Protein AF-0000000084816069 (afdb_homodimer)

pLDDT: mean 93.3, std 7.77, range [41.59, 98.88]

Foldseek 3Di:
DFDAFAEEEFALFLLSLLLLLLLLLLVGAYEYEAQAQDLDDPCFDPPNQKFKAFLLLLLLCLLQVNNVLFDPQVPAWQDQDQDDDDADALFDFLQHGFRSNLADCVVQLQADTGRRHHMDMDTRSSSSVSSVVSSVVSPYHYDYSWGWAAWDDDDQQWTWTATPVGDIHTYRAYEYPNAQVTNLCVRLPFDKDDDAFQWKKKWFAFDKPCCVVDDAGWDADLQWIWHHPPNRTIITIGRPRCVCVVVVPDDDLVVVLVSVCRHNVHNPMGTPTTDDMDMDTQTWIATPFQDDNRYGYFFSSGIDGDCRQNVRSNLRNVLSLQQNVLSSLQSVCLVPDPVSDTDCQSVRLSCQFSVVVSVLVSVSRVLSVQLRGSDPSNVVSVVVLNVQSPDSVSSNVVSCNSNVSQRFGCPDPDPPADSQARPFGHFFQFPVRDTDSNVLSSLFKEKEAAPPDVLQVVLCVVCVVFFRYDYDHTHGPCQSQWRIFIAHSSRGTHHTHGPVDDGDSVSVNVSCCSNTVSD/DFDAFAEEEFALFLLSLLLLLLLLLLVGAYEYEAQAQDLDDPCFDPPNQKFKAFLLLLLLCLLQVNNVLFDPQVPAWQDQDQDDDDADALFDFLQHGFRSNLADCVVQLQADGGRRHHMDMDTRSSSSVSSVVSSVVSPYHYDYSWGWAAWDDDDQQWTWTATPVGDIHTYRAYEYPNAQVTNLCVRLPFDKDFDAFQWKKKWFAFDKPCCVVDDAGWDADLQFIWHHPPNRTIITIGRPRCVCVVVVPDDDLVVVLVSVCRHNVHNPMGTPTTDDMDMDTQTWIATPFQDDNRYGYFFSSGIDGDCRQNVRSNLRNVLSLQQNVLSSLQSVCLVPDPVSHTDCQSVRLSCQFSVVVSVLVSVSRVLSVQCRGSDPSNVVSVVVLNVQSPDSVSSNVVSCSSNVSQRFGCPDPDPPADSQARPFGHFFQFPVRDTDSNVLSSLFKEKEAAPPDVLVVVLCVVCVVFFRYDYDHTHGPCPSQWRIFIAHSSRGTHHTHGPVDDGDSVSVNV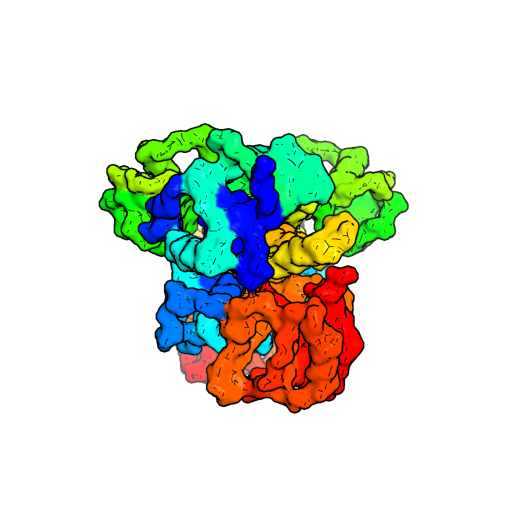SCCSNTVPD

Radius of gyration: 34.31 Å; Cα contacts (8 Å, |Δi|>4): 2208; chains: 2; bounding box: 62×100×76 Å

Structure (mmCIF, N/CA/C/O backbone):
data_AF-0000000084816069-model_v1
#
loop_
_entity.id
_entity.type
_entity.pdbx_description
1 polymer 'FAD binding domain-containing protein'
#
loop_
_atom_site.group_PDB
_atom_site.id
_atom_site.type_symbol
_atom_site.label_atom_id
_atom_site.label_alt_id
_atom_site.label_comp_id
_atom_site.label_asym_id
_atom_site.label_entity_id
_atom_site.label_seq_id
_atom_site.pdbx_PDB_ins_code
_atom_site.Cartn_x
_atom_site.Cartn_y
_atom_site.Cartn_z
_atom_site.occupancy
_atom_site.B_iso_or_equiv
_atom_site.auth_seq_id
_atom_site.auth_comp_id
_atom_site.auth_asym_id
_atom_site.auth_atom_id
_atom_site.pdbx_PDB_model_num
ATOM 1 N N . MET A 1 1 ? 22.094 -50.375 -23.969 1 41.84 1 MET A N 1
ATOM 2 C CA . MET A 1 1 ? 21.5 -49.125 -24.469 1 41.84 1 MET A CA 1
ATOM 3 C C . MET A 1 1 ? 20.641 -48.469 -23.391 1 41.84 1 MET A C 1
ATOM 5 O O . MET A 1 1 ? 19.797 -49.125 -22.781 1 41.84 1 MET A O 1
ATOM 9 N N . THR A 1 2 ? 21.141 -47.344 -22.828 1 63.44 2 THR A N 1
ATOM 10 C CA . THR A 1 2 ? 20.5 -46.781 -21.641 1 63.44 2 THR A CA 1
ATOM 11 C C . THR A 1 2 ? 19.031 -46.5 -21.922 1 63.44 2 THR A C 1
ATOM 13 O O . THR A 1 2 ? 18.672 -46.031 -23 1 63.44 2 THR A O 1
ATOM 16 N N . LYS A 1 3 ? 18.094 -47.156 -21.266 1 84.38 3 LYS A N 1
ATOM 17 C CA . LYS A 1 3 ? 16.641 -47 -21.375 1 84.38 3 LYS A CA 1
ATOM 18 C C . LYS A 1 3 ? 16.234 -45.562 -21.516 1 84.38 3 LYS A C 1
ATOM 20 O O . LYS A 1 3 ? 16.703 -44.688 -20.75 1 84.38 3 LYS A O 1
ATOM 25 N N . LEU A 1 4 ? 15.586 -45.312 -22.672 1 89.19 4 LEU A N 1
ATOM 26 C CA . LEU A 1 4 ? 15.094 -43.969 -22.922 1 89.19 4 LEU A CA 1
ATOM 27 C C . LEU A 1 4 ? 13.82 -43.688 -22.125 1 89.19 4 LEU A C 1
ATOM 29 O O . LEU A 1 4 ? 12.828 -44.406 -22.281 1 89.19 4 LEU A O 1
ATOM 33 N N . HIS A 1 5 ? 13.812 -42.781 -21.266 1 94.19 5 HIS A N 1
ATOM 34 C CA . HIS A 1 5 ? 12.633 -42.312 -20.531 1 94.19 5 HIS A CA 1
ATOM 35 C C . HIS A 1 5 ? 11.914 -41.219 -21.266 1 94.19 5 HIS A C 1
ATOM 37 O O . HIS A 1 5 ? 12.547 -40.406 -21.953 1 94.19 5 HIS A O 1
ATOM 43 N N . ASP A 1 6 ? 10.617 -41.219 -21.156 1 95.69 6 ASP A N 1
ATOM 44 C CA . ASP A 1 6 ? 9.883 -40.094 -21.75 1 95.69 6 ASP A CA 1
ATOM 45 C C . ASP A 1 6 ? 10.211 -38.781 -21.047 1 95.69 6 ASP A C 1
ATOM 47 O O . ASP A 1 6 ? 10.422 -37.75 -21.719 1 95.69 6 ASP A O 1
ATOM 51 N N . VAL A 1 7 ? 10.211 -38.875 -19.734 1 98.06 7 VAL A N 1
ATOM 52 C CA . VAL A 1 7 ? 10.484 -37.688 -18.938 1 98.06 7 VAL A CA 1
ATOM 53 C C . VAL A 1 7 ? 11.297 -38.062 -17.703 1 98.06 7 VAL A C 1
ATOM 55 O O . VAL A 1 7 ? 11 -39.062 -17.031 1 98.06 7 VAL A O 1
ATOM 58 N N . ILE A 1 8 ? 12.289 -37.281 -17.391 1 98.69 8 ILE A N 1
ATOM 59 C CA . ILE A 1 8 ? 12.969 -37.312 -16.094 1 98.69 8 ILE A CA 1
ATOM 60 C C . ILE A 1 8 ? 12.688 -36.031 -15.328 1 98.69 8 ILE A C 1
ATOM 62 O O . ILE A 1 8 ? 12.836 -34.938 -15.875 1 98.69 8 ILE A O 1
ATOM 66 N N . ILE A 1 9 ? 12.203 -36.156 -14.148 1 98.88 9 ILE A N 1
ATOM 67 C CA . ILE A 1 9 ? 11.977 -35.031 -13.242 1 98.88 9 ILE A CA 1
ATOM 68 C C . ILE A 1 9 ? 13.078 -35 -12.188 1 98.88 9 ILE A C 1
ATOM 70 O O . ILE A 1 9 ? 13.328 -35.969 -11.492 1 98.88 9 ILE A O 1
ATOM 74 N N . ALA A 1 10 ? 13.766 -33.875 -12.117 1 98.81 10 ALA A N 1
ATOM 75 C CA . ALA A 1 10 ? 14.766 -33.688 -11.07 1 98.81 10 ALA A CA 1
ATOM 76 C C . ALA A 1 10 ? 14.133 -33.094 -9.805 1 98.81 10 ALA A C 1
ATOM 78 O O . ALA A 1 10 ? 13.805 -31.922 -9.766 1 98.81 10 ALA A O 1
ATOM 79 N N . GLY A 1 11 ? 14.023 -33.906 -8.742 1 98.5 11 GLY A N 1
ATOM 80 C CA . GLY A 1 11 ? 13.453 -33.469 -7.484 1 98.5 11 GLY A CA 1
ATOM 81 C C . GLY A 1 11 ? 12.148 -34.156 -7.133 1 98.5 11 GLY A C 1
ATOM 82 O O . GLY A 1 11 ? 11.188 -34.094 -7.895 1 98.5 11 GLY A O 1
ATOM 83 N N . ALA A 1 12 ? 12.109 -34.75 -6.004 1 98.31 12 ALA A N 1
ATOM 84 C CA . ALA A 1 12 ? 10.906 -35.438 -5.52 1 98.31 12 ALA A CA 1
ATOM 85 C C . ALA A 1 12 ? 10.266 -34.688 -4.371 1 98.31 12 ALA A C 1
ATOM 87 O O . ALA A 1 12 ? 9.875 -35.25 -3.359 1 98.31 12 ALA A O 1
ATOM 88 N N . GLY A 1 13 ? 10.242 -33.344 -4.465 1 97.25 13 GLY A N 1
ATOM 89 C CA . GLY A 1 13 ? 9.406 -32.5 -3.611 1 97.25 13 GLY A CA 1
ATOM 90 C C . GLY A 1 13 ? 7.957 -32.469 -4.055 1 97.25 13 GLY A C 1
ATOM 91 O O . GLY A 1 13 ? 7.574 -33.156 -5.012 1 97.25 13 GLY A O 1
ATOM 92 N N . PRO A 1 14 ? 7.164 -31.641 -3.395 1 97.62 14 PRO A N 1
ATOM 93 C CA . PRO A 1 14 ? 5.734 -31.594 -3.715 1 97.62 14 PRO A CA 1
ATOM 94 C C . PRO A 1 14 ? 5.473 -31.297 -5.191 1 97.62 14 PRO A C 1
ATOM 96 O O . PRO A 1 14 ? 4.645 -31.969 -5.816 1 97.62 14 PRO A O 1
ATOM 99 N N . VAL A 1 15 ? 6.199 -30.391 -5.777 1 98.62 15 VAL A N 1
ATOM 100 C CA . VAL A 1 15 ? 5.992 -29.953 -7.156 1 98.62 15 VAL A CA 1
ATOM 101 C C . VAL A 1 15 ? 6.375 -31.078 -8.117 1 98.62 15 VAL A C 1
ATOM 103 O O . VAL A 1 15 ? 5.605 -31.438 -9.008 1 98.62 15 VAL A O 1
ATOM 106 N N . GLY A 1 16 ? 7.527 -31.672 -7.918 1 98.81 16 GLY A N 1
ATOM 107 C CA . GLY A 1 16 ? 7.965 -32.781 -8.766 1 98.81 16 GLY A CA 1
ATOM 108 C C . GLY A 1 16 ? 7.066 -34 -8.672 1 98.81 16 GLY A C 1
ATOM 109 O O . GLY A 1 16 ? 6.781 -34.625 -9.688 1 98.81 16 GLY A O 1
ATOM 110 N N . LEU A 1 17 ? 6.645 -34.281 -7.488 1 98.81 17 LEU A N 1
ATOM 111 C CA . LEU A 1 17 ? 5.793 -35.469 -7.289 1 98.81 17 LEU A CA 1
ATOM 112 C C . LEU A 1 17 ? 4.422 -35.25 -7.93 1 98.81 17 LEU A C 1
ATOM 114 O O . LEU A 1 17 ? 3.871 -36.188 -8.539 1 98.81 17 LEU A O 1
ATOM 118 N N . LEU A 1 18 ? 3.865 -34.031 -7.773 1 98.81 18 LEU A N 1
ATOM 119 C CA . LEU A 1 18 ? 2.592 -33.781 -8.438 1 98.81 18 LEU A CA 1
ATOM 120 C C . LEU A 1 18 ? 2.74 -33.875 -9.953 1 98.81 18 LEU A C 1
ATOM 122 O O . LEU A 1 18 ? 1.866 -34.406 -10.633 1 98.81 18 LEU A O 1
ATOM 126 N N . LEU A 1 19 ? 3.836 -33.344 -10.461 1 98.88 19 LEU A N 1
ATOM 127 C CA . LEU A 1 19 ? 4.09 -33.438 -11.898 1 98.88 19 LEU A CA 1
ATOM 128 C C . LEU A 1 19 ? 4.168 -34.906 -12.336 1 98.88 19 LEU A C 1
ATOM 130 O O . LEU A 1 19 ? 3.613 -35.281 -13.375 1 98.88 19 LEU A O 1
ATOM 134 N N . ALA A 1 20 ? 4.84 -35.719 -11.555 1 98.81 20 ALA A N 1
ATOM 135 C CA . ALA A 1 20 ? 4.93 -37.156 -11.836 1 98.81 20 ALA A CA 1
ATOM 136 C C . ALA A 1 20 ? 3.545 -37.781 -11.875 1 98.81 20 ALA A C 1
ATOM 138 O O . ALA A 1 20 ? 3.268 -38.625 -12.727 1 98.81 20 ALA A O 1
ATOM 139 N N . CYS A 1 21 ? 2.717 -37.406 -10.969 1 98.62 21 CYS A N 1
ATOM 140 C CA . CYS A 1 21 ? 1.354 -37.906 -10.93 1 98.62 21 CYS A CA 1
ATOM 141 C C . CYS A 1 21 ? 0.6 -37.562 -12.203 1 98.62 21 CYS A C 1
ATOM 143 O O . CYS A 1 21 ? -0.042 -38.406 -12.812 1 98.62 21 CYS A O 1
ATOM 145 N N . GLU A 1 22 ? 0.684 -36.281 -12.633 1 98 22 GLU A N 1
ATOM 146 C CA . GLU A 1 22 ? -0.035 -35.844 -13.82 1 98 22 GLU A CA 1
ATOM 147 C C . GLU A 1 22 ? 0.444 -36.562 -15.07 1 98 22 GLU A C 1
ATOM 149 O O . GLU A 1 22 ? -0.365 -36.969 -15.906 1 98 22 GLU A O 1
ATOM 154 N N . LEU A 1 23 ? 1.72 -36.719 -15.188 1 97.69 23 LEU A N 1
ATOM 155 C CA . LEU A 1 23 ? 2.293 -37.438 -16.328 1 97.69 23 LEU A CA 1
ATOM 156 C C . LEU A 1 23 ? 1.938 -38.906 -16.312 1 97.69 23 LEU A C 1
ATOM 158 O O . LEU A 1 23 ? 1.616 -39.5 -17.344 1 97.69 23 LEU A O 1
ATOM 162 N N . GLY A 1 24 ? 2.02 -39.438 -15.102 1 96.69 24 GLY A N 1
ATOM 163 C CA . GLY A 1 24 ? 1.635 -40.844 -14.953 1 96.69 24 GLY A CA 1
ATOM 164 C C . GLY A 1 24 ? 0.182 -41.094 -15.305 1 96.69 24 GLY A C 1
ATOM 165 O O . GLY A 1 24 ? -0.146 -42.125 -15.891 1 96.69 24 GLY A O 1
ATOM 166 N N . LEU A 1 25 ? -0.617 -40.219 -14.922 1 95.38 25 LEU A N 1
ATOM 167 C CA . LEU A 1 25 ? -2.041 -40.312 -15.219 1 95.38 25 LEU A CA 1
ATOM 168 C C . LEU A 1 25 ? -2.273 -40.406 -16.719 1 95.38 25 LEU A C 1
ATOM 170 O O . LEU A 1 25 ? -3.225 -41.062 -17.172 1 95.38 25 LEU A O 1
ATOM 174 N N . ALA A 1 26 ? -1.405 -39.812 -17.516 1 92.94 26 ALA A N 1
ATOM 175 C CA . ALA A 1 26 ? -1.51 -39.812 -18.969 1 92.94 26 ALA A CA 1
ATOM 176 C C . ALA A 1 26 ? -0.749 -41 -19.562 1 92.94 26 ALA A C 1
ATOM 178 O O . ALA A 1 26 ? -0.621 -41.125 -20.781 1 92.94 26 ALA A O 1
ATOM 179 N N . GLY A 1 27 ? -0.152 -41.844 -18.766 1 92.75 27 GLY A N 1
ATOM 180 C CA . GLY A 1 27 ? 0.522 -43.062 -19.219 1 92.75 27 GLY A CA 1
ATOM 181 C C . GLY A 1 27 ? 1.949 -42.812 -19.672 1 92.75 27 GLY A C 1
ATOM 182 O O . GLY A 1 27 ? 2.529 -43.594 -20.406 1 92.75 27 GLY A O 1
ATOM 183 N N . THR A 1 28 ? 2.477 -41.719 -19.281 1 94.94 28 THR A N 1
ATOM 184 C CA . THR A 1 28 ? 3.84 -41.375 -19.656 1 94.94 28 THR A CA 1
ATOM 185 C C . THR A 1 28 ? 4.852 -42.062 -18.766 1 94.94 28 THR A C 1
ATOM 187 O O . THR A 1 28 ? 4.645 -42.156 -17.547 1 94.94 28 THR A O 1
ATOM 190 N N . ALA A 1 29 ? 5.891 -42.531 -19.312 1 96.19 29 ALA A N 1
ATOM 191 C CA . ALA A 1 29 ? 6.965 -43.125 -18.531 1 96.19 29 ALA A CA 1
ATOM 192 C C . ALA A 1 29 ? 7.801 -42.062 -17.828 1 96.19 29 ALA A C 1
ATOM 194 O O . ALA A 1 29 ? 8.539 -41.344 -18.469 1 96.19 29 ALA A O 1
ATOM 195 N N . VAL A 1 30 ? 7.695 -42.094 -16.5 1 97.88 30 VAL A N 1
ATOM 196 C CA . VAL A 1 30 ? 8.305 -41.031 -15.727 1 97.88 30 VAL A CA 1
ATOM 197 C C . VAL A 1 30 ? 9.344 -41.594 -14.766 1 97.88 30 VAL A C 1
ATOM 199 O O . VAL A 1 30 ? 9.086 -42.594 -14.094 1 97.88 30 VAL A O 1
ATOM 202 N N . LEU A 1 31 ? 10.492 -41 -14.727 1 98.5 31 LEU A N 1
ATOM 203 C CA . LEU A 1 31 ? 11.516 -41.25 -13.719 1 98.5 31 LEU A CA 1
ATOM 204 C C . LEU A 1 31 ? 11.789 -39.969 -12.898 1 98.5 31 LEU A C 1
ATOM 206 O O . LEU A 1 31 ? 12.086 -38.938 -13.461 1 98.5 31 LEU A O 1
ATOM 210 N N . VAL A 1 32 ? 11.617 -40.094 -11.57 1 98.75 32 VAL A N 1
ATOM 211 C CA . VAL A 1 32 ? 11.938 -38.969 -10.672 1 98.75 32 VAL A CA 1
ATOM 212 C C . VAL A 1 32 ? 13.273 -39.25 -9.977 1 98.75 32 VAL A C 1
ATOM 214 O O . VAL A 1 32 ? 13.477 -40.312 -9.391 1 98.75 32 VAL A O 1
ATOM 217 N N . LEU A 1 33 ? 14.172 -38.312 -10.117 1 98.56 33 LEU A N 1
ATOM 218 C CA . LEU A 1 33 ? 15.461 -38.375 -9.445 1 98.56 33 LEU A CA 1
ATOM 219 C C . LEU A 1 33 ? 15.484 -37.5 -8.203 1 98.56 33 LEU A C 1
ATOM 221 O O . LEU A 1 33 ? 15.148 -36.312 -8.273 1 98.56 33 LEU A O 1
ATOM 225 N N . GLU A 1 34 ? 15.812 -38.062 -7.074 1 98.19 34 GLU A N 1
ATOM 226 C CA . GLU A 1 34 ? 15.852 -37.344 -5.809 1 98.19 34 GLU A CA 1
ATOM 227 C C . GLU A 1 34 ? 17.203 -37.5 -5.117 1 98.19 34 GLU A C 1
ATOM 229 O O . GLU A 1 34 ? 17.75 -38.625 -5.055 1 98.19 34 GLU A O 1
ATOM 234 N N . ARG A 1 35 ? 17.719 -36.406 -4.691 1 96.25 35 ARG A N 1
ATOM 235 C CA . ARG A 1 35 ? 19.047 -36.406 -4.078 1 96.25 35 ARG A CA 1
ATOM 236 C C . ARG A 1 35 ? 19.016 -37.062 -2.709 1 96.25 35 ARG A C 1
ATOM 238 O O . ARG A 1 35 ? 19.953 -37.781 -2.334 1 96.25 35 ARG A O 1
ATOM 245 N N . ASP A 1 36 ? 17.984 -36.844 -1.909 1 95.12 36 ASP A N 1
ATOM 246 C CA . ASP A 1 36 ? 17.891 -37.375 -0.554 1 95.12 36 ASP A CA 1
ATOM 247 C C . ASP A 1 36 ? 17.641 -38.875 -0.575 1 95.12 36 ASP A C 1
ATOM 249 O O . ASP A 1 36 ? 16.781 -39.344 -1.324 1 95.12 36 ASP A O 1
ATOM 253 N N . LYS A 1 37 ? 18.234 -39.625 0.251 1 94.31 37 LYS A N 1
ATOM 254 C CA . LYS A 1 37 ? 18.109 -41.062 0.303 1 94.31 37 LYS A CA 1
ATOM 255 C C . LYS A 1 37 ? 16.797 -41.5 0.955 1 94.31 37 LYS A C 1
ATOM 257 O O . LYS A 1 37 ? 16.234 -42.531 0.605 1 94.31 37 LYS A O 1
ATOM 262 N N . ILE A 1 38 ? 16.438 -40.562 1.927 1 92.56 38 ILE A N 1
ATOM 263 C CA . ILE A 1 38 ? 15.211 -40.875 2.645 1 92.56 38 ILE A CA 1
ATOM 264 C C . ILE A 1 38 ? 14.273 -39.656 2.584 1 92.56 38 ILE A C 1
ATOM 266 O O . ILE A 1 38 ? 14.734 -38.5 2.57 1 92.56 38 ILE A O 1
ATOM 270 N N . PRO A 1 39 ? 12.992 -39.906 2.604 1 88.88 39 PRO A N 1
ATOM 271 C CA . PRO A 1 39 ? 12.039 -38.812 2.469 1 88.88 39 PRO A CA 1
ATOM 272 C C . PRO A 1 39 ? 11.836 -38.031 3.773 1 88.88 39 PRO A C 1
ATOM 274 O O . PRO A 1 39 ? 11.445 -36.875 3.754 1 88.88 39 PRO A O 1
ATOM 277 N N . GLU A 1 40 ? 12.133 -38.625 4.902 1 89.56 40 GLU A N 1
ATOM 278 C CA . GLU A 1 40 ? 11.883 -38.031 6.207 1 89.56 40 GLU A CA 1
ATOM 279 C C . GLU A 1 40 ? 12.93 -36.969 6.531 1 89.56 40 GLU A C 1
ATOM 281 O O . GLU A 1 40 ? 14.109 -37.125 6.227 1 89.56 40 GLU A O 1
ATOM 286 N N . SER A 1 41 ? 12.445 -35.906 7.004 1 90.62 41 SER A N 1
ATOM 287 C CA . SER A 1 41 ? 13.281 -34.812 7.465 1 90.62 41 SER A CA 1
ATOM 288 C C . SER A 1 41 ? 12.586 -34 8.555 1 90.62 41 SER A C 1
ATOM 290 O O . SER A 1 41 ? 11.375 -33.781 8.484 1 90.62 41 SER A O 1
ATOM 292 N N . PRO A 1 42 ? 13.367 -33.594 9.578 1 87.75 42 PRO A N 1
ATOM 293 C CA . PRO A 1 42 ? 12.766 -32.719 10.594 1 87.75 42 PRO A CA 1
ATOM 294 C C . PRO A 1 42 ? 12.266 -31.391 10.023 1 87.75 42 PRO A C 1
ATOM 296 O O . PRO A 1 42 ? 11.414 -30.734 10.625 1 87.75 42 PRO A O 1
ATOM 299 N N . TRP A 1 43 ? 12.719 -31.016 8.875 1 87.88 43 TRP A N 1
ATOM 300 C CA . TRP A 1 43 ? 12.336 -29.75 8.242 1 87.88 43 TRP A CA 1
ATOM 301 C C . TRP A 1 43 ? 11 -29.891 7.531 1 87.88 43 TRP A C 1
ATOM 303 O O . TRP A 1 43 ? 10.422 -28.891 7.094 1 87.88 43 TRP A O 1
ATOM 313 N N . LYS A 1 44 ? 10.508 -31.094 7.496 1 91.62 44 LYS A N 1
ATOM 314 C CA . LYS A 1 44 ? 9.297 -31.328 6.715 1 91.62 44 LYS A CA 1
ATOM 315 C C . LYS A 1 44 ? 8.102 -31.594 7.621 1 91.62 44 LYS A C 1
ATOM 317 O O . LYS A 1 44 ? 6.957 -31.609 7.156 1 91.62 44 LYS A O 1
ATOM 322 N N . THR A 1 45 ? 8.422 -31.75 8.867 1 88.25 45 THR A N 1
ATOM 323 C CA . THR A 1 45 ? 7.375 -32.031 9.844 1 88.25 45 THR A CA 1
ATOM 324 C C . THR A 1 45 ? 7.117 -30.781 10.703 1 88.25 45 THR A C 1
ATOM 326 O O . THR A 1 45 ? 7.867 -29.812 10.641 1 88.25 45 THR A O 1
ATOM 329 N N . THR A 1 46 ? 6.086 -30.812 11.43 1 82.44 46 THR A N 1
ATOM 330 C CA . THR A 1 46 ? 5.809 -29.719 12.352 1 82.44 46 THR A CA 1
ATOM 331 C C . THR A 1 46 ? 6.953 -29.547 13.344 1 82.44 46 THR A C 1
ATOM 333 O O . THR A 1 46 ? 7.516 -30.531 13.836 1 82.44 46 THR A O 1
ATOM 336 N N . PRO A 1 47 ? 7.344 -28.359 13.594 1 81.69 47 PRO A N 1
ATOM 337 C CA . PRO A 1 47 ? 6.68 -27.109 13.234 1 81.69 47 PRO A CA 1
ATOM 338 C C . PRO A 1 47 ? 7.285 -26.453 11.992 1 81.69 47 PRO A C 1
ATOM 340 O O . PRO A 1 47 ? 6.633 -25.625 11.352 1 81.69 47 PRO A O 1
ATOM 343 N N . LEU A 1 48 ? 8.445 -26.875 11.625 1 80.75 48 LEU A N 1
ATOM 344 C CA . LEU A 1 48 ? 9.156 -26.141 10.586 1 80.75 48 LEU A CA 1
ATOM 345 C C . LEU A 1 48 ? 8.672 -26.562 9.203 1 80.75 48 LEU A C 1
ATOM 347 O O . LEU A 1 48 ? 8.883 -25.844 8.219 1 80.75 48 LEU A O 1
ATOM 351 N N . GLY A 1 49 ? 7.992 -27.703 9.141 1 84.25 49 GLY A N 1
ATOM 352 C CA . GLY A 1 49 ? 7.465 -28.203 7.879 1 84.25 49 GLY A CA 1
ATOM 353 C C . GLY A 1 49 ? 6.047 -27.734 7.605 1 84.25 49 GLY A C 1
ATOM 354 O O . GLY A 1 49 ? 5.445 -28.125 6.602 1 84.25 49 GLY A O 1
ATOM 355 N N . PHE A 1 50 ? 5.512 -26.906 8.438 1 84.81 50 PHE A N 1
ATOM 356 C CA . PHE A 1 50 ? 4.156 -26.406 8.297 1 84.81 50 PHE A CA 1
ATOM 357 C C . PHE A 1 50 ? 4.008 -25.609 7.004 1 84.81 50 PHE A C 1
ATOM 359 O O . PHE A 1 50 ? 4.887 -24.828 6.648 1 84.81 50 PHE A O 1
ATOM 366 N N . ARG A 1 51 ? 2.914 -25.891 6.309 1 88.38 51 ARG A N 1
ATOM 367 C CA . ARG A 1 51 ? 2.561 -25.172 5.09 1 88.38 51 ARG A CA 1
ATOM 368 C C . ARG A 1 51 ? 1.061 -24.891 5.031 1 88.38 51 ARG A C 1
ATOM 370 O O . ARG A 1 51 ? 0.267 -25.625 5.629 1 88.38 51 ARG A O 1
ATOM 377 N N . GLY A 1 52 ? 0.765 -23.781 4.371 1 91.56 52 GLY A N 1
ATOM 378 C CA . GLY A 1 52 ? -0.626 -23.5 4.055 1 91.56 52 GLY A CA 1
ATOM 379 C C . GLY A 1 52 ? -0.979 -23.797 2.609 1 91.56 52 GLY A C 1
ATOM 380 O O . GLY A 1 52 ? -0.289 -23.344 1.692 1 91.56 52 GLY A O 1
ATOM 381 N N . LEU A 1 53 ? -2.021 -24.594 2.436 1 95.62 53 LEU A N 1
ATOM 382 C CA . LEU A 1 53 ? -2.568 -24.812 1.099 1 95.62 53 LEU A CA 1
ATOM 383 C C . LEU A 1 53 ? -3.65 -23.781 0.781 1 95.62 53 LEU A C 1
ATOM 385 O O . LEU A 1 53 ? -4.574 -23.594 1.572 1 95.62 53 LEU A O 1
ATOM 389 N N . GLN A 1 54 ? -3.473 -23.203 -0.313 1 96.06 54 GLN A N 1
ATOM 390 C CA . GLN A 1 54 ? -4.461 -22.219 -0.755 1 96.06 54 GLN A CA 1
ATOM 391 C C . GLN A 1 54 ? -5.504 -22.859 -1.663 1 96.06 54 GLN A C 1
ATOM 393 O O . GLN A 1 54 ? -5.375 -24.031 -2.041 1 96.06 54 GLN A O 1
ATOM 398 N N . THR A 1 55 ? -6.477 -22.109 -2.059 1 96.12 55 THR A N 1
ATOM 399 C CA . THR A 1 55 ? -7.652 -22.609 -2.766 1 96.12 55 THR A CA 1
ATOM 400 C C . THR A 1 55 ? -7.246 -23.297 -4.062 1 96.12 55 THR A C 1
ATOM 402 O O . THR A 1 55 ? -7.723 -24.406 -4.355 1 96.12 55 THR A O 1
ATOM 405 N N . SER A 1 56 ? -6.355 -22.766 -4.773 1 93.5 56 SER A N 1
ATOM 406 C CA . SER A 1 56 ? -5.969 -23.328 -6.066 1 93.5 56 SER A CA 1
ATOM 407 C C . SER A 1 56 ? -5.34 -24.703 -5.902 1 93.5 56 SER A C 1
ATOM 409 O O . SER A 1 56 ? -5.598 -25.609 -6.699 1 93.5 56 SER A O 1
ATOM 411 N N . ALA A 1 57 ? -4.504 -24.828 -4.902 1 95.75 57 ALA A N 1
ATOM 412 C CA . ALA A 1 57 ? -3.891 -26.125 -4.641 1 95.75 57 ALA A CA 1
ATOM 413 C C . ALA A 1 57 ? -4.926 -27.141 -4.148 1 95.75 57 ALA A C 1
ATOM 415 O O . ALA A 1 57 ? -4.906 -28.297 -4.555 1 95.75 57 ALA A O 1
ATOM 416 N N . ILE A 1 58 ? -5.816 -26.703 -3.326 1 97.19 58 ILE A N 1
ATOM 417 C CA . ILE A 1 58 ? -6.848 -27.578 -2.791 1 97.19 58 ILE A CA 1
ATOM 418 C C . ILE A 1 58 ? -7.75 -28.062 -3.924 1 97.19 58 ILE A C 1
ATOM 420 O O . ILE A 1 58 ? -8.109 -29.25 -3.982 1 97.19 58 ILE A O 1
ATOM 424 N N . GLU A 1 59 ? -8.055 -27.203 -4.801 1 97.25 59 GLU A N 1
ATOM 425 C CA . GLU A 1 59 ? -8.844 -27.578 -5.969 1 97.25 59 GLU A CA 1
ATOM 426 C C . GLU A 1 59 ? -8.141 -28.641 -6.797 1 97.25 59 GLU A C 1
ATOM 428 O O . GLU A 1 59 ? -8.781 -29.578 -7.285 1 97.25 59 GLU A O 1
ATOM 433 N N . THR A 1 60 ? -6.867 -28.453 -6.934 1 97.06 60 THR A N 1
ATOM 434 C CA . THR A 1 60 ? -6.066 -29.422 -7.676 1 97.06 60 THR A CA 1
ATOM 435 C C . THR A 1 60 ? -6.195 -30.812 -7.059 1 97.06 60 THR A C 1
ATOM 437 O O . THR A 1 60 ? -6.457 -31.797 -7.762 1 97.06 60 THR A O 1
ATOM 440 N N . PHE A 1 61 ? -6.105 -30.891 -5.785 1 98 61 PHE A N 1
ATOM 441 C CA . PHE A 1 61 ? -6.191 -32.188 -5.098 1 98 61 PHE A CA 1
ATOM 442 C C . PHE A 1 61 ? -7.613 -32.719 -5.152 1 98 61 PHE A C 1
ATOM 444 O O . PHE A 1 61 ? -7.812 -33.938 -5.23 1 98 61 PHE A O 1
ATOM 451 N N . HIS A 1 62 ? -8.547 -31.828 -5.125 1 97.88 62 HIS A N 1
ATOM 452 C CA . HIS A 1 62 ? -9.938 -32.25 -5.242 1 97.88 62 HIS A CA 1
ATOM 453 C C . HIS A 1 62 ? -10.227 -32.844 -6.621 1 97.88 62 HIS A C 1
ATOM 455 O O . HIS A 1 62 ? -10.891 -33.875 -6.738 1 97.88 62 HIS A O 1
ATOM 461 N N . ARG A 1 63 ? -9.688 -32.25 -7.59 1 97.81 63 ARG A N 1
ATOM 462 C CA . ARG A 1 63 ? -9.891 -32.688 -8.977 1 97.81 63 ARG A CA 1
ATOM 463 C C . ARG A 1 63 ? -9.273 -34.031 -9.227 1 97.81 63 ARG A C 1
ATOM 465 O O . ARG A 1 63 ? -9.727 -34.781 -10.109 1 97.81 63 ARG A O 1
ATOM 472 N N . ARG A 1 64 ? -8.305 -34.406 -8.445 1 97.88 64 ARG A N 1
ATOM 473 C CA . ARG A 1 64 ? -7.605 -35.688 -8.664 1 97.88 64 ARG A CA 1
ATOM 474 C C . ARG A 1 64 ? -7.996 -36.719 -7.602 1 97.88 64 ARG A C 1
ATOM 476 O O . ARG A 1 64 ? -7.297 -37.719 -7.41 1 97.88 64 ARG A O 1
ATOM 483 N N . ALA A 1 65 ? -9.031 -36.406 -6.855 1 95.19 65 ALA A N 1
ATOM 484 C CA . ALA A 1 65 ? -9.594 -37.281 -5.844 1 95.19 65 ALA A CA 1
ATOM 485 C C . ALA A 1 65 ? -8.57 -37.594 -4.754 1 95.19 65 ALA A C 1
ATOM 487 O O . ALA A 1 65 ? -8.469 -38.75 -4.293 1 95.19 65 ALA A O 1
ATOM 488 N N . LEU A 1 66 ? -7.832 -36.625 -4.406 1 97.06 66 LEU A N 1
ATOM 489 C CA . LEU A 1 66 ? -6.812 -36.812 -3.377 1 97.06 66 LEU A CA 1
ATOM 490 C C . LEU A 1 66 ? -7.168 -36 -2.121 1 97.06 66 LEU A C 1
ATOM 492 O O . LEU A 1 66 ? -6.512 -36.156 -1.086 1 97.06 66 LEU A O 1
ATOM 496 N N . LEU A 1 67 ? -8.188 -35.219 -2.156 1 97.25 67 LEU A N 1
ATOM 497 C CA . LEU A 1 67 ? -8.477 -34.281 -1.072 1 97.25 67 LEU A CA 1
ATOM 498 C C . LEU A 1 67 ? -8.797 -35.031 0.217 1 97.25 67 LEU A C 1
ATOM 500 O O . LEU A 1 67 ? -8.438 -34.562 1.308 1 97.25 67 LEU A O 1
ATOM 504 N N . ASP A 1 68 ? -9.43 -36.156 0.106 1 95.88 68 ASP A N 1
ATOM 505 C CA . ASP A 1 68 ? -9.836 -36.938 1.273 1 95.88 68 ASP A CA 1
ATOM 506 C C . ASP A 1 68 ? -8.617 -37.531 1.975 1 95.88 68 ASP A C 1
ATOM 508 O O . ASP A 1 68 ? -8.711 -37.969 3.129 1 95.88 68 ASP A O 1
ATOM 512 N N . LYS A 1 69 ? -7.512 -37.656 1.288 1 96.25 69 LYS A N 1
ATOM 513 C CA . LYS A 1 69 ? -6.273 -38.125 1.906 1 96.25 69 LYS A CA 1
ATOM 514 C C . LYS A 1 69 ? -5.641 -37.031 2.766 1 96.25 69 LYS A C 1
ATOM 516 O O . LYS A 1 69 ? -4.875 -37.312 3.686 1 96.25 69 LYS A O 1
ATOM 521 N N . PHE A 1 70 ? -5.984 -35.781 2.461 1 95.5 70 PHE A N 1
ATOM 522 C CA . PHE A 1 70 ? -5.426 -34.656 3.195 1 95.5 70 PHE A CA 1
ATOM 523 C C . PHE A 1 70 ? -6.301 -34.281 4.387 1 95.5 70 PHE A C 1
ATOM 525 O O . PHE A 1 70 ? -5.793 -33.969 5.461 1 95.5 70 PHE A O 1
ATOM 532 N N . PHE A 1 71 ? -7.594 -34.344 4.125 1 95.56 71 PHE A N 1
ATOM 533 C CA . PHE A 1 71 ? -8.516 -33.781 5.102 1 95.56 71 PHE A CA 1
ATOM 534 C C . PHE A 1 71 ? -9.719 -34.688 5.297 1 95.56 71 PHE A C 1
ATOM 536 O O . PHE A 1 71 ? -10.078 -35.469 4.406 1 95.56 71 PHE A O 1
ATOM 543 N N . ASP A 1 72 ? -10.336 -34.531 6.48 1 95.19 72 ASP A N 1
ATOM 544 C CA . ASP A 1 72 ? -11.648 -35.125 6.711 1 95.19 72 ASP A CA 1
ATOM 545 C C . ASP A 1 72 ? -12.75 -34.312 6.016 1 95.19 72 ASP A C 1
ATOM 547 O O . ASP A 1 72 ? -13.148 -33.25 6.496 1 95.19 72 ASP A O 1
ATOM 551 N N . LEU A 1 73 ? -13.258 -34.844 4.941 1 92.56 73 LEU A N 1
ATOM 552 C CA . LEU A 1 73 ? -14.203 -34.094 4.102 1 92.56 73 LEU A CA 1
ATOM 553 C C . LEU A 1 73 ? -15.547 -33.969 4.801 1 92.56 73 LEU A C 1
ATOM 555 O O . LEU A 1 73 ? -16.328 -33.062 4.461 1 92.56 73 LEU A O 1
ATOM 559 N N . SER A 1 74 ? -15.844 -34.812 5.691 1 91.19 74 SER A N 1
ATOM 560 C CA . SER A 1 74 ? -17.109 -34.75 6.406 1 91.19 74 SER A CA 1
ATOM 561 C C . SER A 1 74 ? -17.188 -33.531 7.312 1 91.19 74 SER A C 1
ATOM 563 O O . SER A 1 74 ? -18.266 -33 7.578 1 91.19 74 SER A O 1
ATOM 565 N N . ASN A 1 75 ? -16.078 -33.062 7.707 1 91.69 75 ASN A N 1
ATOM 566 C CA . ASN A 1 75 ? -16.047 -31.938 8.648 1 91.69 75 ASN A CA 1
ATOM 567 C C . ASN A 1 75 ? -15.367 -30.719 8.039 1 91.69 75 ASN A C 1
ATOM 569 O O . ASN A 1 75 ? -15.141 -29.719 8.727 1 91.69 75 ASN A O 1
ATOM 573 N N . ARG A 1 76 ? -15.125 -30.797 6.871 1 93.38 76 ARG A N 1
ATOM 574 C CA . ARG A 1 76 ? -14.414 -29.688 6.227 1 93.38 76 ARG A CA 1
ATOM 575 C C . ARG A 1 76 ? -15.367 -28.547 5.91 1 93.38 76 ARG A C 1
ATOM 577 O O . ARG A 1 76 ? -16.453 -28.766 5.371 1 93.38 76 ARG A O 1
ATOM 584 N N . PRO A 1 77 ? -14.945 -27.297 6.266 1 91 77 PRO A N 1
ATOM 585 C CA . PRO A 1 77 ? -15.812 -26.156 5.957 1 91 77 PRO A CA 1
ATOM 586 C C . PRO A 1 77 ? -15.938 -25.906 4.457 1 91 77 PRO A C 1
ATOM 588 O O . PRO A 1 77 ? -14.938 -25.969 3.732 1 91 77 PRO A O 1
ATOM 591 N N . HIS A 1 78 ? -17.156 -25.547 4.012 1 92.69 78 HIS A N 1
ATOM 592 C CA . HIS A 1 78 ? -17.422 -25.328 2.596 1 92.69 78 HIS A CA 1
ATOM 593 C C . HIS A 1 78 ? -17.453 -23.844 2.266 1 92.69 78 HIS A C 1
ATOM 595 O O . HIS A 1 78 ? -17.406 -23.453 1.093 1 92.69 78 HIS A O 1
ATOM 601 N N . SER A 1 79 ? -17.609 -23.062 3.309 1 91.12 79 SER A N 1
ATOM 602 C CA . SER A 1 79 ? -17.688 -21.609 3.129 1 91.12 79 SER A CA 1
ATOM 603 C C . SER A 1 79 ? -17.047 -20.875 4.305 1 91.12 79 SER A C 1
ATOM 605 O O . SER A 1 79 ? -16.906 -21.438 5.391 1 91.12 79 SER A O 1
ATOM 607 N N . PRO A 1 80 ? -16.625 -19.656 3.975 1 88.38 80 PRO A N 1
ATOM 608 C CA . PRO A 1 80 ? -16.156 -18.875 5.113 1 88.38 80 PRO A CA 1
ATOM 609 C C . PRO A 1 80 ? -17.234 -18.672 6.176 1 88.38 80 PRO A C 1
ATOM 611 O O . PRO A 1 80 ? -18.438 -18.703 5.859 1 88.38 80 PRO A O 1
ATOM 614 N N . PRO A 1 81 ? -16.766 -18.5 7.363 1 83.75 81 PRO A N 1
ATOM 615 C CA . PRO A 1 81 ? -17.75 -18.297 8.422 1 83.75 81 PRO A CA 1
ATOM 616 C C . PRO A 1 81 ? -18.578 -17.031 8.227 1 83.75 81 PRO A C 1
ATOM 618 O O . PRO A 1 81 ? -18.047 -16.016 7.734 1 83.75 81 PRO A O 1
ATOM 621 N N . LYS A 1 82 ? -19.906 -17.125 8.492 1 72.62 82 LYS A N 1
ATOM 622 C CA . LYS A 1 82 ? -20.844 -16.016 8.312 1 72.62 82 LYS A CA 1
ATOM 623 C C . LYS A 1 82 ? -20.844 -15.102 9.539 1 72.62 82 LYS A C 1
ATOM 625 O O . LYS A 1 82 ? -21.203 -13.922 9.438 1 72.62 82 LYS A O 1
ATOM 630 N N . GLU A 1 83 ? -20.562 -15.711 10.586 1 68.25 83 GLU A N 1
ATOM 631 C CA . GLU A 1 83 ? -20.703 -14.898 11.797 1 68.25 83 GLU A CA 1
ATOM 632 C C . GLU A 1 83 ? -19.75 -13.703 11.773 1 68.25 83 GLU A C 1
ATOM 634 O O . GLU A 1 83 ? -18.562 -13.852 11.484 1 68.25 83 GLU A O 1
ATOM 639 N N . LYS A 1 84 ? -20.688 -12.656 11.805 1 66.31 84 LYS A N 1
ATOM 640 C CA . LYS A 1 84 ? -19.984 -11.375 11.883 1 66.31 84 LYS A CA 1
ATOM 641 C C . LYS A 1 84 ? -19.453 -11.133 13.297 1 66.31 84 LYS A C 1
ATOM 643 O O . LYS A 1 84 ? -20.078 -11.555 14.281 1 66.31 84 LYS A O 1
ATOM 648 N N . GLY A 1 85 ? -18.203 -11.18 13.461 1 67.56 85 GLY A N 1
ATOM 649 C CA . GLY A 1 85 ? -17.562 -10.914 14.742 1 67.56 85 GLY A CA 1
ATOM 650 C C . GLY A 1 85 ? -16.375 -11.805 15.016 1 67.56 85 GLY A C 1
ATOM 651 O O . GLY A 1 85 ? -16.219 -12.859 14.391 1 67.56 85 GLY A O 1
ATOM 652 N N . GLY A 1 86 ? -15.469 -11.352 15.641 1 72.06 86 GLY A N 1
ATOM 653 C CA . GLY A 1 86 ? -14.227 -12 16.016 1 72.06 86 GLY A CA 1
ATOM 654 C C . GLY A 1 86 ? -13.148 -11.883 14.969 1 72.06 86 GLY A C 1
ATOM 655 O O . GLY A 1 86 ? -13.367 -11.289 13.906 1 72.06 86 GLY A O 1
ATOM 656 N N . ASN A 1 87 ? -11.992 -12.164 15.258 1 75.62 87 ASN A N 1
ATOM 657 C CA . ASN A 1 87 ? -10.836 -12.156 14.375 1 75.62 87 ASN A CA 1
ATOM 658 C C . ASN A 1 87 ? -10.328 -13.562 14.102 1 75.62 87 ASN A C 1
ATOM 660 O O . ASN A 1 87 ? -9.859 -14.25 15.008 1 75.62 87 ASN A O 1
ATOM 664 N N . ARG A 1 88 ? -10.82 -14.07 12.938 1 85.06 88 ARG A N 1
ATOM 665 C CA . ARG A 1 88 ? -10.289 -15.352 12.492 1 85.06 88 ARG A CA 1
ATOM 666 C C . ARG A 1 88 ? -9.281 -15.156 11.367 1 85.06 88 ARG A C 1
ATOM 668 O O . ARG A 1 88 ? -9.492 -14.336 10.469 1 85.06 88 ARG A O 1
ATOM 675 N N . PHE A 1 89 ? -8.344 -15.945 11.422 1 88.56 89 PHE A N 1
ATOM 676 C CA . PHE A 1 89 ? -7.184 -15.781 10.555 1 88.56 89 PHE A CA 1
ATOM 677 C C . PHE A 1 89 ? -7.496 -16.25 9.133 1 88.56 89 PHE A C 1
ATOM 679 O O . PHE A 1 89 ? -7.828 -17.422 8.922 1 88.56 89 PHE A O 1
ATOM 686 N N . GLY A 1 90 ? -7.441 -15.406 8.188 1 89.38 90 GLY A N 1
ATOM 687 C CA . GLY A 1 90 ? -7.668 -15.711 6.785 1 89.38 90 GLY A CA 1
ATOM 688 C C . GLY A 1 90 ? -6.43 -15.531 5.926 1 89.38 90 GLY A C 1
ATOM 689 O O . GLY A 1 90 ? -6.496 -15.641 4.699 1 89.38 90 GLY A O 1
ATOM 690 N N . GLY A 1 91 ? -5.359 -15.273 6.578 1 93.06 91 GLY A N 1
ATOM 691 C CA . GLY A 1 91 ? -4.102 -14.93 5.93 1 93.06 91 GLY A CA 1
ATOM 692 C C . GLY A 1 91 ? -3.467 -13.664 6.484 1 93.06 91 GLY A C 1
ATOM 693 O O . GLY A 1 91 ? -3.859 -13.188 7.551 1 93.06 91 GLY A O 1
ATOM 694 N N . HIS A 1 92 ? -2.42 -13.242 5.898 1 95.56 92 HIS A N 1
ATOM 695 C CA . HIS A 1 92 ? -1.788 -12 6.328 1 95.56 92 HIS A CA 1
ATOM 696 C C . HIS A 1 92 ? -1.068 -11.32 5.168 1 95.56 92 HIS A C 1
ATOM 698 O O . HIS A 1 92 ? -0.805 -11.945 4.141 1 95.56 92 HIS A O 1
ATOM 704 N N . PHE A 1 93 ? -0.829 -10.133 5.234 1 97.56 93 PHE A N 1
ATOM 705 C CA . PHE A 1 93 ? 0.071 -9.32 4.422 1 97.56 93 PHE A CA 1
ATOM 706 C C . PHE A 1 93 ? 1.114 -8.633 5.289 1 97.56 93 PHE A C 1
ATOM 708 O O . PHE A 1 93 ? 0.781 -7.758 6.09 1 97.56 93 PHE A O 1
ATOM 715 N N . ALA A 1 94 ? 2.387 -9.016 5.137 1 97.44 94 ALA A N 1
ATOM 716 C CA . ALA A 1 94 ? 3.484 -8.422 5.895 1 97.44 94 ALA A CA 1
ATOM 717 C C . ALA A 1 94 ? 3.24 -8.539 7.395 1 97.44 94 ALA A C 1
ATOM 719 O O . ALA A 1 94 ? 3.543 -7.613 8.156 1 97.44 94 ALA A O 1
ATOM 720 N N . GLY A 1 95 ? 2.604 -9.633 7.793 1 95.94 95 GLY A N 1
ATOM 721 C CA . GLY A 1 95 ? 2.32 -9.867 9.203 1 95.94 95 GLY A CA 1
ATOM 722 C C . GLY A 1 95 ? 1.029 -9.219 9.664 1 95.94 95 GLY A C 1
ATOM 723 O O . GLY A 1 95 ? 0.615 -9.398 10.812 1 95.94 95 GLY A O 1
ATOM 724 N N . ILE A 1 96 ? 0.342 -8.438 8.867 1 97.25 96 ILE A N 1
ATOM 725 C CA . ILE A 1 96 ? -0.957 -7.863 9.195 1 97.25 96 ILE A CA 1
ATOM 726 C C . ILE A 1 96 ? -2.055 -8.898 8.953 1 97.25 96 ILE A C 1
ATOM 728 O O . ILE A 1 96 ? -2.297 -9.297 7.812 1 97.25 96 ILE A O 1
ATOM 732 N N . PRO A 1 97 ? -2.721 -9.297 9.992 1 95.5 97 PRO A N 1
ATOM 733 C CA . PRO A 1 97 ? -3.711 -10.359 9.828 1 95.5 97 PRO A CA 1
ATOM 734 C C . PRO A 1 97 ? -4.918 -9.922 9 1 95.5 97 PRO A C 1
ATOM 736 O O . PRO A 1 97 ? -5.352 -8.773 9.102 1 95.5 97 PRO A O 1
ATOM 739 N N . LEU A 1 98 ? -5.441 -10.789 8.211 1 96.44 98 LEU A N 1
ATOM 740 C CA . LEU A 1 98 ? -6.664 -10.609 7.438 1 96.44 98 LEU A CA 1
ATOM 741 C C . LEU A 1 98 ? -7.824 -11.375 8.07 1 96.44 98 LEU A C 1
ATOM 743 O O . LEU A 1 98 ? -7.75 -12.594 8.258 1 96.44 98 LEU A O 1
ATOM 747 N N . ASN A 1 99 ? -8.867 -10.703 8.391 1 95.12 99 ASN A N 1
ATOM 748 C CA . ASN A 1 99 ? -10.023 -11.305 9.055 1 95.12 99 ASN A CA 1
ATOM 749 C C . ASN A 1 99 ? -10.938 -12.016 8.062 1 95.12 99 ASN A C 1
ATOM 751 O O . ASN A 1 99 ? -11.617 -11.367 7.27 1 95.12 99 ASN A O 1
ATOM 755 N N . ILE A 1 100 ? -11.047 -13.297 8.172 1 94.25 100 ILE A N 1
ATOM 756 C CA . ILE A 1 100 ? -11.781 -14.117 7.215 1 94.25 100 ILE A CA 1
ATOM 757 C C . ILE A 1 100 ? -13.266 -13.789 7.285 1 94.25 100 ILE A C 1
ATOM 759 O O . ILE A 1 100 ? -14 -13.984 6.312 1 94.25 100 ILE A O 1
ATOM 763 N N . HIS A 1 101 ? -13.734 -13.281 8.438 1 93.38 101 HIS A N 1
ATOM 764 C CA . HIS A 1 101 ? -15.141 -12.938 8.594 1 93.38 101 HIS A CA 1
ATOM 765 C C . HIS A 1 101 ? -15.547 -11.797 7.668 1 93.38 101 HIS A C 1
ATOM 767 O O . HIS A 1 101 ? -16.734 -11.578 7.43 1 93.38 101 HIS A O 1
ATOM 773 N N . LYS A 1 102 ? -14.539 -11.203 7.145 1 93.69 102 LYS A N 1
ATOM 774 C CA . LYS A 1 102 ? -14.805 -10.047 6.289 1 93.69 102 LYS A CA 1
ATOM 775 C C . LYS A 1 102 ? -14.805 -10.445 4.812 1 93.69 102 LYS A C 1
ATOM 777 O O . LYS A 1 102 ? -15.078 -9.617 3.943 1 93.69 102 LYS A O 1
ATOM 782 N N . LEU A 1 103 ? -14.516 -11.672 4.555 1 94.94 103 LEU A N 1
ATOM 783 C CA . LEU A 1 103 ? -14.539 -12.133 3.17 1 94.94 103 LEU A CA 1
ATOM 784 C C . LEU A 1 103 ? -15.969 -12.164 2.633 1 94.94 103 LEU A C 1
ATOM 786 O O . LEU A 1 103 ? -16.859 -12.758 3.25 1 94.94 103 LEU A O 1
ATOM 790 N N . ASP A 1 104 ? -16.234 -11.492 1.562 1 94.62 104 ASP A N 1
ATOM 791 C CA . ASP A 1 104 ? -17.5 -11.508 0.843 1 94.62 104 ASP A CA 1
ATOM 792 C C . ASP A 1 104 ? -17.391 -12.312 -0.449 1 94.62 104 ASP A C 1
ATOM 794 O O . ASP A 1 104 ? -17 -11.781 -1.489 1 94.62 104 ASP A O 1
ATOM 798 N N . LEU A 1 105 ? -17.797 -13.5 -0.41 1 94.31 105 LEU A N 1
ATOM 799 C CA . LEU A 1 105 ? -17.672 -14.414 -1.539 1 94.31 105 LEU A CA 1
ATOM 800 C C . LEU A 1 105 ? -18.5 -13.938 -2.723 1 94.31 105 LEU A C 1
ATOM 802 O O . LEU A 1 105 ? -18.266 -14.344 -3.863 1 94.31 105 LEU A O 1
ATOM 806 N N . ALA A 1 106 ? -19.5 -13.109 -2.443 1 94.12 106 ALA A N 1
ATOM 807 C CA . ALA A 1 106 ? -20.344 -12.594 -3.51 1 94.12 106 ALA A CA 1
ATOM 808 C C . ALA A 1 106 ? -19.547 -11.75 -4.496 1 94.12 106 ALA A C 1
ATOM 810 O O . ALA A 1 106 ? -19.969 -11.539 -5.637 1 94.12 106 ALA A O 1
ATOM 811 N N . ARG A 1 107 ? -18.391 -11.328 -4.035 1 95.12 107 ARG A N 1
ATOM 812 C CA . ARG A 1 107 ? -17.516 -10.539 -4.895 1 95.12 107 ARG A CA 1
ATOM 813 C C . ARG A 1 107 ? -16.891 -11.406 -5.984 1 95.12 107 ARG A C 1
ATOM 815 O O . ARG A 1 107 ? -16.344 -10.883 -6.961 1 95.12 107 ARG A O 1
ATOM 822 N N . HIS A 1 108 ? -16.938 -12.695 -5.828 1 95.56 108 HIS A N 1
ATOM 823 C CA . HIS A 1 108 ? -16.406 -13.664 -6.785 1 95.56 108 HIS A CA 1
ATOM 824 C C . HIS A 1 108 ? -17.531 -14.484 -7.418 1 95.56 108 HIS A C 1
ATOM 826 O O . HIS A 1 108 ? -17.828 -15.594 -6.961 1 95.56 108 HIS A O 1
ATOM 832 N N . ARG A 1 109 ? -18 -14.039 -8.531 1 93.5 109 ARG A N 1
ATOM 833 C CA . ARG A 1 109 ? -19.188 -14.57 -9.172 1 93.5 109 ARG A CA 1
ATOM 834 C C . ARG A 1 109 ? -19.047 -16.062 -9.461 1 93.5 109 ARG A C 1
ATOM 836 O O . ARG A 1 109 ? -20.016 -16.812 -9.383 1 93.5 109 ARG A O 1
ATOM 843 N N . TYR A 1 110 ? -17.828 -16.5 -9.727 1 95.25 110 TYR A N 1
ATOM 844 C CA . TYR A 1 110 ? -17.672 -17.844 -10.242 1 95.25 110 TYR A CA 1
ATOM 845 C C . TYR A 1 110 ? -16.984 -18.75 -9.219 1 95.25 110 TYR A C 1
ATOM 847 O O . TYR A 1 110 ? -16.328 -19.719 -9.578 1 95.25 110 TYR A O 1
ATOM 855 N N . ARG A 1 111 ? -17 -18.328 -7.977 1 96 111 ARG A N 1
ATOM 856 C CA . ARG A 1 111 ? -16.562 -19.188 -6.871 1 96 111 ARG A CA 1
ATOM 857 C C . ARG A 1 111 ? -17.766 -19.719 -6.094 1 96 111 ARG A C 1
ATOM 859 O O . ARG A 1 111 ? -18.594 -18.953 -5.602 1 96 111 ARG A O 1
ATOM 866 N N . LEU A 1 112 ? -17.859 -21.031 -6.031 1 96.44 112 LEU A N 1
ATOM 867 C CA . LEU A 1 112 ? -18.953 -21.672 -5.324 1 96.44 112 LEU A CA 1
ATOM 868 C C . LEU A 1 112 ? -18.469 -22.328 -4.035 1 96.44 112 LEU A C 1
ATOM 870 O O . LEU A 1 112 ? -17.344 -22.844 -3.984 1 96.44 112 LEU A O 1
ATOM 874 N N . PRO A 1 113 ? -19.328 -22.297 -2.996 1 94.88 113 PRO A N 1
ATOM 875 C CA . PRO A 1 113 ? -18.969 -23.047 -1.789 1 94.88 113 PRO A CA 1
ATOM 876 C C . PRO A 1 113 ? -18.734 -24.531 -2.061 1 94.88 113 PRO A C 1
ATOM 878 O O . PRO A 1 113 ? -19.375 -25.109 -2.947 1 94.88 113 PRO A O 1
ATOM 881 N N . GLY A 1 114 ? -17.875 -25.125 -1.287 1 95.19 114 GLY A N 1
ATOM 882 C CA . GLY A 1 114 ? -17.562 -26.547 -1.418 1 95.19 114 GLY A CA 1
ATOM 883 C C . GLY A 1 114 ? -16.281 -26.938 -0.696 1 95.19 114 GLY A C 1
ATOM 884 O O . GLY A 1 114 ? -15.625 -26.094 -0.088 1 95.19 114 GLY A O 1
ATOM 885 N N . PRO A 1 115 ? -15.945 -28.141 -0.733 1 95.25 115 PRO A N 1
ATOM 886 C CA . PRO A 1 115 ? -14.828 -28.656 0.055 1 95.25 115 PRO A CA 1
ATOM 887 C C . PRO A 1 115 ? -13.484 -28.094 -0.386 1 95.25 115 PRO A C 1
ATOM 889 O O . PRO A 1 115 ? -12.508 -28.156 0.365 1 95.25 115 PRO A O 1
ATOM 892 N N . SER A 1 116 ? -13.422 -27.594 -1.521 1 95.12 116 SER A N 1
ATOM 893 C CA . SER A 1 116 ? -12.117 -27.156 -2.025 1 95.12 116 SER A CA 1
ATOM 894 C C . SER A 1 116 ? -11.953 -25.641 -1.923 1 95.12 116 SER A C 1
ATOM 896 O O . SER A 1 116 ? -10.93 -25.094 -2.326 1 95.12 116 SER A O 1
ATOM 898 N N . LEU A 1 117 ? -12.922 -24.953 -1.399 1 95.88 117 LEU A N 1
ATOM 899 C CA . LEU A 1 117 ? -12.891 -23.484 -1.394 1 95.88 117 LEU A CA 1
ATOM 900 C C . LEU A 1 117 ? -11.922 -22.969 -0.334 1 95.88 117 LEU A C 1
ATOM 902 O O . LEU A 1 117 ? -11.078 -22.125 -0.622 1 95.88 117 LEU A O 1
ATOM 906 N N . MET A 1 118 ? -11.945 -23.562 0.855 1 94.94 118 MET A N 1
ATOM 907 C CA . MET A 1 118 ? -11.258 -23 2.016 1 94.94 118 MET A CA 1
ATOM 908 C C . MET A 1 118 ? -9.812 -23.469 2.064 1 94.94 118 MET A C 1
ATOM 910 O O . MET A 1 118 ? -9.531 -24.656 1.914 1 94.94 118 MET A O 1
ATOM 914 N N . PRO A 1 119 ? -8.875 -22.516 2.287 1 94.75 119 PRO A N 1
ATOM 915 C CA . PRO A 1 119 ? -7.496 -22.922 2.576 1 94.75 119 PRO A CA 1
ATOM 916 C C . PRO A 1 119 ? -7.395 -23.812 3.818 1 94.75 119 PRO A C 1
ATOM 918 O O . PRO A 1 119 ? -8.336 -23.875 4.609 1 94.75 119 PRO A O 1
ATOM 921 N N . ALA A 1 120 ? -6.234 -24.5 3.912 1 93.94 120 ALA A N 1
ATOM 922 C CA . ALA A 1 120 ? -6.043 -25.406 5.051 1 93.94 120 ALA A CA 1
ATOM 923 C C . ALA A 1 120 ? -4.559 -25.656 5.301 1 93.94 120 ALA A C 1
ATOM 925 O O . ALA A 1 120 ? -3.744 -25.578 4.379 1 93.94 120 ALA A O 1
ATOM 926 N N . PRO A 1 121 ? -4.227 -25.922 6.543 1 92.44 121 PRO A N 1
ATOM 927 C CA . PRO A 1 121 ? -2.838 -26.234 6.887 1 92.44 121 PRO A CA 1
ATOM 928 C C . PRO A 1 121 ? -2.443 -27.656 6.5 1 92.44 121 PRO A C 1
ATOM 930 O O . PRO A 1 121 ? -3.305 -28.531 6.406 1 92.44 121 PRO A O 1
ATOM 933 N N . THR A 1 122 ? -1.238 -27.859 6.203 1 94.19 122 THR A N 1
ATOM 934 C CA . THR A 1 122 ? -0.625 -29.156 5.988 1 94.19 122 THR A CA 1
ATOM 935 C C . THR A 1 122 ? 0.867 -29.125 6.309 1 94.19 122 THR A C 1
ATOM 937 O O . THR A 1 122 ? 1.338 -28.203 6.973 1 94.19 122 THR A O 1
ATOM 940 N N . THR A 1 123 ? 1.576 -30.203 6.066 1 94.75 123 THR A N 1
ATOM 941 C CA . THR A 1 123 ? 3.027 -30.281 6.199 1 94.75 123 THR A CA 1
ATOM 942 C C . THR A 1 123 ? 3.66 -30.844 4.938 1 94.75 123 THR A C 1
ATOM 944 O O . THR A 1 123 ? 2.996 -31.547 4.164 1 94.75 123 THR A O 1
ATOM 947 N N . ILE A 1 124 ? 4.875 -30.578 4.762 1 94.81 124 ILE A N 1
ATOM 948 C CA . ILE A 1 124 ? 5.574 -31.031 3.566 1 94.81 124 ILE A CA 1
ATOM 949 C C . ILE A 1 124 ? 5.617 -32.562 3.543 1 94.81 124 ILE A C 1
ATOM 951 O O . ILE A 1 124 ? 5.387 -33.188 2.502 1 94.81 124 ILE A O 1
ATOM 955 N N . ASP A 1 125 ? 5.867 -33.125 4.652 1 96.06 125 ASP A N 1
ATOM 956 C CA . ASP A 1 125 ? 5.973 -34.594 4.711 1 96.06 125 ASP A CA 1
ATOM 957 C C . ASP A 1 125 ? 4.645 -35.25 4.352 1 96.06 125 ASP A C 1
ATOM 959 O O . ASP A 1 125 ? 4.617 -36.25 3.615 1 96.06 125 ASP A O 1
ATOM 963 N N . LYS A 1 126 ? 3.564 -34.656 4.793 1 96.69 126 LYS A N 1
ATOM 964 C CA . LYS A 1 126 ? 2.252 -35.219 4.469 1 96.69 126 LYS A CA 1
ATOM 965 C C . LYS A 1 126 ? 1.977 -35.156 2.969 1 96.69 126 LYS A C 1
ATOM 967 O O . LYS A 1 126 ? 1.548 -36.125 2.355 1 96.69 126 LYS A O 1
ATOM 972 N N . ILE A 1 127 ? 2.242 -34.062 2.379 1 97.38 127 ILE A N 1
ATOM 973 C CA . ILE A 1 127 ? 2.006 -33.875 0.953 1 97.38 127 ILE A CA 1
ATOM 974 C C . ILE A 1 127 ? 2.877 -34.812 0.147 1 97.38 127 ILE A C 1
ATOM 976 O O . ILE A 1 127 ? 2.4 -35.469 -0.792 1 97.38 127 ILE A O 1
ATOM 980 N N . GLU A 1 128 ? 4.109 -34.938 0.542 1 97.69 128 GLU A N 1
ATOM 981 C CA . GLU A 1 128 ? 5.035 -35.781 -0.182 1 97.69 128 GLU A CA 1
ATOM 982 C C . GLU A 1 128 ? 4.637 -37.25 -0.053 1 97.69 128 GLU A C 1
ATOM 984 O O . GLU A 1 128 ? 4.738 -38.031 -1.016 1 97.69 128 GLU A O 1
ATOM 989 N N . ALA A 1 129 ? 4.195 -37.594 1.117 1 97.81 129 ALA A N 1
ATOM 990 C CA . ALA A 1 129 ? 3.775 -38.969 1.325 1 97.81 129 ALA A CA 1
ATOM 991 C C . ALA A 1 129 ? 2.596 -39.344 0.425 1 97.81 129 ALA A C 1
ATOM 993 O O . ALA A 1 129 ? 2.609 -40.375 -0.25 1 97.81 129 ALA A O 1
ATOM 994 N N . ILE A 1 130 ? 1.641 -38.5 0.371 1 98.19 130 ILE A N 1
ATOM 995 C CA . ILE A 1 130 ? 0.427 -38.719 -0.406 1 98.19 130 ILE A CA 1
ATOM 996 C C . ILE A 1 130 ? 0.767 -38.75 -1.894 1 98.19 130 ILE A C 1
ATOM 998 O O . ILE A 1 130 ? 0.339 -39.656 -2.611 1 98.19 130 ILE A O 1
ATOM 1002 N N . LEU A 1 131 ? 1.586 -37.844 -2.316 1 98.56 131 LEU A N 1
ATOM 1003 C CA . LEU A 1 131 ? 1.893 -37.75 -3.738 1 98.56 131 LEU A CA 1
ATOM 1004 C C . LEU A 1 131 ? 2.846 -38.844 -4.176 1 98.56 131 LEU A C 1
ATOM 1006 O O . LEU A 1 131 ? 2.783 -39.312 -5.316 1 98.56 131 LEU A O 1
ATOM 1010 N N . THR A 1 132 ? 3.73 -39.25 -3.279 1 98.38 132 THR A N 1
ATOM 1011 C CA . THR A 1 132 ? 4.613 -40.375 -3.586 1 98.38 132 THR A CA 1
ATOM 1012 C C . THR A 1 132 ? 3.809 -41.625 -3.848 1 98.38 132 THR A C 1
ATOM 1014 O O . THR A 1 132 ? 4.02 -42.312 -4.855 1 98.38 132 THR A O 1
ATOM 1017 N N . GLU A 1 133 ? 2.936 -41.906 -2.951 1 98.31 133 GLU A N 1
ATOM 1018 C CA . GLU A 1 133 ? 2.084 -43.062 -3.102 1 98.31 133 GLU A CA 1
ATOM 1019 C C . GLU A 1 133 ? 1.306 -43.031 -4.414 1 98.31 133 GLU A C 1
ATOM 1021 O O . GLU A 1 133 ? 1.242 -44.031 -5.141 1 98.31 133 GLU A O 1
ATOM 1026 N N . ARG A 1 134 ? 0.761 -41.938 -4.719 1 98.19 134 ARG A N 1
ATOM 1027 C CA . ARG A 1 134 ? -0.019 -41.781 -5.941 1 98.19 134 ARG A CA 1
ATOM 1028 C C . ARG A 1 134 ? 0.861 -41.938 -7.176 1 98.19 134 ARG A C 1
ATOM 1030 O O . ARG A 1 134 ? 0.49 -42.625 -8.125 1 98.19 134 ARG A O 1
ATOM 1037 N N . ALA A 1 135 ? 1.994 -41.281 -7.203 1 98.38 135 ALA A N 1
ATOM 1038 C CA . ALA A 1 135 ? 2.906 -41.344 -8.344 1 98.38 135 ALA A CA 1
ATOM 1039 C C . ALA A 1 135 ? 3.332 -42.781 -8.633 1 98.38 135 ALA A C 1
ATOM 1041 O O . ALA A 1 135 ? 3.311 -43.219 -9.781 1 98.38 135 ALA A O 1
ATOM 1042 N N . GLU A 1 136 ? 3.646 -43.469 -7.59 1 98.19 136 GLU A N 1
ATOM 1043 C CA . GLU A 1 136 ? 4.066 -44.875 -7.742 1 98.19 136 GLU A CA 1
ATOM 1044 C C . GLU A 1 136 ? 2.92 -45.719 -8.25 1 98.19 136 GLU A C 1
ATOM 1046 O O . GLU A 1 136 ? 3.127 -46.594 -9.094 1 98.19 136 GLU A O 1
ATOM 1051 N N . SER A 1 137 ? 1.752 -45.438 -7.746 1 97.81 137 SER A N 1
ATOM 1052 C CA . SER A 1 137 ? 0.586 -46.219 -8.188 1 97.81 137 SER A CA 1
ATOM 1053 C C . SER A 1 137 ? 0.299 -45.969 -9.664 1 97.81 137 SER A C 1
ATOM 1055 O O . SER A 1 137 ? -0.322 -46.812 -10.328 1 97.81 137 SER A O 1
ATOM 1057 N N . LEU A 1 138 ? 0.805 -44.875 -10.227 1 97.5 138 LEU A N 1
ATOM 1058 C CA . LEU A 1 138 ? 0.564 -44.531 -11.617 1 97.5 138 LEU A CA 1
ATOM 1059 C C . LEU A 1 138 ? 1.743 -44.906 -12.492 1 97.5 138 LEU A C 1
ATOM 1061 O O . LEU A 1 138 ? 1.786 -44.594 -13.68 1 97.5 138 LEU A O 1
ATOM 1065 N N . GLY A 1 139 ? 2.732 -45.562 -11.859 1 97.12 139 GLY A N 1
ATOM 1066 C CA . GLY A 1 139 ? 3.795 -46.188 -12.641 1 97.12 139 GLY A CA 1
ATOM 1067 C C . GLY A 1 139 ? 5.074 -45.375 -12.648 1 97.12 139 GLY A C 1
ATOM 1068 O O . GLY A 1 139 ? 6.059 -45.781 -13.281 1 97.12 139 GLY A O 1
ATOM 1069 N N . ALA A 1 140 ? 5.082 -44.281 -11.961 1 97.69 140 ALA A N 1
ATOM 1070 C CA . ALA A 1 140 ? 6.305 -43.5 -11.898 1 97.69 140 ALA A CA 1
ATOM 1071 C C . ALA A 1 140 ? 7.371 -44.188 -11.062 1 97.69 140 ALA A C 1
ATOM 1073 O O . ALA A 1 140 ? 7.066 -44.812 -10.047 1 97.69 140 ALA A O 1
ATOM 1074 N N . GLU A 1 141 ? 8.562 -44.094 -11.539 1 97.81 141 GLU A N 1
ATOM 1075 C CA . GLU A 1 141 ? 9.703 -44.562 -10.781 1 97.81 141 GLU A CA 1
ATOM 1076 C C . GLU A 1 141 ? 10.406 -43.438 -10.039 1 97.81 141 GLU A C 1
ATOM 1078 O O . GLU A 1 141 ? 10.703 -42.406 -10.625 1 97.81 141 GLU A O 1
ATOM 1083 N N . ILE A 1 142 ? 10.609 -43.656 -8.75 1 98.12 142 ILE A N 1
ATOM 1084 C CA . ILE A 1 142 ? 11.305 -42.656 -7.938 1 98.12 142 ILE A CA 1
ATOM 1085 C C . ILE A 1 142 ? 12.625 -43.25 -7.43 1 98.12 142 ILE A C 1
ATOM 1087 O O . ILE A 1 142 ? 12.633 -44.219 -6.668 1 98.12 142 ILE A O 1
ATOM 1091 N N . LEU A 1 143 ? 13.727 -42.688 -7.91 1 97.75 143 LEU A N 1
ATOM 1092 C CA . LEU A 1 143 ? 15.055 -43.125 -7.484 1 97.75 143 LEU A CA 1
ATOM 1093 C C . LEU A 1 143 ? 15.648 -42.125 -6.484 1 97.75 143 LEU A C 1
ATOM 1095 O O . LEU A 1 143 ? 16.078 -41.031 -6.863 1 97.75 143 LEU A O 1
ATOM 1099 N N . ARG A 1 144 ? 15.75 -42.531 -5.289 1 97 144 ARG A N 1
ATOM 1100 C CA . ARG A 1 144 ? 16.312 -41.688 -4.234 1 97 144 ARG A CA 1
ATOM 1101 C C . ARG A 1 144 ? 17.812 -41.875 -4.117 1 97 144 ARG A C 1
ATOM 1103 O O . ARG A 1 144 ? 18.344 -42.906 -4.543 1 97 144 ARG A O 1
ATOM 1110 N N . GLY A 1 145 ? 18.453 -40.906 -3.568 1 96.31 145 GLY A N 1
ATOM 1111 C CA . GLY A 1 145 ? 19.906 -40.938 -3.486 1 96.31 145 GLY A CA 1
ATOM 1112 C C . GLY A 1 145 ? 20.578 -40.719 -4.824 1 96.31 145 GLY A C 1
ATOM 1113 O O . GLY A 1 145 ? 21.781 -40.969 -4.969 1 96.31 145 GLY A O 1
ATOM 1114 N N . GLN A 1 146 ? 19.812 -40.344 -5.812 1 95.31 146 GLN A N 1
ATOM 1115 C CA . GLN A 1 146 ? 20.297 -40.125 -7.172 1 95.31 146 GLN A CA 1
ATOM 1116 C C . GLN A 1 146 ? 19.906 -38.75 -7.672 1 95.31 146 GLN A C 1
ATOM 1118 O O . GLN A 1 146 ? 19.172 -38.625 -8.664 1 95.31 146 GLN A O 1
ATOM 1123 N N . GLY A 1 147 ? 20.547 -37.75 -7.113 1 96.88 147 GLY A N 1
ATOM 1124 C CA . GLY A 1 147 ? 20.234 -36.406 -7.531 1 96.88 147 GLY A CA 1
ATOM 1125 C C . GLY A 1 147 ? 20.828 -36.031 -8.883 1 96.88 147 GLY A C 1
ATOM 1126 O O . GLY A 1 147 ? 21.891 -36.531 -9.242 1 96.88 147 GLY A O 1
ATOM 1127 N N . PHE A 1 148 ? 20.172 -35.156 -9.602 1 98.19 148 PHE A N 1
ATOM 1128 C CA . PHE A 1 148 ? 20.672 -34.656 -10.875 1 98.19 148 PHE A CA 1
ATOM 1129 C C . PHE A 1 148 ? 21.984 -33.906 -10.695 1 98.19 148 PHE A C 1
ATOM 1131 O O . PHE A 1 148 ? 22.172 -33.188 -9.703 1 98.19 148 PHE A O 1
ATOM 1138 N N . ASP A 1 149 ? 22.875 -34.031 -11.664 1 97.62 149 ASP A N 1
ATOM 1139 C CA . ASP A 1 149 ? 24.141 -33.281 -11.602 1 97.62 149 ASP A CA 1
ATOM 1140 C C . ASP A 1 149 ? 24.297 -32.375 -12.812 1 97.62 149 ASP A C 1
ATOM 1142 O O . ASP A 1 149 ? 24.281 -31.141 -12.68 1 97.62 149 ASP A O 1
ATOM 1146 N N . HIS A 1 150 ? 24.359 -32.938 -13.992 1 97.69 150 HIS A N 1
ATOM 1147 C CA . HIS A 1 150 ? 24.516 -32.094 -15.18 1 97.69 150 HIS A CA 1
ATOM 1148 C C . HIS A 1 150 ? 24.016 -32.844 -16.422 1 97.69 150 HIS A C 1
ATOM 1150 O O . HIS A 1 150 ? 23.641 -34 -16.359 1 97.69 150 HIS A O 1
ATOM 1156 N N . ILE A 1 151 ? 23.953 -32.125 -17.5 1 97.62 151 ILE A N 1
ATOM 1157 C CA . ILE A 1 151 ? 23.578 -32.656 -18.812 1 97.62 151 ILE A CA 1
ATOM 1158 C C . ILE A 1 151 ? 24.828 -33.062 -19.578 1 97.62 151 ILE A C 1
ATOM 1160 O O . ILE A 1 151 ? 25.734 -32.25 -19.781 1 97.62 151 ILE A O 1
ATOM 1164 N N . VAL A 1 152 ? 24.859 -34.281 -19.984 1 96.75 152 VAL A N 1
ATOM 1165 C CA . VAL A 1 152 ? 26.016 -34.812 -20.688 1 96.75 152 VAL A CA 1
ATOM 1166 C C . VAL A 1 152 ? 25.938 -34.5 -22.172 1 96.75 152 VAL A C 1
ATOM 1168 O O . VAL A 1 152 ? 26.938 -34.125 -22.781 1 96.75 152 VAL A O 1
ATOM 1171 N N . GLN A 1 153 ? 24.797 -34.719 -22.719 1 93.38 153 GLN A N 1
ATOM 1172 C CA . GLN A 1 153 ? 24.594 -34.531 -24.141 1 93.38 153 GLN A CA 1
ATOM 1173 C C . GLN A 1 153 ? 23.156 -34.094 -24.438 1 93.38 153 GLN A C 1
ATOM 1175 O O . GLN A 1 153 ? 22.234 -34.5 -23.719 1 93.38 153 GLN A O 1
ATOM 1180 N N . LYS A 1 154 ? 23.016 -33.219 -25.484 1 89.06 154 LYS A N 1
ATOM 1181 C CA . LYS A 1 154 ? 21.719 -32.812 -26.016 1 89.06 154 LYS A CA 1
ATOM 1182 C C . LYS A 1 154 ? 21.609 -33.094 -27.516 1 89.06 154 LYS A C 1
ATOM 1184 O O . LYS A 1 154 ? 22.562 -32.844 -28.266 1 89.06 154 LYS A O 1
ATOM 1189 N N . ASP A 1 155 ? 20.641 -33.812 -27.875 1 85.56 155 ASP A N 1
ATOM 1190 C CA . ASP A 1 155 ? 20.375 -33.969 -29.297 1 85.56 155 ASP A CA 1
ATOM 1191 C C . ASP A 1 155 ? 18.891 -33.75 -29.609 1 85.56 155 ASP A C 1
ATOM 1193 O O . ASP A 1 155 ? 18.125 -33.375 -28.719 1 85.56 155 ASP A O 1
ATOM 1197 N N . ASP A 1 156 ? 18.453 -33.938 -30.859 1 81 156 ASP A N 1
ATOM 1198 C CA . ASP A 1 156 ? 17.094 -33.625 -31.281 1 81 156 ASP A CA 1
ATOM 1199 C C . ASP A 1 156 ? 16.094 -34.625 -30.672 1 81 156 ASP A C 1
ATOM 1201 O O . ASP A 1 156 ? 14.906 -34.312 -30.562 1 81 156 ASP A O 1
ATOM 1205 N N . SER A 1 157 ? 16.672 -35.719 -30.266 1 82.62 157 SER A N 1
ATOM 1206 C CA . SER A 1 157 ? 15.758 -36.781 -29.812 1 82.62 157 SER A CA 1
ATOM 1207 C C . SER A 1 157 ? 15.695 -36.844 -28.297 1 82.62 157 SER A C 1
ATOM 1209 O O . SER A 1 157 ? 14.852 -37.531 -27.734 1 82.62 157 SER A O 1
ATOM 1211 N N . GLY A 1 158 ? 16.656 -36.156 -27.719 1 91.12 158 GLY A N 1
ATOM 1212 C CA . GLY A 1 158 ? 16.625 -36.188 -26.266 1 91.12 158 GLY A CA 1
ATOM 1213 C C . GLY A 1 158 ? 17.938 -35.75 -25.625 1 91.12 158 GLY A C 1
ATOM 1214 O O . GLY A 1 158 ? 18.688 -35 -26.219 1 91.12 158 GLY A O 1
ATOM 1215 N N . LEU A 1 159 ? 18.016 -36.062 -24.266 1 95.88 159 LEU A N 1
ATOM 1216 C CA . LEU A 1 159 ? 19.156 -35.656 -23.438 1 95.88 159 LEU A CA 1
ATOM 1217 C C . LEU A 1 159 ? 19.703 -36.844 -22.656 1 95.88 159 LEU A C 1
ATOM 1219 O O . LEU A 1 159 ? 18.953 -37.781 -22.312 1 95.88 159 LEU A O 1
ATOM 1223 N N . THR A 1 160 ? 20.953 -36.844 -22.578 1 97.31 160 THR A N 1
ATOM 1224 C CA . THR A 1 160 ? 21.594 -37.719 -21.609 1 97.31 160 THR A CA 1
ATOM 1225 C C . THR A 1 160 ? 22.047 -36.938 -20.375 1 97.31 160 THR A C 1
ATOM 1227 O O . THR A 1 160 ? 22.734 -35.938 -20.5 1 97.31 160 THR A O 1
ATOM 1230 N N . ILE A 1 161 ? 21.594 -37.375 -19.203 1 97.69 161 ILE A N 1
ATOM 1231 C CA . ILE A 1 161 ? 21.938 -36.688 -17.969 1 97.69 161 ILE A CA 1
ATOM 1232 C C . ILE A 1 161 ? 22.75 -37.625 -17.078 1 97.69 161 ILE A C 1
ATOM 1234 O O . ILE A 1 161 ? 22.719 -38.844 -17.234 1 97.69 161 ILE A O 1
ATOM 1238 N N . GLU A 1 162 ? 23.453 -37.031 -16.172 1 97.75 162 GLU A N 1
ATOM 1239 C CA . GLU A 1 162 ? 24.219 -37.75 -15.18 1 97.75 162 GLU A CA 1
ATOM 1240 C C . GLU A 1 162 ? 23.828 -37.344 -13.766 1 97.75 162 GLU A C 1
ATOM 1242 O O . GLU A 1 162 ? 23.594 -36.156 -13.5 1 97.75 162 GLU A O 1
ATOM 1247 N N . THR A 1 163 ? 23.734 -38.312 -12.898 1 97.56 163 THR A N 1
ATOM 1248 C CA . THR A 1 163 ? 23.406 -38.062 -11.5 1 97.56 163 THR A CA 1
ATOM 1249 C C . THR A 1 163 ? 24.672 -37.75 -10.711 1 97.56 163 THR A C 1
ATOM 1251 O O . THR A 1 163 ? 25.797 -37.875 -11.219 1 97.56 163 THR A O 1
ATOM 1254 N N . GLU A 1 164 ? 24.422 -37.281 -9.516 1 95.75 164 GLU A N 1
ATOM 1255 C CA . GLU A 1 164 ? 25.531 -36.938 -8.625 1 95.75 164 GLU A CA 1
ATOM 1256 C C . GLU A 1 164 ? 26.406 -38.156 -8.352 1 95.75 164 GLU A C 1
ATOM 1258 O O . GLU A 1 164 ? 27.594 -38 -8.062 1 95.75 164 GLU A O 1
ATOM 1263 N N . CYS A 1 165 ? 25.891 -39.375 -8.5 1 94.62 165 CYS A N 1
ATOM 1264 C CA . CYS A 1 165 ? 26.641 -40.594 -8.234 1 94.62 165 CYS A CA 1
ATOM 1265 C C . CYS A 1 165 ? 27.266 -41.125 -9.508 1 94.62 165 CYS A C 1
ATOM 1267 O O . CYS A 1 165 ? 27.844 -42.219 -9.508 1 94.62 165 CYS A O 1
ATOM 1269 N N . GLY A 1 166 ? 27.031 -40.594 -10.609 1 94.75 166 GLY A N 1
ATOM 1270 C CA . GLY A 1 166 ? 27.719 -40.938 -11.836 1 94.75 166 GLY A CA 1
ATOM 1271 C C . GLY A 1 166 ? 26.891 -41.812 -12.758 1 94.75 166 GLY A C 1
ATOM 1272 O O . GLY A 1 166 ? 27.359 -42.25 -13.812 1 94.75 166 GLY A O 1
ATOM 1273 N N . LYS A 1 167 ? 25.703 -42.031 -12.438 1 96.19 167 LYS A N 1
ATOM 1274 C CA . LYS A 1 167 ? 24.828 -42.812 -13.297 1 96.19 167 LYS A CA 1
ATOM 1275 C C . LYS A 1 167 ? 24.234 -41.969 -14.414 1 96.19 167 LYS A C 1
ATOM 1277 O O . LYS A 1 167 ? 23.859 -40.812 -14.188 1 96.19 167 LYS A O 1
ATOM 1282 N N . GLN A 1 168 ? 24.125 -42.562 -15.539 1 96.81 168 GLN A N 1
ATOM 1283 C CA . GLN A 1 168 ? 23.609 -41.812 -16.688 1 96.81 168 GLN A CA 1
ATOM 1284 C C . GLN A 1 168 ? 22.219 -42.344 -17.078 1 96.81 168 GLN A C 1
ATOM 1286 O O . GLN A 1 168 ? 21.938 -43.531 -16.969 1 96.81 168 GLN A O 1
ATOM 1291 N N . PHE A 1 169 ? 21.438 -41.438 -17.484 1 96.81 169 PHE A N 1
ATOM 1292 C CA . PHE A 1 169 ? 20.094 -41.719 -17.969 1 96.81 169 PHE A CA 1
ATOM 1293 C C . PHE A 1 169 ? 19.797 -40.969 -19.25 1 96.81 169 PHE A C 1
ATOM 1295 O O . PHE A 1 169 ? 20.281 -39.844 -19.453 1 96.81 169 PHE A O 1
ATOM 1302 N N . ARG A 1 170 ? 19.078 -41.531 -20.141 1 96.38 170 ARG A N 1
ATOM 1303 C CA . ARG A 1 170 ? 18.594 -40.875 -21.344 1 96.38 170 ARG A CA 1
ATOM 1304 C C . ARG A 1 170 ? 17.109 -40.562 -21.25 1 96.38 170 ARG A C 1
ATOM 1306 O O . ARG A 1 170 ? 16.328 -41.375 -20.734 1 96.38 170 ARG A O 1
ATOM 1313 N N . THR A 1 171 ? 16.75 -39.375 -21.688 1 96.81 171 THR A N 1
ATOM 1314 C CA . THR A 1 171 ? 15.359 -38.969 -21.594 1 96.81 171 THR A CA 1
ATOM 1315 C C . THR A 1 171 ? 14.992 -38.062 -22.781 1 96.81 171 THR A C 1
ATOM 1317 O O . THR A 1 171 ? 15.852 -37.438 -23.375 1 96.81 171 THR A O 1
ATOM 1320 N N . ARG A 1 172 ? 13.719 -38.062 -23.156 1 94.44 172 ARG A N 1
ATOM 1321 C CA . ARG A 1 172 ? 13.227 -37.125 -24.156 1 94.44 172 ARG A CA 1
ATOM 1322 C C . ARG A 1 172 ? 13.133 -35.719 -23.578 1 94.44 172 ARG A C 1
ATOM 1324 O O . ARG A 1 172 ? 13.492 -34.75 -24.234 1 94.44 172 ARG A O 1
ATOM 1331 N N . TRP A 1 173 ? 12.602 -35.625 -22.391 1 96.44 173 TRP A N 1
ATOM 1332 C CA . TRP A 1 173 ? 12.391 -34.344 -21.719 1 96.44 173 TRP A CA 1
ATOM 1333 C C . TRP A 1 173 ? 12.953 -34.375 -20.297 1 96.44 173 TRP A C 1
ATOM 1335 O O . TRP A 1 173 ? 12.859 -35.406 -19.609 1 96.44 173 TRP A O 1
ATOM 1345 N N . LEU A 1 174 ? 13.516 -33.25 -19.875 1 98.44 174 LEU A N 1
ATOM 1346 C CA . LEU A 1 174 ? 13.992 -33.031 -18.516 1 98.44 174 LEU A CA 1
ATOM 1347 C C . LEU A 1 174 ? 13.242 -31.875 -17.844 1 98.44 174 LEU A C 1
ATOM 1349 O O . LEU A 1 174 ? 13.102 -30.797 -18.438 1 98.44 174 LEU A O 1
ATOM 1353 N N . VAL A 1 175 ? 12.68 -32.125 -16.703 1 98.81 175 VAL A N 1
ATOM 1354 C CA . VAL A 1 175 ? 12.008 -31.047 -15.969 1 98.81 175 VAL A CA 1
ATOM 1355 C C . VAL A 1 175 ? 12.719 -30.812 -14.641 1 98.81 175 VAL A C 1
ATOM 1357 O O . VAL A 1 175 ? 12.859 -31.734 -13.828 1 98.81 175 VAL A O 1
ATOM 1360 N N . GLY A 1 176 ? 13.172 -29.578 -14.469 1 98.81 176 GLY A N 1
ATOM 1361 C CA . GLY A 1 176 ? 13.766 -29.188 -13.203 1 98.81 176 GLY A CA 1
ATOM 1362 C C . GLY A 1 176 ? 12.742 -28.828 -12.141 1 98.81 176 GLY A C 1
ATOM 1363 O O . GLY A 1 176 ? 12.023 -27.828 -12.289 1 98.81 176 GLY A O 1
ATOM 1364 N N . CYS A 1 177 ? 12.625 -29.594 -11.109 1 98.75 177 CYS A N 1
ATOM 1365 C CA . CYS A 1 177 ? 11.883 -29.359 -9.875 1 98.75 177 CYS A CA 1
ATOM 1366 C C . CYS A 1 177 ? 12.781 -29.516 -8.656 1 98.75 177 CYS A C 1
ATOM 1368 O O . CYS A 1 177 ? 12.359 -30.031 -7.629 1 98.75 177 CYS A O 1
ATOM 1370 N N . ASP A 1 178 ? 14.008 -29.078 -8.805 1 98.19 178 ASP A N 1
ATOM 1371 C CA . ASP A 1 178 ? 15.039 -29.391 -7.824 1 98.19 178 ASP A CA 1
ATOM 1372 C C . ASP A 1 178 ? 15.312 -28.203 -6.906 1 98.19 178 ASP A C 1
ATOM 1374 O O . ASP A 1 178 ? 16.438 -28.047 -6.414 1 98.19 178 ASP A O 1
ATOM 1378 N N . GLY A 1 179 ? 14.406 -27.328 -6.758 1 96.12 179 GLY A N 1
ATOM 1379 C CA . GLY A 1 179 ? 14.438 -26.328 -5.699 1 96.12 179 GLY A CA 1
ATOM 1380 C C . GLY A 1 179 ? 15.117 -25.047 -6.125 1 96.12 179 GLY A C 1
ATOM 1381 O O . GLY A 1 179 ? 15.391 -24.844 -7.309 1 96.12 179 GLY A O 1
ATOM 1382 N N . GLY A 1 180 ? 15.273 -24.188 -5.164 1 95.25 180 GLY A N 1
ATOM 1383 C CA . GLY A 1 180 ? 15.758 -22.844 -5.398 1 95.25 180 GLY A CA 1
ATOM 1384 C C . GLY A 1 180 ? 17.188 -22.797 -5.93 1 95.25 180 GLY A C 1
ATOM 1385 O O . GLY A 1 180 ? 17.547 -21.875 -6.645 1 95.25 180 GLY A O 1
ATOM 1386 N N . ARG A 1 181 ? 18.031 -23.812 -5.613 1 93.25 181 ARG A N 1
ATOM 1387 C CA . ARG A 1 181 ? 19.391 -23.906 -6.109 1 93.25 181 ARG A CA 1
ATOM 1388 C C . ARG A 1 181 ? 19.484 -24.891 -7.273 1 93.25 181 ARG A C 1
ATOM 1390 O O . ARG A 1 181 ? 20.453 -25.641 -7.387 1 93.25 181 ARG A O 1
ATOM 1397 N N . SER A 1 182 ? 18.562 -24.812 -8.008 1 98 182 SER A N 1
ATOM 1398 C CA . SER A 1 182 ? 18.344 -25.781 -9.078 1 98 182 SER A CA 1
ATOM 1399 C C . SER A 1 182 ? 19.594 -25.969 -9.922 1 98 182 SER A C 1
ATOM 1401 O O . SER A 1 182 ? 20.062 -25.016 -10.555 1 98 182 SER A O 1
ATOM 1403 N N . ARG A 1 183 ? 20.109 -27.156 -9.984 1 98.06 183 ARG A N 1
ATOM 1404 C CA . ARG A 1 183 ? 21.203 -27.531 -10.867 1 98.06 183 ARG A CA 1
ATOM 1405 C C . ARG A 1 183 ? 20.734 -27.625 -12.312 1 98.06 183 ARG A C 1
ATOM 1407 O O . ARG A 1 183 ? 21.469 -27.328 -13.242 1 98.06 183 ARG A O 1
ATOM 1414 N N . VAL A 1 184 ? 19.5 -28.062 -12.445 1 98.62 184 VAL A N 1
ATOM 1415 C CA . VAL A 1 184 ? 18.938 -28.172 -13.789 1 98.62 184 VAL A CA 1
ATOM 1416 C C . VAL A 1 184 ? 18.891 -26.797 -14.438 1 98.62 184 VAL A C 1
ATOM 1418 O O . VAL A 1 184 ? 19.297 -26.625 -15.594 1 98.62 184 VAL A O 1
ATOM 1421 N N . ARG A 1 185 ? 18.375 -25.781 -13.711 1 98.5 185 ARG A N 1
ATOM 1422 C CA . ARG A 1 185 ? 18.297 -24.422 -14.227 1 98.5 185 ARG A CA 1
ATOM 1423 C C . ARG A 1 185 ? 19.672 -23.953 -14.703 1 98.5 185 ARG A C 1
ATOM 1425 O O . ARG A 1 185 ? 19.797 -23.406 -15.805 1 98.5 185 ARG A O 1
ATOM 1432 N N . LYS A 1 186 ? 20.688 -24.172 -13.875 1 97.62 186 LYS A N 1
ATOM 1433 C CA . LYS A 1 186 ? 22.047 -23.734 -14.188 1 97.62 186 LYS A CA 1
ATOM 1434 C C . LYS A 1 186 ? 22.609 -24.5 -15.375 1 97.62 186 LYS A C 1
ATOM 1436 O O . LYS A 1 186 ? 23.188 -23.906 -16.297 1 97.62 186 LYS A O 1
ATOM 1441 N N . ALA A 1 187 ? 22.406 -25.828 -15.352 1 97.62 187 ALA A N 1
ATOM 1442 C CA . ALA A 1 187 ? 22.969 -26.703 -16.391 1 97.62 187 ALA A CA 1
ATOM 1443 C C . ALA A 1 187 ? 22.375 -26.375 -17.75 1 97.62 187 ALA A C 1
ATOM 1445 O O . ALA A 1 187 ? 23.047 -26.5 -18.781 1 97.62 187 ALA A O 1
ATOM 1446 N N . ALA A 1 188 ? 21.156 -25.984 -17.75 1 97.19 188 ALA A N 1
ATOM 1447 C CA . ALA A 1 188 ? 20.469 -25.734 -19.016 1 97.19 188 ALA A CA 1
ATOM 1448 C C . ALA A 1 188 ? 20.656 -24.281 -19.453 1 97.19 188 ALA A C 1
ATOM 1450 O O . ALA A 1 188 ? 20.25 -23.906 -20.562 1 97.19 188 ALA A O 1
ATOM 1451 N N . GLY A 1 189 ? 21.156 -23.438 -18.625 1 97 189 GLY A N 1
ATOM 1452 C CA . GLY A 1 189 ? 21.516 -22.078 -19.016 1 97 189 GLY A CA 1
ATOM 1453 C C . GLY A 1 189 ? 20.359 -21.109 -18.938 1 97 189 GLY A C 1
ATOM 1454 O O . GLY A 1 189 ? 20.281 -20.172 -19.734 1 97 189 GLY A O 1
ATOM 1455 N N . PHE A 1 190 ? 19.391 -21.328 -18.062 1 97.88 190 PHE A N 1
ATOM 1456 C CA . PHE A 1 190 ? 18.281 -20.391 -17.875 1 97.88 190 PHE A CA 1
ATOM 1457 C C . PHE A 1 190 ? 18.766 -19.109 -17.219 1 97.88 190 PHE A C 1
ATOM 1459 O O . PHE A 1 190 ? 19.594 -19.141 -16.312 1 97.88 190 PHE A O 1
ATOM 1466 N N . ASP A 1 191 ? 18.234 -17.969 -17.672 1 97.44 191 ASP A N 1
ATOM 1467 C CA . ASP A 1 191 ? 18.438 -16.703 -16.969 1 97.44 191 ASP A CA 1
ATOM 1468 C C . ASP A 1 191 ? 17.562 -16.625 -15.719 1 97.44 191 ASP A C 1
ATOM 1470 O O . ASP A 1 191 ? 16.391 -17.047 -15.75 1 97.44 191 ASP A O 1
ATOM 1474 N N . PHE A 1 192 ? 18.109 -16.156 -14.688 1 97.56 192 PHE A N 1
ATOM 1475 C CA . PHE A 1 192 ? 17.422 -16.031 -13.406 1 97.56 192 PHE A CA 1
ATOM 1476 C C . PHE A 1 192 ? 17.547 -14.617 -12.859 1 97.56 192 PHE A C 1
ATOM 1478 O O . PHE A 1 192 ? 18.531 -14.273 -12.219 1 97.56 192 PHE A O 1
ATOM 1485 N N . VAL A 1 193 ? 16.469 -13.82 -13.008 1 97.38 193 VAL A N 1
ATOM 1486 C CA . VAL A 1 193 ? 16.547 -12.383 -12.766 1 97.38 193 VAL A CA 1
ATOM 1487 C C . VAL A 1 193 ? 15.562 -11.977 -11.672 1 97.38 193 VAL A C 1
ATOM 1489 O O . VAL A 1 193 ? 14.586 -12.68 -11.422 1 97.38 193 VAL A O 1
ATOM 1492 N N . GLY A 1 194 ? 15.867 -10.891 -10.977 1 96.62 194 GLY A N 1
ATOM 1493 C CA . GLY A 1 194 ? 14.984 -10.383 -9.938 1 96.62 194 GLY A CA 1
ATOM 1494 C C . GLY A 1 194 ? 15.688 -9.492 -8.93 1 96.62 194 GLY A C 1
ATOM 1495 O O . GLY A 1 194 ? 16.641 -8.781 -9.281 1 96.62 194 GLY A O 1
ATOM 1496 N N . SER A 1 195 ? 15.211 -9.461 -7.715 1 96.62 195 SER A N 1
ATOM 1497 C CA . SER A 1 195 ? 15.727 -8.555 -6.691 1 96.62 195 SER A CA 1
ATOM 1498 C C . SER A 1 195 ? 16.688 -9.266 -5.75 1 96.62 195 SER A C 1
ATOM 1500 O O . SER A 1 195 ? 16.516 -10.445 -5.449 1 96.62 195 SER A O 1
ATOM 1502 N N . GLU A 1 196 ? 17.641 -8.531 -5.273 1 96.19 196 GLU A N 1
ATOM 1503 C CA . GLU A 1 196 ? 18.609 -9.031 -4.305 1 96.19 196 GLU A CA 1
ATOM 1504 C C . GLU A 1 196 ? 18.062 -8.969 -2.885 1 96.19 196 GLU A C 1
ATOM 1506 O O . GLU A 1 196 ? 17.062 -8.289 -2.629 1 96.19 196 GLU A O 1
ATOM 1511 N N . PRO A 1 197 ? 18.672 -9.672 -1.979 1 96.75 197 PRO A N 1
ATOM 1512 C CA . PRO A 1 197 ? 18.125 -9.734 -0.618 1 96.75 197 PRO A CA 1
ATOM 1513 C C . PRO A 1 197 ? 18.234 -8.406 0.121 1 96.75 197 PRO A C 1
ATOM 1515 O O . PRO A 1 197 ? 19.203 -7.66 -0.076 1 96.75 197 PRO A O 1
ATOM 1518 N N . THR A 1 198 ? 17.25 -8.156 0.945 1 96.5 198 THR A N 1
ATOM 1519 C CA . THR A 1 198 ? 17.297 -7.004 1.845 1 96.5 198 THR A CA 1
ATOM 1520 C C . THR A 1 198 ? 17.391 -7.461 3.299 1 96.5 198 THR A C 1
ATOM 1522 O O . THR A 1 198 ? 17.625 -6.645 4.195 1 96.5 198 THR A O 1
ATOM 1525 N N . LEU A 1 199 ? 17.266 -8.75 3.51 1 97.69 199 LEU A N 1
ATOM 1526 C CA . LEU A 1 199 ? 17.281 -9.281 4.871 1 97.69 199 LEU A CA 1
ATOM 1527 C C . LEU A 1 199 ? 17.766 -10.727 4.883 1 97.69 199 LEU A C 1
ATOM 1529 O O . LEU A 1 199 ? 17.828 -11.375 3.836 1 97.69 199 LEU A O 1
ATOM 1533 N N . THR A 1 200 ? 18.172 -11.195 6.035 1 97.88 200 THR A N 1
ATOM 1534 C CA . THR A 1 200 ? 18.359 -12.609 6.324 1 97.88 200 THR A CA 1
ATOM 1535 C C . THR A 1 200 ? 17.297 -13.109 7.293 1 97.88 200 THR A C 1
ATOM 1537 O O . THR A 1 200 ? 17.125 -12.547 8.375 1 97.88 200 THR A O 1
ATOM 1540 N N . GLY A 1 201 ? 16.531 -14.086 6.832 1 96.88 201 GLY A N 1
ATOM 1541 C CA . GLY A 1 201 ? 15.57 -14.758 7.688 1 96.88 201 GLY A CA 1
ATOM 1542 C C . GLY A 1 201 ? 16.125 -16.016 8.344 1 96.88 201 GLY A C 1
ATOM 1543 O O . GLY A 1 201 ? 16.969 -16.703 7.766 1 96.88 201 GLY A O 1
ATOM 1544 N N . TYR A 1 202 ? 15.664 -16.266 9.578 1 96.12 202 TYR A N 1
ATOM 1545 C CA . TYR A 1 202 ? 16.062 -17.453 10.336 1 96.12 202 TYR A CA 1
ATOM 1546 C C . TYR A 1 202 ? 14.836 -18.25 10.773 1 96.12 202 TYR A C 1
ATOM 1548 O O . TYR A 1 202 ? 13.93 -17.719 11.414 1 96.12 202 TYR A O 1
ATOM 1556 N N . SER A 1 203 ? 14.773 -19.484 10.367 1 93.81 203 SER A N 1
ATOM 1557 C CA . SER A 1 203 ? 13.844 -20.453 10.945 1 93.81 203 SER A CA 1
ATOM 1558 C C . SER A 1 203 ? 14.508 -21.266 12.055 1 93.81 203 SER A C 1
ATOM 1560 O O . SER A 1 203 ? 15.477 -21.984 11.812 1 93.81 203 SER A O 1
ATOM 1562 N N . LEU A 1 204 ? 13.93 -21.078 13.211 1 93.06 204 LEU A N 1
ATOM 1563 C CA . LEU A 1 204 ? 14.648 -21.594 14.375 1 93.06 204 LEU A CA 1
ATOM 1564 C C . LEU A 1 204 ? 13.703 -22.297 15.336 1 93.06 204 LEU A C 1
ATOM 1566 O O . LEU A 1 204 ? 12.609 -21.797 15.617 1 93.06 204 LEU A O 1
ATOM 1570 N N . ARG A 1 205 ? 14.055 -23.5 15.703 1 93.81 205 ARG A N 1
ATOM 1571 C CA . ARG A 1 205 ? 13.477 -24.172 16.859 1 93.81 205 ARG A CA 1
ATOM 1572 C C . ARG A 1 205 ? 14.469 -24.219 18.016 1 93.81 205 ARG A C 1
ATOM 1574 O O . ARG A 1 205 ? 15.562 -24.781 17.891 1 93.81 205 ARG A O 1
ATOM 1581 N N . CYS A 1 206 ? 14.047 -23.594 19.094 1 94.62 206 CYS A N 1
ATOM 1582 C CA . CYS A 1 206 ? 14.984 -23.5 20.203 1 94.62 206 CYS A CA 1
ATOM 1583 C C . CYS A 1 206 ? 14.234 -23.438 21.531 1 94.62 206 CYS A C 1
ATOM 1585 O O . CYS A 1 206 ? 13.008 -23.344 21.562 1 94.62 206 CYS A O 1
ATOM 1587 N N . ASP A 1 207 ? 14.969 -23.609 22.562 1 95.31 207 ASP A N 1
ATOM 1588 C CA . ASP A 1 207 ? 14.484 -23.375 23.922 1 95.31 207 ASP A CA 1
ATOM 1589 C C . ASP A 1 207 ? 14.891 -21.984 24.406 1 95.31 207 ASP A C 1
ATOM 1591 O O . ASP A 1 207 ? 15.992 -21.516 24.125 1 95.31 207 ASP A O 1
ATOM 1595 N N . LEU A 1 208 ? 13.922 -21.328 25.109 1 94.81 208 LEU A N 1
ATOM 1596 C CA . LEU A 1 208 ? 14.172 -20 25.672 1 94.81 208 LEU A CA 1
ATOM 1597 C C . LEU A 1 208 ? 14.031 -20.016 27.188 1 94.81 208 LEU A C 1
ATOM 1599 O O . LEU A 1 208 ? 13.234 -20.781 27.734 1 94.81 208 LEU A O 1
ATOM 1603 N N . ASP A 1 209 ? 14.75 -19.188 27.828 1 95.19 209 ASP A N 1
ATOM 1604 C CA . ASP A 1 209 ? 14.648 -19.094 29.281 1 95.19 209 ASP A CA 1
ATOM 1605 C C . ASP A 1 209 ? 13.367 -18.375 29.703 1 95.19 209 ASP A C 1
ATOM 1607 O O . ASP A 1 209 ? 12.781 -18.688 30.734 1 95.19 209 ASP A O 1
ATOM 1611 N N . HIS A 1 210 ? 12.891 -17.359 28.875 1 93.38 210 HIS A N 1
ATOM 1612 C CA . HIS A 1 210 ? 11.711 -16.578 29.219 1 93.38 210 HIS A CA 1
ATOM 1613 C C . HIS A 1 210 ? 10.805 -16.375 28.016 1 93.38 210 HIS A C 1
ATOM 1615 O O . HIS A 1 210 ? 10.586 -15.25 27.562 1 93.38 210 HIS A O 1
ATOM 1621 N N . PRO A 1 211 ? 10.234 -17.438 27.547 1 92.69 211 PRO A N 1
ATOM 1622 C CA . PRO A 1 211 ? 9.359 -17.328 26.375 1 92.69 211 PRO A CA 1
ATOM 1623 C C . PRO A 1 211 ? 8.117 -16.484 26.641 1 92.69 211 PRO A C 1
ATOM 1625 O O . PRO A 1 211 ? 7.523 -15.93 25.719 1 92.69 211 PRO A O 1
ATOM 1628 N N . GLU A 1 212 ? 7.738 -16.281 27.906 1 91.62 212 GLU A N 1
ATOM 1629 C CA . GLU A 1 212 ? 6.531 -15.555 28.281 1 91.62 212 GLU A CA 1
ATOM 1630 C C . GLU A 1 212 ? 6.68 -14.062 27.984 1 91.62 212 GLU A C 1
ATOM 1632 O O . GLU A 1 212 ? 5.688 -13.336 27.953 1 91.62 212 GLU A O 1
ATOM 1637 N N . LYS A 1 213 ? 7.898 -13.656 27.828 1 93.56 213 LYS A N 1
ATOM 1638 C CA . LYS A 1 213 ? 8.141 -12.242 27.562 1 93.56 213 LYS A CA 1
ATOM 1639 C C . LYS A 1 213 ? 7.867 -11.898 26.109 1 93.56 213 LYS A C 1
ATOM 1641 O O . LYS A 1 213 ? 7.84 -10.719 25.734 1 93.56 213 LYS A O 1
ATOM 1646 N N . LEU A 1 214 ? 7.695 -12.914 25.312 1 94.19 214 LEU A N 1
ATOM 1647 C CA . LEU A 1 214 ? 7.512 -12.695 23.875 1 94.19 214 LEU A CA 1
ATOM 1648 C C . LEU A 1 214 ? 6.039 -12.773 23.5 1 94.19 214 LEU A C 1
ATOM 1650 O O . LEU A 1 214 ? 5.285 -13.562 24.078 1 94.19 214 LEU A O 1
ATOM 1654 N N . LYS A 1 215 ? 5.66 -11.867 22.578 1 94 215 LYS A N 1
ATOM 1655 C CA . LYS A 1 215 ? 4.305 -11.906 22.031 1 94 215 LYS A CA 1
ATOM 1656 C C . LYS A 1 215 ? 4.184 -12.93 20.906 1 94 215 LYS A C 1
ATOM 1658 O O . LYS A 1 215 ? 5.02 -12.961 20 1 94 215 LYS A O 1
ATOM 1663 N N . MET A 1 216 ? 3.17 -13.805 20.969 1 93.25 216 MET A N 1
ATOM 1664 C CA . MET A 1 216 ? 2.93 -14.789 19.906 1 93.25 216 MET A CA 1
ATOM 1665 C C . MET A 1 216 ? 2.449 -14.109 18.641 1 93.25 216 MET A C 1
ATOM 1667 O O . MET A 1 216 ? 1.829 -13.047 18.688 1 93.25 216 MET A O 1
ATOM 1671 N N . GLY A 1 217 ? 2.754 -14.781 17.469 1 93.19 217 GLY A N 1
ATOM 1672 C CA . GLY A 1 217 ? 2.285 -14.266 16.188 1 93.19 217 GLY A CA 1
ATOM 1673 C C . GLY A 1 217 ? 3.291 -13.359 15.5 1 93.19 217 GLY A C 1
ATOM 1674 O O . GLY A 1 217 ? 4.5 -13.57 15.617 1 93.19 217 GLY A O 1
ATOM 1675 N N . PHE A 1 218 ? 2.816 -12.492 14.695 1 94.62 218 PHE A N 1
ATOM 1676 C CA . PHE A 1 218 ? 3.637 -11.586 13.906 1 94.62 218 PHE A CA 1
ATOM 1677 C C . PHE A 1 218 ? 3.934 -10.312 14.68 1 94.62 218 PHE A C 1
ATOM 1679 O O . PHE A 1 218 ? 3.014 -9.633 15.148 1 94.62 218 PHE A O 1
ATOM 1686 N N . ASN A 1 219 ? 5.223 -9.977 14.844 1 96 219 ASN A N 1
ATOM 1687 C CA . ASN A 1 219 ? 5.598 -8.828 15.656 1 96 219 ASN A CA 1
ATOM 1688 C C . ASN A 1 219 ? 6.637 -7.957 14.953 1 96 219 ASN A C 1
ATOM 1690 O O . ASN A 1 219 ? 7.648 -8.461 14.461 1 96 219 ASN A O 1
ATOM 1694 N N . THR A 1 220 ? 6.32 -6.688 14.914 1 96.06 220 THR A N 1
ATOM 1695 C CA . THR A 1 220 ? 7.324 -5.719 14.492 1 96.06 220 THR A CA 1
ATOM 1696 C C . THR A 1 220 ? 8.086 -5.176 15.695 1 96.06 220 THR A C 1
ATOM 1698 O O . THR A 1 220 ? 7.527 -5.043 16.781 1 96.06 220 THR A O 1
ATOM 1701 N N . THR A 1 221 ? 9.359 -4.969 15.555 1 96.62 221 THR A N 1
ATOM 1702 C CA . THR A 1 221 ? 10.164 -4.289 16.562 1 96.62 221 THR A CA 1
ATOM 1703 C C . THR A 1 221 ? 10.852 -3.061 15.961 1 96.62 221 THR A C 1
ATOM 1705 O O . THR A 1 221 ? 10.656 -2.742 14.789 1 96.62 221 THR A O 1
ATOM 1708 N N . GLU A 1 222 ? 11.594 -2.33 16.734 1 95.19 222 GLU A N 1
ATOM 1709 C CA . GLU A 1 222 ? 12.312 -1.147 16.266 1 95.19 222 GLU A CA 1
ATOM 1710 C C . GLU A 1 222 ? 13.391 -1.518 15.25 1 95.19 222 GLU A C 1
ATOM 1712 O O . GLU A 1 222 ? 13.734 -0.71 14.383 1 95.19 222 GLU A O 1
ATOM 1717 N N . THR A 1 223 ? 13.836 -2.799 15.359 1 96.44 223 THR A N 1
ATOM 1718 C CA . THR A 1 223 ? 15.016 -3.117 14.562 1 96.44 223 THR A CA 1
ATOM 1719 C C . THR A 1 223 ? 14.766 -4.352 13.703 1 96.44 223 THR A C 1
ATOM 1721 O O . THR A 1 223 ? 15.609 -4.727 12.891 1 96.44 223 THR A O 1
ATOM 1724 N N . GLY A 1 224 ? 13.633 -4.93 13.914 1 97.06 224 GLY A N 1
ATOM 1725 C CA . GLY A 1 224 ? 13.422 -6.141 13.141 1 97.06 224 GLY A CA 1
ATOM 1726 C C . GLY A 1 224 ? 11.977 -6.602 13.141 1 97.06 224 GLY A C 1
ATOM 1727 O O . GLY A 1 224 ? 11.055 -5.789 13.289 1 97.06 224 GLY A O 1
ATOM 1728 N N . PHE A 1 225 ? 11.797 -7.875 12.742 1 97.31 225 PHE A N 1
ATOM 1729 C CA . PHE A 1 225 ? 10.5 -8.547 12.664 1 97.31 225 PHE A CA 1
ATOM 1730 C C . PHE A 1 225 ? 10.625 -10.008 13.094 1 97.31 225 PHE A C 1
ATOM 1732 O O . PHE A 1 225 ? 11.617 -10.664 12.789 1 97.31 225 PHE A O 1
ATOM 1739 N N . TYR A 1 226 ? 9.641 -10.484 13.875 1 96.5 226 TYR A N 1
ATOM 1740 C CA . TYR A 1 226 ? 9.727 -11.898 14.234 1 96.5 226 TYR A CA 1
ATOM 1741 C C . TYR A 1 226 ? 8.336 -12.523 14.312 1 96.5 226 TYR A C 1
ATOM 1743 O O . TYR A 1 226 ? 7.344 -11.82 14.531 1 96.5 226 TYR A O 1
ATOM 1751 N N . ILE A 1 227 ? 8.266 -13.75 14.008 1 94.44 227 ILE A N 1
ATOM 1752 C CA . ILE A 1 227 ? 7.105 -14.602 14.211 1 94.44 227 ILE A CA 1
ATOM 1753 C C . ILE A 1 227 ? 7.414 -15.633 15.297 1 94.44 227 ILE A C 1
ATOM 1755 O O . ILE A 1 227 ? 8.406 -16.359 15.203 1 94.44 227 ILE A O 1
ATOM 1759 N N . PHE A 1 228 ? 6.578 -15.609 16.297 1 93.56 228 PHE A N 1
ATOM 1760 C CA . PHE A 1 228 ? 6.77 -16.547 17.391 1 93.56 228 PHE A CA 1
ATOM 1761 C C . PHE A 1 228 ? 5.531 -17.422 17.578 1 93.56 228 PHE A C 1
ATOM 1763 O O . PHE A 1 228 ? 4.434 -16.906 17.797 1 93.56 228 PHE A O 1
ATOM 1770 N N . THR A 1 229 ? 5.492 -18.688 17.219 1 83.94 229 THR A N 1
ATOM 1771 C CA . THR A 1 229 ? 4.34 -19.578 17.281 1 83.94 229 THR A CA 1
ATOM 1772 C C . THR A 1 229 ? 4.301 -20.312 18.625 1 83.94 229 THR A C 1
ATOM 1774 O O . THR A 1 229 ? 3.484 -21.219 18.812 1 83.94 229 THR A O 1
ATOM 1777 N N . GLY A 1 230 ? 5.027 -19.953 19.469 1 74.81 230 GLY A N 1
ATOM 1778 C CA . GLY A 1 230 ? 5.059 -20.703 20.719 1 74.81 230 GLY A CA 1
ATOM 1779 C C . GLY A 1 230 ? 5.906 -21.953 20.656 1 74.81 230 GLY A C 1
ATOM 1780 O O . GLY A 1 230 ? 6.484 -22.266 19.609 1 74.81 230 GLY A O 1
ATOM 1781 N N . PHE A 1 231 ? 6.219 -22.641 21.562 1 71.94 231 PHE A N 1
ATOM 1782 C CA . PHE A 1 231 ? 6.957 -23.875 21.703 1 71.94 231 PHE A CA 1
ATOM 1783 C C . PHE A 1 231 ? 8.383 -23.734 21.172 1 71.94 231 PHE A C 1
ATOM 1785 O O . PHE A 1 231 ? 8.945 -24.672 20.609 1 71.94 231 PHE A O 1
ATOM 1792 N N . GLY A 1 232 ? 8.75 -22.562 21 1 75.25 232 GLY A N 1
ATOM 1793 C CA . GLY A 1 232 ? 10.141 -22.297 20.672 1 75.25 232 GLY A CA 1
ATOM 1794 C C . GLY A 1 232 ? 10.383 -22.156 19.172 1 75.25 232 GLY A C 1
ATOM 1795 O O . GLY A 1 232 ? 11.516 -22.281 18.719 1 75.25 232 GLY A O 1
ATOM 1796 N N . MET A 1 233 ? 9.383 -21.984 18.438 1 85.81 233 MET A N 1
ATOM 1797 C CA . MET A 1 233 ? 9.57 -21.812 17 1 85.81 233 MET A CA 1
ATOM 1798 C C . MET A 1 233 ? 9.523 -20.328 16.625 1 85.81 233 MET A C 1
ATOM 1800 O O . MET A 1 233 ? 8.578 -19.625 16.984 1 85.81 233 MET A O 1
ATOM 1804 N N . PHE A 1 234 ? 10.664 -19.984 15.898 1 88.38 234 PHE A N 1
ATOM 1805 C CA . PHE A 1 234 ? 10.812 -18.594 15.492 1 88.38 234 PHE A CA 1
ATOM 1806 C C . PHE A 1 234 ? 11.047 -18.484 13.992 1 88.38 234 PHE A C 1
ATOM 1808 O O . PHE A 1 234 ? 11.742 -19.312 13.406 1 88.38 234 PHE A O 1
ATOM 1815 N N . ALA A 1 235 ? 10.461 -17.516 13.453 1 93.25 235 ALA A N 1
ATOM 1816 C CA . ALA A 1 235 ? 11.055 -16.859 12.289 1 93.25 235 ALA A CA 1
ATOM 1817 C C . ALA A 1 235 ? 11.586 -15.477 12.641 1 93.25 235 ALA A C 1
ATOM 1819 O O . ALA A 1 235 ? 10.836 -14.625 13.148 1 93.25 235 ALA A O 1
ATOM 1820 N N . LEU A 1 236 ? 12.906 -15.289 12.578 1 96.69 236 LEU A N 1
ATOM 1821 C CA . LEU A 1 236 ? 13.539 -14.008 12.828 1 96.69 236 LEU A CA 1
ATOM 1822 C C . LEU A 1 236 ? 13.961 -13.336 11.523 1 96.69 236 LEU A C 1
ATOM 1824 O O . LEU A 1 236 ? 14.578 -13.977 10.664 1 96.69 236 LEU A O 1
ATOM 1828 N N . LEU A 1 237 ? 13.586 -12.156 11.328 1 97.94 237 LEU A N 1
ATOM 1829 C CA . LEU A 1 237 ? 14.016 -11.391 10.164 1 97.94 237 LEU A CA 1
ATOM 1830 C C . LEU A 1 237 ? 15 -10.297 10.555 1 97.94 237 LEU A C 1
ATOM 1832 O O . LEU A 1 237 ? 14.633 -9.344 11.25 1 97.94 237 LEU A O 1
ATOM 1836 N N . ASP A 1 238 ? 16.234 -10.484 10.203 1 97.38 238 ASP A N 1
ATOM 1837 C CA . ASP A 1 238 ? 17.312 -9.516 10.406 1 97.38 238 ASP A CA 1
ATOM 1838 C C . ASP A 1 238 ? 17.578 -8.727 9.125 1 97.38 238 ASP A C 1
ATOM 1840 O O . ASP A 1 238 ? 18.016 -9.289 8.125 1 97.38 238 ASP A O 1
ATOM 1844 N N . PHE A 1 239 ? 17.328 -7.434 9.125 1 97.06 239 PHE A N 1
ATOM 1845 C CA . PHE A 1 239 ? 17.406 -6.609 7.922 1 97.06 239 PHE A CA 1
ATOM 1846 C C . PHE A 1 239 ? 18.828 -6.137 7.676 1 97.06 239 PHE A C 1
ATOM 1848 O O . PHE A 1 239 ? 19.109 -4.938 7.707 1 97.06 239 PHE A O 1
ATOM 1855 N N . ASP A 1 240 ? 19.672 -7.121 7.32 1 95.44 240 ASP A N 1
ATOM 1856 C CA . ASP A 1 240 ? 21.109 -6.887 7.148 1 95.44 240 ASP A CA 1
ATOM 1857 C C . ASP A 1 240 ? 21.5 -6.891 5.672 1 95.44 240 ASP A C 1
ATOM 1859 O O . ASP A 1 240 ? 22.656 -7.09 5.328 1 95.44 240 ASP A O 1
ATOM 1863 N N . GLY A 1 241 ? 20.5 -6.812 4.773 1 94.19 241 GLY A N 1
ATOM 1864 C CA . GLY A 1 241 ? 20.75 -6.824 3.342 1 94.19 241 GLY A CA 1
ATOM 1865 C C . GLY A 1 241 ? 21.172 -8.188 2.82 1 94.19 241 GLY A C 1
ATOM 1866 O O . GLY A 1 241 ? 21.781 -8.289 1.749 1 94.19 241 GLY A O 1
ATOM 1867 N N . GLY A 1 242 ? 20.953 -9.219 3.594 1 94.94 242 GLY A N 1
ATOM 1868 C CA . GLY A 1 242 ? 21.344 -10.562 3.201 1 94.94 242 GLY A CA 1
ATOM 1869 C C . GLY A 1 242 ? 22.781 -10.883 3.516 1 94.94 242 GLY A C 1
ATOM 1870 O O . GLY A 1 242 ? 23.297 -11.914 3.082 1 94.94 242 GLY A O 1
ATOM 1871 N N . ALA A 1 243 ? 23.453 -10.086 4.309 1 92.19 243 ALA A N 1
ATOM 1872 C CA . ALA A 1 243 ? 24.891 -10.172 4.539 1 92.19 243 ALA A CA 1
ATOM 1873 C C . ALA A 1 243 ? 25.25 -11.477 5.238 1 92.19 243 ALA A C 1
ATOM 1875 O O . ALA A 1 243 ? 26.234 -12.133 4.887 1 92.19 243 ALA A O 1
ATOM 1876 N N . SER A 1 244 ? 24.484 -11.898 6.219 1 89.56 244 SER A N 1
ATOM 1877 C CA . SER A 1 244 ? 24.797 -13.109 6.98 1 89.56 244 SER A CA 1
ATOM 1878 C C . SER A 1 244 ? 24.766 -14.344 6.094 1 89.56 244 SER A C 1
ATOM 1880 O O . SER A 1 244 ? 25.609 -15.234 6.227 1 89.56 244 SER A O 1
ATOM 1882 N N . GLN A 1 245 ? 23.812 -14.367 5.27 1 87.25 245 GLN A N 1
ATOM 1883 C CA . GLN A 1 245 ? 23.719 -15.508 4.363 1 87.25 245 GLN A CA 1
ATOM 1884 C C . GLN A 1 245 ? 24.844 -15.484 3.332 1 87.25 245 GLN A C 1
ATOM 1886 O O . GLN A 1 245 ? 25.438 -16.516 3.029 1 87.25 245 GLN A O 1
ATOM 1891 N N . ALA A 1 246 ? 25.125 -14.383 2.891 1 85.5 246 ALA A N 1
ATOM 1892 C CA . ALA A 1 246 ? 26.172 -14.234 1.896 1 85.5 246 ALA A CA 1
ATOM 1893 C C . ALA A 1 246 ? 27.531 -14.68 2.461 1 85.5 246 ALA A C 1
ATOM 1895 O O . ALA A 1 246 ? 28.328 -15.273 1.749 1 85.5 246 ALA A O 1
ATOM 1896 N N . ARG A 1 247 ? 27.719 -14.5 3.723 1 86.75 247 ARG A N 1
ATOM 1897 C CA . ARG A 1 247 ? 28.984 -14.828 4.379 1 86.75 247 ARG A CA 1
ATOM 1898 C C . ARG A 1 247 ? 28.984 -16.281 4.867 1 86.75 247 ARG A C 1
ATOM 1900 O O . ARG A 1 247 ? 29.984 -16.75 5.41 1 86.75 247 ARG A O 1
ATOM 1907 N N . LYS A 1 248 ? 27.969 -16.953 4.699 1 88.5 248 LYS A N 1
ATOM 1908 C CA . LYS A 1 248 ? 27.812 -18.312 5.203 1 88.5 248 LYS A CA 1
ATOM 1909 C C . LYS A 1 248 ? 28.156 -18.391 6.688 1 88.5 248 LYS A C 1
ATOM 1911 O O . LYS A 1 248 ? 28.953 -19.234 7.105 1 88.5 248 LYS A O 1
ATOM 1916 N N . GLN A 1 249 ? 27.594 -17.516 7.352 1 88.62 249 GLN A N 1
ATOM 1917 C CA . GLN A 1 249 ? 27.828 -17.406 8.789 1 88.62 249 GLN A CA 1
ATOM 1918 C C . GLN A 1 249 ? 27.438 -18.703 9.508 1 88.62 249 GLN A C 1
ATOM 1920 O O . GLN A 1 249 ? 26.391 -19.281 9.227 1 88.62 249 GLN A O 1
ATOM 1925 N N . GLU A 1 250 ? 28.328 -19.172 10.383 1 93.06 250 GLU A N 1
ATOM 1926 C CA . GLU A 1 250 ? 27.984 -20.312 11.227 1 93.06 250 GLU A CA 1
ATOM 1927 C C . GLU A 1 250 ? 26.922 -19.953 12.25 1 93.06 250 GLU A C 1
ATOM 1929 O O . GLU A 1 250 ? 27.016 -18.922 12.914 1 93.06 250 GLU A O 1
ATOM 1934 N N . LEU A 1 251 ? 25.953 -20.766 12.398 1 95.81 251 LEU A N 1
ATOM 1935 C CA . LEU A 1 251 ? 24.797 -20.453 13.25 1 95.81 251 LEU A CA 1
ATOM 1936 C C . LEU A 1 251 ? 24.984 -21.062 14.641 1 95.81 251 LEU A C 1
ATOM 1938 O O . LEU A 1 251 ? 24.203 -21.906 15.055 1 95.81 251 LEU A O 1
ATOM 1942 N N . THR A 1 252 ? 25.922 -20.531 15.32 1 95.69 252 THR A N 1
ATOM 1943 C CA . THR A 1 252 ? 26.156 -20.953 16.703 1 95.69 252 THR A CA 1
ATOM 1944 C C . THR A 1 252 ? 25.109 -20.375 17.625 1 95.69 252 THR A C 1
ATOM 1946 O O . THR A 1 252 ? 24.359 -19.469 17.25 1 95.69 252 THR A O 1
ATOM 1949 N N . GLN A 1 253 ? 25.062 -21.031 18.766 1 96.44 253 GLN A N 1
ATOM 1950 C CA . GLN A 1 253 ? 24.125 -20.5 19.766 1 96.44 253 GLN A CA 1
ATOM 1951 C C . GLN A 1 253 ? 24.438 -19.047 20.094 1 96.44 253 GLN A C 1
ATOM 1953 O O . GLN A 1 253 ? 23.531 -18.234 20.25 1 96.44 253 GLN A O 1
ATOM 1958 N N . GLU A 1 254 ? 25.703 -18.719 20.234 1 96.69 254 GLU A N 1
ATOM 1959 C CA . GLU A 1 254 ? 26.125 -17.344 20.516 1 96.69 254 GLU A CA 1
ATOM 1960 C C . GLU A 1 254 ? 25.703 -16.391 19.406 1 96.69 254 GLU A C 1
ATOM 1962 O O . GLU A 1 254 ? 25.203 -15.297 19.672 1 96.69 254 GLU A O 1
ATOM 1967 N N . TYR A 1 255 ? 25.984 -16.828 18.203 1 96.88 255 TYR A N 1
ATOM 1968 C CA . TYR A 1 255 ? 25.609 -15.992 17.062 1 96.88 255 TYR A CA 1
ATOM 1969 C C . TYR A 1 255 ? 24.109 -15.758 17.031 1 96.88 255 TYR A C 1
ATOM 1971 O O . TYR A 1 255 ? 23.656 -14.625 16.844 1 96.88 255 TYR A O 1
ATOM 1979 N N . MET A 1 256 ? 23.391 -16.844 17.234 1 97.12 256 MET A N 1
ATOM 1980 C CA . MET A 1 256 ? 21.938 -16.75 17.172 1 97.12 256 MET A CA 1
ATOM 1981 C C . MET A 1 256 ? 21.406 -15.883 18.312 1 97.12 256 MET A C 1
ATOM 1983 O O . MET A 1 256 ? 20.406 -15.188 18.156 1 97.12 256 MET A O 1
ATOM 1987 N N . GLN A 1 257 ? 22.047 -15.945 19.469 1 97.69 257 GLN A N 1
ATOM 1988 C CA . GLN A 1 257 ? 21.688 -15.047 20.547 1 97.69 257 GLN A CA 1
ATOM 1989 C C . GLN A 1 257 ? 21.812 -13.586 20.141 1 97.69 257 GLN A C 1
ATOM 1991 O O . GLN A 1 257 ? 20.953 -12.766 20.453 1 97.69 257 GLN A O 1
ATOM 1996 N N . GLY A 1 258 ? 22.906 -13.297 19.484 1 97.56 258 GLY A N 1
ATOM 1997 C CA . GLY A 1 258 ? 23.094 -11.961 18.969 1 97.56 258 GLY A CA 1
ATOM 1998 C C . GLY A 1 258 ? 22.016 -11.539 17.984 1 97.56 258 GLY A C 1
ATOM 1999 O O . GLY A 1 258 ? 21.516 -10.406 18.047 1 97.56 258 GLY A O 1
ATOM 2000 N N . VAL A 1 259 ? 21.656 -12.406 17.047 1 97.69 259 VAL A N 1
ATOM 2001 C CA . VAL A 1 259 ? 20.578 -12.141 16.094 1 97.69 259 VAL A CA 1
ATOM 2002 C C . VAL A 1 259 ? 19.281 -11.883 16.844 1 97.69 259 VAL A C 1
ATOM 2004 O O . VAL A 1 259 ? 18.562 -10.922 16.531 1 97.69 259 VAL A O 1
ATOM 2007 N N . LEU A 1 260 ? 19 -12.773 17.797 1 97.25 260 LEU A N 1
ATOM 2008 C CA . LEU A 1 260 ? 17.781 -12.641 18.594 1 97.25 260 LEU A CA 1
ATOM 2009 C C . LEU A 1 260 ? 17.719 -11.273 19.266 1 97.25 260 LEU A C 1
ATOM 2011 O O . LEU A 1 260 ? 16.688 -10.602 19.219 1 97.25 260 LEU A O 1
ATOM 2015 N N . GLU A 1 261 ? 18.766 -10.836 19.859 1 97.69 261 GLU A N 1
ATOM 2016 C CA . GLU A 1 261 ? 18.828 -9.562 20.578 1 97.69 261 GLU A CA 1
ATOM 2017 C C . GLU A 1 261 ? 18.641 -8.383 19.625 1 97.69 261 GLU A C 1
ATOM 2019 O O . GLU A 1 261 ? 17.938 -7.426 19.953 1 97.69 261 GLU A O 1
ATOM 2024 N N . ARG A 1 262 ? 19.234 -8.492 18.484 1 97.19 262 ARG A N 1
ATOM 2025 C CA . ARG A 1 262 ? 19.109 -7.426 17.5 1 97.19 262 ARG A CA 1
ATOM 2026 C C . ARG A 1 262 ? 17.672 -7.328 16.969 1 97.19 262 ARG A C 1
ATOM 2028 O O . ARG A 1 262 ? 17.109 -6.234 16.875 1 97.19 262 ARG A O 1
ATOM 2035 N N . VAL A 1 263 ? 17.109 -8.461 16.641 1 97.44 263 VAL A N 1
ATOM 2036 C CA . VAL A 1 263 ? 15.789 -8.492 16.031 1 97.44 263 VAL A CA 1
ATOM 2037 C C . VAL A 1 263 ? 14.742 -8.078 17.062 1 97.44 263 VAL A C 1
ATOM 2039 O O . VAL A 1 263 ? 13.828 -7.309 16.734 1 97.44 263 VAL A O 1
ATOM 2042 N N . LEU A 1 264 ? 14.867 -8.562 18.25 1 96.38 264 LEU A N 1
ATOM 2043 C CA . LEU A 1 264 ? 13.898 -8.25 19.297 1 96.38 264 LEU A CA 1
ATOM 2044 C C . LEU A 1 264 ? 14.141 -6.852 19.859 1 96.38 264 LEU A C 1
ATOM 2046 O O . LEU A 1 264 ? 13.258 -6.281 20.516 1 96.38 264 LEU A O 1
ATOM 2050 N N . ASN A 1 265 ? 15.336 -6.348 19.656 1 96.25 265 ASN A N 1
ATOM 2051 C CA . ASN A 1 265 ? 15.781 -5.102 20.281 1 96.25 265 ASN A CA 1
ATOM 2052 C C . ASN A 1 265 ? 15.688 -5.156 21.797 1 96.25 265 ASN A C 1
ATOM 2054 O O . ASN A 1 265 ? 15.148 -4.246 22.422 1 96.25 265 ASN A O 1
ATOM 2058 N N . ARG A 1 266 ? 16.062 -6.262 22.359 1 95.5 266 ARG A N 1
ATOM 2059 C CA . ARG A 1 266 ? 16.109 -6.48 23.797 1 95.5 266 ARG A CA 1
ATOM 2060 C C . ARG A 1 266 ? 17.156 -7.52 24.172 1 95.5 266 ARG A C 1
ATOM 2062 O O . ARG A 1 266 ? 17.578 -8.312 23.328 1 95.5 266 ARG A O 1
ATOM 2069 N N . THR A 1 267 ? 17.547 -7.613 25.516 1 96.5 267 THR A N 1
ATOM 2070 C CA . THR A 1 267 ? 18.641 -8.492 25.938 1 96.5 267 THR A CA 1
ATOM 2071 C C . THR A 1 267 ? 18.188 -9.383 27.094 1 96.5 267 THR A C 1
ATOM 2073 O O . THR A 1 267 ? 19 -10.109 27.672 1 96.5 267 THR A O 1
ATOM 2076 N N . ASP A 1 268 ? 16.922 -9.406 27.391 1 96.69 268 ASP A N 1
ATOM 2077 C CA . ASP A 1 268 ? 16.453 -10.109 28.594 1 96.69 268 ASP A CA 1
ATOM 2078 C C . ASP A 1 268 ? 15.836 -11.453 28.234 1 96.69 268 ASP A C 1
ATOM 2080 O O . ASP A 1 268 ? 15.125 -12.055 29.047 1 96.69 268 ASP A O 1
ATOM 2084 N N . VAL A 1 269 ? 15.898 -11.961 27.062 1 95.62 269 VAL A N 1
ATOM 2085 C CA . VAL A 1 269 ? 15.461 -13.273 26.609 1 95.62 269 VAL A CA 1
ATOM 2086 C C . VAL A 1 269 ? 16.656 -14.039 26.031 1 95.62 269 VAL A C 1
ATOM 2088 O O . VAL A 1 269 ? 17.344 -13.547 25.125 1 95.62 269 VAL A O 1
ATOM 2091 N N . HIS A 1 270 ? 16.875 -15.258 26.469 1 96.62 270 HIS A N 1
ATOM 2092 C CA . HIS A 1 270 ? 18.062 -15.992 26.078 1 96.62 270 HIS A CA 1
ATOM 2093 C C . HIS A 1 270 ? 17.719 -17.359 25.516 1 96.62 270 HIS A C 1
ATOM 2095 O O . HIS A 1 270 ? 16.812 -18.031 26.016 1 96.62 270 HIS A O 1
ATOM 2101 N N . ILE A 1 271 ? 18.453 -17.734 24.5 1 96.44 271 ILE A N 1
ATOM 2102 C CA . ILE A 1 271 ? 18.375 -19.078 23.938 1 96.44 271 ILE A CA 1
ATOM 2103 C C . ILE A 1 271 ? 19.156 -20.047 24.812 1 96.44 271 ILE A C 1
ATOM 2105 O O . ILE A 1 271 ? 20.359 -19.875 25.016 1 96.44 271 ILE A O 1
ATOM 2109 N N . THR A 1 272 ? 18.5 -21.125 25.219 1 96.75 272 THR A N 1
ATOM 2110 C CA . THR A 1 272 ? 19.188 -22.078 26.078 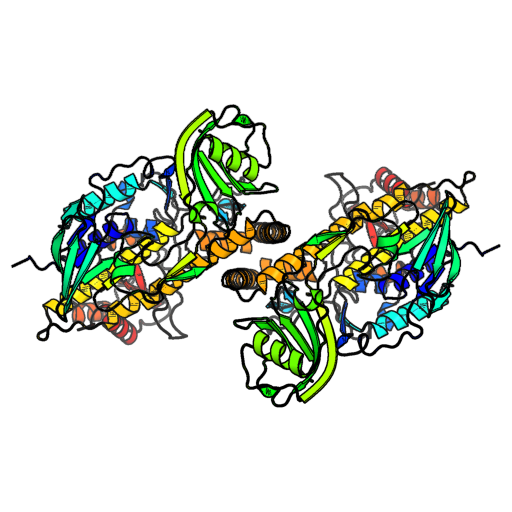1 96.75 272 THR A CA 1
ATOM 2111 C C . THR A 1 272 ? 19.641 -23.297 25.266 1 96.75 272 THR A C 1
ATOM 2113 O O . THR A 1 272 ? 20.594 -23.984 25.656 1 96.75 272 THR A O 1
ATOM 2116 N N . LYS A 1 273 ? 18.938 -23.578 24.188 1 95.94 273 LYS A N 1
ATOM 2117 C CA . LYS A 1 273 ? 19.281 -24.703 23.312 1 95.94 273 LYS A CA 1
ATOM 2118 C C . LYS A 1 273 ? 18.703 -24.5 21.906 1 95.94 273 LYS A C 1
ATOM 2120 O O . LYS A 1 273 ? 17.547 -24.094 21.766 1 95.94 273 LYS A O 1
ATOM 2125 N N . ILE A 1 274 ? 19.5 -24.766 20.922 1 95.31 274 ILE A N 1
ATOM 2126 C CA . ILE A 1 274 ? 19.016 -24.75 19.547 1 95.31 274 ILE A CA 1
ATOM 2127 C C . ILE A 1 274 ? 18.797 -26.172 19.062 1 95.31 274 ILE A C 1
ATOM 2129 O O . ILE A 1 274 ? 19.688 -27.016 19.156 1 95.31 274 ILE A O 1
ATOM 2133 N N . HIS A 1 275 ? 17.625 -26.438 18.578 1 93.94 275 HIS A N 1
ATOM 2134 C CA . HIS A 1 275 ? 17.312 -27.75 18.016 1 93.94 275 HIS A CA 1
ATOM 2135 C C . HIS A 1 275 ? 17.516 -27.766 16.516 1 93.94 275 HIS A C 1
ATOM 2137 O O . HIS A 1 275 ? 18.094 -28.719 15.969 1 93.94 275 HIS A O 1
ATOM 2143 N N . LEU A 1 276 ? 17.031 -26.828 15.844 1 93.31 276 LEU A N 1
ATOM 2144 C CA . LEU A 1 276 ? 17.141 -26.656 14.398 1 93.31 276 LEU A CA 1
ATOM 2145 C C . LEU A 1 276 ? 17.234 -25.188 14.023 1 93.31 276 LEU A C 1
ATOM 2147 O O . LEU A 1 276 ? 16.562 -24.344 14.625 1 93.31 276 LEU A O 1
ATOM 2151 N N . VAL A 1 277 ? 18.109 -24.906 13.062 1 94.12 277 VAL A N 1
ATOM 2152 C CA . VAL A 1 277 ? 18.203 -23.531 12.578 1 94.12 277 VAL A CA 1
ATOM 2153 C C . VAL A 1 277 ? 18.609 -23.516 11.109 1 94.12 277 VAL A C 1
ATOM 2155 O O . VAL A 1 277 ? 19.438 -24.344 10.68 1 94.12 277 VAL A O 1
ATOM 2158 N N . SER A 1 278 ? 17.922 -22.75 10.32 1 92.81 278 SER A N 1
ATOM 2159 C CA . SER A 1 278 ? 18.281 -22.531 8.93 1 92.81 278 SER A CA 1
ATOM 2160 C C . SER A 1 278 ? 18.109 -21.062 8.547 1 92.81 278 SER A C 1
ATOM 2162 O O . SER A 1 278 ? 17.453 -20.297 9.266 1 92.81 278 SER A O 1
ATOM 2164 N N . THR A 1 279 ? 18.766 -20.625 7.516 1 94.88 279 THR A N 1
ATOM 2165 C CA . THR A 1 279 ? 18.672 -19.25 7.051 1 94.88 279 THR A CA 1
ATOM 2166 C C . THR A 1 279 ? 18.062 -19.203 5.652 1 94.88 279 THR A C 1
ATOM 2168 O O . THR A 1 279 ? 18.094 -20.188 4.918 1 94.88 279 THR A O 1
ATOM 2171 N N . TRP A 1 280 ? 17.484 -18.156 5.391 1 94 280 TRP A N 1
ATOM 2172 C CA . TRP A 1 280 ? 16.969 -17.812 4.07 1 94 280 TRP A CA 1
ATOM 2173 C C . TRP A 1 280 ? 17 -16.312 3.846 1 94 280 TRP A C 1
ATOM 2175 O O . TRP A 1 280 ? 17.375 -15.547 4.746 1 94 280 TRP A O 1
ATOM 2185 N N . THR A 1 281 ? 16.766 -15.828 2.619 1 96.62 281 THR A N 1
ATOM 2186 C CA . THR A 1 281 ? 16.672 -14.406 2.32 1 96.62 281 THR A CA 1
ATOM 2187 C C . THR A 1 281 ? 15.367 -14.086 1.601 1 96.62 281 THR A C 1
ATOM 2189 O O . THR A 1 281 ? 14.562 -14.984 1.342 1 96.62 281 THR A O 1
ATOM 2192 N N . ASP A 1 282 ? 15.203 -12.82 1.347 1 96.19 282 ASP A N 1
ATOM 2193 C CA . ASP A 1 282 ? 14.016 -12.406 0.595 1 96.19 282 ASP A CA 1
ATOM 2194 C C . ASP A 1 282 ? 14.344 -12.219 -0.884 1 96.19 282 ASP A C 1
ATOM 2196 O O . ASP A 1 282 ? 13.633 -11.508 -1.598 1 96.19 282 ASP A O 1
ATOM 2200 N N . ARG A 1 283 ? 15.445 -12.797 -1.288 1 96.44 283 ARG A N 1
ATOM 2201 C CA . ARG A 1 283 ? 15.734 -12.797 -2.719 1 96.44 283 ARG A CA 1
ATOM 2202 C C . ARG A 1 283 ? 14.531 -13.289 -3.52 1 96.44 283 ARG A C 1
ATOM 2204 O O . ARG A 1 283 ? 13.93 -14.312 -3.184 1 96.44 283 ARG A O 1
ATOM 2211 N N . SER A 1 284 ? 14.094 -12.516 -4.508 1 97.44 284 SER A N 1
ATOM 2212 C CA . SER A 1 284 ? 12.953 -12.859 -5.359 1 97.44 284 SER A CA 1
ATOM 2213 C C . SER A 1 284 ? 13.344 -12.836 -6.836 1 97.44 284 SER A C 1
ATOM 2215 O O . SER A 1 284 ? 13.492 -11.766 -7.426 1 97.44 284 SER A O 1
ATOM 2217 N N . LYS A 1 285 ? 13.461 -14.039 -7.383 1 98.06 285 LYS A N 1
ATOM 2218 C CA . LYS A 1 285 ? 13.938 -14.18 -8.758 1 98.06 285 LYS A CA 1
ATOM 2219 C C . LYS A 1 285 ? 13.086 -15.18 -9.539 1 98.06 285 LYS A C 1
ATOM 2221 O O . LYS A 1 285 ? 12.43 -16.047 -8.945 1 98.06 285 LYS A O 1
ATOM 2226 N N . GLN A 1 286 ? 13.062 -15.07 -10.805 1 98.44 286 GLN A N 1
ATOM 2227 C CA . GLN A 1 286 ? 12.344 -15.953 -11.727 1 98.44 286 GLN A CA 1
ATOM 2228 C C . GLN A 1 286 ? 13.086 -16.094 -13.047 1 98.44 286 GLN A C 1
ATOM 2230 O O . GLN A 1 286 ? 13.742 -15.148 -13.5 1 98.44 286 GLN A O 1
ATOM 2235 N N . THR A 1 287 ? 13.062 -17.266 -13.586 1 98.44 287 THR A N 1
ATOM 2236 C CA . THR A 1 287 ? 13.648 -17.453 -14.906 1 98.44 287 THR A CA 1
ATOM 2237 C C . THR A 1 287 ? 12.891 -16.641 -15.953 1 98.44 287 THR A C 1
ATOM 2239 O O . THR A 1 287 ? 11.672 -16.469 -15.852 1 98.44 287 THR A O 1
ATOM 2242 N N . THR A 1 288 ? 13.57 -16.172 -16.969 1 97.19 288 THR A N 1
ATOM 2243 C CA . THR A 1 288 ? 12.945 -15.367 -18.016 1 97.19 288 THR A CA 1
ATOM 2244 C C . THR A 1 288 ? 12.094 -16.234 -18.938 1 97.19 288 THR A C 1
ATOM 2246 O O . THR A 1 288 ? 11.109 -15.773 -19.5 1 97.19 288 THR A O 1
ATOM 2249 N N . ASN A 1 289 ? 12.5 -17.516 -19 1 96.62 289 ASN A N 1
ATOM 2250 C CA . ASN A 1 289 ? 11.758 -18.531 -19.75 1 96.62 289 ASN A CA 1
ATOM 2251 C C . ASN A 1 289 ? 11.609 -19.812 -18.922 1 96.62 289 ASN A C 1
ATOM 2253 O O . ASN A 1 289 ? 12.492 -20.172 -18.141 1 96.62 289 ASN A O 1
ATOM 2257 N N . PHE A 1 290 ? 10.477 -20.469 -19.219 1 97.5 290 PHE A N 1
ATOM 2258 C CA . PHE A 1 290 ? 10.25 -21.688 -18.453 1 97.5 290 PHE A CA 1
ATOM 2259 C C . PHE A 1 290 ? 10.703 -22.922 -19.234 1 97.5 290 PHE A C 1
ATOM 2261 O O . PHE A 1 290 ? 10.68 -24.031 -18.719 1 97.5 290 PHE A O 1
ATOM 2268 N N . ARG A 1 291 ? 11.172 -22.688 -20.469 1 96.5 291 ARG A N 1
ATOM 2269 C CA . ARG A 1 291 ? 11.617 -23.766 -21.328 1 96.5 291 ARG A CA 1
ATOM 2270 C C . ARG A 1 291 ? 12.867 -23.375 -22.109 1 96.5 291 ARG A C 1
ATOM 2272 O O . ARG A 1 291 ? 12.961 -22.25 -22.609 1 96.5 291 ARG A O 1
ATOM 2279 N N . GLU A 1 292 ? 13.82 -24.234 -22.125 1 95 292 GLU A N 1
ATOM 2280 C CA . GLU A 1 292 ? 14.984 -24.172 -23 1 95 292 GLU A CA 1
ATOM 2281 C C . GLU A 1 292 ? 15.188 -25.5 -23.734 1 95 292 GLU A C 1
ATOM 2283 O O . GLU A 1 292 ? 15.812 -26.422 -23.203 1 95 292 GLU A O 1
ATOM 2288 N N . GLY A 1 293 ? 14.719 -25.5 -25.047 1 92.25 293 GLY A N 1
ATOM 2289 C CA . GLY A 1 293 ? 14.75 -26.75 -25.766 1 92.25 293 GLY A CA 1
ATOM 2290 C C . GLY A 1 293 ? 13.859 -27.812 -25.141 1 92.25 293 GLY A C 1
ATOM 2291 O O . GLY A 1 293 ? 12.656 -27.609 -24.969 1 92.25 293 GLY A O 1
ATOM 2292 N N . ARG A 1 294 ? 14.516 -28.953 -24.703 1 95.12 294 ARG A N 1
ATOM 2293 C CA . ARG A 1 294 ? 13.781 -30.062 -24.125 1 95.12 294 ARG A CA 1
ATOM 2294 C C . ARG A 1 294 ? 13.867 -30.047 -22.594 1 95.12 294 ARG A C 1
ATOM 2296 O O . ARG A 1 294 ? 13.562 -31.047 -21.953 1 95.12 294 ARG A O 1
ATOM 2303 N N . VAL A 1 295 ? 14.234 -28.875 -22.031 1 97.19 295 VAL A N 1
ATOM 2304 C CA . VAL A 1 295 ? 14.336 -28.719 -20.594 1 97.19 295 VAL A CA 1
ATOM 2305 C C . VAL A 1 295 ? 13.289 -27.719 -20.109 1 97.19 295 VAL A C 1
ATOM 2307 O O . VAL A 1 295 ? 13.156 -26.625 -20.672 1 97.19 295 VAL A O 1
ATOM 2310 N N . LEU A 1 296 ? 12.508 -28.109 -19.141 1 98.31 296 LEU A N 1
ATOM 2311 C CA . LEU A 1 296 ? 11.492 -27.266 -18.531 1 98.31 296 LEU A CA 1
ATOM 2312 C C . LEU A 1 296 ? 11.766 -27.094 -17.031 1 98.31 296 LEU A C 1
ATOM 2314 O O . LEU A 1 296 ? 12.5 -27.875 -16.438 1 98.31 296 LEU A O 1
ATOM 2318 N N . LEU A 1 297 ? 11.242 -26 -16.453 1 98.81 297 LEU A N 1
ATOM 2319 C CA . LEU A 1 297 ? 11.359 -25.766 -15.016 1 98.81 297 LEU A CA 1
ATOM 2320 C C . LEU A 1 297 ? 9.984 -25.578 -14.391 1 98.81 297 LEU A C 1
ATOM 2322 O O . LEU A 1 297 ? 9.055 -25.078 -15.039 1 98.81 297 LEU A O 1
ATOM 2326 N N . ALA A 1 298 ? 9.828 -25.953 -13.117 1 98.69 298 ALA A N 1
ATOM 2327 C CA . ALA A 1 298 ? 8.617 -25.734 -12.328 1 98.69 298 ALA A CA 1
ATOM 2328 C C . ALA A 1 298 ? 8.953 -25.516 -10.852 1 98.69 298 ALA A C 1
ATOM 2330 O O . ALA A 1 298 ? 9.93 -26.078 -10.344 1 98.69 298 ALA A O 1
ATOM 2331 N N . GLY A 1 299 ? 8.172 -24.703 -10.156 1 98.12 299 GLY A N 1
ATOM 2332 C CA . GLY A 1 299 ? 8.359 -24.438 -8.734 1 98.12 299 GLY A CA 1
ATOM 2333 C C . GLY A 1 299 ? 9.555 -23.547 -8.445 1 98.12 299 GLY A C 1
ATOM 2334 O O . GLY A 1 299 ? 9.844 -22.625 -9.203 1 98.12 299 GLY A O 1
ATOM 2335 N N . ASP A 1 300 ? 10.227 -23.844 -7.312 1 97.38 300 ASP A N 1
ATOM 2336 C CA . ASP A 1 300 ? 11.328 -23.016 -6.852 1 97.38 300 ASP A CA 1
ATOM 2337 C C . ASP A 1 300 ? 12.492 -23.031 -7.844 1 97.38 300 ASP A C 1
ATOM 2339 O O . ASP A 1 300 ? 13.344 -22.141 -7.84 1 97.38 300 ASP A O 1
ATOM 2343 N N . ALA A 1 301 ? 12.523 -24.062 -8.688 1 98.5 301 ALA A N 1
ATOM 2344 C CA . ALA A 1 301 ? 13.539 -24.094 -9.742 1 98.5 301 ALA A CA 1
ATOM 2345 C C . ALA A 1 301 ? 13.328 -22.969 -10.742 1 98.5 301 ALA A C 1
ATOM 2347 O O . ALA A 1 301 ? 14.281 -22.469 -11.352 1 98.5 301 ALA A O 1
ATOM 2348 N N . ALA A 1 302 ? 12.07 -22.531 -10.875 1 98.44 302 ALA A N 1
ATOM 2349 C CA . ALA A 1 302 ? 11.727 -21.5 -11.859 1 98.44 302 ALA A CA 1
ATOM 2350 C C . ALA A 1 302 ? 11.594 -20.141 -11.188 1 98.44 302 ALA A C 1
ATOM 2352 O O . ALA A 1 302 ? 11.773 -19.109 -11.836 1 98.44 302 ALA A O 1
ATOM 2353 N N . HIS A 1 303 ? 11.211 -20.094 -9.992 1 98.19 303 HIS A N 1
ATOM 2354 C CA . HIS A 1 303 ? 10.992 -18.844 -9.273 1 98.19 303 HIS A CA 1
ATOM 2355 C C . HIS A 1 303 ? 11.203 -19.016 -7.777 1 98.19 303 HIS A C 1
ATOM 2357 O O . HIS A 1 303 ? 10.758 -20.016 -7.199 1 98.19 303 HIS A O 1
ATOM 2363 N N . ILE A 1 304 ? 11.906 -18.094 -7.133 1 96.81 304 ILE A N 1
ATOM 2364 C CA . ILE A 1 304 ? 12.164 -18.141 -5.695 1 96.81 304 ILE A CA 1
ATOM 2365 C C . ILE A 1 304 ? 11.703 -16.844 -5.043 1 96.81 304 ILE A C 1
ATOM 2367 O O . ILE A 1 304 ? 11.773 -15.773 -5.652 1 96.81 304 ILE A O 1
ATOM 2371 N N . HIS A 1 305 ? 11.234 -16.906 -3.912 1 93.69 305 HIS A N 1
ATOM 2372 C CA . HIS A 1 305 ? 10.812 -15.805 -3.051 1 93.69 305 HIS A CA 1
ATOM 2373 C C . HIS A 1 305 ? 10.766 -16.234 -1.589 1 93.69 305 HIS A C 1
ATOM 2375 O O . HIS A 1 305 ? 10.844 -17.422 -1.287 1 93.69 305 HIS A O 1
ATOM 2381 N N . PRO A 1 306 ? 10.719 -15.312 -0.687 1 92.25 306 PRO A N 1
ATOM 2382 C CA . PRO A 1 306 ? 10.68 -15.695 0.727 1 92.25 306 PRO A CA 1
ATOM 2383 C C . PRO A 1 306 ? 9.359 -16.359 1.122 1 92.25 306 PRO A C 1
ATOM 2385 O O . PRO A 1 306 ? 8.375 -16.266 0.386 1 92.25 306 PRO A O 1
ATOM 2388 N N . PRO A 1 307 ? 9.398 -17.031 2.141 1 87.75 307 PRO A N 1
ATOM 2389 C CA . PRO A 1 307 ? 8.188 -17.734 2.572 1 87.75 307 PRO A CA 1
ATOM 2390 C C . PRO A 1 307 ? 7.203 -16.828 3.295 1 87.75 307 PRO A C 1
ATOM 2392 O O . PRO A 1 307 ? 6.746 -17.141 4.395 1 87.75 307 PRO A O 1
ATOM 2395 N N . PHE A 1 308 ? 6.883 -15.703 2.58 1 87.56 308 PHE A N 1
ATOM 2396 C CA . PHE A 1 308 ? 5.902 -14.781 3.15 1 87.56 308 PHE A CA 1
ATOM 2397 C C . PHE A 1 308 ? 4.492 -15.156 2.709 1 87.56 308 PHE A C 1
ATOM 2399 O O . PHE A 1 308 ? 4.105 -14.906 1.566 1 87.56 308 PHE A O 1
ATOM 2406 N N . GLY A 1 309 ? 3.682 -15.969 3.389 1 77.94 309 GLY A N 1
ATOM 2407 C CA . GLY A 1 309 ? 2.268 -16.141 3.104 1 77.94 309 GLY A CA 1
ATOM 2408 C C . GLY A 1 309 ? 1.958 -17.422 2.367 1 77.94 309 GLY A C 1
ATOM 2409 O O . GLY A 1 309 ? 0.977 -17.5 1.626 1 77.94 309 GLY A O 1
ATOM 2410 N N . ALA A 1 310 ? 2.83 -18.359 2.381 1 78.38 310 ALA A N 1
ATOM 2411 C CA . ALA A 1 310 ? 2.582 -19.703 1.863 1 78.38 310 ALA A CA 1
ATOM 2412 C C . ALA A 1 310 ? 2.307 -19.656 0.362 1 78.38 310 ALA A C 1
ATOM 2414 O O . ALA A 1 310 ? 1.373 -20.312 -0.118 1 78.38 310 ALA A O 1
ATOM 2415 N N . GLN A 1 311 ? 3.137 -19 -0.411 1 85.19 311 GLN A N 1
ATOM 2416 C CA . GLN A 1 311 ? 2.852 -18.828 -1.832 1 85.19 311 GLN A CA 1
ATOM 2417 C C . GLN A 1 311 ? 3.695 -19.781 -2.68 1 85.19 311 GLN A C 1
ATOM 2419 O O . GLN A 1 311 ? 3.26 -20.219 -3.744 1 85.19 311 GLN A O 1
ATOM 2424 N N . GLY A 1 312 ? 4.836 -20.141 -2.229 1 89.88 312 GLY A N 1
ATOM 2425 C CA . GLY A 1 312 ? 5.789 -20.859 -3.057 1 89.88 312 GLY A CA 1
ATOM 2426 C C . GLY A 1 312 ? 5.305 -22.234 -3.473 1 89.88 312 GLY A C 1
ATOM 2427 O O . GLY A 1 312 ? 5.199 -22.531 -4.664 1 89.88 312 GLY A O 1
ATOM 2428 N N . MET A 1 313 ? 4.957 -23 -2.477 1 93.81 313 MET A N 1
ATOM 2429 C CA . MET A 1 313 ? 4.48 -24.344 -2.783 1 93.81 313 MET A CA 1
ATOM 2430 C C . MET A 1 313 ? 3.197 -24.297 -3.605 1 93.81 313 MET A C 1
ATOM 2432 O O . MET A 1 313 ? 3.043 -25.047 -4.57 1 93.81 313 MET A O 1
ATOM 2436 N N . ASN A 1 314 ? 2.34 -23.359 -3.273 1 96.62 314 ASN A N 1
ATOM 2437 C CA . ASN A 1 314 ? 1.075 -23.234 -3.99 1 96.62 314 ASN A CA 1
ATOM 2438 C C . ASN A 1 314 ? 1.296 -22.844 -5.449 1 96.62 314 ASN A C 1
ATOM 2440 O O . ASN A 1 314 ? 0.684 -23.422 -6.348 1 96.62 314 ASN A O 1
ATOM 2444 N N . ALA A 1 315 ? 2.18 -21.922 -5.652 1 96.62 315 ALA A N 1
ATOM 2445 C CA . ALA A 1 315 ? 2.508 -21.531 -7.023 1 96.62 315 ALA A CA 1
ATOM 2446 C C . ALA A 1 315 ? 3.129 -22.688 -7.793 1 96.62 315 ALA A C 1
ATOM 2448 O O . ALA A 1 315 ? 2.801 -22.922 -8.961 1 96.62 315 ALA A O 1
ATOM 2449 N N . GLY A 1 316 ? 4 -23.406 -7.176 1 97.94 316 GLY A N 1
ATOM 2450 C CA . GLY A 1 316 ? 4.648 -24.547 -7.805 1 97.94 316 GLY A CA 1
ATOM 2451 C C . GLY A 1 316 ? 3.688 -25.656 -8.164 1 97.94 316 GLY A C 1
ATOM 2452 O O . GLY A 1 316 ? 3.812 -26.281 -9.227 1 97.94 316 GLY A O 1
ATOM 2453 N N . LEU A 1 317 ? 2.775 -25.938 -7.254 1 98.19 317 LEU A N 1
ATOM 2454 C CA . LEU A 1 317 ? 1.77 -26.953 -7.551 1 98.19 317 LEU A CA 1
ATOM 2455 C C . LEU A 1 317 ? 0.949 -26.562 -8.773 1 98.19 317 LEU A C 1
ATOM 2457 O O . LEU A 1 317 ? 0.589 -27.422 -9.586 1 98.19 317 LEU A O 1
ATOM 2461 N N . GLY A 1 318 ? 0.698 -25.281 -8.867 1 98.12 318 GLY A N 1
ATOM 2462 C CA . GLY A 1 318 ? 0.038 -24.797 -10.07 1 98.12 318 GLY A CA 1
ATOM 2463 C C . GLY A 1 318 ? 0.852 -25.016 -11.336 1 98.12 318 GLY A C 1
ATOM 2464 O O . GLY A 1 318 ? 0.301 -25.359 -12.383 1 98.12 318 GLY A O 1
ATOM 2465 N N . ASP A 1 319 ? 2.17 -24.844 -11.219 1 98.62 319 ASP A N 1
ATOM 2466 C CA . ASP A 1 319 ? 3.051 -25.109 -12.352 1 98.62 319 ASP A CA 1
ATOM 2467 C C . ASP A 1 319 ? 2.947 -26.578 -12.789 1 98.62 319 ASP A C 1
ATOM 2469 O O . ASP A 1 319 ? 2.807 -26.859 -13.977 1 98.62 319 ASP A O 1
ATOM 2473 N N . ALA A 1 320 ? 2.992 -27.438 -11.82 1 98.62 320 ALA A N 1
ATOM 2474 C CA . ALA A 1 320 ? 2.973 -28.859 -12.109 1 98.62 320 ALA A CA 1
ATOM 2475 C C . ALA A 1 320 ? 1.667 -29.266 -12.789 1 98.62 320 ALA A C 1
ATOM 2477 O O . ALA A 1 320 ? 1.677 -30.031 -13.758 1 98.62 320 ALA A O 1
ATOM 2478 N N . MET A 1 321 ? 0.579 -28.766 -12.281 1 98.19 321 MET A N 1
ATOM 2479 C CA . MET A 1 321 ? -0.735 -29.094 -12.82 1 98.19 321 MET A CA 1
ATOM 2480 C C . MET A 1 321 ? -0.873 -28.594 -14.25 1 98.19 321 MET A C 1
ATOM 2482 O O . MET A 1 321 ? -1.417 -29.281 -15.117 1 98.19 321 MET A O 1
ATOM 2486 N N . ASN A 1 322 ? -0.405 -27.391 -14.484 1 98.06 322 ASN A N 1
ATOM 2487 C CA . ASN A 1 322 ? -0.492 -26.781 -15.805 1 98.06 322 ASN A CA 1
ATOM 2488 C C . ASN A 1 322 ? 0.429 -27.469 -16.812 1 98.06 322 ASN A C 1
ATOM 2490 O O . ASN A 1 322 ? 0.023 -27.75 -17.938 1 98.06 322 ASN A O 1
ATOM 2494 N N . LEU A 1 323 ? 1.61 -27.812 -16.406 1 98.12 323 LEU A N 1
ATOM 2495 C CA . LEU A 1 323 ? 2.629 -28.391 -17.266 1 98.12 323 LEU A CA 1
ATOM 2496 C C . LEU A 1 323 ? 2.316 -29.859 -17.562 1 98.12 323 LEU A C 1
ATOM 2498 O O . LEU A 1 323 ? 2.545 -30.344 -18.672 1 98.12 323 LEU A O 1
ATOM 2502 N N . GLY A 1 324 ? 1.784 -30.578 -16.594 1 97.25 324 GLY A N 1
ATOM 2503 C CA . GLY A 1 324 ? 1.642 -32.031 -16.656 1 97.25 324 GLY A CA 1
ATOM 2504 C C . GLY A 1 324 ? 0.902 -32.5 -17.891 1 97.25 324 GLY A C 1
ATOM 2505 O O . GLY A 1 324 ? 1.444 -33.281 -18.688 1 97.25 324 GLY A O 1
ATOM 2506 N N . TRP A 1 325 ? -0.281 -32.062 -18.109 1 94.75 325 TRP A N 1
ATOM 2507 C CA . TRP A 1 325 ? -1.092 -32.531 -19.219 1 94.75 325 TRP A CA 1
ATOM 2508 C C . TRP A 1 325 ? -0.558 -32.031 -20.547 1 94.75 325 TRP A C 1
ATOM 2510 O O . TRP A 1 325 ? -0.674 -32.719 -21.578 1 94.75 325 TRP A O 1
ATOM 2520 N N . LYS A 1 326 ? 0.068 -30.906 -20.531 1 95 326 LYS A N 1
ATOM 2521 C CA . LYS A 1 326 ? 0.631 -30.344 -21.766 1 95 326 LYS A CA 1
ATOM 2522 C C . LYS A 1 326 ? 1.849 -31.141 -22.219 1 95 326 LYS A C 1
ATOM 2524 O O . LYS A 1 326 ? 1.989 -31.453 -23.406 1 95 326 LYS A O 1
ATOM 2529 N N . LEU A 1 327 ? 2.691 -31.391 -21.281 1 95.69 327 LEU A N 1
ATOM 2530 C CA . LEU A 1 327 ? 3.891 -32.156 -21.594 1 95.69 327 LEU A CA 1
ATOM 2531 C C . LEU A 1 327 ? 3.529 -33.594 -22 1 95.69 327 LEU A C 1
ATOM 2533 O O . LEU A 1 327 ? 4.109 -34.125 -22.953 1 95.69 327 LEU A O 1
ATOM 2537 N N . ALA A 1 328 ? 2.584 -34.188 -21.328 1 93.88 328 ALA A N 1
ATOM 2538 C CA . ALA A 1 328 ? 2.127 -35.531 -21.688 1 93.88 328 ALA A CA 1
ATOM 2539 C C . ALA A 1 328 ? 1.594 -35.562 -23.109 1 93.88 328 ALA A C 1
ATOM 2541 O O . ALA A 1 328 ? 1.925 -36.469 -23.891 1 93.88 328 ALA A O 1
ATOM 2542 N N . ALA A 1 329 ? 0.752 -34.594 -23.406 1 91.06 329 ALA A N 1
ATOM 2543 C CA . ALA A 1 329 ? 0.199 -34.531 -24.766 1 91.06 329 ALA A CA 1
ATOM 2544 C C . ALA A 1 329 ? 1.306 -34.344 -25.797 1 91.06 329 ALA A C 1
ATOM 2546 O O . ALA A 1 329 ? 1.243 -34.938 -26.875 1 91.06 329 ALA A O 1
ATOM 2547 N N . THR A 1 330 ? 2.264 -33.562 -25.484 1 91.25 330 THR A N 1
ATOM 2548 C CA . THR A 1 330 ? 3.393 -33.312 -26.375 1 91.25 330 THR A CA 1
ATOM 2549 C C . THR A 1 330 ? 4.172 -34.594 -26.609 1 91.25 330 THR A C 1
ATOM 2551 O O . THR A 1 330 ? 4.52 -34.906 -27.75 1 91.25 330 THR A O 1
ATOM 2554 N N . ILE A 1 331 ? 4.449 -35.344 -25.594 1 91.31 331 ILE A N 1
ATOM 2555 C CA . ILE A 1 331 ? 5.195 -36.594 -25.656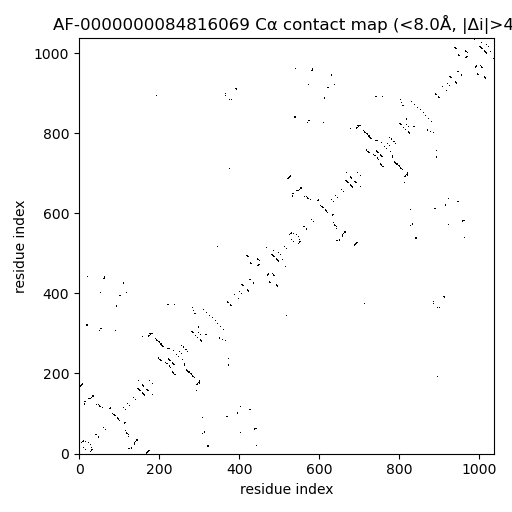 1 91.31 331 ILE A CA 1
ATOM 2556 C C . ILE A 1 331 ? 4.418 -37.594 -26.5 1 91.31 331 ILE A C 1
ATOM 2558 O O . ILE A 1 331 ? 4.992 -38.281 -27.344 1 91.31 331 ILE A O 1
ATOM 2562 N N . GLN A 1 332 ? 3.131 -37.688 -26.25 1 87.44 332 GLN A N 1
ATOM 2563 C CA . GLN A 1 332 ? 2.295 -38.594 -27.031 1 87.44 332 GLN A CA 1
ATOM 2564 C C . GLN A 1 332 ? 2.309 -38.219 -28.516 1 87.44 332 GLN A C 1
ATOM 2566 O O . GLN A 1 332 ? 2.359 -39.094 -29.375 1 87.44 332 GLN A O 1
ATOM 2571 N N . GLY A 1 333 ? 2.223 -36.938 -28.719 1 84.62 333 GLY A N 1
ATOM 2572 C CA . GLY A 1 333 ? 2.311 -36.5 -30.094 1 84.62 333 GLY A CA 1
ATOM 2573 C C . GLY A 1 333 ? 3.627 -36.844 -30.75 1 84.62 333 GLY A C 1
ATOM 2574 O O . GLY A 1 333 ? 3.658 -37.188 -31.938 1 84.62 333 GLY A O 1
ATOM 2575 N N . GLU A 1 334 ? 4.668 -36.75 -30.047 1 85.25 334 GLU A N 1
ATOM 2576 C CA . GLU A 1 334 ? 5.988 -37.094 -30.562 1 85.25 334 GLU A CA 1
ATOM 2577 C C . GLU A 1 334 ? 6.078 -38.594 -30.906 1 85.25 334 GLU A C 1
ATOM 2579 O O . GLU A 1 334 ? 6.695 -38.969 -31.906 1 85.25 334 GLU A O 1
ATOM 2584 N N . LYS A 1 335 ? 5.445 -39.312 -30.141 1 84.06 335 LYS A N 1
ATOM 2585 C CA . LYS A 1 335 ? 5.496 -40.75 -30.328 1 84.06 335 LYS A CA 1
ATOM 2586 C C . LYS A 1 335 ? 4.691 -41.156 -31.562 1 84.06 335 LYS A C 1
ATOM 2588 O O . LYS A 1 335 ? 5.031 -42.156 -32.219 1 84.06 335 LYS A O 1
ATOM 2593 N N . CYS A 1 336 ? 3.705 -40.406 -31.812 1 80.31 336 CYS A N 1
ATOM 2594 C CA . CYS A 1 336 ? 2.805 -40.781 -32.906 1 80.31 336 CYS A CA 1
ATOM 2595 C C . CYS A 1 336 ? 3.254 -40.125 -34.219 1 80.31 336 CYS A C 1
ATOM 2597 O O . CYS A 1 336 ? 2.795 -40.531 -35.281 1 80.31 336 CYS A O 1
ATOM 2599 N N . SER A 1 337 ? 4.027 -39.156 -34.094 1 77.44 337 SER A N 1
ATOM 2600 C CA . SER A 1 337 ? 4.445 -38.438 -35.312 1 77.44 337 SER A CA 1
ATOM 2601 C C . SER A 1 337 ? 5.484 -39.281 -36.062 1 77.44 337 SER A C 1
ATOM 2603 O O . SER A 1 337 ? 6.348 -39.906 -35.469 1 77.44 337 SER A O 1
ATOM 2605 N N . GLU A 1 338 ? 5.285 -39.281 -37.375 1 67.12 338 GLU A N 1
ATOM 2606 C CA . GLU A 1 338 ? 6.188 -40.031 -38.25 1 67.12 338 GLU A CA 1
ATOM 2607 C C . GLU A 1 338 ? 7.605 -39.469 -38.219 1 67.12 338 GLU A C 1
ATOM 2609 O O . GLU A 1 338 ? 8.578 -40.219 -38.188 1 67.12 338 GLU A O 1
ATOM 2614 N N . ASP A 1 339 ? 7.594 -38.062 -38.188 1 63.69 339 ASP A N 1
ATOM 2615 C CA . ASP A 1 339 ? 8.914 -37.438 -38.219 1 63.69 339 ASP A CA 1
ATOM 2616 C C . ASP A 1 339 ? 9.438 -37.219 -36.812 1 63.69 339 ASP A C 1
ATOM 2618 O O . ASP A 1 339 ? 10.578 -36.812 -36.594 1 63.69 339 ASP A O 1
ATOM 2622 N N . GLY A 1 340 ? 8.688 -37.594 -35.938 1 60.38 340 GLY A N 1
ATOM 2623 C CA . GLY A 1 340 ? 9.086 -37.5 -34.531 1 60.38 340 GLY A CA 1
ATOM 2624 C C . GLY A 1 340 ? 9.227 -36.062 -34.062 1 60.38 340 GLY A C 1
ATOM 2625 O O . GLY A 1 340 ? 9.82 -35.812 -33.031 1 60.38 340 GLY A O 1
ATOM 2626 N N . LEU A 1 341 ? 8.688 -35.188 -35.031 1 59.72 341 LEU A N 1
ATOM 2627 C CA . LEU A 1 341 ? 8.93 -33.781 -34.719 1 59.72 341 LEU A CA 1
ATOM 2628 C C . LEU A 1 341 ? 7.914 -33.25 -33.719 1 59.72 341 LEU A C 1
ATOM 2630 O O . LEU A 1 341 ? 6.742 -33.656 -33.75 1 59.72 341 LEU A O 1
ATOM 2634 N N . PHE A 1 342 ? 8.469 -32.656 -32.719 1 61.12 342 PHE A N 1
ATOM 2635 C CA . PHE A 1 342 ? 7.707 -32.094 -31.609 1 61.12 342 PHE A CA 1
ATOM 2636 C C . PHE A 1 342 ? 7.016 -30.812 -32 1 61.12 342 PHE A C 1
ATOM 2638 O O . PHE A 1 342 ? 7.594 -29.984 -32.719 1 61.12 342 PHE A O 1
ATOM 2645 N N . HIS A 1 343 ? 5.594 -30.797 -31.875 1 64.75 343 HIS A N 1
ATOM 2646 C CA . HIS A 1 343 ? 4.848 -29.547 -31.969 1 64.75 343 HIS A CA 1
ATOM 2647 C C . HIS A 1 343 ? 4.832 -28.812 -30.641 1 64.75 343 HIS A C 1
ATOM 2649 O O . HIS A 1 343 ? 4.355 -29.344 -29.641 1 64.75 343 HIS A O 1
ATOM 2655 N N . SER A 1 344 ? 5.469 -27.656 -30.609 1 78.62 344 SER A N 1
ATOM 2656 C CA . SER A 1 344 ? 5.789 -26.906 -29.391 1 78.62 344 SER A CA 1
ATOM 2657 C C . SER A 1 344 ? 4.66 -25.953 -29.016 1 78.62 344 SER A C 1
ATOM 2659 O O . SER A 1 344 ? 4.656 -25.391 -27.922 1 78.62 344 SER A O 1
ATOM 2661 N N . LYS A 1 345 ? 3.592 -25.969 -29.734 1 84.56 345 LYS A N 1
ATOM 2662 C CA . LYS A 1 345 ? 2.615 -24.891 -29.547 1 84.56 345 LYS A CA 1
ATOM 2663 C C . LYS A 1 345 ? 1.91 -25.031 -28.188 1 84.56 345 LYS A C 1
ATOM 2665 O O . LYS A 1 345 ? 1.781 -24.047 -27.453 1 84.56 345 LYS A O 1
ATOM 2670 N N . LEU A 1 346 ? 1.49 -26.25 -27.859 1 89.75 346 LEU A N 1
ATOM 2671 C CA . LEU A 1 346 ? 0.799 -26.453 -26.594 1 89.75 346 LEU A CA 1
ATOM 2672 C C . LEU A 1 346 ? 1.728 -26.188 -25.422 1 89.75 346 LEU A C 1
ATOM 2674 O O . LEU A 1 346 ? 1.334 -25.516 -24.453 1 89.75 346 LEU A O 1
ATOM 2678 N N . LEU A 1 347 ? 2.928 -26.625 -25.578 1 92.06 347 LEU A N 1
ATOM 2679 C CA . LEU A 1 347 ? 3.895 -26.484 -24.484 1 92.06 347 LEU A CA 1
ATOM 2680 C C . LEU A 1 347 ? 4.281 -25.016 -24.297 1 92.06 347 LEU A C 1
ATOM 2682 O O . LEU A 1 347 ? 4.617 -24.609 -23.188 1 92.06 347 LEU A O 1
ATOM 2686 N N . ASP A 1 348 ? 4.172 -24.156 -25.344 1 92.5 348 ASP A N 1
ATOM 2687 C CA . ASP A 1 348 ? 4.465 -22.719 -25.266 1 92.5 348 ASP A CA 1
ATOM 2688 C C . ASP A 1 348 ? 3.453 -22 -24.391 1 92.5 348 ASP A C 1
ATOM 2690 O O . ASP A 1 348 ? 3.758 -20.953 -23.828 1 92.5 348 ASP A O 1
ATOM 2694 N N . THR A 1 349 ? 2.299 -22.547 -24.25 1 94.56 349 THR A N 1
ATOM 2695 C CA . THR A 1 349 ? 1.28 -21.891 -23.438 1 94.56 349 THR A CA 1
ATOM 2696 C C . THR A 1 349 ? 1.621 -22.016 -21.953 1 94.56 349 THR A C 1
ATOM 2698 O O . THR A 1 349 ? 1.082 -21.281 -21.125 1 94.56 349 THR A O 1
ATOM 2701 N N . TYR A 1 350 ? 2.52 -23 -21.672 1 96.75 350 TYR A N 1
ATOM 2702 C CA . TYR A 1 350 ? 2.939 -23.141 -20.281 1 96.75 350 TYR A CA 1
ATOM 2703 C C . TYR A 1 350 ? 3.572 -21.859 -19.766 1 96.75 350 TYR A C 1
ATOM 2705 O O . TYR A 1 350 ? 3.135 -21.312 -18.75 1 96.75 350 TYR A O 1
ATOM 2713 N N . GLU A 1 351 ? 4.539 -21.375 -20.438 1 96.62 351 GLU A N 1
ATOM 2714 C CA . GLU A 1 351 ? 5.207 -20.141 -20.062 1 96.62 351 GLU A CA 1
ATOM 2715 C C . GLU A 1 351 ? 4.238 -18.969 -20.078 1 96.62 351 GLU A C 1
ATOM 2717 O O . GLU A 1 351 ? 4.199 -18.172 -19.141 1 96.62 351 GLU A O 1
ATOM 2722 N N . LYS A 1 352 ? 3.459 -18.875 -21.078 1 95.62 352 LYS A N 1
ATOM 2723 C CA . LYS A 1 352 ? 2.525 -17.766 -21.234 1 95.62 352 LYS A CA 1
ATOM 2724 C C . LYS A 1 352 ? 1.557 -17.688 -20.062 1 95.62 352 LYS A C 1
ATOM 2726 O O . LYS A 1 352 ? 1.159 -16.594 -19.656 1 95.62 352 LYS A O 1
ATOM 2731 N N . GLU A 1 353 ? 1.22 -18.828 -19.547 1 97.44 353 GLU A N 1
ATOM 2732 C CA . GLU A 1 353 ? 0.2 -18.891 -18.516 1 97.44 353 GLU A CA 1
ATOM 2733 C C . GLU A 1 353 ? 0.824 -18.781 -17.125 1 97.44 353 GLU A C 1
ATOM 2735 O O . GLU A 1 353 ? 0.301 -18.094 -16.25 1 97.44 353 GLU A O 1
ATOM 2740 N N . ARG A 1 354 ? 1.952 -19.391 -16.938 1 98.12 354 ARG A N 1
ATOM 2741 C CA . ARG A 1 354 ? 2.432 -19.562 -15.57 1 98.12 354 ARG A CA 1
ATOM 2742 C C . ARG A 1 354 ? 3.482 -18.516 -15.219 1 98.12 354 ARG A C 1
ATOM 2744 O O . ARG A 1 354 ? 3.652 -18.172 -14.047 1 98.12 354 ARG A O 1
ATOM 2751 N N . HIS A 1 355 ? 4.227 -17.984 -16.203 1 97.75 355 HIS A N 1
ATOM 2752 C CA . HIS A 1 355 ? 5.238 -16.969 -15.93 1 97.75 355 HIS A CA 1
ATOM 2753 C C . HIS A 1 355 ? 4.625 -15.75 -15.25 1 97.75 355 HIS A C 1
ATOM 2755 O O . HIS A 1 355 ? 5.129 -15.289 -14.227 1 97.75 355 HIS A O 1
ATOM 2761 N N . PRO A 1 356 ? 3.445 -15.242 -15.742 1 96.94 356 PRO A N 1
ATOM 2762 C CA . PRO A 1 356 ? 2.84 -14.094 -15.07 1 96.94 356 PRO A CA 1
ATOM 2763 C C . PRO A 1 356 ? 2.398 -14.406 -13.641 1 96.94 356 PRO A C 1
ATOM 2765 O O . PRO A 1 356 ? 2.432 -13.523 -12.773 1 96.94 356 PRO A O 1
ATOM 2768 N N . VAL A 1 357 ? 1.966 -15.578 -13.359 1 96.75 357 VAL A N 1
ATOM 2769 C CA . VAL A 1 357 ? 1.563 -15.969 -12.008 1 96.75 357 VAL A CA 1
ATOM 2770 C C . VAL A 1 357 ? 2.764 -15.891 -11.07 1 96.75 357 VAL A C 1
ATOM 2772 O O . VAL A 1 357 ? 2.668 -15.328 -9.977 1 96.75 357 VAL A O 1
ATOM 2775 N N . GLY A 1 358 ? 3.918 -16.484 -11.531 1 96.88 358 GLY A N 1
ATOM 2776 C CA . GLY A 1 358 ? 5.137 -16.375 -10.75 1 96.88 358 GLY A CA 1
ATOM 2777 C C . GLY A 1 358 ? 5.559 -14.938 -10.492 1 96.88 358 GLY A C 1
ATOM 2778 O O . GLY A 1 358 ? 5.914 -14.578 -9.367 1 96.88 358 GLY A O 1
ATOM 2779 N N . ALA A 1 359 ? 5.488 -14.117 -11.523 1 97.06 359 ALA A N 1
ATOM 2780 C CA . ALA A 1 359 ? 5.859 -12.711 -11.414 1 97.06 359 ALA A CA 1
ATOM 2781 C C . ALA A 1 359 ? 4.984 -11.992 -10.391 1 97.06 359 ALA A C 1
ATOM 2783 O O . ALA A 1 359 ? 5.477 -11.164 -9.617 1 97.06 359 ALA A O 1
ATOM 2784 N N . SER A 1 360 ? 3.746 -12.312 -10.414 1 96 360 SER A N 1
ATOM 2785 C CA . SER A 1 360 ? 2.807 -11.703 -9.484 1 96 360 SER A CA 1
ATOM 2786 C C . SER A 1 360 ? 3.137 -12.078 -8.039 1 96 360 SER A C 1
ATOM 2788 O O . SER A 1 360 ? 3.025 -11.25 -7.137 1 96 360 SER A O 1
ATOM 2790 N N . VAL A 1 361 ? 3.467 -13.289 -7.805 1 96.5 361 VAL A N 1
ATOM 2791 C CA . VAL A 1 361 ? 3.84 -13.758 -6.477 1 96.5 361 VAL A CA 1
ATOM 2792 C C . VAL A 1 361 ? 5.098 -13.031 -6.004 1 96.5 361 VAL A C 1
ATOM 2794 O O . VAL A 1 361 ? 5.195 -12.633 -4.844 1 96.5 361 VAL A O 1
ATOM 2797 N N . LEU A 1 362 ? 6.062 -12.891 -6.906 1 97.62 362 LEU A N 1
ATOM 2798 C CA . LEU A 1 362 ? 7.281 -12.172 -6.555 1 97.62 362 LEU A CA 1
ATOM 2799 C C . LEU A 1 362 ? 6.965 -10.734 -6.156 1 97.62 362 LEU A C 1
ATOM 2801 O O . LEU A 1 362 ? 7.48 -10.234 -5.148 1 97.62 362 LEU A O 1
ATOM 2805 N N . ASP A 1 363 ? 6.121 -10.086 -6.914 1 97.19 363 ASP A N 1
ATOM 2806 C CA . ASP A 1 363 ? 5.75 -8.711 -6.617 1 97.19 363 ASP A CA 1
ATOM 2807 C C . ASP A 1 363 ? 5.055 -8.609 -5.262 1 97.19 363 ASP A C 1
ATOM 2809 O O . ASP A 1 363 ? 5.309 -7.68 -4.496 1 97.19 363 ASP A O 1
ATOM 2813 N N . TRP A 1 364 ? 4.18 -9.555 -5.035 1 96.81 364 TRP A N 1
ATOM 2814 C CA . TRP A 1 364 ? 3.467 -9.609 -3.762 1 96.81 364 TRP A CA 1
ATOM 2815 C C . TRP A 1 364 ? 4.445 -9.711 -2.594 1 96.81 364 TRP A C 1
ATOM 2817 O O . TRP A 1 364 ? 4.285 -9.023 -1.584 1 96.81 364 TRP A O 1
ATOM 2827 N N . ASN A 1 365 ? 5.457 -10.484 -2.746 1 96.81 365 ASN A N 1
ATOM 2828 C CA . ASN A 1 365 ? 6.453 -10.695 -1.699 1 96.81 365 ASN A CA 1
ATOM 2829 C C . ASN A 1 365 ? 7.363 -9.477 -1.542 1 96.81 365 ASN A C 1
ATOM 2831 O O . ASN A 1 365 ? 7.781 -9.148 -0.43 1 96.81 365 ASN A O 1
ATOM 2835 N N . ARG A 1 366 ? 7.727 -8.859 -2.674 1 97.81 366 ARG A N 1
ATOM 2836 C CA . ARG A 1 366 ? 8.516 -7.637 -2.609 1 97.81 366 ARG A CA 1
ATOM 2837 C C . ARG A 1 366 ? 7.797 -6.559 -1.808 1 97.81 366 ARG A C 1
ATOM 2839 O O . ARG A 1 366 ? 8.406 -5.871 -0.989 1 97.81 366 ARG A O 1
ATOM 2846 N N . ALA A 1 367 ? 6.5 -6.41 -2.041 1 98.12 367 ALA A N 1
ATOM 2847 C CA . ALA A 1 367 ? 5.699 -5.434 -1.307 1 98.12 367 ALA A CA 1
ATOM 2848 C C . ALA A 1 367 ? 5.66 -5.766 0.182 1 98.12 367 ALA A C 1
ATOM 2850 O O . ALA A 1 367 ? 5.738 -4.871 1.027 1 98.12 367 ALA A O 1
ATOM 2851 N N . GLN A 1 368 ? 5.543 -7.012 0.522 1 97.81 368 GLN A N 1
ATOM 2852 C CA . GLN A 1 368 ? 5.539 -7.426 1.922 1 97.81 368 GLN A CA 1
ATOM 2853 C C . GLN A 1 368 ? 6.879 -7.125 2.586 1 97.81 368 GLN A C 1
ATOM 2855 O O . GLN A 1 368 ? 6.922 -6.598 3.701 1 97.81 368 GLN A O 1
ATOM 2860 N N . ALA A 1 369 ? 7.969 -7.469 1.899 1 97.56 369 ALA A N 1
ATOM 2861 C CA . ALA A 1 369 ? 9.297 -7.227 2.451 1 97.56 369 ALA A CA 1
ATOM 2862 C C . ALA A 1 369 ? 9.508 -5.742 2.746 1 97.56 369 ALA A C 1
ATOM 2864 O O . ALA A 1 369 ? 10.023 -5.383 3.809 1 97.56 369 ALA A O 1
ATOM 2865 N N . ALA A 1 370 ? 9.055 -4.93 1.83 1 97.81 370 ALA A N 1
ATOM 2866 C CA . ALA A 1 370 ? 9.172 -3.486 2.016 1 97.81 370 ALA A CA 1
ATOM 2867 C C . ALA A 1 370 ? 8.359 -3.023 3.221 1 97.81 370 ALA A C 1
ATOM 2869 O O . ALA A 1 370 ? 8.812 -2.166 3.986 1 97.81 370 ALA A O 1
ATOM 2870 N N . THR A 1 371 ? 7.211 -3.568 3.404 1 98.12 371 THR A N 1
ATOM 2871 C CA . THR A 1 371 ? 6.27 -3.18 4.449 1 98.12 371 THR A CA 1
ATOM 2872 C C . THR A 1 371 ? 6.754 -3.66 5.816 1 98.12 371 THR A C 1
ATOM 2874 O O . THR A 1 371 ? 6.406 -3.074 6.844 1 98.12 371 THR A O 1
ATOM 2877 N N . MET A 1 372 ? 7.621 -4.664 5.855 1 97.88 372 MET A N 1
ATOM 2878 C CA . MET A 1 372 ? 8.086 -5.25 7.109 1 97.88 372 MET A CA 1
ATOM 2879 C C . MET A 1 372 ? 9.359 -4.57 7.586 1 97.88 372 MET A C 1
ATOM 2881 O O . MET A 1 372 ? 9.828 -4.824 8.703 1 97.88 372 MET A O 1
ATOM 2885 N N . GLN A 1 373 ? 10.008 -3.738 6.758 1 97.31 373 GLN A N 1
ATOM 2886 C CA . GLN A 1 373 ? 11.242 -3.068 7.145 1 97.31 373 GLN A CA 1
ATOM 2887 C C . GLN A 1 373 ? 11.055 -2.26 8.422 1 97.31 373 GLN A C 1
ATOM 2889 O O . GLN A 1 373 ? 10.078 -1.524 8.562 1 97.31 373 GLN A O 1
ATOM 2894 N N . PRO A 1 374 ? 11.984 -2.402 9.383 1 96.88 374 PRO A N 1
ATOM 2895 C CA . PRO A 1 374 ? 11.906 -1.604 10.609 1 96.88 374 PRO A CA 1
ATOM 2896 C C . PRO A 1 374 ? 12.461 -0.193 10.43 1 96.88 374 PRO A C 1
ATOM 2898 O O . PRO A 1 374 ? 13.328 0.236 11.195 1 96.88 374 PRO A O 1
ATOM 2901 N N . THR A 1 375 ? 12.117 0.514 9.398 1 96.31 375 THR A N 1
ATOM 2902 C CA . THR A 1 375 ? 12.492 1.882 9.055 1 96.31 375 THR A CA 1
ATOM 2903 C C . THR A 1 375 ? 11.266 2.789 9.047 1 96.31 375 THR A C 1
ATOM 2905 O O . THR A 1 375 ? 10.125 2.309 9.031 1 96.31 375 THR A O 1
ATOM 2908 N N . PRO A 1 376 ? 11.453 4.121 9.094 1 96.56 376 PRO A N 1
ATOM 2909 C CA . PRO A 1 376 ? 10.305 5.02 8.977 1 96.56 376 PRO A CA 1
ATOM 2910 C C . PRO A 1 376 ? 9.461 4.746 7.73 1 96.56 376 PRO A C 1
ATOM 2912 O O . PRO A 1 376 ? 8.234 4.781 7.793 1 96.56 376 PRO A O 1
ATOM 2915 N N . THR A 1 377 ? 10.133 4.402 6.645 1 97.12 377 THR A N 1
ATOM 2916 C CA . THR A 1 377 ? 9.406 4.094 5.414 1 97.12 377 THR A CA 1
ATOM 2917 C C . THR A 1 377 ? 8.602 2.807 5.57 1 97.12 377 THR A C 1
ATOM 2919 O O . THR A 1 377 ? 7.438 2.746 5.176 1 97.12 377 THR A O 1
ATOM 2922 N N . GLY A 1 378 ? 9.242 1.771 6.098 1 97.56 378 GLY A N 1
ATOM 2923 C CA . GLY A 1 378 ? 8.508 0.54 6.352 1 97.56 378 GLY A CA 1
ATOM 2924 C C . GLY A 1 378 ? 7.297 0.739 7.238 1 97.56 378 GLY A C 1
ATOM 2925 O O . GLY A 1 378 ? 6.227 0.189 6.969 1 97.56 378 GLY A O 1
ATOM 2926 N N . ARG A 1 379 ? 7.453 1.531 8.266 1 97.44 379 ARG A N 1
ATOM 2927 C CA . ARG A 1 379 ? 6.352 1.811 9.18 1 97.44 379 ARG A CA 1
ATOM 2928 C C . ARG A 1 379 ? 5.238 2.58 8.477 1 97.44 379 ARG A C 1
ATOM 2930 O O . ARG A 1 379 ? 4.059 2.357 8.75 1 97.44 379 ARG A O 1
ATOM 2937 N N . ALA A 1 380 ? 5.605 3.48 7.609 1 97.88 380 ALA A N 1
ATOM 2938 C CA . ALA A 1 380 ? 4.629 4.23 6.824 1 97.88 380 ALA A CA 1
ATOM 2939 C C . ALA A 1 380 ? 3.826 3.307 5.914 1 97.88 380 ALA A C 1
ATOM 2941 O O . ALA A 1 380 ? 2.6 3.412 5.84 1 97.88 380 ALA A O 1
ATOM 2942 N N . LEU A 1 381 ? 4.496 2.428 5.23 1 98.44 381 LEU A N 1
ATOM 2943 C CA . LEU A 1 381 ? 3.836 1.464 4.355 1 98.44 381 LEU A CA 1
ATOM 2944 C C . LEU A 1 381 ? 2.908 0.553 5.152 1 98.44 381 LEU A C 1
ATOM 2946 O O . LEU A 1 381 ? 1.801 0.245 4.707 1 98.44 381 LEU A O 1
ATOM 2950 N N . ARG A 1 382 ? 3.383 0.152 6.289 1 98.25 382 ARG A N 1
ATOM 2951 C CA . ARG A 1 382 ? 2.578 -0.718 7.141 1 98.25 382 ARG A CA 1
ATOM 2952 C C . ARG A 1 382 ? 1.303 -0.016 7.59 1 98.25 382 ARG A C 1
ATOM 2954 O O . ARG A 1 382 ? 0.227 -0.619 7.602 1 98.25 382 ARG A O 1
ATOM 2961 N N . ALA A 1 383 ? 1.445 1.2 7.984 1 97.62 383 ALA A N 1
ATOM 2962 C CA . ALA A 1 383 ? 0.275 1.97 8.398 1 97.62 383 ALA A CA 1
ATOM 2963 C C . ALA A 1 383 ? -0.728 2.102 7.254 1 97.62 383 ALA A C 1
ATOM 2965 O O . ALA A 1 383 ? -1.932 1.922 7.453 1 97.62 383 ALA A O 1
ATOM 2966 N N . LEU A 1 384 ? -0.246 2.4 6.109 1 97.5 384 LEU A N 1
ATOM 2967 C CA . LEU A 1 384 ? -1.107 2.531 4.941 1 97.5 384 LEU A CA 1
ATOM 2968 C C . LEU A 1 384 ? -1.807 1.213 4.629 1 97.5 384 LEU A C 1
ATOM 2970 O O . LEU A 1 384 ? -3.021 1.184 4.414 1 97.5 384 LEU A O 1
ATOM 2974 N N . ALA A 1 385 ? -1.047 0.169 4.586 1 98.19 385 ALA A N 1
ATOM 2975 C CA . ALA A 1 385 ? -1.614 -1.15 4.32 1 98.19 385 ALA A CA 1
ATOM 2976 C C . ALA A 1 385 ? -2.672 -1.513 5.359 1 98.19 385 ALA A C 1
ATOM 2978 O O . ALA A 1 385 ? -3.738 -2.027 5.016 1 98.19 385 ALA A O 1
ATOM 2979 N N . SER A 1 386 ? -2.352 -1.244 6.609 1 98.06 386 SER A N 1
ATOM 2980 C CA . SER A 1 386 ? -3.285 -1.542 7.688 1 98.06 386 SER A CA 1
ATOM 2981 C C . SER A 1 386 ? -4.598 -0.785 7.508 1 98.06 386 SER A C 1
ATOM 2983 O O . SER A 1 386 ? -5.676 -1.356 7.672 1 98.06 386 SER A O 1
ATOM 2985 N N . ASP A 1 387 ? -4.5 0.459 7.152 1 97.25 387 ASP A N 1
ATOM 2986 C CA . ASP A 1 387 ? -5.691 1.271 6.918 1 97.25 387 ASP A CA 1
ATOM 2987 C C . ASP A 1 387 ? -6.555 0.674 5.812 1 97.25 387 ASP A C 1
ATOM 2989 O O . ASP A 1 387 ? -7.777 0.605 5.941 1 97.25 387 ASP A O 1
ATOM 2993 N N . LEU A 1 388 ? -5.93 0.275 4.781 1 97.94 388 LEU A N 1
ATOM 2994 C CA . LEU A 1 388 ? -6.664 -0.24 3.629 1 97.94 388 LEU A CA 1
ATOM 2995 C C . LEU A 1 388 ? -7.262 -1.608 3.934 1 97.94 388 LEU A C 1
ATOM 2997 O O . LEU A 1 388 ? -8.391 -1.9 3.531 1 97.94 388 LEU A O 1
ATOM 3001 N N . ILE A 1 389 ? -6.52 -2.434 4.652 1 97.81 389 ILE A N 1
ATOM 3002 C CA . ILE A 1 389 ? -7.008 -3.756 5.031 1 97.81 389 ILE A CA 1
ATOM 3003 C C . ILE A 1 389 ? -8.227 -3.615 5.941 1 97.81 389 ILE A C 1
ATOM 3005 O O . ILE A 1 389 ? -9.109 -4.473 5.941 1 97.81 389 ILE A O 1
ATOM 3009 N N . ASP A 1 390 ? -8.297 -2.525 6.609 1 96.31 390 ASP A N 1
ATOM 3010 C CA . ASP A 1 390 ? -9.414 -2.289 7.523 1 96.31 390 ASP A CA 1
ATOM 3011 C C . ASP A 1 390 ? -10.68 -1.921 6.758 1 96.31 390 ASP A C 1
ATOM 3013 O O . ASP A 1 390 ? -11.766 -1.849 7.34 1 96.31 390 ASP A O 1
ATOM 3017 N N . THR A 1 391 ? -10.609 -1.717 5.48 1 97.25 391 THR A N 1
ATOM 3018 C CA . THR A 1 391 ? -11.789 -1.457 4.656 1 97.25 391 THR A CA 1
ATOM 3019 C C . THR A 1 391 ? -12.328 -2.754 4.059 1 97.25 391 THR A C 1
ATOM 3021 O O . THR A 1 391 ? -11.609 -3.752 3.977 1 97.25 391 THR A O 1
ATOM 3024 N N . ASP A 1 392 ? -13.578 -2.686 3.582 1 96.81 392 ASP A N 1
ATOM 3025 C CA . ASP A 1 392 ? -14.18 -3.873 2.982 1 96.81 392 ASP A CA 1
ATOM 3026 C C . ASP A 1 392 ? -13.484 -4.242 1.676 1 96.81 392 ASP A C 1
ATOM 3028 O O . ASP A 1 392 ? -13.141 -5.406 1.456 1 96.81 392 ASP A O 1
ATOM 3032 N N . ASP A 1 393 ? -13.234 -3.293 0.828 1 98.06 393 ASP A N 1
ATOM 3033 C CA . ASP A 1 393 ? -12.57 -3.576 -0.442 1 98.06 393 ASP A CA 1
ATOM 3034 C C . ASP A 1 393 ? -11.141 -4.062 -0.219 1 98.06 393 ASP A C 1
ATOM 3036 O O . ASP A 1 393 ? -10.688 -4.996 -0.884 1 98.06 393 ASP A O 1
ATOM 3040 N N . GLY A 1 394 ? -10.484 -3.383 0.72 1 97.94 394 GLY A N 1
ATOM 3041 C CA . GLY A 1 394 ? -9.094 -3.723 0.97 1 97.94 394 GLY A CA 1
ATOM 3042 C C . GLY A 1 394 ? -8.906 -5.145 1.467 1 97.94 394 GLY A C 1
ATOM 3043 O O . GLY A 1 394 ? -8.125 -5.91 0.895 1 97.94 394 GLY A O 1
ATOM 3044 N N . VAL A 1 395 ? -9.617 -5.516 2.494 1 97.38 395 VAL A N 1
ATOM 3045 C CA . VAL A 1 395 ? -9.438 -6.836 3.084 1 97.38 395 VAL A CA 1
ATOM 3046 C C . VAL A 1 395 ? -9.797 -7.914 2.064 1 97.38 395 VAL A C 1
ATOM 3048 O O . VAL A 1 395 ? -9.133 -8.945 1.979 1 97.38 395 VAL A O 1
ATOM 3051 N N . ASN A 1 396 ? -10.828 -7.684 1.269 1 97.75 396 ASN A N 1
ATOM 3052 C CA . ASN A 1 396 ? -11.219 -8.664 0.257 1 97.75 396 ASN A CA 1
ATOM 3053 C C . ASN A 1 396 ? -10.18 -8.758 -0.858 1 97.75 396 ASN A C 1
ATOM 3055 O O . ASN A 1 396 ? -9.914 -9.844 -1.379 1 97.75 396 ASN A O 1
ATOM 3059 N N . HIS A 1 397 ? -9.586 -7.641 -1.216 1 97.69 397 HIS A N 1
ATOM 3060 C CA . HIS A 1 397 ? -8.508 -7.66 -2.199 1 97.69 397 HIS A CA 1
ATOM 3061 C C . HIS A 1 397 ? -7.328 -8.5 -1.712 1 97.69 397 HIS A C 1
ATOM 3063 O O . HIS A 1 397 ? -6.793 -9.32 -2.461 1 97.69 397 HIS A O 1
ATOM 3069 N N . PHE A 1 398 ? -6.953 -8.312 -0.477 1 97.81 398 PHE A N 1
ATOM 3070 C CA . PHE A 1 398 ? -5.797 -9.008 0.076 1 97.81 398 PHE A CA 1
ATOM 3071 C C . PHE A 1 398 ? -6.086 -10.492 0.239 1 97.81 398 PHE A C 1
ATOM 3073 O O . PHE A 1 398 ? -5.238 -11.336 -0.064 1 97.81 398 PHE A O 1
ATOM 3080 N N . ILE A 1 399 ? -7.27 -10.828 0.706 1 96.75 399 ILE A N 1
ATOM 3081 C CA . ILE A 1 399 ? -7.625 -12.242 0.835 1 96.75 399 ILE A CA 1
ATOM 3082 C C . ILE A 1 399 ? -7.641 -12.898 -0.543 1 96.75 399 ILE A C 1
ATOM 3084 O O . ILE A 1 399 ? -7.125 -14.008 -0.716 1 96.75 399 ILE A O 1
ATOM 3088 N N . ASP A 1 400 ? -8.195 -12.188 -1.513 1 96.56 400 ASP A N 1
ATOM 3089 C CA . ASP A 1 400 ? -8.211 -12.695 -2.883 1 96.56 400 ASP A CA 1
ATOM 3090 C C . ASP A 1 400 ? -6.797 -13.023 -3.365 1 96.56 400 ASP A C 1
ATOM 3092 O O . ASP A 1 400 ? -6.57 -14.078 -3.963 1 96.56 400 ASP A O 1
ATOM 3096 N N . ARG A 1 401 ? -5.895 -12.156 -3.078 1 95.25 401 ARG A N 1
ATOM 3097 C CA . ARG A 1 401 ? -4.516 -12.336 -3.521 1 95.25 401 ARG A CA 1
ATOM 3098 C C . ARG A 1 401 ? -3.865 -13.523 -2.824 1 95.25 401 ARG A C 1
ATOM 3100 O O . ARG A 1 401 ? -3.082 -14.258 -3.434 1 95.25 401 ARG A O 1
ATOM 3107 N N . VAL A 1 402 ? -4.164 -13.695 -1.576 1 94.88 402 VAL A N 1
ATOM 3108 C CA . VAL A 1 402 ? -3.547 -14.758 -0.79 1 94.88 402 VAL A CA 1
ATOM 3109 C C . VAL A 1 402 ? -4.137 -16.109 -1.191 1 94.88 402 VAL A C 1
ATOM 3111 O O . VAL A 1 402 ? -3.406 -17.078 -1.382 1 94.88 402 VAL A O 1
ATOM 3114 N N . TRP A 1 403 ? -5.449 -16.125 -1.37 1 95.06 403 TRP A N 1
ATOM 3115 C CA . TRP A 1 403 ? -6.148 -17.375 -1.665 1 95.06 403 TRP A CA 1
ATOM 3116 C C . TRP A 1 403 ? -6.039 -17.719 -3.146 1 95.06 403 TRP A C 1
ATOM 3118 O O . TRP A 1 403 ? -6.211 -18.875 -3.531 1 95.06 403 TRP A O 1
ATOM 3128 N N . GLY A 1 404 ? -5.805 -16.734 -3.967 1 94.44 404 GLY A N 1
ATOM 3129 C CA . GLY A 1 404 ? -5.801 -16.938 -5.406 1 94.44 404 GLY A CA 1
ATOM 3130 C C . GLY A 1 404 ? -7.195 -17.094 -5.992 1 94.44 404 GLY A C 1
ATOM 3131 O O . GLY A 1 404 ? -7.414 -17.906 -6.887 1 94.44 404 GLY A O 1
ATOM 3132 N N . LEU A 1 405 ? -8.141 -16.266 -5.504 1 95.88 405 LEU A N 1
ATOM 3133 C CA . LEU A 1 405 ? -9.539 -16.438 -5.891 1 95.88 405 LEU A CA 1
ATOM 3134 C C . LEU A 1 405 ? -9.781 -15.898 -7.297 1 95.88 405 LEU A C 1
ATOM 3136 O O . LEU A 1 405 ? -10.695 -16.359 -7.992 1 95.88 405 LEU A O 1
ATOM 3140 N N . SER A 1 406 ? -8.938 -14.945 -7.73 1 94.25 406 SER A N 1
ATOM 3141 C CA . SER A 1 406 ? -9.172 -14.297 -9.016 1 94.25 406 SER A CA 1
ATOM 3142 C C . SER A 1 406 ? -8.133 -14.719 -10.047 1 94.25 406 SER A C 1
ATOM 3144 O O . SER A 1 406 ? -7.988 -14.086 -11.094 1 94.25 406 SER A O 1
ATOM 3146 N N . GLN A 1 407 ? -7.309 -15.68 -9.719 1 94.5 407 GLN A N 1
ATOM 3147 C CA . GLN A 1 407 ? -6.309 -16.125 -10.68 1 94.5 407 GLN A CA 1
ATOM 3148 C C . GLN A 1 407 ? -6.945 -16.453 -12.023 1 94.5 407 GLN A C 1
ATOM 3150 O O . GLN A 1 407 ? -7.969 -17.125 -12.086 1 94.5 407 GLN A O 1
ATOM 3155 N N . ARG A 1 408 ? -6.359 -15.977 -13.125 1 95.81 408 ARG A N 1
ATOM 3156 C CA . ARG A 1 408 ? -6.887 -16.141 -14.477 1 95.81 408 ARG A CA 1
ATOM 3157 C C . ARG A 1 408 ? -5.754 -16.281 -15.492 1 95.81 408 ARG A C 1
ATOM 3159 O O . ARG A 1 408 ? -4.781 -15.523 -15.445 1 95.81 408 ARG A O 1
ATOM 3166 N N . TYR A 1 409 ? -5.805 -17.25 -16.312 1 96.81 409 TYR A N 1
ATOM 3167 C CA . TYR A 1 409 ? -4.902 -17.344 -17.453 1 96.81 409 TYR A CA 1
ATOM 3168 C C . TYR A 1 409 ? -5.438 -16.562 -18.641 1 96.81 409 TYR A C 1
ATOM 3170 O O . TYR A 1 409 ? -6.641 -16.562 -18.906 1 96.81 409 TYR A O 1
ATOM 3178 N N . SER A 1 410 ? -4.586 -15.922 -19.312 1 92.81 410 SER A N 1
ATOM 3179 C CA . SER A 1 410 ? -4.961 -15.297 -20.578 1 92.81 410 SER A CA 1
ATOM 3180 C C . SER A 1 410 ? -4.926 -16.312 -21.719 1 92.81 410 SER A C 1
ATOM 3182 O O . SER A 1 410 ? -3.879 -16.531 -22.328 1 92.81 410 SER A O 1
ATOM 3184 N N . LEU A 1 411 ? -6.078 -16.844 -22.031 1 92.62 411 LEU A N 1
ATOM 3185 C CA . LEU A 1 411 ? -6.121 -17.922 -23.016 1 92.62 411 LEU A CA 1
ATOM 3186 C C . LEU A 1 411 ? -6.375 -17.359 -24.406 1 92.62 411 LEU A C 1
ATOM 3188 O O . LEU A 1 411 ? -6.098 -18.031 -25.406 1 92.62 411 LEU A O 1
ATOM 3192 N N . SER A 1 412 ? -7.031 -16.203 -24.422 1 81.5 412 SER A N 1
ATOM 3193 C CA . SER A 1 412 ? -7.355 -15.578 -25.703 1 81.5 412 SER A CA 1
ATOM 3194 C C . SER A 1 412 ? -7.203 -14.062 -25.625 1 81.5 412 SER A C 1
ATOM 3196 O O . SER A 1 412 ? -7.289 -13.484 -24.531 1 81.5 412 SER A O 1
ATOM 3198 N N . ASP A 1 413 ? -6.871 -13.523 -26.719 1 77.75 413 ASP A N 1
ATOM 3199 C CA . ASP A 1 413 ? -6.773 -12.07 -26.797 1 77.75 413 ASP A CA 1
ATOM 3200 C C . ASP A 1 413 ? -8.102 -11.453 -27.219 1 77.75 413 ASP A C 1
ATOM 3202 O O . ASP A 1 413 ? -8.188 -10.242 -27.469 1 77.75 413 ASP A O 1
ATOM 3206 N N . ASP A 1 414 ? -9.062 -12.281 -27.234 1 81.25 414 ASP A N 1
ATOM 3207 C CA . ASP A 1 414 ? -10.375 -11.789 -27.641 1 81.25 414 ASP A CA 1
ATOM 3208 C C . ASP A 1 414 ? -11.016 -10.945 -26.547 1 81.25 414 ASP A C 1
ATOM 3210 O O . ASP A 1 414 ? -11.242 -11.43 -25.422 1 81.25 414 ASP A O 1
ATOM 3214 N N . ALA A 1 415 ? -11.391 -9.711 -26.875 1 78.5 415 ALA A N 1
ATOM 3215 C CA . ALA A 1 415 ? -11.977 -8.766 -25.922 1 78.5 415 ALA A CA 1
ATOM 3216 C C . ALA A 1 415 ? -13.375 -9.203 -25.484 1 78.5 415 ALA A C 1
ATOM 3218 O O . ALA A 1 415 ? -13.852 -8.82 -24.422 1 78.5 415 ALA A O 1
ATOM 3219 N N . ASP A 1 416 ? -13.961 -10.062 -26.344 1 82.44 416 ASP A N 1
ATOM 3220 C CA . ASP A 1 416 ? -15.344 -10.461 -26.078 1 82.44 416 ASP A CA 1
ATOM 3221 C C . ASP A 1 416 ? -15.391 -11.828 -25.391 1 82.44 416 ASP A C 1
ATOM 3223 O O . ASP A 1 416 ? -16.453 -12.453 -25.312 1 82.44 416 ASP A O 1
ATOM 3227 N N . GLU A 1 417 ? -14.305 -12.227 -24.984 1 90.25 417 GLU A N 1
ATOM 3228 C CA . GLU A 1 417 ? -14.25 -13.516 -24.297 1 90.25 417 GLU A CA 1
ATOM 3229 C C . GLU A 1 417 ? -15.047 -13.477 -23 1 90.25 417 GLU A C 1
ATOM 3231 O O . GLU A 1 417 ? -15.062 -12.461 -22.297 1 90.25 417 GLU A O 1
ATOM 3236 N N . HIS A 1 418 ? -15.828 -14.57 -22.828 1 94 418 HIS A N 1
ATOM 3237 C CA . HIS A 1 418 ? -16.594 -14.664 -21.578 1 94 418 HIS A CA 1
ATOM 3238 C C . HIS A 1 418 ? -15.68 -14.508 -20.375 1 94 418 HIS A C 1
ATOM 3240 O O . HIS A 1 418 ? -14.562 -15.031 -20.359 1 94 418 HIS A O 1
ATOM 3246 N N . PRO A 1 419 ? -16.047 -13.852 -19.297 1 94.12 419 PRO A N 1
ATOM 3247 C CA . PRO A 1 419 ? -15.195 -13.555 -18.141 1 94.12 419 PRO A CA 1
ATOM 3248 C C . PRO A 1 419 ? -14.719 -14.812 -17.406 1 94.12 419 PRO A C 1
ATOM 3250 O O . PRO A 1 419 ? -13.695 -14.781 -16.734 1 94.12 419 PRO A O 1
ATOM 3253 N N . LEU A 1 420 ? -15.43 -15.867 -17.594 1 96.69 420 LEU A N 1
ATOM 3254 C CA . LEU A 1 420 ? -15.086 -17.094 -16.875 1 96.69 420 LEU A CA 1
ATOM 3255 C C . LEU A 1 420 ? -13.938 -17.828 -17.578 1 96.69 420 LEU A C 1
ATOM 3257 O O . LEU A 1 420 ? -13.289 -18.688 -16.969 1 96.69 420 LEU A O 1
ATOM 3261 N N . VAL A 1 421 ? -13.727 -17.547 -18.844 1 97.12 421 VAL A N 1
ATOM 3262 C CA . VAL A 1 421 ? -12.656 -18.203 -19.594 1 97.12 421 VAL A CA 1
ATOM 3263 C C . VAL A 1 421 ? -11.305 -17.844 -18.984 1 97.12 421 VAL A C 1
ATOM 3265 O O . VAL A 1 421 ? -11.023 -16.656 -18.75 1 97.12 421 VAL A O 1
ATOM 3268 N N . GLY A 1 422 ? -10.523 -18.844 -18.672 1 97.06 422 GLY A N 1
ATOM 3269 C CA . GLY A 1 422 ? -9.211 -18.641 -18.062 1 97.06 422 GLY A CA 1
ATOM 3270 C C . GLY A 1 422 ? -9.219 -18.797 -16.562 1 97.06 422 GLY A C 1
ATOM 3271 O O . GLY A 1 422 ? -8.164 -18.875 -15.93 1 97.06 422 GLY A O 1
ATOM 3272 N N . HIS A 1 423 ? -10.422 -18.891 -15.977 1 97.31 423 HIS A N 1
ATOM 3273 C CA . HIS A 1 423 ? -10.555 -19.094 -14.531 1 97.31 423 HIS A CA 1
ATOM 3274 C C . HIS A 1 423 ? -10.742 -20.562 -14.195 1 97.31 423 HIS A C 1
ATOM 3276 O O . HIS A 1 423 ? -11.055 -21.375 -15.078 1 97.31 423 HIS A O 1
ATOM 3282 N N . SER A 1 424 ? -10.484 -20.828 -12.914 1 97.62 424 SER A N 1
ATOM 3283 C CA . SER A 1 424 ? -10.82 -22.141 -12.391 1 97.62 424 SER A CA 1
ATOM 3284 C C . SER A 1 424 ? -12.312 -22.422 -12.5 1 97.62 424 SER A C 1
ATOM 3286 O O . SER A 1 424 ? -13.133 -21.547 -12.234 1 97.62 424 SER A O 1
ATOM 3288 N N . ALA A 1 425 ? -12.656 -23.594 -12.984 1 98 425 ALA A N 1
ATOM 3289 C CA . ALA A 1 425 ? -14.062 -23.953 -13.133 1 98 425 ALA A CA 1
ATOM 3290 C C . ALA A 1 425 ? -14.773 -23.969 -11.789 1 98 425 ALA A C 1
ATOM 3292 O O . ALA A 1 425 ? -14.25 -24.516 -10.805 1 98 425 ALA A O 1
ATOM 3293 N N . PRO A 1 426 ? -15.93 -23.359 -11.711 1 97.69 426 PRO A N 1
ATOM 3294 C CA . PRO A 1 426 ? -16.688 -23.5 -10.469 1 97.69 426 PRO A CA 1
ATOM 3295 C C . PRO A 1 426 ? -17.016 -24.953 -10.117 1 97.69 426 PRO A C 1
ATOM 3297 O O . PRO A 1 426 ? -17.344 -25.734 -11 1 97.69 426 PRO A O 1
ATOM 3300 N N . ASP A 1 427 ? -16.891 -25.266 -8.898 1 97.38 427 ASP A N 1
ATOM 3301 C CA . ASP A 1 427 ? -17.188 -26.641 -8.469 1 97.38 427 ASP A CA 1
ATOM 3302 C C . ASP A 1 427 ? -18.688 -26.844 -8.297 1 97.38 427 ASP A C 1
ATOM 3304 O O . ASP A 1 427 ? -19.188 -26.938 -7.168 1 97.38 427 ASP A O 1
ATOM 3308 N N . PHE A 1 428 ? -19.406 -27.062 -9.383 1 97.69 428 PHE A N 1
ATOM 3309 C CA . PHE A 1 428 ? -20.844 -27.203 -9.391 1 97.69 428 PHE A CA 1
ATOM 3310 C C . PHE A 1 428 ? -21.281 -28.453 -8.625 1 97.69 428 PHE A C 1
ATOM 3312 O O . PHE A 1 428 ? -20.594 -29.469 -8.672 1 97.69 428 PHE A O 1
ATOM 3319 N N . THR A 1 429 ? -22.344 -28.25 -7.918 1 96.94 429 THR A N 1
ATOM 3320 C CA . THR A 1 429 ? -23.062 -29.391 -7.379 1 96.94 429 THR A CA 1
ATOM 3321 C C . THR A 1 429 ? -24.203 -29.797 -8.312 1 96.94 429 THR A C 1
ATOM 3323 O O . THR A 1 429 ? -25.141 -29.016 -8.539 1 96.94 429 THR A O 1
ATOM 3326 N N . PHE A 1 430 ? -24.156 -31.016 -8.797 1 97.25 430 PHE A N 1
ATOM 3327 C CA . PHE A 1 430 ? -25.156 -31.469 -9.758 1 97.25 430 PHE A CA 1
ATOM 3328 C C . PHE A 1 430 ? -26.406 -31.953 -9.031 1 97.25 430 PHE A C 1
ATOM 3330 O O . PHE A 1 430 ? -26.406 -32.094 -7.812 1 97.25 430 PHE A O 1
ATOM 3337 N N . THR A 1 431 ? -27.438 -32.219 -9.773 1 96.19 431 THR A N 1
ATOM 3338 C CA . THR A 1 431 ? -28.734 -32.562 -9.211 1 96.19 431 THR A CA 1
ATOM 3339 C C . THR A 1 431 ? -28.641 -33.906 -8.469 1 96.19 431 THR A C 1
ATOM 3341 O O . THR A 1 431 ? -29.391 -34.156 -7.527 1 96.19 431 THR A O 1
ATOM 3344 N N . ASP A 1 432 ? -27.688 -34.719 -8.844 1 95.38 432 ASP A N 1
ATOM 3345 C CA . ASP A 1 432 ? -27.547 -36.031 -8.18 1 95.38 432 ASP A CA 1
ATOM 3346 C C . ASP A 1 432 ? -26.656 -35.906 -6.941 1 95.38 432 ASP A C 1
ATOM 3348 O O . ASP A 1 432 ? -26.359 -36.906 -6.297 1 95.38 432 ASP A O 1
ATOM 3352 N N . GLY A 1 433 ? -26.203 -34.719 -6.672 1 94.62 433 GLY A N 1
ATOM 3353 C CA . GLY A 1 433 ? -25.422 -34.469 -5.469 1 94.62 433 GLY A CA 1
ATOM 3354 C C . GLY A 1 433 ? -23.922 -34.531 -5.707 1 94.62 433 GLY A C 1
ATOM 3355 O O . GLY A 1 433 ? -23.141 -34.062 -4.879 1 94.62 433 GLY A O 1
ATOM 3356 N N . SER A 1 434 ? -23.531 -35.094 -6.797 1 95.5 434 SER A N 1
ATOM 3357 C CA . SER A 1 434 ? -22.109 -35.156 -7.102 1 95.5 434 SER A CA 1
ATOM 3358 C C . SER A 1 434 ? -21.578 -33.812 -7.5 1 95.5 434 SER A C 1
ATOM 3360 O O . SER A 1 434 ? -22.344 -32.875 -7.766 1 95.5 434 SER A O 1
ATOM 3362 N N . ARG A 1 435 ? -20.25 -33.719 -7.477 1 95.75 435 ARG A N 1
ATOM 3363 C CA . ARG A 1 435 ? -19.625 -32.406 -7.75 1 95.75 435 ARG A CA 1
ATOM 3364 C C . ARG A 1 435 ? -18.734 -32.5 -8.984 1 95.75 435 ARG A C 1
ATOM 3366 O O . ARG A 1 435 ? -18.344 -33.562 -9.414 1 95.75 435 ARG A O 1
ATOM 3373 N N . LEU A 1 436 ? -18.406 -31.344 -9.469 1 97.44 436 LEU A N 1
ATOM 3374 C CA . LEU A 1 436 ? -17.672 -31.234 -10.727 1 97.44 436 LEU A CA 1
ATOM 3375 C C . LEU A 1 436 ? -16.234 -31.688 -10.547 1 97.44 436 LEU A C 1
ATOM 3377 O O . LEU A 1 436 ? -15.703 -32.438 -11.367 1 97.44 436 LEU A O 1
ATOM 3381 N N . ASN A 1 437 ? -15.516 -31.266 -9.5 1 97.06 437 ASN A N 1
ATOM 3382 C CA . ASN A 1 437 ? -14.07 -31.453 -9.398 1 97.06 437 ASN A CA 1
ATOM 3383 C C . ASN A 1 437 ? -13.695 -32.938 -9.422 1 97.06 437 ASN A C 1
ATOM 3385 O O . ASN A 1 437 ? -12.805 -33.344 -10.172 1 97.06 437 ASN A O 1
ATOM 3389 N N . PRO A 1 438 ? -14.438 -33.75 -8.734 1 95.62 438 PRO A N 1
ATOM 3390 C CA . PRO A 1 438 ? -14.094 -35.188 -8.789 1 95.62 438 PRO A CA 1
ATOM 3391 C C . PRO A 1 438 ? -14.266 -35.781 -10.188 1 95.62 438 PRO A C 1
ATOM 3393 O O . PRO A 1 438 ? -13.695 -36.844 -10.484 1 95.62 438 PRO A O 1
ATOM 3396 N N . LYS A 1 439 ? -15.039 -35.125 -11.055 1 96.56 439 LYS A N 1
ATOM 3397 C CA . LYS A 1 439 ? -15.25 -35.625 -12.414 1 96.56 439 LYS A CA 1
ATOM 3398 C C . LYS A 1 439 ? -13.992 -35.438 -13.266 1 96.56 439 LYS A C 1
ATOM 3400 O O . LYS A 1 439 ? -13.875 -36.031 -14.344 1 96.56 439 LYS A O 1
ATOM 3405 N N . LEU A 1 440 ? -13.047 -34.719 -12.75 1 97.12 440 LEU A N 1
ATOM 3406 C CA . LEU A 1 440 ? -11.805 -34.469 -13.469 1 97.12 440 LEU A CA 1
ATOM 3407 C C . LEU A 1 440 ? -10.68 -35.375 -12.977 1 97.12 440 LEU A C 1
ATOM 3409 O O . LEU A 1 440 ? -9.508 -35.125 -13.266 1 97.12 440 LEU A O 1
ATOM 3413 N N . GLU A 1 441 ? -10.961 -36.406 -12.297 1 96.81 441 GLU A N 1
ATOM 3414 C CA . GLU A 1 441 ? -10 -37.281 -11.641 1 96.81 441 GLU A CA 1
ATOM 3415 C C . GLU A 1 441 ? -9.07 -37.938 -12.656 1 96.81 441 GLU A C 1
ATOM 3417 O O . GLU A 1 441 ? -7.891 -38.156 -12.383 1 96.81 441 GLU A O 1
ATOM 3422 N N . LYS A 1 442 ? -9.578 -38.188 -13.891 1 95 442 LYS A N 1
ATOM 3423 C CA . LYS A 1 442 ? -8.812 -38.938 -14.883 1 95 442 LYS A CA 1
ATOM 3424 C C . LYS A 1 442 ? -7.895 -38 -15.68 1 95 442 LYS A C 1
ATOM 3426 O O . LYS A 1 442 ? -7.137 -38.469 -16.531 1 95 442 LYS A O 1
ATOM 3431 N N . GLY A 1 443 ? -8 -36.719 -15.422 1 94.62 443 GLY A N 1
ATOM 3432 C CA . GLY A 1 443 ? -7.109 -35.75 -16.062 1 94.62 443 GLY A CA 1
ATOM 3433 C C . GLY A 1 443 ? -7.484 -35.469 -17.5 1 94.62 443 GLY A C 1
ATOM 3434 O O . GLY A 1 443 ? -6.629 -35.094 -18.312 1 94.62 443 GLY A O 1
ATOM 3435 N N . GLN A 1 444 ? -8.703 -35.75 -17.891 1 93.19 444 GLN A N 1
ATOM 3436 C CA . GLN A 1 444 ? -9.227 -35.469 -19.219 1 93.19 444 GLN A CA 1
ATOM 3437 C C . GLN A 1 444 ? -10.039 -34.156 -19.203 1 93.19 444 GLN A C 1
ATOM 3439 O O . GLN A 1 444 ? -10.5 -33.719 -18.156 1 93.19 444 GLN A O 1
ATOM 3444 N N . GLY A 1 445 ? -10.062 -33.562 -20.406 1 94.5 445 GLY A N 1
ATOM 3445 C CA . GLY A 1 445 ? -10.969 -32.438 -20.531 1 94.5 445 GLY A CA 1
ATOM 3446 C C . GLY A 1 445 ? -12.43 -32.812 -20.391 1 94.5 445 GLY A C 1
ATOM 3447 O O . GLY A 1 445 ? -12.773 -34 -20.453 1 94.5 445 GLY A O 1
ATOM 3448 N N . LEU A 1 446 ? -13.273 -31.797 -20.156 1 96.31 446 LEU A N 1
ATOM 3449 C CA . LEU A 1 446 ? -14.695 -32.062 -19.938 1 96.31 446 LEU A CA 1
ATOM 3450 C C . LEU A 1 446 ? -15.547 -30.969 -20.578 1 96.31 446 LEU A C 1
ATOM 3452 O O . LEU A 1 446 ? -15.305 -29.781 -20.375 1 96.31 446 LEU A O 1
ATOM 3456 N N . LEU A 1 447 ? -16.406 -31.375 -21.484 1 97 447 LEU A N 1
ATOM 3457 C CA . LEU A 1 447 ? -17.469 -30.484 -21.906 1 97 447 LEU A CA 1
ATOM 3458 C C . LEU A 1 447 ? -18.734 -30.703 -21.078 1 97 447 LEU A C 1
ATOM 3460 O O . LEU A 1 447 ? -19.406 -31.719 -21.219 1 97 447 LEU A O 1
ATOM 3464 N N . LEU A 1 448 ? -18.953 -29.766 -20.172 1 97.88 448 LEU A N 1
ATOM 3465 C CA . LEU A 1 448 ? -20.141 -29.812 -19.328 1 97.88 448 LEU A CA 1
ATOM 3466 C C . LEU A 1 448 ? -21.312 -29.141 -20.016 1 97.88 448 LEU A C 1
ATOM 3468 O O . LEU A 1 448 ? -21.25 -27.969 -20.375 1 97.88 448 LEU A O 1
ATOM 3472 N N . ASP A 1 449 ? -22.297 -29.906 -20.281 1 97.38 449 ASP A N 1
ATOM 3473 C CA . ASP A 1 449 ? -23.531 -29.453 -20.906 1 97.38 449 ASP A CA 1
ATOM 3474 C C . ASP A 1 449 ? -24.719 -29.609 -19.938 1 97.38 449 ASP A C 1
ATOM 3476 O O . ASP A 1 449 ? -25.172 -30.719 -19.688 1 97.38 449 ASP A O 1
ATOM 3480 N N . PHE A 1 450 ? -25.25 -28.453 -19.453 1 95.88 450 PHE A N 1
ATOM 3481 C CA . PHE A 1 450 ? -26.328 -28.5 -18.484 1 95.88 450 PHE A CA 1
ATOM 3482 C C . PHE A 1 450 ? -27.641 -28.938 -19.141 1 95.88 450 PHE A C 1
ATOM 3484 O O . PHE A 1 450 ? -28.5 -29.531 -18.5 1 95.88 450 PHE A O 1
ATOM 3491 N N . GLY A 1 451 ? -28.062 -28.625 -20.438 1 88.38 451 GLY A N 1
ATOM 3492 C CA . GLY A 1 451 ? -29.344 -28.797 -21.094 1 88.38 451 GLY A CA 1
ATOM 3493 C C . GLY A 1 451 ? -29.359 -29.969 -22.062 1 88.38 451 GLY A C 1
ATOM 3494 O O . GLY A 1 451 ? -30.391 -30.25 -22.672 1 88.38 451 GLY A O 1
ATOM 3495 N N . LYS A 1 452 ? -28.391 -30.719 -22.375 1 87.19 452 LYS A N 1
ATOM 3496 C CA . LYS A 1 452 ? -28.25 -31.797 -23.344 1 87.19 452 LYS A CA 1
ATOM 3497 C C . LYS A 1 452 ? -28.344 -31.281 -24.781 1 87.19 452 LYS A C 1
ATOM 3499 O O . LYS A 1 452 ? -29.156 -31.766 -25.578 1 87.19 452 LYS A O 1
ATOM 3504 N N . ASP A 1 453 ? -27.656 -30.375 -25.094 1 92.19 453 ASP A N 1
ATOM 3505 C CA . ASP A 1 453 ? -27.609 -29.812 -26.438 1 92.19 453 ASP A CA 1
ATOM 3506 C C . ASP A 1 453 ? -26.969 -30.781 -27.422 1 92.19 453 ASP A C 1
ATOM 3508 O O . ASP A 1 453 ? -25.781 -31.078 -27.312 1 92.19 453 ASP A O 1
ATOM 3512 N N . GLN A 1 454 ? -27.656 -31.172 -28.406 1 92.19 454 GLN A N 1
ATOM 3513 C CA . GLN A 1 454 ? -27.203 -32.188 -29.344 1 92.19 454 GLN A CA 1
ATOM 3514 C C . GLN A 1 454 ? -26.047 -31.688 -30.203 1 92.19 454 GLN A C 1
ATOM 3516 O O . GLN A 1 454 ? -25.188 -32.469 -30.609 1 92.19 454 GLN A O 1
ATOM 3521 N N . LYS A 1 455 ? -26.062 -30.422 -30.469 1 93 455 LYS A N 1
ATOM 3522 C CA . LYS A 1 455 ? -24.969 -29.844 -31.25 1 93 455 LYS A CA 1
ATOM 3523 C C . LYS A 1 455 ? -23.641 -29.984 -30.531 1 93 455 LYS A C 1
ATOM 3525 O O . LYS A 1 455 ? -22.609 -30.281 -31.156 1 93 455 LYS A O 1
ATOM 3530 N N . LEU A 1 456 ? -23.688 -29.781 -29.266 1 94.62 456 LEU A N 1
ATOM 3531 C CA . LEU A 1 456 ? -22.469 -29.859 -28.469 1 94.62 456 LEU A CA 1
ATOM 3532 C C . LEU A 1 456 ? -21.953 -31.297 -28.406 1 94.62 456 LEU A C 1
ATOM 3534 O O . LEU A 1 456 ? -20.75 -31.547 -28.531 1 94.62 456 LEU A O 1
ATOM 3538 N N . LYS A 1 457 ? -22.859 -32.188 -28.188 1 92.88 457 LYS A N 1
ATOM 3539 C CA . LYS A 1 457 ? -22.469 -33.594 -28.172 1 92.88 457 LYS A CA 1
ATOM 3540 C C . LYS A 1 457 ? -21.891 -34.031 -29.5 1 92.88 457 LYS A C 1
ATOM 3542 O O . LYS A 1 457 ? -20.906 -34.781 -29.547 1 92.88 457 LYS A O 1
ATOM 3547 N N . ALA A 1 458 ? -22.5 -33.531 -30.547 1 91.81 458 ALA A N 1
ATOM 3548 C CA . ALA A 1 458 ? -22.047 -33.875 -31.891 1 91.81 458 ALA A CA 1
ATOM 3549 C C . ALA A 1 458 ? -20.609 -33.406 -32.125 1 91.81 458 ALA A C 1
ATOM 3551 O O . ALA A 1 458 ? -19.828 -34.094 -32.781 1 91.81 458 ALA A O 1
ATOM 3552 N N . VAL A 1 459 ? -20.297 -32.312 -31.625 1 91.19 459 VAL A N 1
ATOM 3553 C CA . VAL A 1 459 ? -18.953 -31.781 -31.781 1 91.19 459 VAL A CA 1
ATOM 3554 C C . VAL A 1 459 ? -17.938 -32.719 -31.109 1 91.19 459 VAL A C 1
ATOM 3556 O O . VAL A 1 459 ? -16.891 -33 -31.688 1 91.19 459 VAL A O 1
ATOM 3559 N N . ILE A 1 460 ? -18.234 -33.188 -29.906 1 89.88 460 ILE A N 1
ATOM 3560 C CA . ILE A 1 460 ? -17.344 -34.062 -29.172 1 89.88 460 ILE A CA 1
ATOM 3561 C C . ILE A 1 460 ? -17.25 -35.406 -29.844 1 89.88 460 ILE A C 1
ATOM 3563 O O . ILE A 1 460 ? -16.172 -36 -29.922 1 89.88 460 ILE A O 1
ATOM 3567 N N . ASP A 1 461 ? -18.406 -35.875 -30.375 1 87.25 461 ASP A N 1
ATOM 3568 C CA . ASP A 1 461 ? -18.422 -37.156 -31.062 1 87.25 461 ASP A CA 1
ATOM 3569 C C . ASP A 1 461 ? -17.578 -37.125 -32.312 1 87.25 461 ASP A C 1
ATOM 3571 O O . ASP A 1 461 ? -16.969 -38.156 -32.688 1 87.25 461 ASP A O 1
ATOM 3575 N N . LEU A 1 462 ? -17.547 -36.031 -32.875 1 82.88 462 LEU A N 1
ATOM 3576 C CA . LEU A 1 462 ? -16.75 -35.844 -34.094 1 82.88 462 LEU A CA 1
ATOM 3577 C C . LEU A 1 462 ? -15.266 -35.875 -33.75 1 82.88 462 LEU A C 1
ATOM 3579 O O . LEU A 1 462 ? -14.438 -36.219 -34.625 1 82.88 462 LEU A O 1
ATOM 3583 N N . HIS A 1 463 ? -14.961 -35.531 -32.562 1 75.81 463 HIS A N 1
ATOM 3584 C CA . HIS A 1 463 ? -13.562 -35.406 -32.188 1 75.81 463 HIS A CA 1
ATOM 3585 C C . HIS A 1 463 ? -13.141 -36.562 -31.281 1 75.81 463 HIS A C 1
ATOM 3587 O O . HIS A 1 463 ? -11.984 -36.625 -30.844 1 75.81 463 HIS A O 1
ATOM 3593 N N . LYS A 1 464 ? -14.078 -37.406 -30.891 1 66.06 464 LYS A N 1
ATOM 3594 C CA . LYS A 1 464 ? -13.938 -38.438 -29.859 1 66.06 464 LYS A CA 1
ATOM 3595 C C . LYS A 1 464 ? -12.672 -39.25 -30.062 1 66.06 464 LYS A C 1
ATOM 3597 O O . LYS A 1 464 ? -11.969 -39.562 -29.094 1 66.06 464 LYS A O 1
ATOM 3602 N N . CYS A 1 465 ? -12.328 -39.688 -31.203 1 57.03 465 CYS A N 1
ATOM 3603 C CA . CYS A 1 465 ? -11.195 -40.562 -31.391 1 57.03 465 CYS A CA 1
ATOM 3604 C C . CYS A 1 465 ? -9.875 -39.812 -31.25 1 57.03 465 CYS A C 1
ATOM 3606 O O . CYS A 1 465 ? -8.836 -40.438 -30.984 1 57.03 465 CYS A O 1
ATOM 3608 N N . ASP A 1 466 ? -10.023 -38.531 -31.047 1 64.38 466 ASP A N 1
ATOM 3609 C CA . ASP A 1 466 ? -8.773 -37.812 -31.266 1 64.38 466 ASP A CA 1
ATOM 3610 C C . ASP A 1 466 ? -8.398 -37 -30.031 1 64.38 466 ASP A C 1
ATOM 3612 O O . ASP A 1 466 ? -7.227 -36.656 -29.828 1 64.38 466 ASP A O 1
ATOM 3616 N N . ILE A 1 467 ? -9.398 -36.844 -29.188 1 68.88 467 ILE A N 1
ATOM 3617 C CA 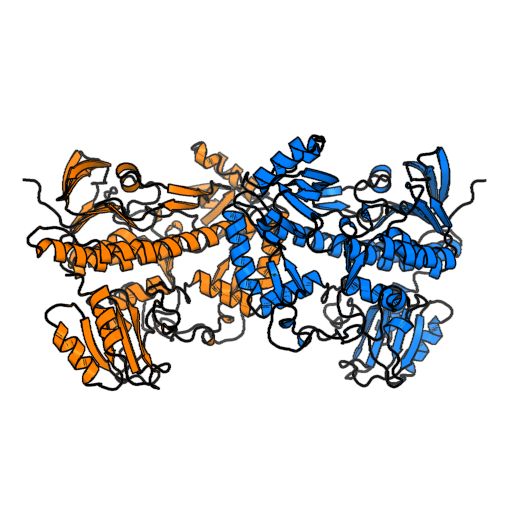. ILE A 1 467 ? -9.062 -35.875 -28.141 1 68.88 467 ILE A CA 1
ATOM 3618 C C . ILE A 1 467 ? -9.5 -36.406 -26.781 1 68.88 467 ILE A C 1
ATOM 3620 O O . ILE A 1 467 ? -10.523 -37.094 -26.688 1 68.88 467 ILE A O 1
ATOM 3624 N N . PRO A 1 468 ? -8.727 -36.156 -25.734 1 84.38 468 PRO A N 1
ATOM 3625 C CA . PRO A 1 468 ? -9.055 -36.625 -24.391 1 84.38 468 PRO A CA 1
ATOM 3626 C C . PRO A 1 468 ? -10.055 -35.719 -23.688 1 84.38 468 PRO A C 1
ATOM 3628 O O . PRO A 1 468 ? -9.758 -35.156 -22.609 1 84.38 468 PRO A O 1
ATOM 3631 N N . VAL A 1 469 ? -11.344 -35.562 -24.375 1 92.25 469 VAL A N 1
ATOM 3632 C CA . VAL A 1 469 ? -12.391 -34.719 -23.781 1 92.25 469 VAL A CA 1
ATOM 3633 C C . VAL A 1 469 ? -13.664 -35.531 -23.609 1 92.25 469 VAL A C 1
ATOM 3635 O O . VAL A 1 469 ? -14.125 -36.188 -24.562 1 92.25 469 VAL A O 1
ATOM 3638 N N . GLU A 1 470 ? -14.172 -35.531 -22.438 1 92.81 470 GLU A N 1
ATOM 3639 C CA . GLU A 1 470 ? -15.414 -36.219 -22.141 1 92.81 470 GLU A CA 1
ATOM 3640 C C . GLU A 1 470 ? -16.609 -35.281 -22.219 1 92.81 470 GLU A C 1
ATOM 3642 O O . GLU A 1 470 ? -16.484 -34.094 -21.922 1 92.81 470 GLU A O 1
ATOM 3647 N N . TYR A 1 471 ? -17.688 -35.781 -22.719 1 95.06 471 TYR A N 1
ATOM 3648 C CA . TYR A 1 471 ? -18.953 -35.062 -22.703 1 95.06 471 TYR A CA 1
ATOM 3649 C C . TYR A 1 471 ? -19.797 -35.469 -21.484 1 95.06 471 TYR A C 1
ATOM 3651 O O . TYR A 1 471 ? -20.016 -36.656 -21.25 1 95.06 471 TYR A O 1
ATOM 3659 N N . LEU A 1 472 ? -20.172 -34.5 -20.688 1 96.12 472 LEU A N 1
ATOM 3660 C CA . LEU A 1 472 ? -21 -34.75 -19.516 1 96.12 472 LEU A CA 1
ATOM 3661 C C . LEU A 1 472 ? -22.281 -33.906 -19.562 1 96.12 472 LEU A C 1
ATOM 3663 O O . LEU A 1 472 ? -22.219 -32.656 -19.625 1 96.12 472 LEU A O 1
ATOM 3667 N N . ASN A 1 473 ? -23.312 -34.562 -19.641 1 96.62 473 ASN A N 1
ATOM 3668 C CA . ASN A 1 473 ? -24.609 -33.906 -19.438 1 96.62 473 ASN A CA 1
ATOM 3669 C C . ASN A 1 473 ? -25.078 -34.031 -18 1 96.62 473 ASN A C 1
ATOM 3671 O O . ASN A 1 473 ? -25.406 -35.125 -17.547 1 96.62 473 ASN A O 1
ATOM 3675 N N . ALA A 1 474 ? -25.016 -33 -17.234 1 96.12 474 ALA A N 1
ATOM 3676 C CA . ALA A 1 474 ? -25.438 -32.969 -15.836 1 96.12 474 ALA A CA 1
ATOM 3677 C C . ALA A 1 474 ? -25.984 -31.594 -15.461 1 96.12 474 ALA A C 1
ATOM 3679 O O . ALA A 1 474 ? -25.344 -30.562 -15.719 1 96.12 474 ALA A O 1
ATOM 3680 N N . ASP A 1 475 ? -27.109 -31.609 -14.836 1 95.31 475 ASP A N 1
ATOM 3681 C CA . ASP A 1 475 ? -27.734 -30.344 -14.469 1 95.31 475 ASP A CA 1
ATOM 3682 C C . ASP A 1 475 ? -27.375 -29.922 -13.047 1 95.31 475 ASP A C 1
ATOM 3684 O O . ASP A 1 475 ? -26.891 -30.75 -12.266 1 95.31 475 ASP A O 1
ATOM 3688 N N . SER A 1 476 ? -27.469 -28.625 -12.836 1 95.56 476 SER A N 1
ATOM 3689 C CA . SER A 1 476 ? -27.219 -28.016 -11.539 1 95.56 476 SER A CA 1
ATOM 3690 C C . SER A 1 476 ? -28.234 -26.922 -11.227 1 95.56 476 SER A C 1
ATOM 3692 O O . SER A 1 476 ? -28.75 -26.266 -12.133 1 95.56 476 SER A O 1
ATOM 3694 N N . ASP A 1 477 ? -28.609 -26.828 -9.953 1 91 477 ASP A N 1
ATOM 3695 C CA . ASP A 1 477 ? -29.516 -25.75 -9.562 1 91 477 ASP A CA 1
ATOM 3696 C C . ASP A 1 477 ? -28.844 -24.391 -9.711 1 91 477 ASP A C 1
ATOM 3698 O O . ASP A 1 477 ? -29.516 -23.406 -10.039 1 91 477 ASP A O 1
ATOM 3702 N N . VAL A 1 478 ? -27.609 -24.344 -9.445 1 95.62 478 VAL A N 1
ATOM 3703 C CA . VAL A 1 478 ? -26.844 -23.109 -9.594 1 95.62 478 VAL A CA 1
ATOM 3704 C C . VAL A 1 478 ? -25.969 -23.188 -10.836 1 95.62 478 VAL A C 1
ATOM 3706 O O . VAL A 1 478 ? -24.891 -23.797 -10.805 1 95.62 478 VAL A O 1
ATOM 3709 N N . ARG A 1 479 ? -26.391 -22.531 -11.906 1 96.38 479 ARG A N 1
ATOM 3710 C CA . ARG A 1 479 ? -25.688 -22.641 -13.18 1 96.38 479 ARG A CA 1
ATOM 3711 C C . ARG A 1 479 ? -24.891 -21.375 -13.477 1 96.38 479 ARG A C 1
ATOM 3713 O O . ARG A 1 479 ? -24.047 -21.375 -14.383 1 96.38 479 ARG A O 1
ATOM 3720 N N . LEU A 1 480 ? -25.047 -20.281 -12.727 1 96.75 480 LEU A N 1
ATOM 3721 C CA . LEU A 1 480 ? -24.328 -19.016 -12.828 1 96.75 480 LEU A CA 1
ATOM 3722 C C . LEU A 1 480 ? -24.516 -18.391 -14.203 1 96.75 480 LEU A C 1
ATOM 3724 O O . LEU A 1 480 ? -23.609 -17.766 -14.742 1 96.75 480 LEU A O 1
ATOM 3728 N N . GLY A 1 481 ? -25.656 -18.656 -14.836 1 96.06 481 GLY A N 1
ATOM 3729 C CA . GLY A 1 481 ? -25.969 -18.094 -16.141 1 96.06 481 GLY A CA 1
ATOM 3730 C C . GLY A 1 481 ? -25.297 -18.828 -17.281 1 96.06 481 GLY A C 1
ATOM 3731 O O . GLY A 1 481 ? -25.25 -18.312 -18.406 1 96.06 481 GLY A O 1
ATOM 3732 N N . ILE A 1 482 ? -24.797 -19.984 -17.078 1 97 482 ILE A N 1
ATOM 3733 C CA . ILE A 1 482 ? -24.016 -20.75 -18.047 1 97 482 ILE A CA 1
ATOM 3734 C C . ILE A 1 482 ? -24.828 -21.953 -18.531 1 97 482 ILE A C 1
ATOM 3736 O O . ILE A 1 482 ? -25.516 -22.594 -17.734 1 97 482 ILE A O 1
ATOM 3740 N N . SER A 1 483 ? -24.812 -22.234 -19.859 1 97.06 483 SER A N 1
ATOM 3741 C CA . SER A 1 483 ? -25.484 -23.422 -20.375 1 97.06 483 SER A CA 1
ATOM 3742 C C . SER A 1 483 ? -24.5 -24.562 -20.609 1 97.06 483 SER A C 1
ATOM 3744 O O . SER A 1 483 ? -24.875 -25.734 -20.547 1 97.06 483 SER A O 1
ATOM 3746 N N . ALA A 1 484 ? -23.281 -24.203 -20.922 1 97.69 484 ALA A N 1
ATOM 3747 C CA . ALA A 1 484 ? -22.234 -25.203 -21.141 1 97.69 484 ALA A CA 1
ATOM 3748 C C . ALA A 1 484 ? -20.844 -24.594 -20.969 1 97.69 484 ALA A C 1
ATOM 3750 O O . ALA A 1 484 ? -20.672 -23.375 -21.078 1 97.69 484 ALA A O 1
ATOM 3751 N N . LEU A 1 485 ? -19.891 -25.422 -20.625 1 97.44 485 LEU A N 1
ATOM 3752 C CA . LEU A 1 485 ? -18.516 -24.938 -20.547 1 97.44 485 LEU A CA 1
ATOM 3753 C C . LEU A 1 485 ? -17.531 -26.047 -20.859 1 97.44 485 LEU A C 1
ATOM 3755 O O . LEU A 1 485 ? -17.797 -27.219 -20.578 1 97.44 485 LEU A O 1
ATOM 3759 N N . LEU A 1 486 ? -16.469 -25.719 -21.578 1 97.06 486 LEU A N 1
ATOM 3760 C CA . LEU A 1 486 ? -15.336 -26.594 -21.828 1 97.06 486 LEU A CA 1
ATOM 3761 C C . LEU A 1 486 ? -14.258 -26.391 -20.766 1 97.06 486 LEU A C 1
ATOM 3763 O O . LEU A 1 486 ? -13.766 -25.281 -20.578 1 97.06 486 LEU A O 1
ATOM 3767 N N . ILE A 1 487 ? -13.953 -27.422 -20.062 1 97.88 487 ILE A N 1
ATOM 3768 C CA . ILE A 1 487 ? -12.961 -27.391 -18.984 1 97.88 487 ILE A CA 1
ATOM 3769 C C . ILE A 1 487 ? -11.711 -28.156 -19.422 1 97.88 487 ILE A C 1
ATOM 3771 O O . ILE A 1 487 ? -11.797 -29.297 -19.859 1 97.88 487 ILE A O 1
ATOM 3775 N N . ARG A 1 488 ? -10.586 -27.531 -19.266 1 96.88 488 ARG A N 1
ATOM 3776 C CA . ARG A 1 488 ? -9.312 -28.156 -19.609 1 96.88 488 ARG A CA 1
ATOM 3777 C C . ARG A 1 488 ? -8.961 -29.266 -18.625 1 96.88 488 ARG A C 1
ATOM 3779 O O . ARG A 1 488 ? -9.602 -29.391 -17.578 1 96.88 488 ARG A O 1
ATOM 3786 N N . CYS A 1 489 ? -7.898 -30 -18.953 1 95.5 489 CYS A N 1
ATOM 3787 C CA . CYS A 1 489 ? -7.422 -31.109 -18.125 1 95.5 489 CYS A CA 1
ATOM 3788 C C . CYS A 1 489 ? -7.023 -30.609 -16.734 1 95.5 489 CYS A C 1
ATOM 3790 O O . CYS A 1 489 ? -7.078 -31.359 -15.766 1 95.5 489 CYS A O 1
ATOM 3792 N N . ASP A 1 490 ? -6.652 -29.359 -16.609 1 96.5 490 ASP A N 1
ATOM 3793 C CA . ASP A 1 490 ? -6.199 -28.812 -15.328 1 96.5 490 ASP A CA 1
ATOM 3794 C C . ASP A 1 490 ? -7.34 -28.125 -14.586 1 96.5 490 ASP A C 1
ATOM 3796 O O . ASP A 1 490 ? -7.133 -27.547 -13.523 1 96.5 490 ASP A O 1
ATOM 3800 N N . GLY A 1 491 ? -8.5 -28.078 -15.125 1 97.31 491 GLY A N 1
ATOM 3801 C CA . GLY A 1 491 ? -9.664 -27.594 -14.414 1 97.31 491 GLY A CA 1
ATOM 3802 C C . GLY A 1 491 ? -10.016 -26.156 -14.75 1 97.31 491 GLY A C 1
ATOM 3803 O O . GLY A 1 491 ? -10.953 -25.578 -14.18 1 97.31 491 GLY A O 1
ATOM 3804 N N . PHE A 1 492 ? -9.297 -25.5 -15.664 1 97.88 492 PHE A N 1
ATOM 3805 C CA . PHE A 1 492 ? -9.578 -24.125 -16.047 1 97.88 492 PHE A CA 1
ATOM 3806 C C . PHE A 1 492 ? -10.5 -24.078 -17.266 1 97.88 492 PHE A C 1
ATOM 3808 O O . PHE A 1 492 ? -10.438 -24.938 -18.141 1 97.88 492 PHE A O 1
ATOM 3815 N N . VAL A 1 493 ? -11.32 -23.094 -17.328 1 97.94 493 VAL A N 1
ATOM 3816 C CA . VAL A 1 493 ? -12.367 -23 -18.344 1 97.94 493 VAL A CA 1
ATOM 3817 C C . VAL A 1 493 ? -11.781 -22.453 -19.641 1 97.94 493 VAL A C 1
ATOM 3819 O O . VAL A 1 493 ? -11.102 -21.422 -19.641 1 97.94 493 VAL A O 1
ATOM 3822 N N . ALA A 1 494 ? -12.094 -23.156 -20.75 1 97 494 ALA A N 1
ATOM 3823 C CA . ALA A 1 494 ? -11.531 -22.781 -22.047 1 97 494 ALA A CA 1
ATOM 3824 C C . ALA A 1 494 ? -12.609 -22.203 -22.969 1 97 494 ALA A C 1
ATOM 3826 O O . ALA A 1 494 ? -12.297 -21.562 -23.969 1 97 494 ALA A O 1
ATOM 3827 N N . TRP A 1 495 ? -13.852 -22.406 -22.656 1 96.75 495 TRP A N 1
ATOM 3828 C CA . TRP A 1 495 ? -14.984 -21.953 -23.469 1 96.75 495 TRP A CA 1
ATOM 3829 C C . TRP A 1 495 ? -16.266 -21.984 -22.656 1 96.75 495 TRP A C 1
ATOM 3831 O O . TRP A 1 495 ? -16.453 -22.844 -21.797 1 96.75 495 TRP A O 1
ATOM 3841 N N . VAL A 1 496 ? -17.141 -20.953 -22.875 1 97.19 496 VAL A N 1
ATOM 3842 C CA . VAL A 1 496 ? -18.391 -20.859 -22.125 1 97.19 496 VAL A CA 1
ATOM 3843 C C . VAL A 1 496 ? -19.547 -20.547 -23.094 1 97.19 496 VAL A C 1
ATOM 3845 O O . VAL A 1 496 ? -19.375 -19.75 -24.031 1 97.19 496 VAL A O 1
ATOM 3848 N N . ALA A 1 497 ? -20.641 -21.234 -22.969 1 96.69 497 ALA A N 1
ATOM 3849 C CA . ALA A 1 497 ? -21.922 -20.859 -23.562 1 96.69 497 ALA A CA 1
ATOM 3850 C C . ALA A 1 497 ? -22.875 -20.328 -22.5 1 96.69 497 ALA A C 1
ATOM 3852 O O . ALA A 1 497 ? -23.031 -20.938 -21.438 1 96.69 497 ALA A O 1
ATOM 3853 N N . GLU A 1 498 ? -23.469 -19.234 -22.781 1 95.88 498 GLU A N 1
ATOM 3854 C CA . GLU A 1 498 ? -24.422 -18.641 -21.844 1 95.88 498 GLU A CA 1
ATOM 3855 C C . GLU A 1 498 ? -25.828 -19.172 -22.078 1 95.88 498 GLU A C 1
ATOM 3857 O O . GLU A 1 498 ? -26.172 -19.578 -23.203 1 95.88 498 GLU A O 1
ATOM 3862 N N . GLU A 1 499 ? -26.625 -19.109 -21.047 1 93.62 499 GLU A N 1
ATOM 3863 C CA . GLU A 1 499 ? -28 -19.562 -21.141 1 93.62 499 GLU A CA 1
ATOM 3864 C C . GLU A 1 499 ? -28.812 -18.672 -22.078 1 93.62 499 GLU A C 1
ATOM 3866 O O . GLU A 1 499 ? -29.766 -19.141 -22.703 1 93.62 499 GLU A O 1
ATOM 3871 N N . SER A 1 500 ? -28.422 -17.516 -22.188 1 91.31 500 SER A N 1
ATOM 3872 C CA . SER A 1 500 ? -29.203 -16.516 -22.906 1 91.31 500 SER A CA 1
ATOM 3873 C C . SER A 1 500 ? -28.953 -16.594 -24.406 1 91.31 500 SER A C 1
ATOM 3875 O O . SER A 1 500 ? -29.625 -15.906 -25.188 1 91.31 500 SER A O 1
ATOM 3877 N N . SER A 1 501 ? -28.031 -17.391 -24.859 1 90.44 501 SER A N 1
ATOM 3878 C CA . SER A 1 501 ? -27.703 -17.438 -26.281 1 90.44 501 SER A CA 1
ATOM 3879 C C . SER A 1 501 ? -27.406 -18.859 -26.75 1 90.44 501 SER A C 1
ATOM 3881 O O . SER A 1 501 ? -27.141 -19.734 -25.922 1 90.44 501 SER A O 1
ATOM 3883 N N . ASP A 1 502 ? -27.531 -19.078 -28.125 1 92.19 502 ASP A N 1
ATOM 3884 C CA . ASP A 1 502 ? -27.125 -20.359 -28.703 1 92.19 502 ASP A CA 1
ATOM 3885 C C . ASP A 1 502 ? -25.609 -20.547 -28.578 1 92.19 502 ASP A C 1
ATOM 3887 O O . ASP A 1 502 ? -24.844 -19.594 -28.766 1 92.19 502 ASP A O 1
ATOM 3891 N N . PRO A 1 503 ? -25.234 -21.703 -28.219 1 94.81 503 PRO A N 1
ATOM 3892 C CA . PRO A 1 503 ? -23.797 -21.969 -28.094 1 94.81 503 PRO A CA 1
ATOM 3893 C C . PRO A 1 503 ? -23.047 -21.734 -29.391 1 94.81 503 PRO A C 1
ATOM 3895 O O . PRO A 1 503 ? -23.516 -22.094 -30.469 1 94.81 503 PRO A O 1
ATOM 3898 N N . ASP A 1 504 ? -21.953 -21.109 -29.359 1 93.56 504 ASP A N 1
ATOM 3899 C CA . ASP A 1 504 ? -21.078 -20.891 -30.5 1 93.56 504 ASP A CA 1
ATOM 3900 C C . ASP A 1 504 ? -20.219 -22.125 -30.781 1 93.56 504 ASP A C 1
ATOM 3902 O O . ASP A 1 504 ? -19.078 -22.203 -30.312 1 93.56 504 ASP A O 1
ATOM 3906 N N . VAL A 1 505 ? -20.656 -22.938 -31.672 1 93.88 505 VAL A N 1
ATOM 3907 C CA . VAL A 1 505 ? -20.031 -24.234 -31.938 1 93.88 505 VAL A CA 1
ATOM 3908 C C . VAL A 1 505 ? -18.688 -24.016 -32.625 1 93.88 505 VAL A C 1
ATOM 3910 O O . VAL A 1 505 ? -17.75 -24.766 -32.438 1 93.88 505 VAL A O 1
ATOM 3913 N N . ALA A 1 506 ? -18.625 -23 -33.438 1 92.75 506 ALA A N 1
ATOM 3914 C CA . ALA A 1 506 ? -17.375 -22.688 -34.094 1 92.75 506 ALA A CA 1
ATOM 3915 C C . ALA A 1 506 ? -16.281 -22.344 -33.094 1 92.75 506 ALA A C 1
ATOM 3917 O O . ALA A 1 506 ? -15.133 -22.812 -33.219 1 92.75 506 ALA A O 1
ATOM 3918 N N . ARG A 1 507 ? -16.625 -21.594 -32.125 1 93.31 507 ARG A N 1
ATOM 3919 C CA . ARG A 1 507 ? -15.656 -21.234 -31.078 1 93.31 507 ARG A CA 1
ATOM 3920 C C . ARG A 1 507 ? -15.289 -22.438 -30.219 1 93.31 507 ARG A C 1
ATOM 3922 O O . ARG A 1 507 ? -14.148 -22.547 -29.766 1 93.31 507 ARG A O 1
ATOM 3929 N N . LEU A 1 508 ? -16.297 -23.219 -29.969 1 94.56 508 LEU A N 1
ATOM 3930 C CA . LEU A 1 508 ? -16.016 -24.453 -29.234 1 94.56 508 LEU A CA 1
ATOM 3931 C C . LEU A 1 508 ? -15.016 -25.328 -30 1 94.56 508 LEU A C 1
ATOM 3933 O O . LEU A 1 508 ? -14.055 -25.828 -29.422 1 94.56 508 LEU A O 1
ATOM 3937 N N . THR A 1 509 ? -15.234 -25.484 -31.281 1 92.44 509 THR A N 1
ATOM 3938 C CA . THR A 1 509 ? -14.352 -26.297 -32.125 1 92.44 509 THR A CA 1
ATOM 3939 C C . THR A 1 509 ? -12.938 -25.703 -32.125 1 92.44 509 THR A C 1
ATOM 3941 O O . THR A 1 509 ? -11.953 -26.453 -32.062 1 92.44 509 THR A O 1
ATOM 3944 N N . ALA A 1 510 ? -12.898 -24.438 -32.219 1 90.75 510 ALA A N 1
ATOM 3945 C CA . ALA A 1 510 ? -11.602 -23.766 -32.188 1 90.75 510 ALA A CA 1
ATOM 3946 C C . ALA A 1 510 ? -10.867 -24.016 -30.875 1 90.75 510 ALA A C 1
ATOM 3948 O O . ALA A 1 510 ? -9.648 -24.203 -30.875 1 90.75 510 ALA A O 1
ATOM 3949 N N . ALA A 1 511 ? -11.578 -23.953 -29.781 1 92.19 511 ALA A N 1
ATOM 3950 C CA . ALA A 1 511 ? -10.984 -24.219 -28.484 1 92.19 511 ALA A CA 1
ATOM 3951 C C . ALA A 1 511 ? -10.484 -25.656 -28.391 1 92.19 511 ALA A C 1
ATOM 3953 O O . ALA A 1 511 ? -9.383 -25.906 -27.891 1 92.19 511 ALA A O 1
ATOM 3954 N N . LEU A 1 512 ? -11.273 -26.578 -28.875 1 92 512 LEU A N 1
ATOM 3955 C CA . LEU A 1 512 ? -10.883 -27.984 -28.875 1 92 512 LEU A CA 1
ATOM 3956 C C . LEU A 1 512 ? -9.617 -28.188 -29.703 1 92 512 LEU A C 1
ATOM 3958 O O . LEU A 1 512 ? -8.719 -28.922 -29.297 1 92 512 LEU A O 1
ATOM 3962 N N . ASP A 1 513 ? -9.555 -27.516 -30.781 1 87.31 513 ASP A N 1
ATOM 3963 C CA . ASP A 1 513 ? -8.383 -27.625 -31.656 1 87.31 513 ASP A CA 1
ATOM 3964 C C . ASP A 1 513 ? -7.141 -27.062 -30.969 1 87.31 513 ASP A C 1
ATOM 3966 O O . ASP A 1 513 ? -6.055 -27.625 -31.062 1 87.31 513 ASP A O 1
ATOM 3970 N N . MET A 1 514 ? -7.359 -26.047 -30.328 1 86.25 514 MET A N 1
ATOM 3971 C CA . MET A 1 514 ? -6.246 -25.359 -29.672 1 86.25 514 MET A CA 1
ATOM 3972 C C . MET A 1 514 ? -5.664 -26.203 -28.547 1 86.25 514 MET A C 1
ATOM 3974 O O . MET A 1 514 ? -4.445 -26.281 -28.391 1 86.25 514 MET A O 1
ATOM 3978 N N . TRP A 1 515 ? -6.484 -26.844 -27.875 1 89.88 515 TRP A N 1
ATOM 3979 C CA . TRP A 1 515 ? -6.008 -27.422 -26.609 1 89.88 515 TRP A CA 1
ATOM 3980 C C . TRP A 1 515 ? -5.785 -28.922 -26.766 1 89.88 515 TRP A C 1
ATOM 3982 O O . TRP A 1 515 ? -5.055 -29.531 -25.969 1 89.88 515 TRP A O 1
ATOM 3992 N N . TYR A 1 516 ? -6.406 -29.5 -27.844 1 84.69 516 TYR A N 1
ATOM 3993 C CA . TYR A 1 516 ? -6.344 -30.953 -27.859 1 84.69 516 TYR A CA 1
ATOM 3994 C C . TYR A 1 516 ? -5.949 -31.469 -29.234 1 84.69 516 TYR A C 1
ATOM 3996 O O . TYR A 1 516 ? -5.605 -32.656 -29.391 1 84.69 516 TYR A O 1
ATOM 4004 N N . CYS A 1 517 ? -6.301 -30.641 -30.281 1 66.19 517 CYS A N 1
ATOM 4005 C CA . CYS A 1 517 ? -5.996 -31.156 -31.609 1 66.19 517 CYS A CA 1
ATOM 4006 C C . CYS A 1 517 ? -4.602 -30.734 -32.062 1 66.19 517 CYS A C 1
ATOM 4008 O O . CYS A 1 517 ? -4.449 -29.797 -32.812 1 66.19 517 CYS A O 1
ATOM 4010 N N . ILE A 1 518 ? -3.729 -30.578 -31.141 1 55.5 518 ILE A N 1
ATOM 4011 C CA . ILE A 1 518 ? -2.416 -30.156 -31.625 1 55.5 518 ILE A CA 1
ATOM 4012 C C . ILE A 1 518 ? -1.778 -31.281 -32.438 1 55.5 518 ILE A C 1
ATOM 4014 O O . ILE A 1 518 ? -1.122 -32.156 -31.875 1 55.5 518 ILE A O 1
ATOM 4018 N N . ARG A 1 519 ? -2.496 -32.125 -33.281 1 45.38 519 ARG A N 1
ATOM 4019 C CA . ARG A 1 519 ? -1.864 -33 -34.25 1 45.38 519 ARG A CA 1
ATOM 4020 C C . ARG A 1 519 ? -1.292 -32.156 -35.406 1 45.38 519 ARG A C 1
ATOM 4022 O O . ARG A 1 519 ? -1.862 -31.141 -35.812 1 45.38 519 ARG A O 1
ATOM 4029 N N . MET B 1 1 ? 16.031 52.125 24.438 1 41.59 1 MET B N 1
ATOM 4030 C CA . MET B 1 1 ? 15.547 50.812 24.906 1 41.59 1 MET B CA 1
ATOM 4031 C C . MET B 1 1 ? 14.812 50.062 23.797 1 41.59 1 MET B C 1
ATOM 4033 O O . MET B 1 1 ? 13.93 50.625 23.141 1 41.59 1 MET B O 1
ATOM 4037 N N . THR B 1 2 ? 15.43 49.031 23.266 1 63.47 2 THR B N 1
ATOM 4038 C CA . THR B 1 2 ? 14.891 48.375 22.062 1 63.47 2 THR B CA 1
ATOM 4039 C C . THR B 1 2 ? 13.445 47.938 22.297 1 63.47 2 THR B C 1
ATOM 4041 O O . THR B 1 2 ? 13.102 47.438 23.359 1 63.47 2 THR B O 1
ATOM 4044 N N . LYS B 1 3 ? 12.469 48.469 21.578 1 84.25 3 LYS B N 1
ATOM 4045 C CA . LYS B 1 3 ? 11.031 48.188 21.641 1 84.25 3 LYS B CA 1
ATOM 4046 C C . LYS B 1 3 ? 10.766 46.688 21.75 1 84.25 3 LYS B C 1
ATOM 4048 O O . LYS B 1 3 ? 11.344 45.906 21.016 1 84.25 3 LYS B O 1
ATOM 4053 N N . LEU B 1 4 ? 10.102 46.406 22.922 1 89.25 4 LEU B N 1
ATOM 4054 C CA . LEU B 1 4 ? 9.742 45 23.141 1 89.25 4 LEU B CA 1
ATOM 4055 C C . LEU B 1 4 ? 8.531 44.625 22.312 1 89.25 4 LEU B C 1
ATOM 4057 O O . LEU B 1 4 ? 7.473 45.25 22.406 1 89.25 4 LEU B O 1
ATOM 4061 N N . HIS B 1 5 ? 8.641 43.719 21.453 1 94.12 5 HIS B N 1
ATOM 4062 C CA . HIS B 1 5 ? 7.539 43.156 20.672 1 94.12 5 HIS B CA 1
ATOM 4063 C C . HIS B 1 5 ? 6.906 41.969 21.391 1 94.12 5 HIS B C 1
ATOM 4065 O O . HIS B 1 5 ? 7.59 41.219 22.094 1 94.12 5 HIS B O 1
ATOM 4071 N N . ASP B 1 6 ? 5.629 41.844 21.203 1 95.69 6 ASP B N 1
ATOM 4072 C CA . ASP B 1 6 ? 4.98 40.656 21.781 1 95.69 6 ASP B CA 1
ATOM 4073 C C . ASP B 1 6 ? 5.469 39.375 21.094 1 95.69 6 ASP B C 1
ATOM 4075 O O . ASP B 1 6 ? 5.754 38.375 21.766 1 95.69 6 ASP B O 1
ATOM 4079 N N . VAL B 1 7 ? 5.52 39.469 19.766 1 98.06 7 VAL B N 1
ATOM 4080 C CA . VAL B 1 7 ? 5.941 38.312 19 1 98.06 7 VAL B CA 1
ATOM 4081 C C . VAL B 1 7 ? 6.773 38.75 17.797 1 98.06 7 VAL B C 1
ATOM 4083 O O . VAL B 1 7 ? 6.418 39.719 17.125 1 98.06 7 VAL B O 1
ATOM 4086 N N . ILE B 1 8 ? 7.852 38.094 17.531 1 98.69 8 ILE B N 1
ATOM 4087 C CA . ILE B 1 8 ? 8.578 38.188 16.266 1 98.69 8 ILE B CA 1
ATOM 4088 C C . ILE B 1 8 ? 8.461 36.906 15.492 1 98.69 8 ILE B C 1
ATOM 4090 O O . ILE B 1 8 ? 8.688 35.812 16.047 1 98.69 8 ILE B O 1
ATOM 4094 N N . ILE B 1 9 ? 8.016 36.969 14.289 1 98.88 9 ILE B N 1
ATOM 4095 C CA . ILE B 1 9 ? 7.938 35.844 13.375 1 98.88 9 ILE B CA 1
ATOM 4096 C C . ILE B 1 9 ? 9.086 35.906 12.367 1 98.88 9 ILE B C 1
ATOM 4098 O O . ILE B 1 9 ? 9.266 36.906 11.688 1 98.88 9 ILE B O 1
ATOM 4102 N N . ALA B 1 10 ? 9.883 34.844 12.336 1 98.81 10 ALA B N 1
ATOM 4103 C CA . ALA B 1 10 ? 10.938 34.781 11.328 1 98.81 10 ALA B CA 1
ATOM 4104 C C . ALA B 1 10 ? 10.422 34.125 10.047 1 98.81 10 ALA B C 1
ATOM 4106 O O . ALA B 1 10 ? 10.203 32.938 9.992 1 98.81 10 ALA B O 1
ATOM 4107 N N . GLY B 1 11 ? 10.266 34.938 8.984 1 98.5 11 GLY B N 1
ATOM 4108 C CA . GLY B 1 11 ? 9.805 34.438 7.699 1 98.5 11 GLY B CA 1
ATOM 4109 C C . GLY B 1 11 ? 8.453 35 7.289 1 98.5 11 GLY B C 1
ATOM 4110 O O . GLY B 1 11 ? 7.469 34.844 8.008 1 98.5 11 GLY B O 1
ATOM 4111 N N . ALA B 1 12 ? 8.398 35.594 6.152 1 98.31 12 ALA B N 1
ATOM 4112 C CA . ALA B 1 12 ? 7.164 36.156 5.617 1 98.31 12 ALA B CA 1
ATOM 4113 C C . ALA B 1 12 ? 6.645 35.344 4.445 1 98.31 12 ALA B C 1
ATOM 4115 O O . ALA B 1 12 ? 6.238 35.875 3.42 1 98.31 12 ALA B O 1
ATOM 4116 N N . GLY B 1 13 ? 6.762 34 4.543 1 97.31 13 GLY B N 1
ATOM 4117 C CA . GLY B 1 13 ? 6.047 33.094 3.654 1 97.31 13 GLY B CA 1
ATOM 4118 C C . GLY B 1 13 ? 4.59 32.906 4.035 1 97.31 13 GLY B C 1
ATOM 4119 O O . GLY B 1 13 ? 4.105 33.531 4.977 1 97.31 13 GLY B O 1
ATOM 4120 N N . PRO B 1 14 ? 3.9 32.031 3.344 1 97.62 14 PRO B N 1
ATOM 4121 C CA . PRO B 1 14 ? 2.473 31.828 3.602 1 97.62 14 PRO B CA 1
ATOM 4122 C C . PRO B 1 14 ? 2.176 31.516 5.066 1 97.62 14 PRO B C 1
ATOM 4124 O O . PRO B 1 14 ? 1.26 32.094 5.652 1 97.62 14 PRO B O 1
ATOM 4127 N N . VAL B 1 15 ? 2.957 30.672 5.688 1 98.62 15 VAL B N 1
ATOM 4128 C CA . VAL B 1 15 ? 2.734 30.219 7.055 1 98.62 15 VAL B CA 1
ATOM 4129 C C . VAL B 1 15 ? 2.963 31.375 8.023 1 98.62 15 VAL B C 1
ATOM 4131 O O . VAL B 1 15 ? 2.125 31.641 8.891 1 98.62 15 VAL B O 1
ATOM 4134 N N . GLY B 1 16 ? 4.066 32.094 7.875 1 98.81 16 GLY B N 1
ATOM 4135 C CA . GLY B 1 16 ? 4.359 33.219 8.742 1 98.81 16 GLY B CA 1
ATOM 4136 C C . GLY B 1 16 ? 3.35 34.344 8.617 1 98.81 16 GLY B C 1
ATOM 4137 O O . GLY B 1 16 ? 2.959 34.938 9.617 1 98.81 16 GLY B O 1
ATOM 4138 N N . LEU B 1 17 ? 2.947 34.594 7.41 1 98.81 17 LEU B N 1
ATOM 4139 C CA . LEU B 1 17 ? 1.994 35.688 7.176 1 98.81 17 LEU B CA 1
ATOM 4140 C C . LEU B 1 17 ? 0.628 35.344 7.758 1 98.81 17 LEU B C 1
ATOM 4142 O O . LEU B 1 17 ? -0.04 36.188 8.336 1 98.81 17 LEU B O 1
ATOM 4146 N N . LEU B 1 18 ? 0.202 34.062 7.578 1 98.81 18 LEU B N 1
ATOM 4147 C CA . LEU B 1 18 ? -1.067 33.688 8.188 1 98.81 18 LEU B CA 1
ATOM 4148 C C . LEU B 1 18 ? -0.994 33.781 9.711 1 98.81 18 LEU B C 1
ATOM 4150 O O . LEU B 1 18 ? -1.947 34.25 10.352 1 98.81 18 LEU B O 1
ATOM 4154 N N . LEU B 1 19 ? 0.118 33.375 10.273 1 98.88 19 LEU B N 1
ATOM 4155 C CA . LEU B 1 19 ? 0.299 33.5 11.719 1 98.88 19 LEU B CA 1
ATOM 4156 C C . LEU B 1 19 ? 0.216 34.938 12.156 1 98.88 19 LEU B C 1
ATOM 4158 O O . LEU B 1 19 ? -0.412 35.25 13.172 1 98.88 19 LEU B O 1
ATOM 4162 N N . ALA B 1 20 ? 0.854 35.812 11.391 1 98.81 20 ALA B N 1
ATOM 4163 C CA . ALA B 1 20 ? 0.793 37.25 11.68 1 98.81 20 ALA B CA 1
ATOM 4164 C C . ALA B 1 20 ? -0.646 37.75 11.656 1 98.81 20 ALA B C 1
ATOM 4166 O O . ALA B 1 20 ? -1.04 38.562 12.492 1 98.81 20 ALA B O 1
ATOM 4167 N N . CYS B 1 21 ? -1.423 37.281 10.711 1 98.62 21 CYS B N 1
ATOM 4168 C CA . CYS B 1 21 ? -2.826 37.688 10.617 1 98.62 21 CYS B CA 1
ATOM 4169 C C . CYS B 1 21 ? -3.594 37.25 11.859 1 98.62 21 CYS B C 1
ATOM 4171 O O . CYS B 1 21 ? -4.348 38.031 12.438 1 98.62 21 CYS B O 1
ATOM 4173 N N . GLU B 1 22 ? -3.385 36 12.305 1 98.06 22 GLU B N 1
ATOM 4174 C CA . GLU B 1 22 ? -4.105 35.469 13.453 1 98.06 22 GLU B CA 1
ATOM 4175 C C . GLU B 1 22 ? -3.752 36.219 14.727 1 98.06 22 GLU B C 1
ATOM 4177 O O . GLU B 1 22 ? -4.629 36.531 15.531 1 98.06 22 GLU B O 1
ATOM 4182 N N . LEU B 1 23 ? -2.508 36.531 14.898 1 97.69 23 LEU B N 1
ATOM 4183 C CA . LEU B 1 23 ? -2.053 37.281 16.062 1 97.69 23 LEU B CA 1
ATOM 4184 C C . LEU B 1 23 ? -2.551 38.719 16.031 1 97.69 23 LEU B C 1
ATOM 4186 O O . LEU B 1 23 ? -2.967 39.25 17.047 1 97.69 23 LEU B O 1
ATOM 4190 N N . GLY B 1 24 ? -2.469 39.25 14.812 1 96.69 24 GLY B N 1
ATOM 4191 C CA . GLY B 1 24 ? -2.982 40.625 14.648 1 96.69 24 GLY B CA 1
ATOM 4192 C C . GLY B 1 24 ? -4.469 40.719 14.938 1 96.69 24 GLY B C 1
ATOM 4193 O O . GLY B 1 24 ? -4.922 41.719 15.508 1 96.69 24 GLY B O 1
ATOM 4194 N N . LEU B 1 25 ? -5.156 39.75 14.523 1 95.38 25 LEU B N 1
ATOM 4195 C CA . LEU B 1 25 ? -6.598 39.719 14.766 1 95.38 25 LEU B CA 1
ATOM 4196 C C . LEU B 1 25 ? -6.902 39.781 16.266 1 95.38 25 LEU B C 1
ATOM 4198 O O . LEU B 1 25 ? -7.93 40.312 16.656 1 95.38 25 LEU B O 1
ATOM 4202 N N . ALA B 1 26 ? -6.012 39.281 17.078 1 93 26 ALA B N 1
ATOM 4203 C CA . ALA B 1 26 ? -6.18 39.281 18.531 1 93 26 ALA B CA 1
ATOM 4204 C C . ALA B 1 26 ? -5.562 40.531 19.156 1 93 26 ALA B C 1
ATOM 4206 O O . ALA B 1 26 ? -5.504 40.656 20.391 1 93 26 ALA B O 1
ATOM 4207 N N . GLY B 1 27 ? -5.023 41.438 18.375 1 92.81 27 GLY B N 1
ATOM 4208 C CA . GLY B 1 27 ? -4.488 42.688 18.875 1 92.81 27 GLY B CA 1
ATOM 4209 C C . GLY B 1 27 ? -3.064 42.594 19.391 1 92.81 27 GLY B C 1
ATOM 4210 O O . GLY B 1 27 ? -2.602 43.438 20.141 1 92.81 27 GLY B O 1
ATOM 4211 N N . THR B 1 28 ? -2.406 41.562 19.016 1 95 28 THR B N 1
ATOM 4212 C CA . THR B 1 28 ? -1.032 41.344 19.438 1 95 28 THR B CA 1
ATOM 4213 C C . THR B 1 28 ? -0.057 42.125 18.594 1 95 28 THR B C 1
ATOM 4215 O O . THR B 1 28 ? -0.216 42.219 17.359 1 95 28 THR B O 1
ATOM 4218 N N . ALA B 1 29 ? 0.904 42.688 19.188 1 96.25 29 ALA B N 1
ATOM 4219 C CA . ALA B 1 29 ? 1.947 43.406 18.453 1 96.25 29 ALA B CA 1
ATOM 4220 C C . ALA B 1 29 ? 2.912 42.438 17.781 1 96.25 29 ALA B C 1
ATOM 4222 O O . ALA B 1 29 ? 3.707 41.781 18.453 1 96.25 29 ALA B O 1
ATOM 4223 N N . VAL B 1 30 ? 2.854 42.438 16.438 1 97.88 30 VAL B N 1
ATOM 4224 C CA . VAL B 1 30 ? 3.6 41.438 15.703 1 97.88 30 VAL B CA 1
ATOM 4225 C C . VAL B 1 30 ? 4.609 42.094 14.773 1 97.88 30 VAL B C 1
ATOM 4227 O O . VAL B 1 30 ? 4.285 43.062 14.102 1 97.88 30 VAL B O 1
ATOM 4230 N N . LEU B 1 31 ? 5.828 41.625 14.789 1 98.56 31 LEU B N 1
ATOM 4231 C CA . LEU B 1 31 ? 6.855 41.969 13.82 1 98.56 31 LEU B CA 1
ATOM 4232 C C . LEU B 1 31 ? 7.285 40.75 13.016 1 98.56 31 LEU B C 1
ATOM 4234 O O . LEU B 1 31 ? 7.668 39.719 13.586 1 98.56 31 LEU B O 1
ATOM 4238 N N . VAL B 1 32 ? 7.156 40.844 11.68 1 98.75 32 VAL B N 1
ATOM 4239 C CA . VAL B 1 32 ? 7.621 39.781 10.797 1 98.75 32 VAL B CA 1
ATOM 4240 C C . VAL B 1 32 ? 8.953 40.156 10.164 1 98.75 32 VAL B C 1
ATOM 4242 O O . VAL B 1 32 ? 9.078 41.25 9.586 1 98.75 32 VAL B O 1
ATOM 4245 N N . LEU B 1 33 ? 9.945 39.312 10.344 1 98.56 33 LEU B N 1
ATOM 4246 C CA . LEU B 1 33 ? 11.25 39.531 9.727 1 98.56 33 LEU B CA 1
ATOM 4247 C C . LEU B 1 33 ? 11.414 38.656 8.492 1 98.56 33 LEU B C 1
ATOM 4249 O O . LEU B 1 33 ? 11.203 37.438 8.555 1 98.56 33 LEU B O 1
ATOM 4253 N N . GLU B 1 34 ? 11.727 39.25 7.375 1 98.12 34 GLU B N 1
ATOM 4254 C CA . GLU B 1 34 ? 11.891 38.531 6.117 1 98.12 34 GLU B CA 1
ATOM 4255 C C . GLU B 1 34 ? 13.25 38.844 5.488 1 98.12 34 GLU B C 1
ATOM 4257 O O . GLU B 1 34 ? 13.68 40 5.441 1 98.12 34 GLU B O 1
ATOM 4262 N N . ARG B 1 35 ? 13.883 37.812 5.078 1 96.19 35 ARG B N 1
ATOM 4263 C CA . ARG B 1 35 ? 15.219 37.906 4.52 1 96.19 35 ARG B CA 1
ATOM 4264 C C . ARG B 1 35 ? 15.188 38.594 3.15 1 96.19 35 ARG B C 1
ATOM 4266 O O . ARG B 1 35 ? 16.062 39.375 2.82 1 96.19 35 ARG B O 1
ATOM 4273 N N . ASP B 1 36 ? 14.219 38.25 2.312 1 95.06 36 ASP B N 1
ATOM 4274 C CA . ASP B 1 36 ? 14.141 38.781 0.956 1 95.06 36 ASP B CA 1
ATOM 4275 C C . ASP B 1 36 ? 13.734 40.25 0.963 1 95.06 36 ASP B C 1
ATOM 4277 O O . ASP B 1 36 ? 12.797 40.625 1.674 1 95.06 36 ASP B O 1
ATOM 4281 N N . LYS B 1 37 ? 14.289 41.062 0.166 1 94.31 37 LYS B N 1
ATOM 4282 C CA . LYS B 1 37 ? 14.031 42.5 0.107 1 94.31 37 LYS B CA 1
ATOM 4283 C C . LYS B 1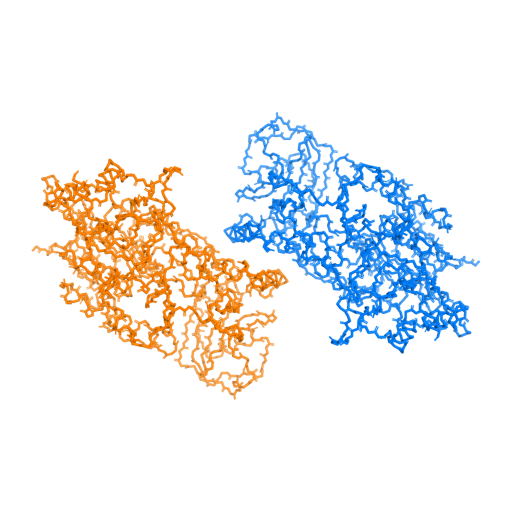 37 ? 12.703 42.781 -0.598 1 94.31 37 LYS B C 1
ATOM 4285 O O . LYS B 1 37 ? 12.023 43.75 -0.278 1 94.31 37 LYS B O 1
ATOM 4290 N N . ILE B 1 38 ? 12.469 41.812 -1.588 1 92.31 38 ILE B N 1
ATOM 4291 C CA . ILE B 1 38 ? 11.242 42 -2.354 1 92.31 38 ILE B CA 1
ATOM 4292 C C . ILE B 1 38 ? 10.43 40.688 -2.332 1 92.31 38 ILE B C 1
ATOM 4294 O O . ILE B 1 38 ? 11 39.594 -2.289 1 92.31 38 ILE B O 1
ATOM 4298 N N . PRO B 1 39 ? 9.125 40.812 -2.412 1 88.69 39 PRO B N 1
ATOM 4299 C CA . PRO B 1 39 ? 8.289 39.625 -2.316 1 88.69 39 PRO B CA 1
ATOM 4300 C C . PRO B 1 39 ? 8.219 38.844 -3.629 1 88.69 39 PRO B C 1
ATOM 4302 O O . PRO B 1 39 ? 7.945 37.656 -3.625 1 88.69 39 PRO B O 1
ATOM 4305 N N . GLU B 1 40 ? 8.508 39.469 -4.738 1 89.44 40 GLU B N 1
ATOM 4306 C CA . GLU B 1 40 ? 8.375 38.844 -6.055 1 89.44 40 GLU B CA 1
ATOM 4307 C C . GLU B 1 40 ? 9.531 37.906 -6.328 1 89.44 40 GLU B C 1
ATOM 4309 O O . GLU B 1 40 ? 10.68 38.188 -5.977 1 89.44 40 GLU B O 1
ATOM 4314 N N . SER B 1 41 ? 9.18 36.812 -6.828 1 90.62 41 SER B N 1
ATOM 4315 C CA . SER B 1 41 ? 10.141 35.781 -7.25 1 90.62 41 SER B CA 1
ATOM 4316 C C . SER B 1 41 ? 9.578 34.938 -8.367 1 90.62 41 SER B C 1
ATOM 4318 O O . SER B 1 41 ? 8.391 34.594 -8.359 1 90.62 41 SER B O 1
ATOM 4320 N N . PRO B 1 42 ? 10.438 34.594 -9.359 1 87.81 42 PRO B N 1
ATOM 4321 C CA . PRO B 1 42 ? 9.977 33.688 -10.398 1 87.81 42 PRO B CA 1
ATOM 4322 C C . PRO B 1 42 ? 9.578 32.312 -9.852 1 87.81 42 PRO B C 1
ATOM 4324 O O . PRO B 1 42 ? 8.828 31.562 -10.492 1 87.81 42 PRO B O 1
ATOM 4327 N N . TRP B 1 43 ? 10.016 31.969 -8.695 1 88.12 43 TRP B N 1
ATOM 4328 C CA . TRP B 1 43 ? 9.734 30.672 -8.078 1 88.12 43 TRP B CA 1
ATOM 4329 C C . TRP B 1 43 ? 8.359 30.672 -7.426 1 88.12 43 TRP B C 1
ATOM 4331 O O . TRP B 1 43 ? 7.859 29.625 -7.02 1 88.12 43 TRP B O 1
ATOM 4341 N N . LYS B 1 44 ? 7.742 31.844 -7.41 1 91.62 44 LYS B N 1
ATOM 4342 C CA . LYS B 1 44 ? 6.484 31.953 -6.68 1 91.62 44 LYS B CA 1
ATOM 4343 C C . LYS B 1 44 ? 5.305 32.094 -7.633 1 91.62 44 LYS B C 1
ATOM 4345 O O . LYS B 1 44 ? 4.148 32 -7.219 1 91.62 44 LYS B O 1
ATOM 4350 N N . THR B 1 45 ? 5.664 32.281 -8.867 1 88.31 45 THR B N 1
ATOM 4351 C CA . THR B 1 45 ? 4.637 32.469 -9.891 1 88.31 45 THR B CA 1
ATOM 4352 C C . THR B 1 45 ? 4.543 31.219 -10.766 1 88.31 45 THR B C 1
ATOM 4354 O O . THR B 1 45 ? 5.383 30.312 -10.672 1 88.31 45 THR B O 1
ATOM 4357 N N . THR B 1 46 ? 3.541 31.141 -11.531 1 82.56 46 THR B N 1
ATOM 4358 C CA . THR B 1 46 ? 3.414 30.047 -12.469 1 82.56 46 THR B CA 1
ATOM 4359 C C . THR B 1 46 ? 4.617 29.984 -13.406 1 82.56 46 THR B C 1
ATOM 4361 O O . THR B 1 46 ? 5.094 31.031 -13.867 1 82.56 46 THR B O 1
ATOM 4364 N N . PRO B 1 47 ? 5.137 28.844 -13.641 1 82.06 47 PRO B N 1
ATOM 4365 C CA . PRO B 1 47 ? 4.574 27.531 -13.312 1 82.06 47 PRO B CA 1
ATOM 4366 C C . PRO B 1 47 ? 5.18 26.922 -12.055 1 82.06 47 PRO B C 1
ATOM 4368 O O . PRO B 1 47 ? 4.582 26.031 -11.438 1 82.06 47 PRO B O 1
ATOM 4371 N N . LEU B 1 48 ? 6.273 27.453 -11.633 1 80.62 48 LEU B N 1
ATOM 4372 C CA . LEU B 1 48 ? 7.004 26.781 -10.562 1 80.62 48 LEU B CA 1
ATOM 4373 C C . LEU B 1 48 ? 6.426 27.141 -9.203 1 80.62 48 LEU B C 1
ATOM 4375 O O . LEU B 1 48 ? 6.664 26.453 -8.211 1 80.62 48 LEU B O 1
ATOM 4379 N N . GLY B 1 49 ? 5.648 28.234 -9.172 1 84.38 49 GLY B N 1
ATOM 4380 C CA . GLY B 1 49 ? 5.023 28.672 -7.934 1 84.38 49 GLY B CA 1
ATOM 4381 C C . GLY B 1 49 ? 3.645 28.062 -7.715 1 84.38 49 GLY B C 1
ATOM 4382 O O . GLY B 1 49 ? 2.967 28.391 -6.738 1 84.38 49 GLY B O 1
ATOM 4383 N N . PHE B 1 50 ? 3.221 27.203 -8.57 1 84.81 50 PHE B N 1
ATOM 4384 C CA . PHE B 1 50 ? 1.914 26.547 -8.484 1 84.81 50 PHE B CA 1
ATOM 4385 C C . PHE B 1 50 ? 1.791 25.75 -7.203 1 84.81 50 PHE B C 1
ATOM 4387 O O . PHE B 1 50 ? 2.73 25.047 -6.805 1 84.81 50 PHE B O 1
ATOM 4394 N N . ARG B 1 51 ? 0.647 25.906 -6.539 1 88.44 51 ARG B N 1
ATOM 4395 C CA . ARG B 1 51 ? 0.316 25.156 -5.34 1 88.44 51 ARG B CA 1
ATOM 4396 C C . ARG B 1 51 ? -1.151 24.734 -5.344 1 88.44 51 ARG B C 1
ATOM 4398 O O . ARG B 1 51 ? -1.987 25.391 -5.965 1 88.44 51 ARG B O 1
ATOM 4405 N N . GLY B 1 52 ? -1.372 23.594 -4.699 1 91.81 52 GLY B N 1
ATOM 4406 C CA . GLY B 1 52 ? -2.74 23.172 -4.438 1 91.81 52 GLY B CA 1
ATOM 4407 C C . GLY B 1 52 ? -3.178 23.438 -3.008 1 91.81 52 GLY B C 1
ATOM 4408 O O . GLY B 1 52 ? -2.486 23.047 -2.064 1 91.81 52 GLY B O 1
ATOM 4409 N N . LEU B 1 53 ? -4.301 24.141 -2.875 1 95.75 53 LEU B N 1
ATOM 4410 C CA . LEU B 1 53 ? -4.918 24.297 -1.563 1 95.75 53 LEU B CA 1
ATOM 4411 C C . LEU B 1 53 ? -5.91 23.172 -1.29 1 95.75 53 LEU B C 1
ATOM 4413 O O . LEU B 1 53 ? -6.777 22.875 -2.117 1 95.75 53 LEU B O 1
ATOM 4417 N N . GLN B 1 54 ? -5.723 22.594 -0.185 1 96.12 54 GLN B N 1
ATOM 4418 C CA . GLN B 1 54 ? -6.625 21.516 0.216 1 96.12 54 GLN B CA 1
ATOM 4419 C C . GLN B 1 54 ? -7.766 22.047 1.081 1 96.12 54 GLN B C 1
ATOM 4421 O O . GLN B 1 54 ? -7.762 23.219 1.464 1 96.12 54 GLN B O 1
ATOM 4426 N N . THR B 1 55 ? -8.68 21.203 1.443 1 96.12 55 THR B N 1
ATOM 4427 C CA . THR B 1 55 ? -9.922 21.578 2.104 1 96.12 55 THR B CA 1
ATOM 4428 C C . THR B 1 55 ? -9.641 22.312 3.414 1 96.12 55 THR B C 1
ATOM 4430 O O . THR B 1 55 ? -10.242 23.344 3.693 1 96.12 55 THR B O 1
ATOM 4433 N N . SER B 1 56 ? -8.727 21.859 4.164 1 93.44 56 SER B N 1
ATOM 4434 C CA . SER B 1 56 ? -8.445 22.453 5.469 1 93.44 56 SER B CA 1
ATOM 4435 C C . SER B 1 56 ? -7.949 23.891 5.332 1 93.44 56 SER B C 1
ATOM 4437 O O . SER B 1 56 ? -8.328 24.75 6.121 1 93.44 56 SER B O 1
ATOM 4439 N N . ALA B 1 57 ? -7.098 24.094 4.367 1 95.75 57 ALA B N 1
ATOM 4440 C CA . ALA B 1 57 ? -6.605 25.453 4.133 1 95.75 57 ALA B CA 1
ATOM 4441 C C . ALA B 1 57 ? -7.711 26.359 3.598 1 95.75 57 ALA B C 1
ATOM 4443 O O . ALA B 1 57 ? -7.824 27.516 4 1 95.75 57 ALA B O 1
ATOM 4444 N N . ILE B 1 58 ? -8.516 25.828 2.742 1 97.19 58 ILE B N 1
ATOM 4445 C CA . ILE B 1 58 ? -9.609 26.609 2.16 1 97.19 58 ILE B CA 1
ATOM 4446 C C . ILE B 1 58 ? -10.602 27 3.25 1 97.19 58 ILE B C 1
ATOM 4448 O O . ILE B 1 58 ? -11.078 28.141 3.289 1 97.19 58 ILE B O 1
ATOM 4452 N N . GLU B 1 59 ? -10.859 26.109 4.113 1 97.25 59 GLU B N 1
ATOM 4453 C CA . GLU B 1 59 ? -11.734 26.391 5.246 1 97.25 59 GLU B CA 1
ATOM 4454 C C . GLU B 1 59 ? -11.18 27.531 6.102 1 97.25 59 GLU B C 1
ATOM 4456 O O . GLU B 1 59 ? -11.922 28.391 6.562 1 97.25 59 GLU B O 1
ATOM 4461 N N . THR B 1 60 ? -9.898 27.469 6.289 1 97.12 60 THR B N 1
ATOM 4462 C CA . THR B 1 60 ? -9.234 28.5 7.062 1 97.12 60 THR B CA 1
ATOM 4463 C C . THR B 1 60 ? -9.469 29.875 6.441 1 97.12 60 THR B C 1
ATOM 4465 O O . THR B 1 60 ? -9.859 30.828 7.133 1 97.12 60 THR B O 1
ATOM 4468 N N . PHE B 1 61 ? -9.328 29.969 5.172 1 98 61 PHE B N 1
ATOM 4469 C CA . PHE B 1 61 ? -9.516 31.234 4.48 1 98 61 PHE B CA 1
ATOM 4470 C C . PHE B 1 61 ? -10.984 31.641 4.473 1 98 61 PHE B C 1
ATOM 4472 O O . PHE B 1 61 ? -11.305 32.844 4.539 1 98 61 PHE B O 1
ATOM 4479 N N . HIS B 1 62 ? -11.812 30.672 4.41 1 97.94 62 HIS B N 1
ATOM 4480 C CA . HIS B 1 62 ? -13.242 30.953 4.465 1 97.94 62 HIS B CA 1
ATOM 4481 C C . HIS B 1 62 ? -13.648 31.5 5.828 1 97.94 62 HIS B C 1
ATOM 4483 O O . HIS B 1 62 ? -14.414 32.469 5.918 1 97.94 62 HIS B O 1
ATOM 4489 N N . ARG B 1 63 ? -13.094 30.969 6.816 1 97.88 63 ARG B N 1
ATOM 4490 C CA . ARG B 1 63 ? -13.398 31.359 8.195 1 97.88 63 ARG B CA 1
ATOM 4491 C C . ARG B 1 63 ? -12.93 32.781 8.477 1 97.88 63 ARG B C 1
ATOM 4493 O O . ARG B 1 63 ? -13.492 33.469 9.328 1 97.88 63 ARG B O 1
ATOM 4500 N N . ARG B 1 64 ? -11.977 33.25 7.738 1 97.88 64 ARG B N 1
ATOM 4501 C CA . ARG B 1 64 ? -11.414 34.594 7.977 1 97.88 64 ARG B CA 1
ATOM 4502 C C . ARG B 1 64 ? -11.859 35.562 6.902 1 97.88 64 ARG B C 1
ATOM 4504 O O . ARG B 1 64 ? -11.25 36.625 6.734 1 97.88 64 ARG B O 1
ATOM 4511 N N . ALA B 1 65 ? -12.82 35.156 6.113 1 95.25 65 ALA B N 1
ATOM 4512 C CA . ALA B 1 65 ? -13.422 36 5.074 1 95.25 65 ALA B CA 1
ATOM 4513 C C . ALA B 1 65 ? -12.391 36.406 4.031 1 95.25 65 ALA B C 1
ATOM 4515 O O . ALA B 1 65 ? -12.383 37.562 3.57 1 95.25 65 ALA B O 1
ATOM 4516 N N . LEU B 1 66 ? -11.547 35.531 3.715 1 97.12 66 LEU B N 1
ATOM 4517 C CA . LEU B 1 66 ? -10.508 35.812 2.729 1 97.12 66 LEU B CA 1
ATOM 4518 C C . LEU B 1 66 ? -10.727 34.969 1.461 1 97.12 66 LEU B C 1
ATOM 4520 O O . LEU B 1 66 ? -10.047 35.188 0.453 1 97.12 66 LEU B O 1
ATOM 4524 N N . LEU B 1 67 ? -11.664 34.062 1.452 1 97.25 67 LEU B N 1
ATOM 4525 C CA . LEU B 1 67 ? -11.82 33.125 0.359 1 97.25 67 LEU B CA 1
ATOM 4526 C C . LEU B 1 67 ? -12.148 33.844 -0.945 1 97.25 67 LEU B C 1
ATOM 4528 O O . LEU B 1 67 ? -11.711 33.406 -2.02 1 97.25 67 LEU B O 1
ATOM 4532 N N . ASP B 1 68 ? -12.891 34.906 -0.871 1 95.88 68 ASP B N 1
ATOM 4533 C CA . ASP B 1 68 ? -13.312 35.625 -2.059 1 95.88 68 ASP B CA 1
ATOM 4534 C C . ASP B 1 68 ? -12.133 36.344 -2.709 1 95.88 68 ASP B C 1
ATOM 4536 O O . ASP B 1 68 ? -12.219 36.781 -3.865 1 95.88 68 ASP B O 1
ATOM 4540 N N . LYS B 1 69 ? -11.078 36.562 -1.979 1 96.25 69 LYS B N 1
ATOM 4541 C CA . LYS B 1 69 ? -9.867 37.156 -2.543 1 96.25 69 LYS B CA 1
ATOM 4542 C C . LYS B 1 69 ? -9.094 36.125 -3.371 1 96.25 69 LYS B C 1
ATOM 4544 O O . LYS B 1 69 ? -8.312 36.5 -4.254 1 96.25 69 LYS B O 1
ATOM 4549 N N . PHE B 1 70 ? -9.32 34.875 -3.072 1 95.56 70 PHE B N 1
ATOM 4550 C CA . PHE B 1 70 ? -8.625 33.812 -3.777 1 95.56 70 PHE B CA 1
ATOM 4551 C C . PHE B 1 70 ? -9.414 33.344 -5.008 1 95.56 70 PHE B C 1
ATOM 4553 O O . PHE B 1 70 ? -8.828 33.062 -6.051 1 95.56 70 PHE B O 1
ATOM 4560 N N . PHE B 1 71 ? -10.711 33.281 -4.801 1 95.56 71 PHE B N 1
ATOM 4561 C CA . PHE B 1 71 ? -11.531 32.625 -5.812 1 95.56 71 PHE B CA 1
ATOM 4562 C C . PHE B 1 71 ? -12.812 33.438 -6.062 1 95.56 71 PHE B C 1
ATOM 4564 O O . PHE B 1 71 ? -13.281 34.156 -5.188 1 95.56 71 PHE B O 1
ATOM 4571 N N . ASP B 1 72 ? -13.359 33.188 -7.277 1 95.25 72 ASP B N 1
ATOM 4572 C CA . ASP B 1 72 ? -14.711 33.656 -7.566 1 95.25 72 ASP B CA 1
ATOM 4573 C C . ASP B 1 72 ? -15.758 32.75 -6.914 1 95.25 72 ASP B C 1
ATOM 4575 O O . ASP B 1 72 ? -16.047 31.672 -7.418 1 95.25 72 ASP B O 1
ATOM 4579 N N . LEU B 1 73 ? -16.375 33.25 -5.855 1 92.69 73 LEU B N 1
ATOM 4580 C CA . LEU B 1 73 ? -17.266 32.406 -5.059 1 92.69 73 LEU B CA 1
ATOM 4581 C C . LEU B 1 73 ? -18.562 32.156 -5.812 1 92.69 73 LEU B C 1
ATOM 4583 O O . LEU B 1 73 ? -19.281 31.188 -5.504 1 92.69 73 LEU B O 1
ATOM 4587 N N . SER B 1 74 ? -18.891 32.969 -6.742 1 91.38 74 SER B N 1
ATOM 4588 C CA . SER B 1 74 ? -20.125 32.781 -7.512 1 91.38 74 SER B CA 1
ATOM 4589 C C . SER B 1 74 ? -20.031 31.578 -8.414 1 91.38 74 SER B C 1
ATOM 4591 O O . SER B 1 74 ? -21.047 30.953 -8.734 1 91.38 74 SER B O 1
ATOM 4593 N N . ASN B 1 75 ? -18.875 31.203 -8.742 1 91.81 75 ASN B N 1
ATOM 4594 C CA . ASN B 1 75 ? -18.688 30.094 -9.68 1 91.81 75 ASN B CA 1
ATOM 4595 C C . ASN B 1 75 ? -17.922 28.938 -9.039 1 91.81 75 ASN B C 1
ATOM 4597 O O . ASN B 1 75 ? -17.578 27.969 -9.711 1 91.81 75 ASN B O 1
ATOM 4601 N N . ARG B 1 76 ? -17.75 29.031 -7.863 1 93.44 76 ARG B N 1
ATOM 4602 C CA . ARG B 1 76 ? -16.969 28 -7.188 1 93.44 76 ARG B CA 1
ATOM 4603 C C . ARG B 1 76 ? -17.812 26.766 -6.91 1 93.44 76 ARG B C 1
ATOM 4605 O O . ARG B 1 76 ? -18.938 26.875 -6.414 1 93.44 76 ARG B O 1
ATOM 4612 N N . PRO B 1 77 ? -17.25 25.562 -7.25 1 91.06 77 PRO B N 1
ATOM 4613 C CA . PRO B 1 77 ? -18.031 24.344 -6.973 1 91.06 77 PRO B CA 1
ATOM 4614 C C . PRO B 1 77 ? -18.188 24.078 -5.48 1 91.06 77 PRO B C 1
ATOM 4616 O O . PRO B 1 77 ? -17.234 24.25 -4.715 1 91.06 77 PRO B O 1
ATOM 4619 N N . HIS B 1 78 ? -19.375 23.609 -5.094 1 92.69 78 HIS B N 1
ATOM 4620 C CA . HIS B 1 78 ? -19.688 23.359 -3.688 1 92.69 78 HIS B CA 1
ATOM 4621 C C . HIS B 1 78 ? -19.578 21.875 -3.357 1 92.69 78 HIS B C 1
ATOM 4623 O O . HIS B 1 78 ? -19.547 21.484 -2.184 1 92.69 78 HIS B O 1
ATOM 4629 N N . SER B 1 79 ? -19.609 21.078 -4.406 1 91.06 79 SER B N 1
ATOM 4630 C CA . SER B 1 79 ? -19.547 19.625 -4.234 1 91.06 79 SER B CA 1
ATOM 4631 C C . SER B 1 79 ? -18.797 18.969 -5.383 1 91.06 79 SER B C 1
ATOM 4633 O O . SER B 1 79 ? -18.656 19.547 -6.461 1 91.06 79 SER B O 1
ATOM 4635 N N . PRO B 1 80 ? -18.266 17.781 -5.039 1 88.38 80 PRO B N 1
ATOM 4636 C CA . PRO B 1 80 ? -17.672 17.047 -6.16 1 88.38 80 PRO B CA 1
ATOM 4637 C C . PRO B 1 80 ? -18.688 16.75 -7.27 1 88.38 80 PRO B C 1
ATOM 4639 O O . PRO B 1 80 ? -19.891 16.672 -7.012 1 88.38 80 PRO B O 1
ATOM 4642 N N . PRO B 1 81 ? -18.125 16.656 -8.43 1 83.69 81 PRO B N 1
ATOM 4643 C CA . PRO B 1 81 ? -19.047 16.375 -9.539 1 83.69 81 PRO B CA 1
ATOM 4644 C C . PRO B 1 81 ? -19.75 15.031 -9.383 1 83.69 81 PRO B C 1
ATOM 4646 O O . PRO B 1 81 ? -19.156 14.07 -8.875 1 83.69 81 PRO B O 1
ATOM 4649 N N . LYS B 1 82 ? -21.078 15 -9.719 1 72.56 82 LYS B N 1
ATOM 4650 C CA . LYS B 1 82 ? -21.906 13.805 -9.586 1 72.56 82 LYS B CA 1
ATOM 4651 C C . LYS B 1 82 ? -21.781 12.906 -10.812 1 72.56 82 LYS B C 1
ATOM 4653 O O . LYS B 1 82 ? -22.031 11.703 -10.734 1 72.56 82 LYS B O 1
ATOM 4658 N N . GLU B 1 83 ? -21.5 13.555 -11.852 1 68.12 83 GLU B N 1
ATOM 4659 C CA . GLU B 1 83 ? -21.516 12.742 -13.062 1 68.12 83 GLU B CA 1
ATOM 4660 C C . GLU B 1 83 ? -20.453 11.641 -12.992 1 68.12 83 GLU B C 1
ATOM 4662 O O . GLU B 1 83 ? -19.297 11.891 -12.648 1 68.12 83 GLU B O 1
ATOM 4667 N N . LYS B 1 84 ? -21.266 10.508 -13.062 1 66.06 84 LYS B N 1
ATOM 4668 C CA . LYS B 1 84 ? -20.469 9.289 -13.109 1 66.06 84 LYS B CA 1
ATOM 4669 C C . LYS B 1 84 ? -19.844 9.094 -14.492 1 66.06 84 LYS B C 1
ATOM 4671 O O . LYS B 1 84 ? -20.453 9.445 -15.5 1 66.06 84 LYS B O 1
ATOM 4676 N N . GLY B 1 85 ? -18.594 9.312 -14.602 1 67.5 85 GLY B N 1
ATOM 4677 C CA . GLY B 1 85 ? -17.875 9.109 -15.859 1 67.5 85 GLY B CA 1
ATOM 4678 C C . GLY B 1 85 ? -16.75 10.102 -16.062 1 67.5 85 GLY B C 1
ATOM 4679 O O . GLY B 1 85 ? -16.719 11.164 -15.438 1 67.5 85 GLY B O 1
ATOM 4680 N N . GLY B 1 86 ? -15.812 9.734 -16.672 1 72.19 86 GLY B N 1
ATOM 4681 C CA . GLY B 1 86 ? -14.609 10.492 -16.984 1 72.19 86 GLY B CA 1
ATOM 4682 C C . GLY B 1 86 ? -13.578 10.477 -15.875 1 72.19 86 GLY B C 1
ATOM 4683 O O . GLY B 1 86 ? -13.805 9.875 -14.82 1 72.19 86 GLY B O 1
ATOM 4684 N N . ASN B 1 87 ? -12.445 10.852 -16.109 1 75.75 87 ASN B N 1
ATOM 4685 C CA . ASN B 1 87 ? -11.336 10.953 -15.172 1 75.75 87 ASN B CA 1
ATOM 4686 C C . ASN B 1 87 ? -10.984 12.414 -14.875 1 75.75 87 ASN B C 1
ATOM 4688 O O . ASN B 1 87 ? -10.57 13.148 -15.766 1 75.75 87 ASN B O 1
ATOM 4692 N N . ARG B 1 88 ? -11.562 12.852 -13.727 1 85.12 88 ARG B N 1
ATOM 4693 C CA . ARG B 1 88 ? -11.172 14.18 -13.258 1 85.12 88 ARG B CA 1
ATOM 4694 C C . ARG B 1 88 ? -10.203 14.078 -12.086 1 85.12 88 ARG B C 1
ATOM 4696 O O . ARG B 1 88 ? -10.375 13.242 -11.195 1 85.12 88 ARG B O 1
ATOM 4703 N N . PHE B 1 89 ? -9.336 14.945 -12.109 1 88.75 89 PHE B N 1
ATOM 4704 C CA . PHE B 1 89 ? -8.203 14.891 -11.195 1 88.75 89 PHE B CA 1
ATOM 4705 C C . PHE B 1 89 ? -8.617 15.312 -9.789 1 88.75 89 PHE B C 1
ATOM 4707 O O . PHE B 1 89 ? -9.07 16.453 -9.586 1 88.75 89 PHE B O 1
ATOM 4714 N N . GLY B 1 90 ? -8.523 14.484 -8.844 1 89.62 90 GLY B N 1
ATOM 4715 C CA . GLY B 1 90 ? -8.836 14.766 -7.453 1 89.62 90 GLY B CA 1
ATOM 4716 C C . GLY B 1 90 ? -7.625 14.695 -6.543 1 89.62 90 GLY B C 1
ATOM 4717 O O . GLY B 1 90 ? -7.75 14.812 -5.32 1 89.62 90 GLY B O 1
ATOM 4718 N N . GLY B 1 91 ? -6.508 14.547 -7.148 1 93.19 91 GLY B N 1
ATOM 4719 C CA . GLY B 1 91 ? -5.254 14.32 -6.449 1 93.19 91 GLY B CA 1
ATOM 4720 C C . GLY B 1 91 ? -4.48 13.133 -6.98 1 93.19 91 GLY B C 1
ATOM 4721 O O . GLY B 1 91 ? -4.777 12.625 -8.062 1 93.19 91 GLY B O 1
ATOM 4722 N N . HIS B 1 92 ? -3.426 12.805 -6.344 1 95.69 92 HIS B N 1
ATOM 4723 C CA . HIS B 1 92 ? -2.66 11.633 -6.746 1 95.69 92 HIS B CA 1
ATOM 4724 C C . HIS B 1 92 ? -1.928 11.023 -5.559 1 95.69 92 HIS B C 1
ATOM 4726 O O . HIS B 1 92 ? -1.771 11.664 -4.52 1 95.69 92 HIS B O 1
ATOM 4732 N N . PHE B 1 93 ? -1.573 9.852 -5.617 1 97.62 93 PHE B N 1
ATOM 4733 C CA . PHE B 1 93 ? -0.637 9.133 -4.766 1 97.62 93 PHE B CA 1
ATOM 4734 C C . PHE B 1 93 ? 0.505 8.547 -5.59 1 97.62 93 PHE B C 1
ATOM 4736 O O . PHE B 1 93 ? 0.292 7.648 -6.402 1 97.62 93 PHE B O 1
ATOM 4743 N N . ALA B 1 94 ? 1.736 9.055 -5.375 1 97.5 94 ALA B N 1
ATOM 4744 C CA . ALA B 1 94 ? 2.918 8.57 -6.09 1 97.5 94 ALA B CA 1
ATOM 4745 C C . ALA B 1 94 ? 2.727 8.672 -7.598 1 97.5 94 ALA B C 1
ATOM 4747 O O . ALA B 1 9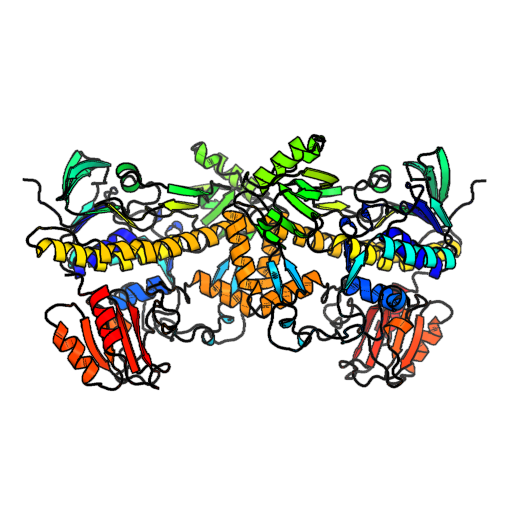4 ? 3.146 7.781 -8.344 1 97.5 94 ALA B O 1
ATOM 4748 N N . GLY B 1 95 ? 2.006 9.695 -8.031 1 96.06 95 GLY B N 1
ATOM 4749 C CA . GLY B 1 95 ? 1.764 9.906 -9.445 1 96.06 95 GLY B CA 1
ATOM 4750 C C . GLY B 1 95 ? 0.562 9.141 -9.969 1 96.06 95 GLY B C 1
ATOM 4751 O O . GLY B 1 95 ? 0.185 9.281 -11.133 1 96.06 95 GLY B O 1
ATOM 4752 N N . ILE B 1 96 ? -0.082 8.297 -9.188 1 97.38 96 ILE B N 1
ATOM 4753 C CA . ILE B 1 96 ? -1.304 7.602 -9.578 1 97.38 96 ILE B CA 1
ATOM 4754 C C . ILE B 1 96 ? -2.506 8.523 -9.383 1 97.38 96 ILE B C 1
ATOM 4756 O O . ILE B 1 96 ? -2.836 8.891 -8.25 1 97.38 96 ILE B O 1
ATOM 4760 N N . PRO B 1 97 ? -3.162 8.867 -10.445 1 95.56 97 PRO B N 1
ATOM 4761 C CA . PRO B 1 97 ? -4.258 9.828 -10.32 1 95.56 97 PRO B CA 1
ATOM 4762 C C . PRO B 1 97 ? -5.449 9.266 -9.547 1 95.56 97 PRO B C 1
ATOM 4764 O O . PRO B 1 97 ? -5.77 8.086 -9.672 1 95.56 97 PRO B O 1
ATOM 4767 N N . LEU B 1 98 ? -6.09 10.086 -8.781 1 96.5 98 LEU B N 1
ATOM 4768 C CA . LEU B 1 98 ? -7.32 9.781 -8.062 1 96.5 98 LEU B CA 1
ATOM 4769 C C . LEU B 1 98 ? -8.523 10.43 -8.742 1 96.5 98 LEU B C 1
ATOM 4771 O O . LEU B 1 98 ? -8.555 11.648 -8.922 1 96.5 98 LEU B O 1
ATOM 4775 N N . ASN B 1 99 ? -9.484 9.664 -9.109 1 95.19 99 ASN B N 1
ATOM 4776 C CA . ASN B 1 99 ? -10.656 10.156 -9.82 1 95.19 99 ASN B CA 1
ATOM 4777 C C . ASN B 1 99 ? -11.68 10.773 -8.867 1 95.19 99 ASN B C 1
ATOM 4779 O O . ASN B 1 99 ? -12.328 10.055 -8.109 1 95.19 99 ASN B O 1
ATOM 4783 N N . ILE B 1 100 ? -11.906 12.039 -8.984 1 94.31 100 ILE B N 1
ATOM 4784 C CA . ILE B 1 100 ? -12.758 12.773 -8.047 1 94.31 100 ILE B CA 1
ATOM 4785 C C . ILE B 1 100 ? -14.203 12.305 -8.18 1 94.31 100 ILE B C 1
ATOM 4787 O O . ILE B 1 100 ? -14.992 12.43 -7.246 1 94.31 100 ILE B O 1
ATOM 4791 N N . HIS B 1 101 ? -14.57 11.758 -9.352 1 93.38 101 HIS B N 1
ATOM 4792 C CA . HIS B 1 101 ? -15.93 11.281 -9.578 1 93.38 101 HIS B CA 1
ATOM 4793 C C . HIS B 1 101 ? -16.266 10.109 -8.664 1 93.38 101 HIS B C 1
ATOM 4795 O O . HIS B 1 101 ? -17.438 9.773 -8.469 1 93.38 101 HIS B O 1
ATOM 4801 N N . LYS B 1 102 ? -15.219 9.609 -8.102 1 93.81 102 LYS B N 1
ATOM 4802 C CA . LYS B 1 102 ? -15.414 8.43 -7.262 1 93.81 102 LYS B CA 1
ATOM 4803 C C . LYS B 1 102 ? -15.508 8.812 -5.789 1 93.81 102 LYS B C 1
ATOM 4805 O O . LYS B 1 102 ? -15.734 7.961 -4.93 1 93.81 102 LYS B O 1
ATOM 4810 N N . LEU B 1 103 ? -15.359 10.062 -5.512 1 94.94 103 LEU B N 1
ATOM 4811 C CA . LEU B 1 103 ? -15.484 10.508 -4.129 1 94.94 103 LEU B CA 1
ATOM 4812 C C . LEU B 1 103 ? -16.938 10.398 -3.654 1 94.94 103 LEU B C 1
ATOM 4814 O O . LEU B 1 103 ? -17.844 10.922 -4.305 1 94.94 103 LEU B O 1
ATOM 4818 N N . ASP B 1 104 ? -17.172 9.695 -2.592 1 94.56 104 ASP B N 1
ATOM 4819 C CA . ASP B 1 104 ? -18.453 9.586 -1.929 1 94.56 104 ASP B CA 1
ATOM 4820 C C . ASP B 1 104 ? -18.484 10.391 -0.636 1 94.56 104 ASP B C 1
ATOM 4822 O O . ASP B 1 104 ? -18.094 9.898 0.421 1 94.56 104 ASP B O 1
ATOM 4826 N N . LEU B 1 105 ? -19.016 11.531 -0.695 1 94.25 105 LEU B N 1
ATOM 4827 C CA . LEU B 1 105 ? -19.031 12.453 0.437 1 94.25 105 LEU B CA 1
ATOM 4828 C C . LEU B 1 105 ? -19.859 11.891 1.587 1 94.25 105 LEU B C 1
ATOM 4830 O O . LEU B 1 105 ? -19.703 12.312 2.736 1 94.25 105 LEU B O 1
ATOM 4834 N N . ALA B 1 106 ? -20.75 10.969 1.267 1 94.12 106 ALA B N 1
ATOM 4835 C CA . ALA B 1 106 ? -21.594 10.375 2.299 1 94.12 106 ALA B CA 1
ATOM 4836 C C . ALA B 1 106 ? -20.75 9.609 3.318 1 94.12 106 ALA B C 1
ATOM 4838 O O . ALA B 1 106 ? -21.188 9.359 4.441 1 94.12 106 ALA B O 1
ATOM 4839 N N . ARG B 1 107 ? -19.531 9.297 2.908 1 95.06 107 ARG B N 1
ATOM 4840 C CA . ARG B 1 107 ? -18.625 8.594 3.803 1 95.06 107 ARG B CA 1
ATOM 4841 C C . ARG B 1 107 ? -18.125 9.516 4.914 1 95.06 107 ARG B C 1
ATOM 4843 O O . ARG B 1 107 ? -17.578 9.047 5.91 1 95.06 107 ARG B O 1
ATOM 4850 N N . HIS B 1 108 ? -18.297 10.797 4.75 1 95.56 108 HIS B N 1
ATOM 4851 C CA . HIS B 1 108 ? -17.891 11.812 5.723 1 95.56 108 HIS B CA 1
ATOM 4852 C C . HIS B 1 108 ? -19.109 12.523 6.312 1 95.56 108 HIS B C 1
ATOM 4854 O O . HIS B 1 108 ? -19.5 13.594 5.844 1 95.56 108 HIS B O 1
ATOM 4860 N N . ARG B 1 109 ? -19.578 12.023 7.398 1 93.5 109 ARG B N 1
ATOM 4861 C CA . ARG B 1 109 ? -20.844 12.43 7.992 1 93.5 109 ARG B CA 1
ATOM 4862 C C . ARG B 1 109 ? -20.859 13.922 8.289 1 93.5 109 ARG B C 1
ATOM 4864 O O . ARG B 1 109 ? -21.906 14.57 8.18 1 93.5 109 ARG B O 1
ATOM 4871 N N . TYR B 1 110 ? -19.703 14.469 8.609 1 95.19 110 TYR B N 1
ATOM 4872 C CA . TYR B 1 110 ? -19.703 15.828 9.133 1 95.19 110 TYR B CA 1
ATOM 4873 C C . TYR B 1 110 ? -19.078 16.797 8.133 1 95.19 110 TYR B C 1
ATOM 4875 O O . TYR B 1 110 ? -18.547 17.844 8.523 1 95.19 110 TYR B O 1
ATOM 4883 N N . ARG B 1 111 ? -19 16.391 6.895 1 95.94 111 ARG B N 1
ATOM 4884 C CA . ARG B 1 111 ? -18.625 17.281 5.809 1 95.94 111 ARG B CA 1
ATOM 4885 C C . ARG B 1 111 ? -19.828 17.703 4.988 1 95.94 111 ARG B C 1
ATOM 4887 O O . ARG B 1 111 ? -20.562 16.844 4.465 1 95.94 111 ARG B O 1
ATOM 4894 N N . LEU B 1 112 ? -20.062 19 4.922 1 96.44 112 LEU B N 1
ATOM 4895 C CA . LEU B 1 112 ? -21.188 19.531 4.164 1 96.44 112 LEU B CA 1
ATOM 4896 C C . LEU B 1 112 ? -20.703 20.234 2.9 1 96.44 112 LEU B C 1
ATOM 4898 O O . LEU B 1 112 ? -19.641 20.859 2.896 1 96.44 112 LEU B O 1
ATOM 4902 N N . PRO B 1 113 ? -21.516 20.125 1.82 1 94.94 113 PRO B N 1
ATOM 4903 C CA . PRO B 1 113 ? -21.172 20.906 0.631 1 94.94 113 PRO B CA 1
ATOM 4904 C C . PRO B 1 113 ? -21.094 22.406 0.914 1 94.94 113 PRO B C 1
ATOM 4906 O O . PRO B 1 113 ? -21.828 22.922 1.774 1 94.94 113 PRO B O 1
ATOM 4909 N N . GLY B 1 114 ? -20.281 23.094 0.177 1 95.19 114 GLY B N 1
ATOM 4910 C CA . GLY B 1 114 ? -20.094 24.531 0.32 1 95.19 114 GLY B CA 1
ATOM 4911 C C . GLY B 1 114 ? -18.844 25.047 -0.345 1 95.19 114 GLY B C 1
ATOM 4912 O O . GLY B 1 114 ? -18.078 24.281 -0.923 1 95.19 114 GLY B O 1
ATOM 4913 N N . PRO B 1 115 ? -18.625 26.281 -0.296 1 95.31 115 PRO B N 1
ATOM 4914 C CA . PRO B 1 115 ? -17.531 26.906 -1.036 1 95.31 115 PRO B CA 1
ATOM 4915 C C . PRO B 1 115 ? -16.156 26.484 -0.535 1 95.31 115 PRO B C 1
ATOM 4917 O O . PRO B 1 115 ? -15.164 26.641 -1.245 1 95.31 115 PRO B O 1
ATOM 4920 N N . SER B 1 116 ? -16.094 25.984 0.604 1 95.19 116 SER B N 1
ATOM 4921 C CA . SER B 1 116 ? -14.781 25.688 1.166 1 95.19 116 SER B CA 1
ATOM 4922 C C . SER B 1 116 ? -14.461 24.188 1.071 1 95.19 116 SER B C 1
ATOM 4924 O O . SER B 1 116 ? -13.406 23.75 1.521 1 95.19 116 SER B O 1
ATOM 4926 N N . LEU B 1 117 ? -15.336 23.406 0.502 1 95.94 117 LEU B N 1
ATOM 4927 C CA . LEU B 1 117 ? -15.148 21.953 0.5 1 95.94 117 LEU B CA 1
ATOM 4928 C C . LEU B 1 117 ? -14.094 21.531 -0.52 1 95.94 117 LEU B C 1
ATOM 4930 O O . LEU B 1 117 ? -13.18 20.766 -0.198 1 95.94 117 LEU B O 1
ATOM 4934 N N . MET B 1 118 ? -14.133 22.125 -1.713 1 94.94 118 MET B N 1
ATOM 4935 C CA . MET B 1 118 ? -13.344 21.641 -2.844 1 94.94 118 MET B CA 1
ATOM 4936 C C . MET B 1 118 ? -11.945 22.25 -2.838 1 94.94 118 MET B C 1
ATOM 4938 O O . MET B 1 118 ? -11.797 23.469 -2.682 1 94.94 118 MET B O 1
ATOM 4942 N N . PRO B 1 119 ? -10.906 21.375 -3.018 1 94.81 119 PRO B N 1
ATOM 4943 C CA . PRO B 1 119 ? -9.57 21.922 -3.252 1 94.81 119 PRO B CA 1
ATOM 4944 C C . PRO B 1 119 ? -9.5 22.812 -4.488 1 94.81 119 PRO B C 1
ATOM 4946 O O . PRO B 1 119 ? -10.406 22.781 -5.324 1 94.81 119 PRO B O 1
ATOM 4949 N N . ALA B 1 120 ? -8.414 23.625 -4.531 1 93.94 120 ALA B N 1
ATOM 4950 C CA . ALA B 1 120 ? -8.258 24.547 -5.656 1 93.94 120 ALA B CA 1
ATOM 4951 C C . ALA B 1 120 ? -6.801 24.953 -5.844 1 93.94 120 ALA B C 1
ATOM 4953 O O . ALA B 1 120 ? -6.02 24.938 -4.891 1 93.94 120 ALA B O 1
ATOM 4954 N N . PRO B 1 121 ? -6.449 25.25 -7.082 1 92.5 121 PRO B N 1
ATOM 4955 C CA . PRO B 1 121 ? -5.086 25.703 -7.367 1 92.5 121 PRO B CA 1
ATOM 4956 C C . PRO B 1 121 ? -4.848 27.156 -6.961 1 92.5 121 PRO B C 1
ATOM 4958 O O . PRO B 1 121 ? -5.793 27.938 -6.91 1 92.5 121 PRO B O 1
ATOM 4961 N N . THR B 1 122 ? -3.674 27.469 -6.617 1 94.31 122 THR B N 1
ATOM 4962 C CA . THR B 1 122 ? -3.201 28.828 -6.375 1 94.31 122 THR B CA 1
ATOM 4963 C C . THR B 1 122 ? -1.7 28.938 -6.629 1 94.31 122 THR B C 1
ATOM 4965 O O . THR B 1 122 ? -1.114 28.062 -7.281 1 94.31 122 THR B O 1
ATOM 4968 N N . THR B 1 123 ? -1.109 30.078 -6.355 1 94.88 123 THR B N 1
ATOM 4969 C CA . THR B 1 123 ? 0.332 30.281 -6.426 1 94.88 123 THR B CA 1
ATOM 4970 C C . THR B 1 123 ? 0.853 30.906 -5.133 1 94.88 123 THR B C 1
ATOM 4972 O O . THR B 1 123 ? 0.092 31.531 -4.387 1 94.88 123 THR B O 1
ATOM 4975 N N . ILE B 1 124 ? 2.084 30.766 -4.906 1 94.94 124 ILE B N 1
ATOM 4976 C CA . ILE B 1 124 ? 2.686 31.281 -3.682 1 94.94 124 ILE B CA 1
ATOM 4977 C C . ILE B 1 124 ? 2.576 32.812 -3.656 1 94.94 124 ILE B C 1
ATOM 4979 O O . ILE B 1 124 ? 2.246 33.406 -2.625 1 94.94 124 ILE B O 1
ATOM 4983 N N . ASP B 1 125 ? 2.811 33.406 -4.754 1 96.12 125 ASP B N 1
ATOM 4984 C CA . ASP B 1 125 ? 2.779 34.875 -4.809 1 96.12 125 ASP B CA 1
ATOM 4985 C C . ASP B 1 125 ? 1.378 35.406 -4.512 1 96.12 125 ASP B C 1
ATOM 4987 O O . ASP B 1 125 ? 1.22 36.375 -3.781 1 96.12 125 ASP B O 1
ATOM 4991 N N . LYS B 1 126 ? 0.373 34.719 -4.992 1 96.69 126 LYS B N 1
ATOM 4992 C CA . LYS B 1 126 ? -0.999 35.125 -4.727 1 96.69 126 LYS B CA 1
ATOM 4993 C C . LYS B 1 126 ? -1.33 35.031 -3.24 1 96.69 126 LYS B C 1
ATOM 4995 O O . LYS B 1 126 ? -1.886 35.938 -2.648 1 96.69 126 LYS B O 1
ATOM 5000 N N . ILE B 1 127 ? -0.981 33.969 -2.639 1 97.44 127 ILE B N 1
ATOM 5001 C CA . ILE B 1 127 ? -1.258 33.75 -1.224 1 97.44 127 ILE B CA 1
ATOM 5002 C C . ILE B 1 127 ? -0.52 34.781 -0.383 1 97.44 127 ILE B C 1
ATOM 5004 O O . ILE B 1 127 ? -1.094 35.375 0.54 1 97.44 127 ILE B O 1
ATOM 5008 N N . GLU B 1 128 ? 0.713 35 -0.723 1 97.75 128 GLU B N 1
ATOM 5009 C CA . GLU B 1 128 ? 1.518 35.969 0.039 1 97.75 128 GLU B CA 1
ATOM 5010 C C . GLU B 1 128 ? 0.982 37.375 -0.109 1 97.75 128 GLU B C 1
ATOM 5012 O O . GLU B 1 128 ? 0.971 38.156 0.855 1 97.75 128 GLU B O 1
ATOM 5017 N N . ALA B 1 129 ? 0.559 37.656 -1.296 1 97.88 129 ALA B N 1
ATOM 5018 C CA . ALA B 1 129 ? 0.013 39 -1.522 1 97.88 129 ALA B CA 1
ATOM 5019 C C . ALA B 1 129 ? -1.232 39.25 -0.673 1 97.88 129 ALA B C 1
ATOM 5021 O O . ALA B 1 129 ? -1.352 40.281 -0.006 1 97.88 129 ALA B O 1
ATOM 5022 N N . ILE B 1 130 ? -2.107 38.312 -0.66 1 98.19 130 ILE B N 1
ATOM 5023 C CA . ILE B 1 130 ? -3.369 38.406 0.066 1 98.19 130 ILE B CA 1
ATOM 5024 C C . ILE B 1 130 ? -3.096 38.469 1.566 1 98.19 130 ILE B C 1
ATOM 5026 O O . ILE B 1 130 ? -3.641 39.344 2.266 1 98.19 130 ILE B O 1
ATOM 5030 N N . LEU B 1 131 ? -2.209 37.656 2.025 1 98.56 131 LEU B N 1
ATOM 5031 C CA . LEU B 1 131 ? -1.953 37.562 3.459 1 98.56 131 LEU B CA 1
ATOM 5032 C C . LEU B 1 131 ? -1.132 38.75 3.938 1 98.56 131 LEU B C 1
ATOM 5034 O O . LEU B 1 131 ? -1.288 39.219 5.074 1 98.56 131 LEU B O 1
ATOM 5038 N N . THR B 1 132 ? -0.252 39.25 3.078 1 98.44 132 THR B N 1
ATOM 5039 C CA . THR B 1 132 ? 0.504 40.438 3.42 1 98.44 132 THR B CA 1
ATOM 5040 C C . THR B 1 132 ? -0.433 41.625 3.645 1 98.44 132 THR B C 1
ATOM 5042 O O . THR B 1 132 ? -0.33 42.344 4.656 1 98.44 132 THR B O 1
ATOM 5045 N N . GLU B 1 133 ? -1.291 41.812 2.713 1 98.38 133 GLU B N 1
ATOM 5046 C CA . GLU B 1 133 ? -2.262 42.906 2.828 1 98.38 133 GLU B CA 1
ATOM 5047 C C . GLU B 1 133 ? -3.086 42.781 4.105 1 98.38 133 GLU B C 1
ATOM 5049 O O . GLU B 1 133 ? -3.281 43.75 4.824 1 98.38 133 GLU B O 1
ATOM 5054 N N . ARG B 1 134 ? -3.539 41.625 4.387 1 98.19 134 ARG B N 1
ATOM 5055 C CA . ARG B 1 134 ? -4.352 41.375 5.574 1 98.19 134 ARG B CA 1
ATOM 5056 C C . ARG B 1 134 ? -3.545 41.625 6.848 1 98.19 134 ARG B C 1
ATOM 5058 O O . ARG B 1 134 ? -4.023 42.281 7.781 1 98.19 134 ARG B O 1
ATOM 5065 N N . ALA B 1 135 ? -2.348 41.094 6.922 1 98.38 135 ALA B N 1
ATOM 5066 C CA . ALA B 1 135 ? -1.496 41.25 8.102 1 98.38 135 ALA B CA 1
ATOM 5067 C C . ALA B 1 135 ? -1.226 42.719 8.398 1 98.38 135 ALA B C 1
ATOM 5069 O O . ALA B 1 135 ? -1.338 43.156 9.547 1 98.38 135 ALA B O 1
ATOM 5070 N N . GLU B 1 136 ? -0.937 43.438 7.383 1 98.19 136 GLU B N 1
ATOM 5071 C CA . GLU B 1 136 ? -0.664 44.844 7.547 1 98.19 136 GLU B CA 1
ATOM 5072 C C . GLU B 1 136 ? -1.91 45.594 8.008 1 98.19 136 GLU B C 1
ATOM 5074 O O . GLU B 1 136 ? -1.826 46.5 8.859 1 98.19 136 GLU B O 1
ATOM 5079 N N . SER B 1 137 ? -3.021 45.219 7.453 1 97.81 137 SER B N 1
ATOM 5080 C CA . SER B 1 137 ? -4.273 45.844 7.848 1 97.81 137 SER B CA 1
ATOM 5081 C C . SER B 1 137 ? -4.598 45.594 9.312 1 97.81 137 SER B C 1
ATOM 5083 O O . SER B 1 137 ? -5.328 46.344 9.945 1 97.81 137 SER B O 1
ATOM 5085 N N . LEU B 1 138 ? -4.016 44.531 9.883 1 97.5 138 LEU B N 1
ATOM 5086 C CA . LEU B 1 138 ? -4.281 44.156 11.266 1 97.5 138 LEU B CA 1
ATOM 5087 C C . LEU B 1 138 ? -3.188 44.688 12.188 1 97.5 138 LEU B C 1
ATOM 5089 O O . LEU B 1 138 ? -3.166 44.344 13.375 1 97.5 138 LEU B O 1
ATOM 5093 N N . GLY B 1 139 ? -2.236 45.438 11.602 1 97.12 139 GLY B N 1
ATOM 5094 C CA . GLY B 1 139 ? -1.276 46.125 12.43 1 97.12 139 GLY B CA 1
ATOM 5095 C C . GLY B 1 139 ? 0.078 45.469 12.492 1 97.12 139 GLY B C 1
ATOM 5096 O O . GLY B 1 139 ? 0.993 45.938 13.156 1 97.12 139 GLY B O 1
ATOM 5097 N N . ALA B 1 140 ? 0.222 44.375 11.797 1 97.75 140 ALA B N 1
ATOM 5098 C CA . ALA B 1 140 ? 1.519 43.719 11.789 1 97.75 140 ALA B CA 1
ATOM 5099 C C . ALA B 1 140 ? 2.545 44.5 10.992 1 97.75 140 ALA B C 1
ATOM 5101 O O . ALA B 1 140 ? 2.219 45.094 9.961 1 97.75 140 ALA B O 1
ATOM 5102 N N . GLU B 1 141 ? 3.723 44.531 11.516 1 97.81 141 GLU B N 1
ATOM 5103 C CA . GLU B 1 141 ? 4.844 45.125 10.797 1 97.81 141 GLU B CA 1
ATOM 5104 C C . GLU B 1 141 ? 5.68 44.062 10.086 1 97.81 141 GLU B C 1
ATOM 5106 O O . GLU B 1 141 ? 6.055 43.062 10.688 1 97.81 141 GLU B O 1
ATOM 5111 N N . ILE B 1 142 ? 5.918 44.312 8.812 1 98.12 142 ILE B N 1
ATOM 5112 C CA . ILE B 1 142 ? 6.742 43.375 8.031 1 98.12 142 ILE B CA 1
ATOM 5113 C C . ILE B 1 142 ? 8.016 44.094 7.582 1 98.12 142 ILE B C 1
ATOM 5115 O O . ILE B 1 142 ? 7.965 45.062 6.82 1 98.12 142 ILE B O 1
ATOM 5119 N N . LEU B 1 143 ? 9.156 43.656 8.117 1 97.75 143 LEU B N 1
ATOM 5120 C CA . LEU B 1 143 ? 10.453 44.188 7.746 1 97.75 143 LEU B CA 1
ATOM 5121 C C . LEU B 1 143 ? 11.18 43.281 6.773 1 97.75 143 LEU B C 1
ATOM 5123 O O . LEU B 1 143 ? 11.703 42.219 7.172 1 97.75 143 LEU B O 1
ATOM 5127 N N . ARG B 1 144 ? 11.289 43.688 5.586 1 97.06 144 ARG B N 1
ATOM 5128 C CA . ARG B 1 144 ? 11.977 42.906 4.559 1 97.06 144 ARG B CA 1
ATOM 5129 C C . ARG B 1 144 ? 13.453 43.25 4.504 1 97.06 144 ARG B C 1
ATOM 5131 O O . ARG B 1 144 ? 13.859 44.312 4.949 1 97.06 144 ARG B O 1
ATOM 5138 N N . GLY B 1 145 ? 14.211 42.344 3.965 1 96.31 145 GLY B N 1
ATOM 5139 C CA . GLY B 1 145 ? 15.656 42.531 3.943 1 96.31 145 GLY B CA 1
ATOM 5140 C C . GLY B 1 145 ? 16.297 42.344 5.309 1 96.31 145 GLY B C 1
ATOM 5141 O O . GLY B 1 145 ? 17.453 42.719 5.496 1 96.31 145 GLY B O 1
ATOM 5142 N N . GLN B 1 146 ? 15.539 41.906 6.273 1 95.31 146 GLN B N 1
ATOM 5143 C CA . GLN B 1 146 ? 15.984 41.75 7.652 1 95.31 146 GLN B CA 1
ATOM 5144 C C . GLN B 1 146 ? 15.703 40.312 8.141 1 95.31 146 GLN B C 1
ATOM 5146 O O . GLN B 1 146 ? 14.953 40.125 9.102 1 95.31 146 GLN B O 1
ATOM 5151 N N . GLY B 1 147 ? 16.453 39.375 7.609 1 96.88 147 GLY B N 1
ATOM 5152 C CA . GLY B 1 147 ? 16.266 38 8.023 1 96.88 147 GLY B CA 1
ATOM 5153 C C . GLY B 1 147 ? 16.828 37.688 9.391 1 96.88 147 GLY B C 1
ATOM 5154 O O . GLY B 1 147 ? 17.828 38.281 9.797 1 96.88 147 GLY B O 1
ATOM 5155 N N . PHE B 1 148 ? 16.234 36.781 10.094 1 98.19 148 PHE B N 1
ATOM 5156 C CA . PHE B 1 148 ? 16.719 36.312 11.383 1 98.19 148 PHE B CA 1
ATOM 5157 C C . PHE B 1 148 ? 18.109 35.719 11.258 1 98.19 148 PHE B C 1
ATOM 5159 O O . PHE B 1 148 ? 18.406 35.031 10.281 1 98.19 148 PHE B O 1
ATOM 5166 N N . ASP B 1 149 ? 18.953 35.906 12.266 1 97.56 149 ASP B N 1
ATOM 5167 C CA . ASP B 1 149 ? 20.281 35.281 12.266 1 97.56 149 ASP B CA 1
ATOM 5168 C C . ASP B 1 149 ? 20.469 34.406 13.484 1 97.56 149 ASP B C 1
ATOM 5170 O O . ASP B 1 149 ? 20.562 33.188 13.359 1 97.56 149 ASP B O 1
ATOM 5174 N N . HIS B 1 150 ? 20.422 34.969 14.664 1 97.69 150 HIS B N 1
ATOM 5175 C CA . HIS B 1 150 ? 20.609 34.156 15.859 1 97.69 150 HIS B CA 1
ATOM 5176 C C . HIS B 1 150 ? 19.984 34.812 17.078 1 97.69 150 HIS B C 1
ATOM 5178 O O . HIS B 1 150 ? 19.5 35.938 17 1 97.69 150 HIS B O 1
ATOM 5184 N N . ILE B 1 151 ? 19.938 34.094 18.156 1 97.62 151 ILE B N 1
ATOM 5185 C CA . ILE B 1 151 ? 19.453 34.594 19.438 1 97.62 151 ILE B CA 1
ATOM 5186 C C . ILE B 1 151 ? 20.625 35.125 20.266 1 97.62 151 ILE B C 1
ATOM 5188 O O . ILE B 1 151 ? 21.594 34.375 20.516 1 97.62 151 ILE B O 1
ATOM 5192 N N . VAL B 1 152 ? 20.531 36.312 20.672 1 96.69 152 VAL B N 1
ATOM 5193 C CA . VAL B 1 152 ? 21.594 36.969 21.422 1 96.69 152 VAL B CA 1
ATOM 5194 C C . VAL B 1 152 ? 21.484 36.625 22.906 1 96.69 152 VAL B C 1
ATOM 5196 O O . VAL B 1 152 ? 22.484 36.375 23.578 1 96.69 152 VAL B O 1
ATOM 5199 N N . GLN B 1 153 ? 20.312 36.719 23.422 1 93.81 153 GLN B N 1
ATOM 5200 C CA . GLN B 1 153 ? 20.062 36.5 24.828 1 93.81 153 GLN B CA 1
ATOM 5201 C C . GLN B 1 153 ? 18.656 35.938 25.062 1 93.81 153 GLN B C 1
ATOM 5203 O O . GLN B 1 153 ? 17.719 36.25 24.312 1 93.81 153 GLN B O 1
ATOM 5208 N N . LYS B 1 154 ? 18.641 35.062 26.094 1 92.25 154 LYS B N 1
ATOM 5209 C CA . LYS B 1 154 ? 17.359 34.531 26.562 1 92.25 154 LYS B CA 1
ATOM 5210 C C . LYS B 1 154 ? 17.172 34.781 28.047 1 92.25 154 LYS B C 1
ATOM 5212 O O . LYS B 1 154 ? 18.109 34.625 28.844 1 92.25 154 LYS B O 1
ATOM 5217 N N . ASP B 1 155 ? 16.062 35.406 28.406 1 85.75 155 ASP B N 1
ATOM 5218 C CA . ASP B 1 155 ? 15.703 35.5 29.812 1 85.75 155 ASP B CA 1
ATOM 5219 C C . ASP B 1 155 ? 14.242 35.125 30.047 1 85.75 155 ASP B C 1
ATOM 5221 O O . ASP B 1 155 ? 13.555 34.688 29.125 1 85.75 155 ASP B O 1
ATOM 5225 N N . ASP B 1 156 ? 13.734 35.25 31.234 1 80.75 156 ASP B N 1
ATOM 5226 C CA . ASP B 1 156 ? 12.398 34.812 31.609 1 80.75 156 ASP B CA 1
ATOM 5227 C C . ASP B 1 156 ? 11.328 35.688 30.969 1 80.75 156 ASP B C 1
ATOM 5229 O O . ASP B 1 156 ? 10.188 35.281 30.797 1 80.75 156 ASP B O 1
ATOM 5233 N N . SER B 1 157 ? 11.812 36.875 30.594 1 82.25 157 SER B N 1
ATOM 5234 C CA . SER B 1 157 ? 10.82 37.844 30.109 1 82.25 157 SER B CA 1
ATOM 5235 C C . SER B 1 157 ? 10.82 37.906 28.594 1 82.25 157 SER B C 1
ATOM 5237 O O . SER B 1 157 ? 9.938 38.531 27.984 1 82.25 157 SER B O 1
ATOM 5239 N N . GLY B 1 158 ? 11.867 37.344 28.047 1 90.81 158 GLY B N 1
ATOM 5240 C CA . GLY B 1 158 ? 11.891 37.406 26.594 1 90.81 158 GLY B CA 1
ATOM 5241 C C . GLY B 1 158 ? 13.258 37.094 26.016 1 90.81 158 GLY B C 1
ATOM 5242 O O . GLY B 1 158 ? 14.055 36.375 26.625 1 90.81 158 GLY B O 1
ATOM 5243 N N . LEU B 1 159 ? 13.352 37.406 24.641 1 95.81 159 LEU B N 1
ATOM 5244 C CA . LEU B 1 159 ? 14.562 37.125 23.875 1 95.81 159 LEU B CA 1
ATOM 5245 C C . LEU B 1 159 ? 15.023 38.375 23.125 1 95.81 159 LEU B C 1
ATOM 5247 O O . LEU B 1 159 ? 14.211 39.219 22.75 1 95.81 159 LEU B O 1
ATOM 5251 N N . THR B 1 160 ? 16.297 38.469 23.078 1 97.31 160 THR B N 1
ATOM 5252 C CA . THR B 1 160 ? 16.891 39.438 22.141 1 97.31 160 THR B CA 1
ATOM 5253 C C . THR B 1 160 ? 17.469 38.688 20.938 1 97.31 160 THR B C 1
ATOM 5255 O O . THR B 1 160 ? 18.25 37.75 21.078 1 97.31 160 THR B O 1
ATOM 5258 N N . ILE B 1 161 ? 17.016 39.094 19.75 1 97.69 161 ILE B N 1
ATOM 5259 C CA . ILE B 1 161 ? 17.484 38.438 18.531 1 97.69 161 ILE B CA 1
ATOM 5260 C C . ILE B 1 161 ? 18.234 39.438 17.656 1 97.69 161 ILE B C 1
ATOM 5262 O O . ILE B 1 161 ? 18.062 40.656 17.828 1 97.69 161 ILE B O 1
ATOM 5266 N N . GLU B 1 162 ? 19.047 38.938 16.797 1 97.81 162 GLU B N 1
ATOM 5267 C CA . GLU B 1 162 ? 19.781 39.75 15.836 1 97.81 162 GLU B CA 1
ATOM 5268 C C . GLU B 1 162 ? 19.484 39.281 14.406 1 97.81 162 GLU B C 1
ATOM 5270 O O . GLU B 1 162 ? 19.375 38.094 14.133 1 97.81 162 GLU B O 1
ATOM 5275 N N . THR B 1 163 ? 19.312 40.25 13.531 1 97.5 163 THR B N 1
ATOM 5276 C CA . THR B 1 163 ? 19.094 39.969 12.125 1 97.5 163 THR B CA 1
ATOM 5277 C C . THR B 1 163 ? 20.406 39.781 11.383 1 97.5 163 THR B C 1
ATOM 5279 O O . THR B 1 163 ? 21.484 40.031 11.945 1 97.5 163 THR B O 1
ATOM 5282 N N . GLU B 1 164 ? 20.25 39.312 10.195 1 95.69 164 GLU B N 1
ATOM 5283 C CA . GLU B 1 164 ? 21.422 39.094 9.352 1 95.69 164 GLU B CA 1
ATOM 5284 C C . GLU B 1 164 ? 22.203 40.375 9.117 1 95.69 164 GLU B C 1
ATOM 5286 O O . GLU B 1 164 ? 23.406 40.344 8.875 1 95.69 164 GLU B O 1
ATOM 5291 N N . CYS B 1 165 ? 21.562 41.531 9.227 1 94.62 165 CYS B N 1
ATOM 5292 C CA . CYS B 1 165 ? 22.188 42.812 8.992 1 94.62 165 CYS B CA 1
ATOM 5293 C C . CYS B 1 165 ? 22.703 43.438 10.297 1 94.62 165 CYS B C 1
ATOM 5295 O O . CYS B 1 165 ? 23.188 44.562 10.312 1 94.62 165 CYS B O 1
ATOM 5297 N N . GLY B 1 166 ? 22.484 42.844 11.391 1 94.69 166 GLY B N 1
ATOM 5298 C CA . GLY B 1 166 ? 23.094 43.25 12.641 1 94.69 166 GLY B CA 1
ATOM 5299 C C . GLY B 1 166 ? 22.141 44.031 13.531 1 94.69 166 GLY B C 1
ATOM 5300 O O . GLY B 1 166 ? 22.516 44.5 14.602 1 94.69 166 GLY B O 1
ATOM 5301 N N . LYS B 1 167 ? 20.938 44.156 13.164 1 96.19 167 LYS B N 1
ATOM 5302 C CA . LYS B 1 167 ? 19.953 44.844 13.992 1 96.19 167 LYS B CA 1
ATOM 5303 C C . LYS B 1 167 ? 19.406 43.938 15.078 1 96.19 167 LYS B C 1
ATOM 5305 O O . LYS B 1 167 ? 19.156 42.75 14.836 1 96.19 167 LYS B O 1
ATOM 5310 N N . GLN B 1 168 ? 19.203 44.5 16.188 1 96.81 168 GLN B N 1
ATOM 5311 C CA . GLN B 1 168 ? 18.703 43.688 17.312 1 96.81 168 GLN B CA 1
ATOM 5312 C C . GLN B 1 168 ? 17.266 44.062 17.641 1 96.81 168 GLN B C 1
ATOM 5314 O O . GLN B 1 168 ? 16.859 45.219 17.531 1 96.81 168 GLN B O 1
ATOM 5319 N N . PHE B 1 169 ? 16.531 43.094 18.016 1 96.75 169 PHE B N 1
ATOM 5320 C CA . PHE B 1 169 ? 15.148 43.281 18.438 1 96.75 169 PHE B CA 1
ATOM 5321 C C . PHE B 1 169 ? 14.875 42.469 19.703 1 96.75 169 PHE B C 1
ATOM 5323 O O . PHE B 1 169 ? 15.469 41.438 19.922 1 96.75 169 PHE B O 1
ATOM 5330 N N . ARG B 1 170 ? 14.062 43 20.562 1 96.31 170 ARG B N 1
ATOM 5331 C CA . ARG B 1 170 ? 13.602 42.281 21.75 1 96.31 170 ARG B CA 1
ATOM 5332 C C . ARG B 1 170 ? 12.156 41.812 21.594 1 96.31 170 ARG B C 1
ATOM 5334 O O . ARG B 1 170 ? 11.32 42.531 21.047 1 96.31 170 ARG B O 1
ATOM 5341 N N . THR B 1 171 ? 11.891 40.625 22.016 1 96.69 171 THR B N 1
ATOM 5342 C CA . THR B 1 171 ? 10.547 40.062 21.875 1 96.69 171 THR B CA 1
ATOM 5343 C C . THR B 1 171 ? 10.219 39.125 23.031 1 96.69 171 THR B C 1
ATOM 5345 O O . THR B 1 171 ? 11.117 38.594 23.672 1 96.69 171 THR B O 1
ATOM 5348 N N . ARG B 1 172 ? 8.93 39 23.359 1 94.44 172 ARG B N 1
ATOM 5349 C CA . ARG B 1 172 ? 8.5 38 24.344 1 94.44 172 ARG B CA 1
ATOM 5350 C C . ARG B 1 172 ? 8.562 36.594 23.766 1 94.44 172 ARG B C 1
ATOM 5352 O O . ARG B 1 172 ? 8.984 35.656 24.438 1 94.44 172 ARG B O 1
ATOM 5359 N N . TRP B 1 173 ? 8.102 36.469 22.547 1 96.44 173 TRP B N 1
ATOM 5360 C CA . TRP B 1 173 ? 8.039 35.156 21.875 1 96.44 173 TRP B CA 1
ATOM 5361 C C . TRP B 1 173 ? 8.656 35.25 20.484 1 96.44 173 TRP B C 1
ATOM 5363 O O . TRP B 1 173 ? 8.484 36.25 19.781 1 96.44 173 TRP B O 1
ATOM 5373 N N . LEU B 1 174 ? 9.359 34.188 20.078 1 98.44 174 LEU B N 1
ATOM 5374 C CA . LEU B 1 174 ? 9.906 34.031 18.734 1 98.44 174 LEU B CA 1
ATOM 5375 C C . LEU B 1 174 ? 9.305 32.812 18.047 1 98.44 174 LEU B C 1
ATOM 5377 O O . LEU B 1 174 ? 9.25 31.719 18.625 1 98.44 174 LEU B O 1
ATOM 5381 N N . VAL B 1 175 ? 8.766 33 16.859 1 98.81 175 VAL B N 1
ATOM 5382 C CA . VAL B 1 175 ? 8.242 31.859 16.109 1 98.81 175 VAL B CA 1
ATOM 5383 C C . VAL B 1 175 ? 9.031 31.703 14.805 1 98.81 175 VAL B C 1
ATOM 5385 O O . VAL B 1 175 ? 9.109 32.625 14 1 98.81 175 VAL B O 1
ATOM 5388 N N . GLY B 1 176 ? 9.609 30.531 14.664 1 98.81 176 GLY B N 1
ATOM 5389 C CA . GLY B 1 176 ? 10.297 30.203 13.422 1 98.81 176 GLY B CA 1
ATOM 5390 C C . GLY B 1 176 ? 9.359 29.75 12.32 1 98.81 176 GLY B C 1
ATOM 5391 O O . GLY B 1 176 ? 8.734 28.688 12.438 1 98.81 176 GLY B O 1
ATOM 5392 N N . CYS B 1 177 ? 9.211 30.5 11.281 1 98.75 177 CYS B N 1
ATOM 5393 C CA . CYS B 1 177 ? 8.555 30.188 10.016 1 98.75 177 CYS B CA 1
ATOM 5394 C C . CYS B 1 177 ? 9.484 30.438 8.836 1 98.75 177 CYS B C 1
ATOM 5396 O O . CYS B 1 177 ? 9.055 30.922 7.789 1 98.75 177 CYS B O 1
ATOM 5398 N N . ASP B 1 178 ? 10.742 30.125 9.031 1 98.25 178 ASP B N 1
ATOM 5399 C CA . ASP B 1 178 ? 11.781 30.547 8.094 1 98.25 178 ASP B CA 1
ATOM 5400 C C . ASP B 1 178 ? 12.203 29.391 7.191 1 98.25 178 ASP B C 1
ATOM 5402 O O . ASP B 1 178 ? 13.359 29.344 6.754 1 98.25 178 ASP B O 1
ATOM 5406 N N . GLY B 1 179 ? 11.383 28.438 7.016 1 96.19 179 GLY B N 1
ATOM 5407 C CA . GLY B 1 179 ? 11.555 27.453 5.965 1 96.19 179 GLY B CA 1
ATOM 5408 C C . GLY B 1 179 ? 12.344 26.234 6.414 1 96.19 179 GLY B C 1
ATOM 5409 O O . GLY B 1 179 ? 12.586 26.062 7.609 1 96.19 179 GLY B O 1
ATOM 5410 N N . GLY B 1 180 ? 12.625 25.406 5.457 1 95.31 180 GLY B N 1
ATOM 5411 C CA . GLY B 1 180 ? 13.227 24.109 5.715 1 95.31 180 GLY B CA 1
ATOM 5412 C C . GLY B 1 180 ? 14.625 24.203 6.309 1 95.31 180 GLY B C 1
ATOM 5413 O O . GLY B 1 180 ? 15.055 23.312 7.035 1 95.31 180 GLY B O 1
ATOM 5414 N N . ARG B 1 181 ? 15.383 25.266 6.027 1 93.69 181 ARG B N 1
ATOM 5415 C CA . ARG B 1 181 ? 16.719 25.5 6.582 1 93.69 181 ARG B CA 1
ATOM 5416 C C . ARG B 1 181 ? 16.656 26.484 7.746 1 93.69 181 ARG B C 1
ATOM 5418 O O . ARG B 1 181 ? 17.531 27.328 7.895 1 93.69 181 ARG B O 1
ATOM 5425 N N . SER B 1 182 ? 15.711 26.328 8.453 1 98 182 SER B N 1
ATOM 5426 C CA . SER B 1 182 ? 15.359 27.266 9.516 1 98 182 SER B CA 1
ATOM 5427 C C . SER B 1 182 ? 16.547 27.562 10.414 1 98 182 SER B C 1
ATOM 5429 O O . SER B 1 182 ? 17.078 26.656 11.07 1 98 182 SER B O 1
ATOM 5431 N N . ARG B 1 183 ? 16.938 28.797 10.477 1 98.06 183 ARG B N 1
ATOM 5432 C CA . ARG B 1 183 ? 17.953 29.266 11.414 1 98.06 183 ARG B CA 1
ATOM 5433 C C . ARG B 1 183 ? 17.406 29.328 12.836 1 98.06 183 ARG B C 1
ATOM 5435 O O . ARG B 1 183 ? 18.141 29.094 13.797 1 98.06 183 ARG B O 1
ATOM 5442 N N . VAL B 1 184 ? 16.141 29.641 12.922 1 98.62 184 VAL B N 1
ATOM 5443 C CA . VAL B 1 184 ? 15.516 29.688 14.234 1 98.62 184 VAL B CA 1
ATOM 5444 C C . VAL B 1 184 ? 15.57 28.312 14.883 1 98.62 184 VAL B C 1
ATOM 5446 O O . VAL B 1 184 ? 15.93 28.188 16.062 1 98.62 184 VAL B O 1
ATOM 5449 N N . ARG B 1 185 ? 15.195 27.266 14.133 1 98.5 185 ARG B N 1
ATOM 5450 C CA . ARG B 1 185 ? 15.234 25.906 14.641 1 98.5 185 ARG B CA 1
ATOM 5451 C C . ARG B 1 185 ? 16.625 25.562 15.18 1 98.5 185 ARG B C 1
ATOM 5453 O O . ARG B 1 185 ? 16.75 25.016 16.281 1 98.5 185 ARG B O 1
ATOM 5460 N N . LYS B 1 186 ? 17.641 25.875 14.398 1 97.62 186 LYS B N 1
ATOM 5461 C CA . LYS B 1 186 ? 19.016 25.578 14.773 1 97.62 186 LYS B CA 1
ATOM 5462 C C . LYS B 1 186 ? 19.453 26.391 15.984 1 97.62 186 LYS B C 1
ATOM 5464 O O . LYS B 1 186 ? 20.047 25.859 16.922 1 97.62 186 LYS B O 1
ATOM 5469 N N . ALA B 1 187 ? 19.125 27.688 15.953 1 97.56 187 ALA B N 1
ATOM 5470 C CA . ALA B 1 187 ? 19.547 28.609 17 1 97.56 187 ALA B CA 1
ATOM 5471 C C . ALA B 1 187 ? 18.922 28.234 18.344 1 97.56 187 ALA B C 1
ATOM 5473 O O . ALA B 1 187 ? 19.547 28.422 19.406 1 97.56 187 ALA B O 1
ATOM 5474 N N . ALA B 1 188 ? 17.766 27.734 18.281 1 97.12 188 ALA B N 1
ATOM 5475 C CA . ALA B 1 188 ? 17.047 27.406 19.516 1 97.12 188 ALA B CA 1
ATOM 5476 C C . ALA B 1 188 ? 17.344 25.984 19.969 1 97.12 188 ALA B C 1
ATOM 5478 O O . ALA B 1 188 ? 16.953 25.578 21.062 1 97.12 188 ALA B O 1
ATOM 5479 N N . GLY B 1 189 ? 17.969 25.188 19.172 1 96.94 189 GLY B N 1
ATOM 5480 C CA . GLY B 1 189 ? 18.438 23.875 19.578 1 96.94 189 GLY B CA 1
ATOM 5481 C C . GLY B 1 189 ? 17.391 22.797 19.453 1 96.94 189 GLY B C 1
ATOM 5482 O O . GLY B 1 189 ? 17.375 21.844 20.25 1 96.94 189 GLY B O 1
ATOM 5483 N N . PHE B 1 190 ? 16.453 22.922 18.516 1 97.81 190 PHE B N 1
ATOM 5484 C CA . PHE B 1 190 ? 15.445 21.891 18.281 1 97.81 190 PHE B CA 1
ATOM 5485 C C . PHE B 1 190 ? 16.078 20.641 17.656 1 97.81 190 PHE B C 1
ATOM 5487 O O . PHE B 1 190 ? 16.953 20.766 16.797 1 97.81 190 PHE B O 1
ATOM 5494 N N . ASP B 1 191 ? 15.648 19.469 18.094 1 97.5 191 ASP B N 1
ATOM 5495 C CA . ASP B 1 191 ? 16 18.234 17.391 1 97.5 191 ASP B CA 1
ATOM 5496 C C . ASP B 1 191 ? 15.188 18.062 16.109 1 97.5 191 ASP B C 1
ATOM 5498 O O . ASP B 1 191 ? 13.984 18.359 16.094 1 97.5 191 ASP B O 1
ATOM 5502 N N . PHE B 1 192 ? 15.828 17.672 15.102 1 97.62 192 PHE B N 1
ATOM 5503 C CA . PHE B 1 192 ? 15.203 17.469 13.797 1 97.62 192 PHE B CA 1
ATOM 5504 C C . PHE B 1 192 ? 15.484 16.078 13.266 1 97.62 192 PHE B C 1
ATOM 5506 O O . PHE B 1 192 ? 16.531 15.828 12.672 1 97.62 192 PHE B O 1
ATOM 5513 N N . VAL B 1 193 ? 14.492 15.172 13.359 1 97.44 193 VAL B N 1
ATOM 5514 C CA . VAL B 1 193 ? 14.727 13.75 13.125 1 97.44 193 VAL B CA 1
ATOM 5515 C C . VAL B 1 193 ? 13.836 13.266 11.984 1 97.44 193 VAL B C 1
ATOM 5517 O O . VAL B 1 193 ? 12.805 13.867 11.688 1 97.44 193 VAL B O 1
ATOM 5520 N N . GLY B 1 194 ? 14.273 12.195 11.297 1 96.69 194 GLY B N 1
ATOM 5521 C CA . GLY B 1 194 ? 13.484 11.617 10.219 1 96.69 194 GLY B CA 1
ATOM 5522 C C . GLY B 1 194 ? 14.32 10.797 9.25 1 96.69 194 GLY B C 1
ATOM 5523 O O . GLY B 1 194 ? 15.312 10.18 9.648 1 96.69 194 GLY B O 1
ATOM 5524 N N . SER B 1 195 ? 13.906 10.727 8.008 1 96.69 195 SER B N 1
ATOM 5525 C CA . SER B 1 195 ? 14.547 9.867 7.012 1 96.69 195 SER B CA 1
ATOM 5526 C C . SER B 1 195 ? 15.477 10.672 6.109 1 96.69 195 SER B C 1
ATOM 5528 O O . SER B 1 195 ? 15.203 11.836 5.801 1 96.69 195 SER B O 1
ATOM 5530 N N . GLU B 1 196 ? 16.5 10.031 5.668 1 96.19 196 GLU B N 1
ATOM 5531 C CA . GLU B 1 196 ? 17.469 10.625 4.738 1 96.19 196 GLU B CA 1
ATOM 5532 C C . GLU B 1 196 ? 16.984 10.516 3.297 1 96.19 196 GLU B C 1
ATOM 5534 O O . GLU B 1 196 ? 16.078 9.727 3 1 96.19 196 GLU B O 1
ATOM 5539 N N . PRO B 1 197 ? 17.562 11.266 2.42 1 96.81 197 PRO B N 1
ATOM 5540 C CA . PRO B 1 197 ? 17.078 11.281 1.038 1 96.81 197 PRO B CA 1
ATOM 5541 C C . PRO B 1 197 ? 17.344 9.969 0.306 1 96.81 197 PRO B C 1
ATOM 5543 O O . PRO B 1 197 ? 18.375 9.32 0.546 1 96.81 197 PRO B O 1
ATOM 5546 N N . THR B 1 198 ? 16.438 9.625 -0.556 1 96.5 198 THR B N 1
ATOM 5547 C CA . THR B 1 198 ? 16.625 8.492 -1.455 1 96.5 198 THR B CA 1
ATOM 5548 C C . THR B 1 198 ? 16.734 8.961 -2.902 1 96.5 198 THR B C 1
ATOM 5550 O O . THR B 1 198 ? 17.078 8.18 -3.789 1 96.5 198 THR B O 1
ATOM 5553 N N . LEU B 1 199 ? 16.484 10.242 -3.119 1 97.75 199 LEU B N 1
ATOM 5554 C CA . LEU B 1 199 ? 16.516 10.773 -4.477 1 97.75 199 LEU B CA 1
ATOM 5555 C C . LEU B 1 199 ? 16.859 12.258 -4.469 1 97.75 199 LEU B C 1
ATOM 5557 O O . LEU B 1 199 ? 16.828 12.906 -3.422 1 97.75 199 LEU B O 1
ATOM 5561 N N . THR B 1 200 ? 17.266 12.766 -5.594 1 97.88 200 THR B N 1
ATOM 5562 C CA . THR B 1 200 ? 17.328 14.195 -5.879 1 97.88 200 THR B CA 1
ATOM 5563 C C . THR B 1 200 ? 16.25 14.594 -6.891 1 97.88 200 THR B C 1
ATOM 5565 O O . THR B 1 200 ? 16.188 14.016 -7.98 1 97.88 200 THR B O 1
ATOM 5568 N N . GLY B 1 201 ? 15.391 15.484 -6.469 1 96.94 201 GLY B N 1
ATOM 5569 C CA . GLY B 1 201 ? 14.406 16.062 -7.363 1 96.94 201 GLY B CA 1
ATOM 5570 C C . GLY B 1 201 ? 14.867 17.359 -8 1 96.94 201 GLY B C 1
ATOM 5571 O O . GLY B 1 201 ? 15.609 18.125 -7.387 1 96.94 201 GLY B O 1
ATOM 5572 N N . TYR B 1 202 ? 14.43 17.578 -9.242 1 96.25 202 TYR B N 1
ATOM 5573 C CA . TYR B 1 202 ? 14.742 18.797 -9.992 1 96.25 202 TYR B CA 1
ATOM 5574 C C . TYR B 1 202 ? 13.477 19.484 -10.484 1 96.25 202 TYR B C 1
ATOM 5576 O O . TYR B 1 202 ? 12.648 18.859 -11.156 1 96.25 202 TYR B O 1
ATOM 5584 N N . SER B 1 203 ? 13.266 20.703 -10.07 1 93.94 203 SER B N 1
ATOM 5585 C CA . SER B 1 203 ? 12.281 21.578 -10.688 1 93.94 203 SER B CA 1
ATOM 5586 C C . SER B 1 203 ? 12.906 22.438 -11.773 1 93.94 203 SER B C 1
ATOM 5588 O O . SER B 1 203 ? 13.797 23.25 -11.484 1 93.94 203 SER B O 1
ATOM 5590 N N . LEU B 1 204 ? 12.391 22.219 -12.953 1 93.19 204 LEU B N 1
ATOM 5591 C CA . LEU B 1 204 ? 13.109 22.781 -14.086 1 93.19 204 LEU B CA 1
ATOM 5592 C C . LEU B 1 204 ? 12.141 23.406 -15.086 1 93.19 204 LEU B C 1
ATOM 5594 O O . LEU B 1 204 ? 11.125 22.797 -15.422 1 93.19 204 LEU B O 1
ATOM 5598 N N . ARG B 1 205 ? 12.398 24.641 -15.438 1 93.88 205 ARG B N 1
ATOM 5599 C CA . ARG B 1 205 ? 11.812 25.266 -16.609 1 93.88 205 ARG B CA 1
ATOM 5600 C C . ARG B 1 205 ? 12.836 25.406 -17.734 1 93.88 205 ARG B C 1
ATOM 5602 O O . ARG B 1 205 ? 13.867 26.062 -17.547 1 93.88 205 ARG B O 1
ATOM 5609 N N . CYS B 1 206 ? 12.523 24.766 -18.828 1 94.69 206 CYS B N 1
ATOM 5610 C CA . CYS B 1 206 ? 13.516 24.766 -19.891 1 94.69 206 CYS B CA 1
ATOM 5611 C C . CYS B 1 206 ? 12.836 24.641 -21.25 1 94.69 206 CYS B C 1
ATOM 5613 O O . CYS B 1 206 ? 11.625 24.438 -21.328 1 94.69 206 CYS B O 1
ATOM 5615 N N . ASP B 1 207 ? 13.586 24.875 -22.266 1 95.31 207 ASP B N 1
ATOM 5616 C CA . ASP B 1 207 ? 13.188 24.594 -23.641 1 95.31 207 ASP B CA 1
ATOM 5617 C C . ASP B 1 207 ? 13.742 23.25 -24.109 1 95.31 207 ASP B C 1
ATOM 5619 O O . ASP B 1 207 ? 14.875 22.906 -23.781 1 95.31 207 ASP B O 1
ATOM 5623 N N . LEU B 1 208 ? 12.883 22.516 -24.844 1 94.88 208 LEU B N 1
ATOM 5624 C CA . LEU B 1 208 ? 13.273 21.219 -25.391 1 94.88 208 LEU B CA 1
ATOM 5625 C C . LEU B 1 208 ? 13.203 21.219 -26.906 1 94.88 208 LEU B C 1
ATOM 5627 O O . LEU B 1 208 ? 12.359 21.922 -27.5 1 94.88 208 LEU B O 1
ATOM 5631 N N . ASP B 1 209 ? 14.016 20.469 -27.531 1 95.12 209 ASP B N 1
ATOM 5632 C CA . ASP B 1 209 ? 13.984 20.375 -28.984 1 95.12 209 ASP B CA 1
ATOM 5633 C C . ASP B 1 209 ? 12.805 19.531 -29.453 1 95.12 209 ASP B C 1
ATOM 5635 O O . ASP B 1 209 ? 12.234 19.781 -30.516 1 95.12 209 ASP B O 1
ATOM 5639 N N . HIS B 1 210 ? 12.375 18.469 -28.641 1 93.38 210 HIS B N 1
ATOM 5640 C CA . HIS B 1 210 ? 11.289 17.578 -29.031 1 93.38 210 HIS B CA 1
ATOM 5641 C C . HIS B 1 210 ? 10.352 17.297 -27.859 1 93.38 210 HIS B C 1
ATOM 5643 O O . HIS B 1 210 ? 10.219 16.156 -27.422 1 93.38 210 HIS B O 1
ATOM 5649 N N . PRO B 1 211 ? 9.68 18.297 -27.422 1 92.81 211 PRO B N 1
ATOM 5650 C CA . PRO B 1 211 ? 8.773 18.094 -26.281 1 92.81 211 PRO B CA 1
ATOM 5651 C C . PRO B 1 211 ? 7.625 17.141 -26.609 1 92.81 211 PRO B C 1
ATOM 5653 O O . PRO B 1 211 ? 7.047 16.531 -25.703 1 92.81 211 PRO B O 1
ATOM 5656 N N . GLU B 1 212 ? 7.309 16.922 -27.891 1 91.62 212 GLU B N 1
ATOM 5657 C CA . GLU B 1 212 ? 6.191 16.078 -28.312 1 91.62 212 GLU B CA 1
ATOM 5658 C C . GLU B 1 212 ? 6.465 14.602 -28.016 1 91.62 212 GLU B C 1
ATOM 5660 O O . GLU B 1 212 ? 5.547 13.781 -28.016 1 91.62 212 GLU B O 1
ATOM 5665 N N . LYS B 1 213 ? 7.711 14.32 -27.797 1 93.56 213 LYS B N 1
ATOM 5666 C CA . LYS B 1 213 ? 8.078 12.938 -27.531 1 93.56 213 LYS B CA 1
ATOM 5667 C C . LYS B 1 213 ? 7.777 12.555 -26.078 1 93.56 213 LYS B C 1
ATOM 5669 O O . LYS B 1 213 ? 7.844 11.383 -25.719 1 93.56 213 LYS B O 1
ATOM 5674 N N . LEU B 1 214 ? 7.484 13.547 -25.297 1 94.19 214 LEU B N 1
ATOM 5675 C CA . LEU B 1 214 ? 7.266 13.297 -23.875 1 94.19 214 LEU B CA 1
ATOM 5676 C C . LEU B 1 214 ? 5.773 13.234 -23.562 1 94.19 214 LEU B C 1
ATOM 5678 O O . LEU B 1 214 ? 4.977 13.961 -24.172 1 94.19 214 LEU B O 1
ATOM 5682 N N . LYS B 1 215 ? 5.449 12.289 -22.656 1 94 215 LYS B N 1
ATOM 5683 C CA . LYS B 1 215 ? 4.074 12.188 -22.188 1 94 215 LYS B CA 1
ATOM 5684 C C . LYS B 1 215 ? 3.812 13.195 -21.062 1 94 215 LYS B C 1
ATOM 5686 O O . LYS B 1 215 ? 4.602 13.297 -20.125 1 94 215 LYS B O 1
ATOM 5691 N N . MET B 1 216 ? 2.727 13.977 -21.156 1 93.38 216 MET B N 1
ATOM 5692 C CA . MET B 1 216 ? 2.352 14.93 -20.109 1 93.38 216 MET B CA 1
ATOM 5693 C C . MET B 1 216 ? 1.883 14.195 -18.859 1 93.38 216 MET B C 1
ATOM 5695 O O . MET B 1 216 ? 1.371 13.078 -18.938 1 93.38 216 MET B O 1
ATOM 5699 N N . GLY B 1 217 ? 2.07 14.883 -17.688 1 93.38 217 GLY B N 1
ATOM 5700 C CA . GLY B 1 217 ? 1.597 14.32 -16.422 1 93.38 217 GLY B CA 1
ATOM 5701 C C . GLY B 1 217 ? 2.654 13.516 -15.703 1 93.38 217 GLY B C 1
ATOM 5702 O O . GLY B 1 217 ? 3.842 13.836 -15.758 1 93.38 217 GLY B O 1
ATOM 5703 N N . PHE B 1 218 ? 2.232 12.602 -14.914 1 94.81 218 PHE B N 1
ATOM 5704 C CA . PHE B 1 218 ? 3.104 11.773 -14.086 1 94.81 218 PHE B CA 1
ATOM 5705 C C . PHE B 1 218 ? 3.557 10.531 -14.852 1 94.81 218 PHE B C 1
ATOM 5707 O O . PHE B 1 218 ? 2.73 9.773 -15.359 1 94.81 218 PHE B O 1
ATOM 5714 N N . ASN B 1 219 ? 4.875 10.336 -14.953 1 96.12 219 ASN B N 1
ATOM 5715 C CA . ASN B 1 219 ? 5.395 9.227 -15.75 1 96.12 219 ASN B CA 1
ATOM 5716 C C . ASN B 1 219 ? 6.48 8.461 -15 1 96.12 219 ASN B C 1
ATOM 5718 O O . ASN B 1 219 ? 7.414 9.062 -14.461 1 96.12 219 ASN B O 1
ATOM 5722 N N . THR B 1 220 ? 6.293 7.156 -14.969 1 96.12 220 THR B N 1
ATOM 5723 C CA . THR B 1 220 ? 7.371 6.289 -14.508 1 96.12 220 THR B CA 1
ATOM 5724 C C . THR B 1 220 ? 8.234 5.824 -15.672 1 96.12 220 THR B C 1
ATOM 5726 O O . THR B 1 220 ? 7.738 5.645 -16.797 1 96.12 220 THR B O 1
ATOM 5729 N N . THR B 1 221 ? 9.508 5.738 -15.477 1 96.69 221 THR B N 1
ATOM 5730 C CA . THR B 1 221 ? 10.422 5.137 -16.453 1 96.69 221 THR B CA 1
ATOM 5731 C C . THR B 1 221 ? 11.195 3.982 -15.82 1 96.69 221 THR B C 1
ATOM 5733 O O . THR B 1 221 ? 10.977 3.639 -14.656 1 96.69 221 THR B O 1
ATOM 5736 N N . GLU B 1 222 ? 12.047 3.334 -16.562 1 95.19 222 GLU B N 1
ATOM 5737 C CA . GLU B 1 222 ? 12.852 2.225 -16.062 1 95.19 222 GLU B CA 1
ATOM 5738 C C . GLU B 1 222 ? 13.844 2.693 -14.992 1 95.19 222 GLU B C 1
ATOM 5740 O O . GLU B 1 222 ? 14.234 1.919 -14.117 1 95.19 222 GLU B O 1
ATOM 5745 N N . THR B 1 223 ? 14.156 4.016 -15.094 1 96.44 223 THR B N 1
ATOM 5746 C CA . THR B 1 223 ? 15.266 4.449 -14.242 1 96.44 223 THR B CA 1
ATOM 5747 C C . THR B 1 223 ? 14.859 5.648 -13.391 1 96.44 223 THR B C 1
ATOM 5749 O O . THR B 1 223 ? 15.633 6.105 -12.547 1 96.44 223 THR B O 1
ATOM 5752 N N . GLY B 1 224 ? 13.68 6.113 -13.648 1 97.12 224 GLY B N 1
ATOM 5753 C CA . GLY B 1 224 ? 13.312 7.297 -12.891 1 97.12 224 GLY B CA 1
ATOM 5754 C C . GLY B 1 224 ? 11.836 7.613 -12.953 1 97.12 224 GLY B C 1
ATOM 5755 O O . GLY B 1 224 ? 11.008 6.715 -13.141 1 97.12 224 GLY B O 1
ATOM 5756 N N . PHE B 1 225 ? 11.516 8.859 -12.562 1 97.44 225 PHE B N 1
ATOM 5757 C CA . PHE B 1 225 ? 10.164 9.406 -12.539 1 97.44 225 PHE B CA 1
ATOM 5758 C C . PHE B 1 225 ? 10.164 10.867 -12.961 1 97.44 225 PHE B C 1
ATOM 5760 O O . PHE B 1 225 ? 11.078 11.617 -12.617 1 97.44 225 PHE B O 1
ATOM 5767 N N . TYR B 1 226 ? 9.172 11.258 -13.781 1 96.56 226 TYR B N 1
ATOM 5768 C CA . TYR B 1 226 ? 9.133 12.672 -14.141 1 96.56 226 TYR B CA 1
ATOM 5769 C C . TYR B 1 226 ? 7.699 13.164 -14.281 1 96.56 226 TYR B C 1
ATOM 5771 O O . TYR B 1 226 ? 6.793 12.375 -14.547 1 96.56 226 TYR B O 1
ATOM 5779 N N . ILE B 1 227 ? 7.5 14.367 -13.969 1 94.56 227 ILE B N 1
ATOM 5780 C CA . ILE B 1 227 ? 6.273 15.109 -14.227 1 94.56 227 ILE B CA 1
ATOM 5781 C C . ILE B 1 227 ? 6.523 16.172 -15.297 1 94.56 227 ILE B C 1
ATOM 5783 O O . ILE B 1 227 ? 7.438 16.984 -15.164 1 94.56 227 ILE B O 1
ATOM 5787 N N . PHE B 1 228 ? 5.734 16.078 -16.328 1 93.69 228 PHE B N 1
ATOM 5788 C CA . PHE B 1 228 ? 5.883 17.047 -17.422 1 93.69 228 PHE B CA 1
ATOM 5789 C C . PHE B 1 228 ? 4.578 17.781 -17.672 1 93.69 228 PHE B C 1
ATOM 5791 O O . PHE B 1 228 ? 3.545 17.172 -17.938 1 93.69 228 PHE B O 1
ATOM 5798 N N . THR B 1 229 ? 4.391 19.047 -17.312 1 83.94 229 THR B N 1
ATOM 5799 C CA . THR B 1 229 ? 3.16 19.812 -17.422 1 83.94 229 THR B CA 1
ATOM 5800 C C . THR B 1 229 ? 3.105 20.547 -18.766 1 83.94 229 THR B C 1
ATOM 5802 O O . THR B 1 229 ? 2.217 21.375 -19 1 83.94 229 THR B O 1
ATOM 5805 N N . GLY B 1 230 ? 3.891 20.266 -19.594 1 74.5 230 GLY B N 1
ATOM 5806 C CA . GLY B 1 230 ? 3.895 21.016 -20.844 1 74.5 230 GLY B CA 1
ATOM 5807 C C . GLY B 1 230 ? 4.609 22.344 -20.75 1 74.5 230 GLY B C 1
ATOM 5808 O O . GLY B 1 230 ? 5.094 22.719 -19.672 1 74.5 230 GLY B O 1
ATOM 5809 N N . PHE B 1 231 ? 4.906 23.047 -21.641 1 71.94 231 PHE B N 1
ATOM 5810 C CA . PHE B 1 231 ? 5.531 24.359 -21.75 1 71.94 231 PHE B CA 1
ATOM 5811 C C . PHE B 1 231 ? 6.938 24.344 -21.156 1 71.94 231 PHE B C 1
ATOM 5813 O O . PHE B 1 231 ? 7.383 25.328 -20.578 1 71.94 231 PHE B O 1
ATOM 5820 N N . GLY B 1 232 ? 7.414 23.203 -20.969 1 75.19 232 GLY B N 1
ATOM 5821 C CA . GLY B 1 232 ? 8.812 23.078 -20.578 1 75.19 232 GLY B CA 1
ATOM 5822 C C . GLY B 1 232 ? 9 22.953 -19.078 1 75.19 232 GLY B C 1
ATOM 5823 O O . GLY B 1 232 ? 10.094 23.219 -18.578 1 75.19 232 GLY B O 1
ATOM 5824 N N . MET B 1 233 ? 8 22.688 -18.375 1 85.88 233 MET B N 1
ATOM 5825 C CA . MET B 1 233 ? 8.156 22.531 -16.938 1 85.88 233 MET B CA 1
ATOM 5826 C C . MET B 1 233 ? 8.227 21.062 -16.547 1 85.88 233 MET B C 1
ATOM 5828 O O . MET B 1 233 ? 7.371 20.266 -16.953 1 85.88 233 MET B O 1
ATOM 5832 N N . PHE B 1 234 ? 9.367 20.828 -15.773 1 88.56 234 PHE B N 1
ATOM 5833 C CA . PHE B 1 234 ? 9.625 19.453 -15.352 1 88.56 234 PHE B CA 1
ATOM 5834 C C . PHE B 1 234 ? 9.797 19.375 -13.844 1 88.56 234 PHE B C 1
ATOM 5836 O O . PHE B 1 234 ? 10.383 20.266 -13.227 1 88.56 234 PHE B O 1
ATOM 5843 N N . ALA B 1 235 ? 9.297 18.328 -13.328 1 93.44 235 ALA B N 1
ATOM 5844 C CA . ALA B 1 235 ? 9.898 17.734 -12.141 1 93.44 235 ALA B CA 1
ATOM 5845 C C . ALA B 1 235 ? 10.578 16.406 -12.477 1 93.44 235 ALA B C 1
ATOM 5847 O O . ALA B 1 235 ? 9.938 15.492 -13.008 1 93.44 235 ALA B O 1
ATOM 5848 N N . LEU B 1 236 ? 11.906 16.359 -12.352 1 96.75 236 LEU B N 1
ATOM 5849 C CA . LEU B 1 236 ? 12.672 15.141 -12.586 1 96.75 236 LEU B CA 1
ATOM 5850 C C . LEU B 1 236 ? 13.102 14.508 -11.266 1 96.75 236 LEU B C 1
ATOM 5852 O O . LEU B 1 236 ? 13.625 15.195 -10.383 1 96.75 236 LEU B O 1
ATOM 5856 N N . LEU B 1 237 ? 12.836 13.289 -11.086 1 97.94 237 LEU B N 1
ATOM 5857 C CA . LEU B 1 237 ? 13.281 12.562 -9.898 1 97.94 237 LEU B CA 1
ATOM 5858 C C . LEU B 1 237 ? 14.391 11.57 -10.25 1 97.94 237 LEU B C 1
ATOM 5860 O O . LEU B 1 237 ? 14.148 10.586 -10.953 1 97.94 237 LEU B O 1
ATOM 5864 N N . ASP B 1 238 ? 15.586 11.883 -9.844 1 97.38 238 ASP B N 1
ATOM 5865 C CA . ASP B 1 238 ? 16.75 11.023 -10 1 97.38 238 ASP B CA 1
ATOM 5866 C C . ASP B 1 238 ? 17.031 10.258 -8.711 1 97.38 238 ASP B C 1
ATOM 5868 O O . ASP B 1 238 ? 17.391 10.852 -7.688 1 97.38 238 ASP B O 1
ATOM 5872 N N . PHE B 1 239 ? 16.906 8.938 -8.703 1 97.06 239 PHE B N 1
ATOM 5873 C CA . PHE B 1 239 ? 17.016 8.125 -7.5 1 97.06 239 PHE B CA 1
ATOM 5874 C C . PHE B 1 239 ? 18.469 7.793 -7.195 1 97.06 239 PHE B C 1
ATOM 5876 O O . PHE B 1 239 ? 18.875 6.625 -7.215 1 97.06 239 PHE B O 1
ATOM 5883 N N . ASP B 1 240 ? 19.203 8.867 -6.805 1 95.44 240 ASP B N 1
ATOM 5884 C CA . ASP B 1 240 ? 20.641 8.773 -6.574 1 95.44 240 ASP B CA 1
ATOM 5885 C C . ASP B 1 240 ? 20.969 8.812 -5.082 1 95.44 240 ASP B C 1
ATOM 5887 O O . ASP B 1 240 ? 22.094 9.133 -4.691 1 95.44 240 ASP B O 1
ATOM 5891 N N . GLY B 1 241 ? 19.953 8.633 -4.227 1 94.19 241 GLY B N 1
ATOM 5892 C CA . GLY B 1 241 ? 20.156 8.664 -2.785 1 94.19 241 GLY B CA 1
ATOM 5893 C C . GLY B 1 241 ? 20.406 10.062 -2.252 1 94.19 241 GLY B C 1
ATOM 5894 O O . GLY B 1 241 ? 20.953 10.219 -1.156 1 94.19 241 GLY B O 1
ATOM 5895 N N . GLY B 1 242 ? 20.125 11.062 -3.041 1 95 242 GLY B N 1
ATOM 5896 C CA . GLY B 1 242 ? 20.344 12.445 -2.637 1 95 242 GLY B CA 1
ATOM 5897 C C . GLY B 1 242 ? 21.766 12.914 -2.885 1 95 242 GLY B C 1
ATOM 5898 O O . GLY B 1 242 ? 22.156 13.984 -2.428 1 95 242 GLY B O 1
ATOM 5899 N N . ALA B 1 243 ? 22.547 12.18 -3.641 1 92.12 243 ALA B N 1
ATOM 5900 C CA . ALA B 1 243 ? 23.969 12.422 -3.805 1 92.12 243 ALA B CA 1
ATOM 5901 C C . ALA B 1 243 ? 24.234 13.758 -4.496 1 92.12 243 ALA B C 1
ATOM 5903 O O . ALA B 1 243 ? 25.141 14.5 -4.105 1 92.12 243 ALA B O 1
ATOM 5904 N N . SER B 1 244 ? 23.469 14.109 -5.504 1 89.56 244 SER B N 1
ATOM 5905 C CA . SER B 1 244 ? 23.688 15.336 -6.262 1 89.56 244 SER B CA 1
ATOM 5906 C C . SER B 1 244 ? 23.5 16.562 -5.383 1 89.56 244 SER B C 1
ATOM 5908 O O . SER B 1 244 ? 24.266 17.531 -5.484 1 89.56 244 SER B O 1
ATOM 5910 N N . GLN B 1 245 ? 22.516 16.5 -4.609 1 87.31 245 GLN B N 1
ATOM 5911 C CA . GLN B 1 245 ? 22.266 17.625 -3.711 1 87.31 245 GLN B CA 1
ATOM 5912 C C . GLN B 1 245 ? 23.344 17.719 -2.635 1 87.31 245 GLN B C 1
ATOM 5914 O O . GLN B 1 245 ? 23.812 18.812 -2.305 1 87.31 245 GLN B O 1
ATOM 5919 N N . ALA B 1 246 ? 23.719 16.625 -2.164 1 86.06 246 ALA B N 1
ATOM 5920 C CA . ALA B 1 246 ? 24.734 16.578 -1.122 1 86.06 246 ALA B CA 1
ATOM 5921 C C . ALA B 1 246 ? 26.062 17.156 -1.625 1 86.06 246 ALA B C 1
ATOM 5923 O O . ALA B 1 246 ? 26.766 17.828 -0.879 1 86.06 246 ALA B O 1
ATOM 5924 N N . ARG B 1 247 ? 26.344 17 -2.877 1 88.38 247 ARG B N 1
ATOM 5925 C CA . ARG B 1 247 ? 27.594 17.438 -3.475 1 88.38 247 ARG B CA 1
ATOM 5926 C C . ARG B 1 247 ? 27.484 18.875 -3.969 1 88.38 247 ARG B C 1
ATOM 5928 O O . ARG B 1 247 ? 28.469 19.453 -4.453 1 88.38 247 ARG B O 1
ATOM 5935 N N . LYS B 1 248 ? 26.391 19.484 -3.854 1 88.88 248 LYS B N 1
ATOM 5936 C CA . LYS B 1 248 ? 26.141 20.828 -4.371 1 88.88 248 LYS B CA 1
ATOM 5937 C C . LYS B 1 248 ? 26.531 20.922 -5.844 1 88.88 248 LYS B C 1
ATOM 5939 O O . LYS B 1 248 ? 27.266 21.844 -6.23 1 88.88 248 LYS B O 1
ATOM 5944 N N . GLN B 1 249 ? 26.078 19.984 -6.52 1 88.62 249 GLN B N 1
ATOM 5945 C CA . GLN B 1 249 ? 26.391 19.906 -7.941 1 88.62 249 GLN B CA 1
ATOM 5946 C C . GLN B 1 249 ? 25.906 21.156 -8.68 1 88.62 249 GLN B C 1
ATOM 5948 O O . GLN B 1 249 ? 24.797 21.625 -8.461 1 88.62 249 GLN B O 1
ATOM 5953 N N . GLU B 1 250 ? 26.812 21.719 -9.516 1 93.06 250 GLU B N 1
ATOM 5954 C CA . GLU B 1 250 ? 26.391 22.812 -10.375 1 93.06 250 GLU B CA 1
ATOM 5955 C C . GLU B 1 250 ? 25.406 22.344 -11.445 1 93.06 250 GLU B C 1
ATOM 5957 O O . GLU B 1 250 ? 25.641 21.328 -12.102 1 93.06 250 GLU B O 1
ATOM 5962 N N . LEU B 1 251 ? 24.359 23.062 -11.641 1 95.81 251 LEU B N 1
ATOM 5963 C CA . LEU B 1 251 ? 23.297 22.656 -12.531 1 95.81 251 LEU B CA 1
ATOM 5964 C C . LEU B 1 251 ? 23.469 23.266 -13.914 1 95.81 251 LEU B C 1
ATOM 5966 O O . LEU B 1 251 ? 22.625 24.047 -14.367 1 95.81 251 LEU B O 1
ATOM 5970 N N . THR B 1 252 ? 24.469 22.844 -14.562 1 95.69 252 THR B N 1
ATOM 5971 C CA . THR B 1 252 ? 24.734 23.297 -15.93 1 95.69 252 THR B CA 1
ATOM 5972 C C . THR B 1 252 ? 23.766 22.625 -16.906 1 95.69 252 THR B C 1
ATOM 5974 O O . THR B 1 252 ? 23.094 21.641 -16.547 1 95.69 252 THR B O 1
ATOM 5977 N N . GLN B 1 253 ? 23.703 23.25 -18.047 1 96.5 253 GLN B N 1
ATOM 5978 C CA . GLN B 1 253 ? 22.875 22.641 -19.078 1 96.5 253 GLN B CA 1
ATOM 5979 C C . GLN B 1 253 ? 23.344 21.219 -19.391 1 96.5 253 GLN B C 1
ATOM 5981 O O . GLN B 1 253 ? 22.516 20.328 -19.594 1 96.5 253 GLN B O 1
ATOM 5986 N N . GLU B 1 254 ? 24.625 21.016 -19.484 1 96.75 254 GLU B N 1
ATOM 5987 C CA . GLU B 1 254 ? 25.188 19.703 -19.75 1 96.75 254 GLU B CA 1
ATOM 5988 C C . GLU B 1 254 ? 24.828 18.719 -18.656 1 96.75 254 GLU B C 1
ATOM 5990 O O . GLU B 1 254 ? 24.453 17.578 -18.938 1 96.75 254 GLU B O 1
ATOM 5995 N N . TYR B 1 255 ? 25.016 19.156 -17.438 1 96.94 255 TYR B N 1
ATOM 5996 C CA . TYR B 1 255 ? 24.672 18.281 -16.328 1 96.94 255 TYR B CA 1
ATOM 5997 C C . TYR B 1 255 ? 23.188 17.906 -16.359 1 96.94 255 TYR B C 1
ATOM 5999 O O . TYR B 1 255 ? 22.844 16.734 -16.188 1 96.94 255 TYR B O 1
ATOM 6007 N N . MET B 1 256 ? 22.391 18.938 -16.594 1 97.12 256 MET B N 1
ATOM 6008 C CA . MET B 1 256 ? 20.953 18.688 -16.594 1 97.12 256 MET B CA 1
ATOM 6009 C C . MET B 1 256 ? 20.547 17.781 -17.75 1 97.12 256 MET B C 1
ATOM 6011 O O . MET B 1 256 ? 19.609 17 -17.625 1 97.12 256 MET B O 1
ATOM 6015 N N . GLN B 1 257 ? 21.234 17.906 -18.859 1 97.75 257 GLN B N 1
ATOM 6016 C CA . GLN B 1 257 ? 21 16.984 -19.969 1 97.75 257 GLN B CA 1
ATOM 6017 C C . GLN B 1 257 ? 21.25 15.539 -19.547 1 97.75 257 GLN B C 1
ATOM 6019 O O . GLN B 1 257 ? 20.484 14.641 -19.891 1 97.75 257 GLN B O 1
ATOM 6024 N N . GLY B 1 258 ? 22.344 15.359 -18.844 1 97.56 258 GLY B N 1
ATOM 6025 C CA . GLY B 1 258 ? 22.625 14.039 -18.312 1 97.56 258 GLY B CA 1
ATOM 6026 C C . GLY B 1 258 ? 21.547 13.516 -17.391 1 97.56 258 GLY B C 1
ATOM 6027 O O . GLY B 1 258 ? 21.172 12.344 -17.469 1 97.56 258 GLY B O 1
ATOM 6028 N N . VAL B 1 259 ? 21.062 14.344 -16.469 1 97.69 259 VAL B N 1
ATOM 6029 C CA . VAL B 1 259 ? 19.984 13.977 -15.555 1 97.69 259 VAL B CA 1
ATOM 6030 C C . VAL B 1 259 ? 18.75 13.586 -16.359 1 97.69 259 VAL B C 1
ATOM 6032 O O . VAL B 1 259 ? 18.109 12.57 -16.078 1 97.69 259 VAL B O 1
ATOM 6035 N N . LEU B 1 260 ? 18.422 14.445 -17.328 1 97.31 260 LEU B N 1
ATOM 6036 C CA . LEU B 1 260 ? 17.25 14.203 -18.172 1 97.31 260 LEU B CA 1
ATOM 6037 C C . LEU B 1 260 ? 17.344 12.836 -18.844 1 97.31 260 LEU B C 1
ATOM 6039 O O . LEU B 1 260 ? 16.375 12.07 -18.844 1 97.31 260 LEU B O 1
ATOM 6043 N N . GLU B 1 261 ? 18.453 12.508 -19.391 1 97.75 261 GLU B N 1
ATOM 6044 C CA . GLU B 1 261 ? 18.672 11.25 -20.094 1 97.75 261 GLU B CA 1
ATOM 6045 C C . GLU B 1 261 ? 18.562 10.055 -19.156 1 97.75 261 GLU B C 1
ATOM 6047 O O . GLU B 1 261 ? 17.969 9.031 -19.5 1 97.75 261 GLU B O 1
ATOM 6052 N N . ARG B 1 262 ? 19.094 10.219 -18 1 97.19 262 ARG B N 1
ATOM 6053 C CA . ARG B 1 262 ? 19.031 9.141 -17.016 1 97.19 262 ARG B CA 1
ATOM 6054 C C . ARG B 1 262 ? 17.609 8.906 -16.547 1 97.19 262 ARG B C 1
ATOM 6056 O O . ARG B 1 262 ? 17.141 7.766 -16.484 1 97.19 262 ARG B O 1
ATOM 6063 N N . VAL B 1 263 ? 16.922 9.977 -16.234 1 97.44 263 VAL B N 1
ATOM 6064 C CA . VAL B 1 263 ? 15.578 9.875 -15.688 1 97.44 263 VAL B CA 1
ATOM 6065 C C . VAL B 1 263 ? 14.617 9.359 -16.75 1 97.44 263 VAL B C 1
ATOM 6067 O O . VAL B 1 263 ? 13.766 8.508 -16.469 1 97.44 263 VAL B O 1
ATOM 6070 N N . LEU B 1 264 ? 14.742 9.867 -17.953 1 96.38 264 LEU B N 1
ATOM 6071 C CA . LEU B 1 264 ? 13.844 9.469 -19.031 1 96.38 264 LEU B CA 1
ATOM 6072 C C . LEU B 1 264 ? 14.242 8.102 -19.578 1 96.38 264 LEU B C 1
ATOM 6074 O O . LEU B 1 264 ? 13.445 7.457 -20.266 1 96.38 264 LEU B O 1
ATOM 6078 N N . ASN B 1 265 ? 15.477 7.707 -19.328 1 96.19 265 ASN B N 1
ATOM 6079 C CA . ASN B 1 265 ? 16.062 6.508 -19.922 1 96.19 265 ASN B CA 1
ATOM 6080 C C . ASN B 1 265 ? 16.031 6.566 -21.453 1 96.19 265 ASN B C 1
ATOM 6082 O O . ASN B 1 265 ? 15.602 5.609 -22.094 1 96.19 265 ASN B O 1
ATOM 6086 N N . ARG B 1 266 ? 16.312 7.707 -22 1 95.44 266 ARG B N 1
ATOM 6087 C CA . ARG B 1 266 ? 16.391 7.934 -23.438 1 95.44 266 ARG B CA 1
ATOM 6088 C C . ARG B 1 266 ? 17.344 9.078 -23.766 1 95.44 266 ARG B C 1
ATOM 6090 O O . ARG B 1 266 ? 17.656 9.906 -22.906 1 95.44 266 ARG B O 1
ATOM 6097 N N . THR B 1 267 ? 17.797 9.211 -25.094 1 96.44 267 THR B N 1
ATOM 6098 C CA . THR B 1 267 ? 18.812 10.188 -25.469 1 96.44 267 THR B CA 1
ATOM 6099 C C . THR B 1 267 ? 18.328 11.039 -26.641 1 96.44 267 THR B C 1
ATOM 6101 O O . THR B 1 267 ? 19.094 11.844 -27.188 1 96.44 267 THR B O 1
ATOM 6104 N N . ASP B 1 268 ? 17.062 10.945 -26.984 1 96.69 268 ASP B N 1
ATOM 6105 C CA . ASP B 1 268 ? 16.594 11.609 -28.203 1 96.69 268 ASP B CA 1
ATOM 6106 C C . ASP B 1 268 ? 15.836 12.891 -27.875 1 96.69 268 ASP B C 1
ATOM 6108 O O . ASP B 1 268 ? 15.109 13.414 -28.719 1 96.69 268 ASP B O 1
ATOM 6112 N N . VAL B 1 269 ? 15.789 13.383 -26.703 1 95.62 269 VAL B N 1
ATOM 6113 C CA . VAL B 1 269 ? 15.219 14.656 -26.266 1 95.62 269 VAL B CA 1
ATOM 6114 C C . VAL B 1 269 ? 16.312 15.523 -25.641 1 95.62 269 VAL B C 1
ATOM 6116 O O . VAL B 1 269 ? 17 15.102 -24.703 1 95.62 269 VAL B O 1
ATOM 6119 N N . HIS B 1 270 ? 16.422 16.766 -26.078 1 96.62 270 HIS B N 1
ATOM 6120 C CA . HIS B 1 270 ? 17.531 17.609 -25.625 1 96.62 270 HIS B CA 1
ATOM 6121 C C . HIS B 1 270 ? 17.031 18.938 -25.078 1 96.62 270 HIS B C 1
ATOM 6123 O O . HIS B 1 270 ? 16.078 19.516 -25.609 1 96.62 270 HIS B O 1
ATOM 6129 N N . ILE B 1 271 ? 17.688 19.359 -24.031 1 96.5 271 ILE B N 1
ATOM 6130 C CA . ILE B 1 271 ? 17.453 20.688 -23.469 1 96.5 271 ILE B CA 1
ATOM 6131 C C . ILE B 1 271 ? 18.172 21.734 -24.312 1 96.5 271 ILE B C 1
ATOM 6133 O O . ILE B 1 271 ? 19.391 21.672 -24.469 1 96.5 271 ILE B O 1
ATOM 6137 N N . THR B 1 272 ? 17.438 22.75 -24.75 1 96.75 272 THR B N 1
ATOM 6138 C CA . THR B 1 272 ? 18.062 23.766 -25.578 1 96.75 272 THR B CA 1
ATOM 6139 C C . THR B 1 272 ? 18.359 25.016 -24.75 1 96.75 272 THR B C 1
ATOM 6141 O O . THR B 1 272 ? 19.25 25.797 -25.109 1 96.75 272 THR B O 1
ATOM 6144 N N . LYS B 1 273 ? 17.594 25.234 -23.688 1 95.94 273 LYS B N 1
ATOM 6145 C CA . LYS B 1 273 ? 17.797 26.375 -22.797 1 95.94 273 LYS B CA 1
ATOM 6146 C C . LYS B 1 273 ? 17.172 26.125 -21.438 1 95.94 273 LYS B C 1
ATOM 6148 O O . LYS B 1 273 ? 16.078 25.578 -21.328 1 95.94 273 LYS B O 1
ATOM 6153 N N . ILE B 1 274 ? 17.906 26.453 -20.422 1 95.38 274 ILE B N 1
ATOM 6154 C CA . ILE B 1 274 ? 17.375 26.391 -19.062 1 95.38 274 ILE B CA 1
ATOM 6155 C C . ILE B 1 274 ? 16.984 27.781 -18.578 1 95.38 274 ILE B C 1
ATOM 6157 O O . ILE B 1 274 ? 17.797 28.719 -18.641 1 95.38 274 ILE B O 1
ATOM 6161 N N . HIS B 1 275 ? 15.781 27.922 -18.156 1 94 275 HIS B N 1
ATOM 6162 C CA . HIS B 1 275 ? 15.32 29.188 -17.609 1 94 275 HIS B CA 1
ATOM 6163 C C . HIS B 1 275 ? 15.461 29.219 -16.094 1 94 275 HIS B C 1
ATOM 6165 O O . HIS B 1 275 ? 15.914 30.219 -15.523 1 94 275 HIS B O 1
ATOM 6171 N N . LEU B 1 276 ? 15.039 28.234 -15.453 1 93.44 276 LEU B N 1
ATOM 6172 C CA . LEU B 1 276 ? 15.094 28.078 -14.008 1 93.44 276 LEU B CA 1
ATOM 6173 C C . LEU B 1 276 ? 15.328 26.625 -13.633 1 93.44 276 LEU B C 1
ATOM 6175 O O . LEU B 1 276 ? 14.773 25.719 -14.258 1 93.44 276 LEU B O 1
ATOM 6179 N N . VAL B 1 277 ? 16.172 26.422 -12.625 1 94.25 277 VAL B N 1
ATOM 6180 C CA . VAL B 1 277 ? 16.391 25.062 -12.141 1 94.25 277 VAL B CA 1
ATOM 6181 C C . VAL B 1 277 ? 16.734 25.094 -10.656 1 94.25 277 VAL B C 1
ATOM 6183 O O . VAL B 1 277 ? 17.453 25.984 -10.188 1 94.25 277 VAL B O 1
ATOM 6186 N N . SER B 1 278 ? 16.109 24.266 -9.898 1 92.94 278 SER B N 1
ATOM 6187 C CA . SER B 1 278 ? 16.422 24.062 -8.492 1 92.94 278 SER B CA 1
ATOM 6188 C C . SER B 1 278 ? 16.375 22.578 -8.117 1 92.94 278 SER B C 1
ATOM 6190 O O . SER B 1 278 ? 15.836 21.766 -8.867 1 92.94 278 SER B O 1
ATOM 6192 N N . THR B 1 279 ? 17.016 22.203 -7.051 1 95 279 THR B N 1
ATOM 6193 C CA . THR B 1 279 ? 17.016 20.828 -6.586 1 95 279 THR B CA 1
ATOM 6194 C C . THR B 1 279 ? 16.344 20.703 -5.219 1 95 279 THR B C 1
ATOM 6196 O O . THR B 1 279 ? 16.234 21.703 -4.496 1 95 279 THR B O 1
ATOM 6199 N N . TRP B 1 280 ? 15.859 19.625 -4.988 1 94.12 280 TRP B N 1
ATOM 6200 C CA . TRP B 1 280 ? 15.32 19.219 -3.693 1 94.12 280 TRP B CA 1
ATOM 6201 C C . TRP B 1 280 ? 15.492 17.719 -3.465 1 94.12 280 TRP B C 1
ATOM 6203 O O . TRP B 1 280 ? 15.977 17.016 -4.344 1 94.12 280 TRP B O 1
ATOM 6213 N N . THR B 1 281 ? 15.25 17.219 -2.246 1 96.69 281 THR B N 1
ATOM 6214 C CA . THR B 1 281 ? 15.289 15.797 -1.949 1 96.69 281 THR B CA 1
ATOM 6215 C C . THR B 1 281 ? 13.984 15.352 -1.284 1 96.69 281 THR B C 1
ATOM 6217 O O . THR B 1 281 ? 13.086 16.172 -1.057 1 96.69 281 THR B O 1
ATOM 6220 N N . ASP B 1 282 ? 13.93 14.062 -1.045 1 96.25 282 ASP B N 1
ATOM 6221 C CA . ASP B 1 282 ? 12.773 13.531 -0.341 1 96.25 282 ASP B CA 1
ATOM 6222 C C . ASP B 1 282 ? 13.055 13.375 1.15 1 96.25 282 ASP B C 1
ATOM 6224 O O . ASP B 1 282 ? 12.391 12.594 1.836 1 96.25 282 ASP B O 1
ATOM 6228 N N . ARG B 1 283 ? 14.07 14.07 1.597 1 96.5 283 ARG B N 1
ATOM 6229 C CA . ARG B 1 283 ? 14.297 14.094 3.039 1 96.5 283 ARG B CA 1
ATOM 6230 C C . ARG B 1 283 ? 13.023 14.469 3.787 1 96.5 283 ARG B C 1
ATOM 6232 O O . ARG B 1 283 ? 12.336 15.422 3.422 1 96.5 283 ARG B O 1
ATOM 6239 N N . SER B 1 284 ? 12.617 13.664 4.762 1 97.44 284 SER B N 1
ATOM 6240 C CA . SER B 1 284 ? 11.422 13.891 5.566 1 97.44 284 SER B CA 1
ATOM 6241 C C . SER B 1 284 ? 11.75 13.906 7.055 1 97.44 284 SER B C 1
ATOM 6243 O O . SER B 1 284 ? 11.984 12.852 7.652 1 97.44 284 SER B O 1
ATOM 6245 N N . LYS B 1 285 ? 11.719 15.117 7.609 1 98.12 285 LYS B N 1
ATOM 6246 C CA . LYS B 1 285 ? 12.125 15.297 9 1 98.12 285 LYS B CA 1
ATOM 6247 C C . LYS B 1 285 ? 11.141 16.203 9.742 1 98.12 285 LYS B C 1
ATOM 6249 O O . LYS B 1 285 ? 10.43 16.984 9.125 1 98.12 285 LYS B O 1
ATOM 6254 N N . GLN B 1 286 ? 11.078 16.094 11.016 1 98.44 286 GLN B N 1
ATOM 6255 C CA . GLN B 1 286 ? 10.234 16.891 11.898 1 98.44 286 GLN B CA 1
ATOM 6256 C C . GLN B 1 286 ? 10.898 17.094 13.258 1 98.44 286 GLN B C 1
ATOM 6258 O O . GLN B 1 286 ? 11.633 16.234 13.734 1 98.44 286 GLN B O 1
ATOM 6263 N N . THR B 1 287 ? 10.742 18.266 13.789 1 98.44 287 THR B N 1
ATOM 6264 C CA . THR B 1 287 ? 11.25 18.516 15.141 1 98.44 287 THR B CA 1
ATOM 6265 C C . THR B 1 287 ? 10.539 17.625 16.156 1 98.44 287 THR B C 1
ATOM 6267 O O . THR B 1 287 ? 9.352 17.312 16 1 98.44 287 THR B O 1
ATOM 6270 N N . THR B 1 288 ? 11.211 17.203 17.219 1 97.25 288 THR B N 1
ATOM 6271 C CA . THR B 1 288 ? 10.633 16.344 18.234 1 97.25 288 THR B CA 1
ATOM 6272 C C . THR B 1 288 ? 9.656 17.125 19.109 1 97.25 288 THR B C 1
ATOM 6274 O O . THR B 1 288 ? 8.703 16.562 19.641 1 97.25 288 THR B O 1
ATOM 6277 N N . ASN B 1 289 ? 9.922 18.438 19.203 1 96.69 289 ASN B N 1
ATOM 6278 C CA . ASN B 1 289 ? 9.047 19.375 19.906 1 96.69 289 ASN B CA 1
ATOM 6279 C C . ASN B 1 289 ? 8.812 20.641 19.078 1 96.69 289 ASN B C 1
ATOM 6281 O O . ASN B 1 289 ? 9.703 21.094 18.359 1 96.69 289 ASN B O 1
ATOM 6285 N N . PHE B 1 290 ? 7.609 21.172 19.312 1 97.5 290 PHE B N 1
ATOM 6286 C CA . PHE B 1 290 ? 7.301 22.375 18.531 1 97.5 290 PHE B CA 1
ATOM 6287 C C . PHE B 1 290 ? 7.598 23.625 19.344 1 97.5 290 PHE B C 1
ATOM 6289 O O . PHE B 1 290 ? 7.484 24.75 18.812 1 97.5 290 PHE B O 1
ATOM 6296 N N . ARG B 1 291 ? 8.031 23.438 20.578 1 96.5 291 ARG B N 1
ATOM 6297 C CA . ARG B 1 291 ? 8.336 24.578 21.453 1 96.5 291 ARG B CA 1
ATOM 6298 C C . ARG B 1 291 ? 9.578 24.297 22.297 1 96.5 291 ARG B C 1
ATOM 6300 O O . ARG B 1 291 ? 9.773 23.188 22.797 1 96.5 291 ARG B O 1
ATOM 6307 N N . GLU B 1 292 ? 10.445 25.25 22.344 1 94.81 292 GLU B N 1
ATOM 6308 C CA . GLU B 1 292 ? 11.57 25.297 23.266 1 94.81 292 GLU B CA 1
ATOM 6309 C C . GLU B 1 292 ? 11.609 26.625 24.016 1 94.81 292 GLU B C 1
ATOM 6311 O O . GLU B 1 292 ? 12.164 27.609 23.516 1 94.81 292 GLU B O 1
ATOM 6316 N N . GLY B 1 293 ? 11.094 26.578 25.312 1 92 293 GLY B N 1
ATOM 6317 C CA . GLY B 1 293 ? 10.969 27.828 26.031 1 92 293 GLY B CA 1
ATOM 6318 C C . GLY B 1 293 ? 10.016 28.797 25.359 1 92 293 GLY B C 1
ATOM 6319 O O . GLY B 1 293 ? 8.844 28.484 25.141 1 92 293 GLY B O 1
ATOM 6320 N N . ARG B 1 294 ? 10.57 30 24.938 1 95.06 294 ARG B N 1
ATOM 6321 C CA . ARG B 1 294 ? 9.75 31.031 24.328 1 95.06 294 ARG B CA 1
ATOM 6322 C C . ARG B 1 294 ? 9.906 31.031 22.812 1 95.06 294 ARG B C 1
ATOM 6324 O O . ARG B 1 294 ? 9.539 32 22.141 1 95.06 294 ARG B O 1
ATOM 6331 N N . VAL B 1 295 ? 10.406 29.906 22.266 1 97.12 295 VAL B N 1
ATOM 6332 C CA . VAL B 1 295 ? 10.586 29.766 20.828 1 97.12 295 VAL B CA 1
ATOM 6333 C C . VAL B 1 295 ? 9.656 28.656 20.297 1 97.12 295 VAL B C 1
ATOM 6335 O O . VAL B 1 295 ? 9.617 27.562 20.844 1 97.12 295 VAL B O 1
ATOM 6338 N N . LEU B 1 296 ? 8.883 28.984 19.312 1 98.25 296 LEU B N 1
ATOM 6339 C CA . LEU B 1 296 ? 7.984 28.047 18.641 1 98.25 296 LEU B CA 1
ATOM 6340 C C . LEU B 1 296 ? 8.336 27.906 17.172 1 98.25 296 LEU B C 1
ATOM 6342 O O . LEU B 1 296 ? 9.016 28.766 16.609 1 98.25 296 LEU B O 1
ATOM 6346 N N . LEU B 1 297 ? 7.953 26.781 16.562 1 98.81 297 LEU B N 1
ATOM 6347 C CA . LEU B 1 297 ? 8.148 26.547 15.141 1 98.81 297 LEU B CA 1
ATOM 6348 C C . LEU B 1 297 ? 6.828 26.234 14.445 1 98.81 297 LEU B C 1
ATOM 6350 O O . LEU B 1 297 ? 5.926 25.656 15.062 1 98.81 297 LEU B O 1
ATOM 6354 N N . ALA B 1 298 ? 6.695 26.594 13.172 1 98.69 298 ALA B N 1
ATOM 6355 C CA . ALA B 1 298 ? 5.547 26.266 12.336 1 98.69 298 ALA B CA 1
ATOM 6356 C C . ALA B 1 298 ? 5.969 26.078 10.875 1 98.69 298 ALA B C 1
ATOM 6358 O O . ALA B 1 298 ? 6.902 26.734 10.406 1 98.69 298 ALA B O 1
ATOM 6359 N N . GLY B 1 299 ? 5.297 25.203 10.141 1 98.12 299 GLY B N 1
ATOM 6360 C CA . GLY B 1 299 ? 5.57 24.969 8.734 1 98.12 299 GLY B CA 1
ATOM 6361 C C . GLY B 1 299 ? 6.855 24.188 8.492 1 98.12 299 GLY B C 1
ATOM 6362 O O . GLY B 1 299 ? 7.199 23.297 9.266 1 98.12 299 GLY B O 1
ATOM 6363 N N . ASP B 1 300 ? 7.543 24.547 7.387 1 97.44 300 ASP B N 1
ATOM 6364 C CA . ASP B 1 300 ? 8.742 23.828 6.98 1 97.44 300 ASP B CA 1
ATOM 6365 C C . ASP B 1 300 ? 9.852 23.953 8.023 1 97.44 300 ASP B C 1
ATOM 6367 O O . ASP B 1 300 ? 10.773 23.141 8.062 1 97.44 300 ASP B O 1
ATOM 6371 N N . ALA B 1 301 ? 9.75 24.984 8.867 1 98.5 301 ALA B N 1
ATOM 6372 C CA . ALA B 1 301 ? 10.711 25.109 9.961 1 98.5 301 ALA B CA 1
ATOM 6373 C C . ALA B 1 301 ? 10.562 23.969 10.961 1 98.5 301 ALA B C 1
ATOM 6375 O O . ALA B 1 301 ? 11.539 23.562 11.602 1 98.5 301 ALA B O 1
ATOM 6376 N N . ALA B 1 302 ? 9.352 23.406 11.039 1 98.5 302 ALA B N 1
ATOM 6377 C CA . ALA B 1 302 ? 9.07 22.359 12 1 98.5 302 ALA B CA 1
ATOM 6378 C C . ALA B 1 302 ? 9.094 20.984 11.336 1 98.5 302 ALA B C 1
ATOM 6380 O O . ALA B 1 302 ? 9.352 19.969 12 1 98.5 302 ALA B O 1
ATOM 6381 N N . HIS B 1 303 ? 8.773 20.906 10.117 1 98.25 303 HIS B N 1
ATOM 6382 C CA . HIS B 1 303 ? 8.711 19.641 9.398 1 98.25 303 HIS B CA 1
ATOM 6383 C C . HIS B 1 303 ? 8.961 19.844 7.906 1 98.25 303 HIS B C 1
ATOM 6385 O O . HIS B 1 303 ? 8.445 20.781 7.309 1 98.25 303 HIS B O 1
ATOM 6391 N N . ILE B 1 304 ? 9.789 18.984 7.293 1 96.88 304 ILE B N 1
ATOM 6392 C CA . ILE B 1 304 ? 10.094 19.078 5.867 1 96.88 304 ILE B CA 1
ATOM 6393 C C . ILE B 1 304 ? 9.789 17.734 5.195 1 96.88 304 ILE B C 1
ATOM 6395 O O . ILE B 1 304 ? 9.945 16.672 5.809 1 96.88 304 ILE B O 1
ATOM 6399 N N . HIS B 1 305 ? 9.367 17.75 4.051 1 93.81 305 HIS B N 1
ATOM 6400 C CA . HIS B 1 305 ? 9.094 16.625 3.172 1 93.81 305 HIS B CA 1
ATOM 6401 C C . HIS B 1 305 ? 9.062 17.047 1.711 1 93.81 305 HIS B C 1
ATOM 6403 O O . HIS B 1 305 ? 9.039 18.25 1.413 1 93.81 305 HIS B O 1
ATOM 6409 N N . PRO B 1 306 ? 9.141 16.141 0.805 1 92.44 306 PRO B N 1
ATOM 6410 C CA . PRO B 1 306 ? 9.125 16.516 -0.61 1 92.44 306 PRO B CA 1
ATOM 6411 C C . PRO B 1 306 ? 7.77 17.047 -1.064 1 92.44 306 PRO B C 1
ATOM 6413 O O . PRO B 1 306 ? 6.766 16.859 -0.371 1 92.44 306 PRO B O 1
ATOM 6416 N N . PRO B 1 307 ? 7.793 17.734 -2.078 1 88 307 PRO B N 1
ATOM 6417 C CA . PRO B 1 307 ? 6.543 18.312 -2.564 1 88 307 PRO B CA 1
ATOM 6418 C C . PRO B 1 307 ? 5.68 17.312 -3.326 1 88 307 PRO B C 1
ATOM 6420 O O . PRO B 1 307 ? 5.238 17.594 -4.445 1 88 307 PRO B O 1
ATOM 6423 N N . PHE B 1 308 ? 5.438 16.172 -2.623 1 87.81 308 PHE B N 1
ATOM 6424 C CA . PHE B 1 308 ? 4.574 15.164 -3.227 1 87.81 308 PHE B CA 1
ATOM 6425 C C . PHE B 1 308 ? 3.117 15.398 -2.85 1 87.81 308 PHE B C 1
ATOM 6427 O O . PHE B 1 308 ? 2.717 15.148 -1.712 1 87.81 308 PHE B O 1
ATOM 6434 N N . GLY B 1 309 ? 2.254 16.109 -3.578 1 78.12 309 GLY B N 1
ATOM 6435 C CA . GLY B 1 309 ? 0.817 16.141 -3.354 1 78.12 309 GLY B CA 1
ATOM 6436 C C . GLY B 1 309 ? 0.353 17.406 -2.637 1 78.12 309 GLY B C 1
ATOM 6437 O O . GLY B 1 309 ? -0.667 17.391 -1.944 1 78.12 309 GLY B O 1
ATOM 6438 N N . ALA B 1 310 ? 1.148 18.406 -2.613 1 79.06 310 ALA B N 1
ATOM 6439 C CA . ALA B 1 310 ? 0.748 19.719 -2.107 1 79.06 310 ALA B CA 1
ATOM 6440 C C . ALA B 1 310 ? 0.407 19.641 -0.621 1 79.06 310 ALA B C 1
ATOM 6442 O O . ALA B 1 310 ? -0.609 20.188 -0.186 1 79.06 310 ALA B O 1
ATOM 6443 N N . GLN B 1 311 ? 1.26 19.062 0.189 1 85.44 311 GLN B N 1
ATOM 6444 C CA . GLN B 1 311 ? 0.931 18.859 1.596 1 85.44 311 GLN B CA 1
ATOM 6445 C C . GLN B 1 311 ? 1.643 19.875 2.482 1 85.44 311 GLN B C 1
ATOM 6447 O O . GLN B 1 311 ? 1.119 20.266 3.525 1 85.44 311 GLN B O 1
ATOM 6452 N N . GLY B 1 312 ? 2.756 20.359 2.082 1 90.19 312 GLY B N 1
ATOM 6453 C CA . GLY B 1 312 ? 3.6 21.172 2.949 1 90.19 312 GLY B CA 1
ATOM 6454 C C . GLY B 1 312 ? 2.965 22.484 3.344 1 90.19 312 GLY B C 1
ATOM 6455 O O . GLY B 1 312 ? 2.779 22.766 4.531 1 90.19 312 GLY B O 1
ATOM 6456 N N . MET B 1 313 ? 2.594 23.219 2.336 1 93.94 313 MET B N 1
ATOM 6457 C CA . MET B 1 313 ? 1.977 24.516 2.619 1 93.94 313 MET B CA 1
ATOM 6458 C C . MET B 1 313 ? 0.669 24.344 3.383 1 93.94 313 MET B C 1
ATOM 6460 O O . MET B 1 313 ? 0.4 25.062 4.34 1 93.94 313 MET B O 1
ATOM 6464 N N . ASN B 1 314 ? -0.082 23.312 3.016 1 96.69 314 ASN B N 1
ATOM 6465 C CA . ASN B 1 314 ? -1.356 23.062 3.678 1 96.69 314 ASN B CA 1
ATOM 6466 C C . ASN B 1 314 ? -1.161 22.688 5.145 1 96.69 314 ASN B C 1
ATOM 6468 O O . ASN B 1 314 ? -1.867 23.203 6.016 1 96.69 314 ASN B O 1
ATOM 6472 N N . ALA B 1 315 ? -0.201 21.859 5.391 1 96.69 315 ALA B N 1
ATOM 6473 C CA . ALA B 1 315 ? 0.106 21.5 6.77 1 96.69 315 ALA B CA 1
ATOM 6474 C C . ALA B 1 315 ? 0.577 22.703 7.566 1 96.69 315 ALA B C 1
ATOM 6476 O O . ALA B 1 315 ? 0.182 22.891 8.719 1 96.69 315 ALA B O 1
ATOM 6477 N N . GLY B 1 316 ? 1.399 23.5 6.984 1 98 316 GLY B N 1
ATOM 6478 C CA . GLY B 1 316 ? 1.91 24.688 7.645 1 98 316 GLY B CA 1
ATOM 6479 C C . GLY B 1 316 ? 0.829 25.703 7.961 1 98 316 GLY B C 1
ATOM 6480 O O . GLY B 1 316 ? 0.851 26.328 9.023 1 98 316 GLY B O 1
ATOM 6481 N N . LEU B 1 317 ? -0.07 25.906 7.016 1 98.19 317 LEU B N 1
ATOM 6482 C CA . LEU B 1 317 ? -1.182 26.812 7.27 1 98.19 317 LEU B CA 1
ATOM 6483 C C . LEU B 1 317 ? -2.01 26.344 8.461 1 98.19 317 LEU B C 1
ATOM 6485 O O . LEU B 1 317 ? -2.488 27.156 9.25 1 98.19 317 LEU B O 1
ATOM 6489 N N . GLY B 1 318 ? -2.143 25.031 8.547 1 98.12 318 GLY B N 1
ATOM 6490 C CA . GLY B 1 318 ? -2.803 24.484 9.719 1 98.12 318 GLY B CA 1
ATOM 6491 C C . GLY B 1 318 ? -2.068 24.781 11.008 1 98.12 318 GLY B C 1
ATOM 6492 O O . GLY B 1 318 ? -2.693 25.062 12.039 1 98.12 318 GLY B O 1
ATOM 6493 N N . ASP B 1 319 ? -0.733 24.734 10.953 1 98.62 319 ASP B N 1
ATOM 6494 C CA . ASP B 1 319 ? 0.071 25.094 12.117 1 98.62 319 ASP B CA 1
ATOM 6495 C C . ASP B 1 319 ? -0.196 26.531 12.555 1 98.62 319 ASP B C 1
ATOM 6497 O O . ASP B 1 319 ? -0.413 26.797 13.734 1 98.62 319 ASP B O 1
ATOM 6501 N N . ALA B 1 320 ? -0.193 27.391 11.586 1 98.62 320 ALA B N 1
ATOM 6502 C CA . ALA B 1 320 ? -0.367 28.828 11.867 1 98.62 320 ALA B CA 1
ATOM 6503 C C . ALA B 1 320 ? -1.732 29.094 12.492 1 98.62 320 ALA B C 1
ATOM 6505 O O . ALA B 1 320 ? -1.839 29.844 13.461 1 98.62 320 ALA B O 1
ATOM 6506 N N . MET B 1 321 ? -2.746 28.484 11.938 1 98.19 321 MET B N 1
ATOM 6507 C CA . MET B 1 321 ? -4.109 28.672 12.43 1 98.19 321 MET B CA 1
ATOM 6508 C C . MET B 1 321 ? -4.258 28.156 13.852 1 98.19 321 MET B C 1
ATOM 6510 O O . MET B 1 321 ? -4.902 28.781 14.688 1 98.19 321 MET B O 1
ATOM 6514 N N . ASN B 1 322 ? -3.682 27.016 14.102 1 98.06 322 ASN B N 1
ATOM 6515 C CA . ASN B 1 322 ? -3.762 26.391 15.422 1 98.06 322 ASN B CA 1
ATOM 6516 C C . ASN B 1 322 ? -2.957 27.156 16.453 1 98.06 322 ASN B C 1
ATOM 6518 O O . ASN B 1 322 ? -3.438 27.391 17.562 1 98.06 322 ASN B O 1
ATOM 6522 N N . LEU B 1 323 ? -1.803 27.625 16.109 1 98.12 323 LEU B N 1
ATOM 6523 C CA . LEU B 1 323 ? -0.885 28.297 17.016 1 98.12 323 LEU B CA 1
ATOM 6524 C C . LEU B 1 323 ? -1.352 29.719 17.297 1 98.12 323 LEU B C 1
ATOM 6526 O O . LEU B 1 323 ? -1.214 30.219 18.406 1 98.12 323 LEU B O 1
ATOM 6530 N N . GLY B 1 324 ? -1.914 30.391 16.312 1 97.25 324 GLY B N 1
ATOM 6531 C CA . GLY B 1 324 ? -2.201 31.812 16.359 1 97.25 324 GLY B CA 1
ATOM 6532 C C . GLY B 1 324 ? -3.033 32.219 17.562 1 97.25 324 GLY B C 1
ATOM 6533 O O . GLY B 1 324 ? -2.602 33.031 18.391 1 97.25 324 GLY B O 1
ATOM 6534 N N . TRP B 1 325 ? -4.172 31.656 17.719 1 94.75 325 TRP B N 1
ATOM 6535 C CA . TRP B 1 325 ? -5.074 32.062 18.797 1 94.75 325 TRP B CA 1
ATOM 6536 C C . TRP B 1 325 ? -4.547 31.594 20.156 1 94.75 325 TRP B C 1
ATOM 6538 O O . TRP B 1 325 ? -4.77 32.25 21.172 1 94.75 325 TRP B O 1
ATOM 6548 N N . LYS B 1 326 ? -3.809 30.531 20.172 1 95 326 LYS B N 1
ATOM 6549 C CA . LYS B 1 326 ? -3.246 30.031 21.422 1 95 326 LYS B CA 1
ATOM 6550 C C . LYS B 1 326 ? -2.131 30.938 21.938 1 95 326 LYS B C 1
ATOM 6552 O O . LYS B 1 326 ? -2.066 31.25 23.125 1 95 326 LYS B O 1
ATOM 6557 N N . LEU B 1 327 ? -1.285 31.281 21.016 1 95.75 327 LEU B N 1
ATOM 6558 C CA . LEU B 1 327 ? -0.183 32.156 21.391 1 95.75 327 LEU B CA 1
ATOM 6559 C C . LEU B 1 327 ? -0.702 33.531 21.781 1 95.75 327 LEU B C 1
ATOM 6561 O O . LEU B 1 327 ? -0.212 34.125 22.734 1 95.75 327 LEU B O 1
ATOM 6565 N N . ALA B 1 328 ? -1.679 34.062 21.062 1 94.06 328 ALA B N 1
ATOM 6566 C CA . ALA B 1 328 ? -2.283 35.344 21.406 1 94.06 328 ALA B CA 1
ATOM 6567 C C . ALA B 1 328 ? -2.875 35.312 22.812 1 94.06 328 ALA B C 1
ATOM 6569 O O . ALA B 1 328 ? -2.676 36.25 23.594 1 94.06 328 ALA B O 1
ATOM 6570 N N . ALA B 1 329 ? -3.617 34.25 23.078 1 91.06 329 ALA B N 1
ATOM 6571 C CA . ALA B 1 329 ? -4.215 34.125 24.391 1 91.06 329 ALA B CA 1
ATOM 6572 C C . ALA B 1 329 ? -3.139 34.062 25.484 1 91.06 329 ALA B C 1
ATOM 6574 O O . ALA B 1 329 ? -3.305 34.625 26.562 1 91.06 329 ALA B O 1
ATOM 6575 N N . THR B 1 330 ? -2.096 33.375 25.203 1 91.31 330 THR B N 1
ATOM 6576 C CA . THR B 1 330 ? -0.987 33.25 26.141 1 91.31 330 THR B CA 1
ATOM 6577 C C . THR B 1 330 ? -0.351 34.594 26.422 1 91.31 330 THR B C 1
ATOM 6579 O O . THR B 1 330 ? -0.075 34.938 27.562 1 91.31 330 THR B O 1
ATOM 6582 N N . ILE B 1 331 ? -0.111 35.375 25.406 1 91.31 331 ILE B N 1
ATOM 6583 C CA . ILE B 1 331 ? 0.503 36.688 25.516 1 91.31 331 ILE B CA 1
ATOM 6584 C C . ILE B 1 331 ? -0.407 37.625 26.312 1 91.31 331 ILE B C 1
ATOM 6586 O O . ILE B 1 331 ? 0.062 38.344 27.172 1 91.31 331 ILE B O 1
ATOM 6590 N N . GLN B 1 332 ? -1.685 37.562 26.016 1 87.38 332 GLN B N 1
ATOM 6591 C CA . GLN B 1 332 ? -2.639 38.375 26.766 1 87.38 332 GLN B CA 1
ATOM 6592 C C . GLN B 1 332 ? -2.646 38 28.25 1 87.38 332 GLN B C 1
ATOM 6594 O O . GLN B 1 332 ? -2.725 38.875 29.109 1 87.38 332 GLN B O 1
ATOM 6599 N N . GLY B 1 333 ? -2.615 36.719 28.438 1 84.5 333 GLY B N 1
ATOM 6600 C CA . GLY B 1 333 ? -2.535 36.281 29.812 1 84.5 333 GLY B CA 1
ATOM 6601 C C . GLY B 1 333 ? -1.287 36.75 30.531 1 84.5 333 GLY B C 1
ATOM 6602 O O . GLY B 1 333 ? -1.339 37.094 31.719 1 84.5 333 GLY B O 1
ATOM 6603 N N . GLU B 1 334 ? -0.209 36.781 29.859 1 85 334 GLU B N 1
ATOM 6604 C CA . GLU B 1 334 ? 1.049 37.25 30.438 1 85 334 GLU B CA 1
ATOM 6605 C C . GLU B 1 334 ? 0.974 38.75 30.781 1 85 334 GLU B C 1
ATOM 6607 O O . GLU B 1 334 ? 1.503 39.156 31.812 1 85 334 GLU B O 1
ATOM 6612 N N . LYS B 1 335 ? 0.309 39.406 30 1 84.06 335 LYS B N 1
ATOM 6613 C CA . LYS B 1 335 ? 0.206 40.844 30.188 1 84.06 335 LYS B CA 1
ATOM 6614 C C . LYS B 1 335 ? -0.681 41.156 31.391 1 84.06 335 LYS B C 1
ATOM 6616 O O . LYS B 1 335 ? -0.461 42.188 32.062 1 84.06 335 LYS B O 1
ATOM 6621 N N . CYS B 1 336 ? -1.583 40.312 31.594 1 80.31 336 CYS B N 1
ATOM 6622 C CA . CYS B 1 336 ? -2.555 40.562 32.656 1 80.31 336 CYS B CA 1
ATOM 6623 C C . CYS B 1 336 ? -2.094 39.969 33.969 1 80.31 336 CYS B C 1
ATOM 6625 O O . CYS B 1 336 ? -2.627 40.312 35.031 1 80.31 336 CYS B O 1
ATOM 6627 N N . SER B 1 337 ? -1.201 39.062 33.875 1 77.5 337 SER B N 1
ATOM 6628 C CA . SER B 1 337 ? -0.759 38.406 35.094 1 77.5 337 SER B CA 1
ATOM 6629 C C . SER B 1 337 ? 0.158 39.312 35.906 1 77.5 337 SER B C 1
ATOM 6631 O O . SER B 1 337 ? 0.961 40.062 35.344 1 77.5 337 SER B O 1
ATOM 6633 N N . GLU B 1 338 ? -0.032 39.219 37.219 1 67.38 338 GLU B N 1
ATOM 6634 C CA . GLU B 1 338 ? 0.765 40.031 38.156 1 67.38 338 GLU B CA 1
ATOM 6635 C C . GLU B 1 338 ? 2.234 39.625 38.125 1 67.38 338 GLU B C 1
ATOM 6637 O O . GLU B 1 338 ? 3.125 40.469 38.125 1 67.38 338 GLU B O 1
ATOM 6642 N N . ASP B 1 339 ? 2.381 38.25 38.062 1 63.84 339 ASP B N 1
ATOM 6643 C CA . ASP B 1 339 ? 3.756 37.781 38.094 1 63.84 339 ASP B CA 1
ATOM 6644 C C . ASP B 1 339 ? 4.332 37.625 36.688 1 63.84 339 ASP B C 1
ATOM 6646 O O . ASP B 1 339 ? 5.512 37.312 36.5 1 63.84 339 ASP B O 1
ATOM 6650 N N . GLY B 1 340 ? 3.568 37.938 35.812 1 60.25 340 GLY B N 1
ATOM 6651 C CA . GLY B 1 340 ? 4.012 37.906 34.406 1 60.25 340 GLY B CA 1
ATOM 6652 C C . GLY B 1 340 ? 4.281 36.5 33.906 1 60.25 340 GLY B C 1
ATOM 6653 O O . GLY B 1 340 ? 4.875 36.344 32.844 1 60.25 340 GLY B O 1
ATOM 6654 N N . LEU B 1 341 ? 3.867 35.531 34.781 1 59.84 341 LEU B N 1
ATOM 6655 C CA . LEU B 1 341 ? 4.211 34.156 34.406 1 59.84 341 LEU B CA 1
ATOM 6656 C C . LEU B 1 341 ? 3.152 33.562 33.5 1 59.84 341 LEU B C 1
ATOM 6658 O O . LEU B 1 341 ? 1.957 33.812 33.656 1 59.84 341 LEU B O 1
ATOM 6662 N N . PHE B 1 342 ? 3.672 33.125 32.344 1 61.47 342 PHE B N 1
ATOM 6663 C CA . PHE B 1 342 ? 2.727 32.562 31.406 1 61.47 342 PHE B CA 1
ATOM 6664 C C . PHE B 1 342 ? 2.365 31.141 31.797 1 61.47 342 PHE B C 1
ATOM 6666 O O . PHE B 1 342 ? 3.197 30.406 32.344 1 61.47 342 PHE B O 1
ATOM 6673 N N . HIS B 1 343 ? 1.017 30.859 31.797 1 64.25 343 HIS B N 1
ATOM 6674 C CA . HIS B 1 343 ? 0.536 29.5 31.906 1 64.25 343 HIS B CA 1
ATOM 6675 C C . HIS B 1 343 ? 0.607 28.781 30.562 1 64.25 343 HIS B C 1
ATOM 6677 O O . HIS B 1 343 ? 0.056 29.25 29.562 1 64.25 343 HIS B O 1
ATOM 6683 N N . SER B 1 344 ? 1.416 27.75 30.516 1 77.5 344 SER B N 1
ATOM 6684 C CA . SER B 1 344 ? 1.849 27.094 29.281 1 77.5 344 SER B CA 1
ATOM 6685 C C . SER B 1 344 ? 0.849 26.016 28.859 1 77.5 344 SER B C 1
ATOM 6687 O O . SER B 1 344 ? 0.946 25.484 27.75 1 77.5 344 SER B O 1
ATOM 6689 N N . LYS B 1 345 ? -0.244 25.906 29.516 1 84 345 LYS B N 1
ATOM 6690 C CA . LYS B 1 345 ? -1.09 24.734 29.281 1 84 345 LYS B CA 1
ATOM 6691 C C . LYS B 1 345 ? -1.745 24.812 27.906 1 84 345 LYS B C 1
ATOM 6693 O O . LYS B 1 345 ? -1.742 23.828 27.156 1 84 345 LYS B O 1
ATOM 6698 N N . LEU B 1 346 ? -2.254 25.984 27.562 1 89.44 346 LEU B N 1
ATOM 6699 C CA . LEU B 1 346 ? -2.906 26.141 26.266 1 89.44 346 LEU B CA 1
ATOM 6700 C C . LEU B 1 346 ? -1.905 25.969 25.125 1 89.44 346 LEU B C 1
ATOM 6702 O O . LEU B 1 346 ? -2.195 25.281 24.141 1 89.44 346 LEU B O 1
ATOM 6706 N N . LEU B 1 347 ? -0.761 26.516 25.328 1 91.81 347 LEU B N 1
ATOM 6707 C CA . LEU B 1 347 ? 0.26 26.469 24.297 1 91.81 347 LEU B CA 1
ATOM 6708 C C . LEU B 1 347 ? 0.795 25.047 24.109 1 91.81 347 LEU B C 1
ATOM 6710 O O . LEU B 1 347 ? 1.224 24.688 23.016 1 91.81 347 LEU B O 1
ATOM 6714 N N . ASP B 1 348 ? 0.72 24.172 25.156 1 92.38 348 ASP B N 1
ATOM 6715 C CA . ASP B 1 348 ? 1.15 22.781 25.109 1 92.38 348 ASP B CA 1
ATOM 6716 C C . ASP B 1 348 ? 0.255 21.969 24.172 1 92.38 348 ASP B C 1
ATOM 6718 O O . ASP B 1 348 ? 0.684 20.953 23.625 1 92.38 348 ASP B O 1
ATOM 6722 N N . THR B 1 349 ? -0.937 22.406 23.984 1 94.5 349 THR B N 1
ATOM 6723 C CA . THR B 1 349 ? -1.854 21.672 23.125 1 94.5 349 THR B CA 1
ATOM 6724 C C . THR B 1 349 ? -1.461 21.828 21.656 1 94.5 349 THR B C 1
ATOM 6726 O O . THR B 1 349 ? -1.89 21.047 20.812 1 94.5 349 THR B O 1
ATOM 6729 N N . TYR B 1 350 ? -0.648 22.891 21.422 1 96.75 350 TYR B N 1
ATOM 6730 C CA . TYR B 1 350 ? -0.186 23.094 20.047 1 96.75 350 TYR B CA 1
ATOM 6731 C C . TYR B 1 350 ? 0.59 21.891 19.562 1 96.75 350 TYR B C 1
ATOM 6733 O O . TYR B 1 350 ? 0.253 21.297 18.516 1 96.75 350 TYR B O 1
ATOM 6741 N N . GLU B 1 351 ? 1.569 21.484 20.281 1 96.69 351 GLU B N 1
ATOM 6742 C CA . GLU B 1 351 ? 2.371 20.328 19.922 1 96.69 351 GLU B CA 1
ATOM 6743 C C . GLU B 1 351 ? 1.522 19.062 19.891 1 96.69 351 GLU B C 1
ATOM 6745 O O . GLU B 1 351 ? 1.604 18.266 18.953 1 96.69 351 GLU B O 1
ATOM 6750 N N . LYS B 1 352 ? 0.713 18.906 20.859 1 95.69 352 LYS B N 1
ATOM 6751 C CA . LYS B 1 352 ? -0.113 17.703 20.984 1 95.69 352 LYS B CA 1
ATOM 6752 C C . LYS B 1 352 ? -1.018 17.531 19.766 1 95.69 352 LYS B C 1
ATOM 6754 O O . LYS B 1 352 ? -1.289 16.406 19.328 1 95.69 352 LYS B O 1
ATOM 6759 N N . GLU B 1 353 ? -1.443 18.641 19.234 1 97.44 353 GLU B N 1
ATOM 6760 C CA . GLU B 1 353 ? -2.418 18.594 18.156 1 97.44 353 GLU B CA 1
ATOM 6761 C C . GLU B 1 353 ? -1.726 18.562 16.797 1 97.44 353 GLU B C 1
ATOM 6763 O O . GLU B 1 353 ? -2.141 17.828 15.898 1 97.44 353 GLU B O 1
ATOM 6768 N N . ARG B 1 354 ? -0.649 19.281 16.656 1 98.12 354 ARG B N 1
ATOM 6769 C CA . ARG B 1 354 ? -0.131 19.5 15.32 1 98.12 354 ARG B CA 1
ATOM 6770 C C . ARG B 1 354 ? 1.031 18.562 15.016 1 98.12 354 ARG B C 1
ATOM 6772 O O . ARG B 1 354 ? 1.281 18.234 13.852 1 98.12 354 ARG B O 1
ATOM 6779 N N . HIS B 1 355 ? 1.78 18.109 16.031 1 97.75 355 HIS B N 1
ATOM 6780 C CA . HIS B 1 355 ? 2.896 17.203 15.797 1 97.75 355 HIS B CA 1
ATOM 6781 C C . HIS B 1 355 ? 2.434 15.93 15.086 1 97.75 355 HIS B C 1
ATOM 6783 O O . HIS B 1 355 ? 3.025 15.516 14.086 1 97.75 355 HIS B O 1
ATOM 6789 N N . PRO B 1 356 ? 1.281 15.305 15.531 1 97 356 PRO B N 1
ATOM 6790 C CA . PRO B 1 356 ? 0.82 14.102 14.836 1 97 356 PRO B CA 1
ATOM 6791 C C . PRO B 1 356 ? 0.413 14.375 13.391 1 97 356 PRO B C 1
ATOM 6793 O O . PRO B 1 356 ? 0.568 13.508 12.523 1 97 356 PRO B O 1
ATOM 6796 N N . VAL B 1 357 ? -0.12 15.508 13.086 1 96.75 357 VAL B N 1
ATOM 6797 C CA . VAL B 1 357 ? -0.501 15.859 11.719 1 96.75 357 VAL B CA 1
ATOM 6798 C C . VAL B 1 357 ? 0.74 15.898 10.836 1 96.75 357 VAL B C 1
ATOM 6800 O O . VAL B 1 357 ? 0.744 15.336 9.734 1 96.75 357 VAL B O 1
ATOM 6803 N N . GLY B 1 358 ? 1.812 16.594 11.344 1 96.94 358 GLY B N 1
ATOM 6804 C CA . GLY B 1 358 ? 3.07 16.609 10.617 1 96.94 358 GLY B CA 1
ATOM 6805 C C . GLY B 1 358 ? 3.639 15.219 10.375 1 96.94 358 GLY B C 1
ATOM 6806 O O . GLY B 1 358 ? 4.074 14.906 9.266 1 96.94 358 GLY B O 1
ATOM 6807 N N . ALA B 1 359 ? 3.6 14.398 11.406 1 97.06 359 ALA B N 1
ATOM 6808 C CA . ALA B 1 359 ? 4.113 13.031 11.312 1 97.06 359 ALA B CA 1
ATOM 6809 C C . ALA B 1 359 ? 3.355 12.234 10.258 1 97.06 359 ALA B C 1
ATOM 6811 O O . ALA B 1 359 ? 3.957 11.461 9.508 1 97.06 359 ALA B O 1
ATOM 6812 N N . SER B 1 360 ? 2.102 12.43 10.227 1 96.06 360 SER B N 1
ATOM 6813 C CA . SER B 1 360 ? 1.266 11.734 9.258 1 96.06 360 SER B CA 1
ATOM 6814 C C . SER B 1 360 ? 1.619 12.148 7.828 1 96.06 360 SER B C 1
ATOM 6816 O O . SER B 1 360 ? 1.629 11.312 6.922 1 96.06 360 SER B O 1
ATOM 6818 N N . VAL B 1 361 ? 1.842 13.383 7.602 1 96.5 361 VAL B N 1
ATOM 6819 C CA . VAL B 1 361 ? 2.223 13.891 6.285 1 96.5 361 VAL B CA 1
ATOM 6820 C C . VAL B 1 361 ? 3.564 13.289 5.871 1 96.5 361 VAL B C 1
ATOM 6822 O O . VAL B 1 361 ? 3.75 12.906 4.715 1 96.5 361 VAL B O 1
ATOM 6825 N N . LEU B 1 362 ? 4.496 13.234 6.82 1 97.69 362 LEU B N 1
ATOM 6826 C CA . LEU B 1 362 ? 5.793 12.641 6.523 1 97.69 362 LEU B CA 1
ATOM 6827 C C . LEU B 1 362 ? 5.637 11.18 6.109 1 97.69 362 LEU B C 1
ATOM 6829 O O . LEU B 1 362 ? 6.238 10.734 5.129 1 97.69 362 LEU B O 1
ATOM 6833 N N . ASP B 1 363 ? 4.828 10.453 6.836 1 97.25 363 ASP B N 1
ATOM 6834 C CA . ASP B 1 363 ? 4.602 9.047 6.52 1 97.25 363 ASP B CA 1
ATOM 6835 C C . ASP B 1 363 ? 3.982 8.891 5.133 1 97.25 363 ASP B C 1
ATOM 6837 O O . ASP B 1 363 ? 4.359 7.988 4.379 1 97.25 363 ASP B O 1
ATOM 6841 N N . TRP B 1 364 ? 3.031 9.75 4.863 1 96.88 364 TRP B N 1
ATOM 6842 C CA . TRP B 1 364 ? 2.371 9.742 3.562 1 96.88 364 TRP B CA 1
ATOM 6843 C C . TRP B 1 364 ? 3.383 9.938 2.439 1 96.88 364 TRP B C 1
ATOM 6845 O O . TRP B 1 364 ? 3.336 9.242 1.423 1 96.88 364 TRP B O 1
ATOM 6855 N N . ASN B 1 365 ? 4.309 10.797 2.637 1 96.81 365 ASN B N 1
ATOM 6856 C CA . ASN B 1 365 ? 5.324 11.102 1.634 1 96.81 365 ASN B CA 1
ATOM 6857 C C . ASN B 1 365 ? 6.352 9.984 1.517 1 96.81 365 ASN B C 1
ATOM 6859 O O . ASN B 1 365 ? 6.848 9.695 0.424 1 96.81 365 ASN B O 1
ATOM 6863 N N . ARG B 1 366 ? 6.727 9.398 2.66 1 97.88 366 ARG B N 1
ATOM 6864 C CA . ARG B 1 366 ? 7.633 8.258 2.629 1 97.88 366 ARG B CA 1
ATOM 6865 C C . ARG B 1 366 ? 7.055 7.117 1.798 1 97.88 366 ARG B C 1
ATOM 6867 O O . ARG B 1 366 ? 7.766 6.492 1.01 1 97.88 366 ARG B O 1
ATOM 6874 N N . ALA B 1 367 ? 5.77 6.844 1.979 1 98.12 367 ALA B N 1
ATOM 6875 C CA . ALA B 1 367 ? 5.102 5.793 1.211 1 98.12 367 ALA B CA 1
ATOM 6876 C C . ALA B 1 367 ? 5.098 6.125 -0.279 1 98.12 367 ALA B C 1
ATOM 6878 O O . ALA B 1 367 ? 5.297 5.242 -1.117 1 98.12 367 ALA B O 1
ATOM 6879 N N . GLN B 1 368 ? 4.867 7.359 -0.625 1 97.81 368 GLN B N 1
ATOM 6880 C CA . GLN B 1 368 ? 4.887 7.773 -2.023 1 97.81 368 GLN B CA 1
ATOM 6881 C C . GLN B 1 368 ? 6.277 7.605 -2.631 1 97.81 368 GLN B C 1
ATOM 6883 O O . GLN B 1 368 ? 6.418 7.09 -3.742 1 97.81 368 GLN B O 1
ATOM 6888 N N . ALA B 1 369 ? 7.301 8.047 -1.896 1 97.62 369 ALA B N 1
ATOM 6889 C CA . ALA B 1 369 ? 8.672 7.938 -2.391 1 97.62 369 ALA B CA 1
ATOM 6890 C C . ALA B 1 369 ? 9.031 6.484 -2.676 1 97.62 369 ALA B C 1
ATOM 6892 O O . ALA B 1 369 ? 9.625 6.18 -3.715 1 97.62 369 ALA B O 1
ATOM 6893 N N . ALA B 1 370 ? 8.625 5.629 -1.779 1 97.88 370 ALA B N 1
ATOM 6894 C CA . ALA B 1 370 ? 8.883 4.203 -1.957 1 97.88 370 ALA B CA 1
ATOM 6895 C C . ALA B 1 370 ? 8.172 3.666 -3.195 1 97.88 370 ALA B C 1
ATOM 6897 O O . ALA B 1 370 ? 8.734 2.857 -3.939 1 97.88 370 ALA B O 1
ATOM 6898 N N . THR B 1 371 ? 6.98 4.098 -3.436 1 98.12 371 THR B N 1
ATOM 6899 C CA . THR B 1 371 ? 6.129 3.623 -4.52 1 98.12 371 THR B CA 1
ATOM 6900 C C . THR B 1 371 ? 6.621 4.148 -5.863 1 98.12 371 THR B C 1
ATOM 6902 O O . THR B 1 371 ? 6.367 3.541 -6.906 1 98.12 371 THR B O 1
ATOM 6905 N N . MET B 1 372 ? 7.398 5.227 -5.867 1 97.94 372 MET B N 1
ATOM 6906 C CA . MET B 1 372 ? 7.859 5.859 -7.102 1 97.94 372 MET B CA 1
ATOM 6907 C C . MET B 1 372 ? 9.219 5.309 -7.52 1 97.94 372 MET B C 1
ATOM 6909 O O . MET B 1 372 ? 9.703 5.609 -8.609 1 97.94 372 MET B O 1
ATOM 6913 N N . GLN B 1 373 ? 9.906 4.531 -6.66 1 97.38 373 GLN B N 1
ATOM 6914 C CA . GLN B 1 373 ? 11.219 3.99 -6.984 1 97.38 373 GLN B CA 1
ATOM 6915 C C . GLN B 1 373 ? 11.164 3.17 -8.273 1 97.38 373 GLN B C 1
ATOM 6917 O O . GLN B 1 373 ? 10.273 2.344 -8.453 1 97.38 373 GLN B O 1
ATOM 6922 N N . PRO B 1 374 ? 12.117 3.408 -9.188 1 96.88 374 PRO B N 1
ATOM 6923 C CA . PRO B 1 374 ? 12.172 2.609 -10.414 1 96.88 374 PRO B CA 1
ATOM 6924 C C . PRO B 1 374 ? 12.852 1.259 -10.203 1 96.88 374 PRO B C 1
ATOM 6926 O O . PRO B 1 374 ? 13.797 0.92 -10.93 1 96.88 374 PRO B O 1
ATOM 6929 N N . THR B 1 375 ? 12.516 0.512 -9.203 1 96.38 375 THR B N 1
ATOM 6930 C CA . THR B 1 375 ? 13 -0.815 -8.836 1 96.38 375 THR B CA 1
ATOM 6931 C C . THR B 1 375 ? 11.867 -1.834 -8.875 1 96.38 375 THR B C 1
ATOM 6933 O O . THR B 1 375 ? 10.695 -1.462 -8.906 1 96.38 375 THR B O 1
ATOM 6936 N N . PRO B 1 376 ? 12.195 -3.148 -8.914 1 96.56 376 PRO B N 1
ATOM 6937 C CA . PRO B 1 376 ? 11.125 -4.152 -8.844 1 96.56 376 PRO B CA 1
ATOM 6938 C C . PRO B 1 376 ? 10.211 -3.959 -7.637 1 96.56 376 PRO B C 1
ATOM 6940 O O . PRO B 1 376 ? 8.992 -4.113 -7.75 1 96.56 376 PRO B O 1
ATOM 6943 N N . THR B 1 377 ? 10.797 -3.555 -6.52 1 97.12 377 THR B N 1
ATOM 6944 C CA . THR B 1 377 ? 10 -3.314 -5.324 1 97.12 377 THR B CA 1
ATOM 6945 C C . THR B 1 377 ? 9.078 -2.111 -5.52 1 97.12 377 THR B C 1
ATOM 6947 O O . THR B 1 377 ? 7.895 -2.164 -5.18 1 97.12 377 THR B O 1
ATOM 6950 N N . GLY B 1 378 ? 9.641 -1.02 -6.027 1 97.56 378 GLY B N 1
ATOM 6951 C CA . GLY B 1 378 ? 8.805 0.136 -6.316 1 97.56 378 GLY B CA 1
ATOM 6952 C C . GLY B 1 378 ? 7.656 -0.176 -7.254 1 97.56 378 GLY B C 1
ATOM 6953 O O . GLY B 1 378 ? 6.527 0.269 -7.035 1 97.56 378 GLY B O 1
ATOM 6954 N N . ARG B 1 379 ? 7.934 -0.945 -8.258 1 97.44 379 ARG B N 1
ATOM 6955 C CA . ARG B 1 379 ? 6.902 -1.327 -9.227 1 97.44 379 ARG B CA 1
ATOM 6956 C C . ARG B 1 379 ? 5.84 -2.199 -8.57 1 97.44 379 ARG B C 1
ATOM 6958 O O . ARG B 1 379 ? 4.652 -2.088 -8.891 1 97.44 379 ARG B O 1
ATOM 6965 N N . ALA B 1 380 ? 6.25 -3.066 -7.684 1 97.88 380 ALA B N 1
ATOM 6966 C CA . ALA B 1 380 ? 5.316 -3.91 -6.941 1 97.88 380 ALA B CA 1
ATOM 6967 C C . ALA B 1 380 ? 4.391 -3.066 -6.07 1 97.88 380 ALA B C 1
ATOM 6969 O O . ALA B 1 380 ? 3.178 -3.289 -6.043 1 97.88 380 ALA B O 1
ATOM 6970 N N . LEU B 1 381 ? 4.941 -2.135 -5.352 1 98.44 381 LEU B N 1
ATOM 6971 C CA . LEU B 1 381 ? 4.156 -1.239 -4.512 1 98.44 381 LEU B CA 1
ATOM 6972 C C . LEU B 1 381 ? 3.182 -0.421 -5.352 1 98.44 381 LEU B C 1
ATOM 6974 O O . LEU B 1 381 ? 2.029 -0.222 -4.953 1 98.44 381 LEU B O 1
ATOM 6978 N N . ARG B 1 382 ? 3.666 0.029 -6.465 1 98.31 382 ARG B N 1
ATOM 6979 C CA . ARG B 1 382 ? 2.822 0.82 -7.355 1 98.31 382 ARG B CA 1
ATOM 6980 C C . ARG B 1 382 ? 1.64 0 -7.859 1 98.31 382 ARG B C 1
ATOM 6982 O O . ARG B 1 382 ? 0.513 0.497 -7.918 1 98.31 382 ARG B O 1
ATOM 6989 N N . ALA B 1 383 ? 1.911 -1.192 -8.242 1 97.62 383 ALA B N 1
ATOM 6990 C CA . ALA B 1 383 ? 0.839 -2.068 -8.711 1 97.62 383 ALA B CA 1
ATOM 6991 C C . ALA B 1 383 ? -0.196 -2.299 -7.613 1 97.62 383 ALA B C 1
ATOM 6993 O O . ALA B 1 383 ? -1.401 -2.236 -7.863 1 97.62 383 ALA B O 1
ATOM 6994 N N . LEU B 1 384 ? 0.27 -2.557 -6.449 1 97.56 384 LEU B N 1
ATOM 6995 C CA . LEU B 1 384 ? -0.625 -2.773 -5.316 1 97.56 384 LEU B CA 1
ATOM 6996 C C . LEU B 1 384 ? -1.461 -1.527 -5.039 1 97.56 384 LEU B C 1
ATOM 6998 O O . LEU B 1 384 ? -2.68 -1.617 -4.879 1 97.56 384 LEU B O 1
ATOM 7002 N N . ALA B 1 385 ? -0.817 -0.414 -4.961 1 98.19 385 ALA B N 1
ATOM 7003 C CA . ALA B 1 385 ? -1.52 0.844 -4.723 1 98.19 385 ALA B CA 1
ATOM 7004 C C . ALA B 1 385 ? -2.561 1.105 -5.809 1 98.19 385 ALA B C 1
ATOM 7006 O O . ALA B 1 385 ? -3.686 1.517 -5.512 1 98.19 385 ALA B O 1
ATOM 7007 N N . SER B 1 386 ? -2.156 0.873 -7.039 1 98.12 386 SER B N 1
ATOM 7008 C CA . SER B 1 386 ? -3.066 1.081 -8.156 1 98.12 386 SER B CA 1
ATOM 7009 C C . SER B 1 386 ? -4.305 0.201 -8.039 1 98.12 386 SER B C 1
ATOM 7011 O O . SER B 1 386 ? -5.43 0.667 -8.25 1 98.12 386 SER B O 1
ATOM 7013 N N . ASP B 1 387 ? -4.105 -1.03 -7.68 1 97.25 387 ASP B N 1
ATOM 7014 C CA . ASP B 1 387 ? -5.223 -1.953 -7.496 1 97.25 387 ASP B CA 1
ATOM 7015 C C . ASP B 1 387 ? -6.184 -1.444 -6.426 1 97.25 387 ASP B C 1
ATOM 7017 O O . ASP B 1 387 ? -7.402 -1.49 -6.609 1 97.25 387 ASP B O 1
ATOM 7021 N N . LEU B 1 388 ? -5.648 -0.998 -5.371 1 97.94 388 LEU B N 1
ATOM 7022 C CA . LEU B 1 388 ? -6.477 -0.559 -4.25 1 97.94 388 LEU B CA 1
ATOM 7023 C C . LEU B 1 388 ? -7.195 0.746 -4.582 1 97.94 388 LEU B C 1
ATOM 7025 O O . LEU B 1 388 ? -8.359 0.925 -4.23 1 97.94 388 LEU B O 1
ATOM 7029 N N . ILE B 1 389 ? -6.496 1.644 -5.273 1 97.81 389 ILE B N 1
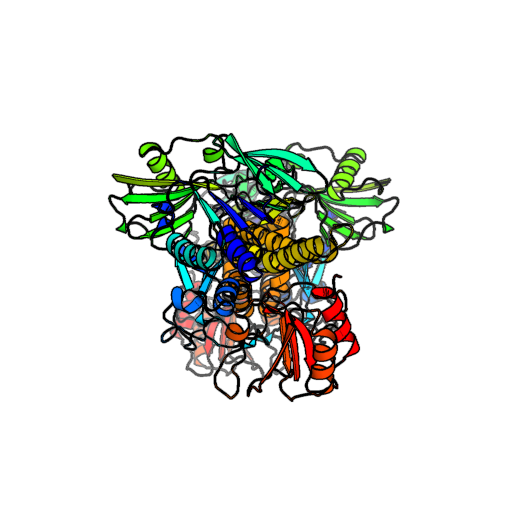ATOM 7030 C CA . ILE B 1 389 ? -7.094 2.912 -5.676 1 97.81 389 ILE B CA 1
ATOM 7031 C C . ILE B 1 389 ? -8.25 2.658 -6.637 1 97.81 389 ILE B C 1
ATOM 7033 O O . ILE B 1 389 ? -9.211 3.426 -6.676 1 97.81 389 ILE B O 1
ATOM 7037 N N . ASP B 1 390 ? -8.195 1.567 -7.309 1 96.38 390 ASP B N 1
ATOM 7038 C CA . ASP B 1 390 ? -9.242 1.226 -8.273 1 96.38 390 ASP B CA 1
ATOM 7039 C C . ASP B 1 390 ? -10.5 0.73 -7.559 1 96.38 390 ASP B C 1
ATOM 7041 O O . ASP B 1 390 ? -11.547 0.554 -8.188 1 96.38 390 ASP B O 1
ATOM 7045 N N . THR B 1 391 ? -10.461 0.532 -6.281 1 97.25 391 THR B N 1
ATOM 7046 C CA . THR B 1 391 ? -11.641 0.154 -5.508 1 97.25 391 THR B CA 1
ATOM 7047 C C . THR B 1 391 ? -12.336 1.388 -4.938 1 97.25 391 THR B C 1
ATOM 7049 O O . THR B 1 391 ? -11.719 2.451 -4.82 1 97.25 391 THR B O 1
ATOM 7052 N N . ASP B 1 392 ? -13.594 1.2 -4.516 1 96.81 392 ASP B N 1
ATOM 7053 C CA . ASP B 1 392 ? -14.336 2.32 -3.947 1 96.81 392 ASP B CA 1
ATOM 7054 C C . ASP B 1 392 ? -13.742 2.75 -2.609 1 96.81 392 ASP B C 1
ATOM 7056 O O . ASP B 1 392 ? -13.523 3.941 -2.375 1 96.81 392 ASP B O 1
ATOM 7060 N N . ASP B 1 393 ? -13.43 1.822 -1.756 1 98.06 393 ASP B N 1
ATOM 7061 C CA . ASP B 1 393 ? -12.859 2.162 -0.457 1 98.06 393 ASP B CA 1
ATOM 7062 C C . ASP B 1 393 ? -11.477 2.789 -0.615 1 98.06 393 ASP B C 1
ATOM 7064 O O . ASP B 1 393 ? -11.148 3.76 0.07 1 98.06 393 ASP B O 1
ATOM 7068 N N . GLY B 1 394 ? -10.703 2.186 -1.515 1 97.94 394 GLY B N 1
ATOM 7069 C CA . GLY B 1 394 ? -9.344 2.66 -1.698 1 97.94 394 GLY B CA 1
ATOM 7070 C C . GLY B 1 394 ? -9.273 4.094 -2.188 1 97.94 394 GLY B C 1
ATOM 7071 O O . GLY B 1 394 ? -8.594 4.926 -1.585 1 97.94 394 GLY B O 1
ATOM 7072 N N . VAL B 1 395 ? -9.977 4.398 -3.246 1 97.44 395 VAL B N 1
ATOM 7073 C CA . VAL B 1 395 ? -9.898 5.734 -3.828 1 97.44 395 VAL B CA 1
ATOM 7074 C C . VAL B 1 395 ? -10.414 6.77 -2.828 1 97.44 395 VAL B C 1
ATOM 7076 O O . VAL B 1 395 ? -9.852 7.863 -2.713 1 97.44 395 VAL B O 1
ATOM 7079 N N . ASN B 1 396 ? -11.453 6.445 -2.078 1 97.75 396 ASN B N 1
ATOM 7080 C CA . ASN B 1 396 ? -11.977 7.375 -1.084 1 97.75 396 ASN B CA 1
ATOM 7081 C C . ASN B 1 396 ? -11 7.566 0.074 1 97.75 396 ASN B C 1
ATOM 7083 O O . ASN B 1 396 ? -10.867 8.672 0.602 1 97.75 396 ASN B O 1
ATOM 7087 N N . HIS B 1 397 ? -10.312 6.504 0.453 1 97.75 397 HIS B N 1
ATOM 7088 C CA . HIS B 1 397 ? -9.289 6.625 1.483 1 97.75 397 HIS B CA 1
ATOM 7089 C C . HIS B 1 397 ? -8.18 7.574 1.045 1 97.75 397 HIS B C 1
ATOM 7091 O O . HIS B 1 397 ? -7.754 8.438 1.815 1 97.75 397 HIS B O 1
ATOM 7097 N N . PHE B 1 398 ? -7.73 7.422 -0.174 1 97.81 398 PHE B N 1
ATOM 7098 C CA . PHE B 1 398 ? -6.621 8.227 -0.678 1 97.81 398 PHE B CA 1
ATOM 7099 C C . PHE B 1 398 ? -7.043 9.68 -0.855 1 97.81 398 PHE B C 1
ATOM 7101 O O . PHE B 1 398 ? -6.289 10.594 -0.516 1 97.81 398 PHE B O 1
ATOM 7108 N N . ILE B 1 399 ? -8.234 9.914 -1.366 1 96.75 399 ILE B N 1
ATOM 7109 C CA . ILE B 1 399 ? -8.711 11.281 -1.516 1 96.75 399 ILE B CA 1
ATOM 7110 C C . ILE B 1 399 ? -8.852 11.93 -0.141 1 96.75 399 ILE B C 1
ATOM 7112 O O . ILE B 1 399 ? -8.461 13.086 0.052 1 96.75 399 ILE B O 1
ATOM 7116 N N . ASP B 1 400 ? -9.375 11.18 0.809 1 96.62 400 ASP B N 1
ATOM 7117 C CA . ASP B 1 400 ? -9.5 11.672 2.176 1 96.62 400 ASP B CA 1
ATOM 7118 C C . ASP B 1 400 ? -8.141 12.133 2.719 1 96.62 400 ASP B C 1
ATOM 7120 O O . ASP B 1 400 ? -8.039 13.195 3.326 1 96.62 400 ASP B O 1
ATOM 7124 N N . ARG B 1 401 ? -7.156 11.344 2.469 1 95.31 401 ARG B N 1
ATOM 7125 C CA . ARG B 1 401 ? -5.82 11.648 2.971 1 95.31 401 ARG B CA 1
ATOM 7126 C C . ARG B 1 401 ? -5.254 12.898 2.305 1 95.31 401 ARG B C 1
ATOM 7128 O O . ARG B 1 401 ? -4.566 13.695 2.945 1 95.31 401 ARG B O 1
ATOM 7135 N N . VAL B 1 402 ? -5.516 13.055 1.041 1 95 402 VAL B N 1
ATOM 7136 C CA . VAL B 1 402 ? -4.973 14.172 0.283 1 95 402 VAL B CA 1
ATOM 7137 C C . VAL B 1 402 ? -5.707 15.461 0.661 1 95 402 VAL B C 1
ATOM 7139 O O . VAL B 1 402 ? -5.078 16.5 0.88 1 95 402 VAL B O 1
ATOM 7142 N N . TRP B 1 403 ? -7.023 15.352 0.792 1 95.19 403 TRP B N 1
ATOM 7143 C CA . TRP B 1 403 ? -7.852 16.516 1.056 1 95.19 403 TRP B CA 1
ATOM 7144 C C . TRP B 1 403 ? -7.844 16.875 2.541 1 95.19 403 TRP B C 1
ATOM 7146 O O . TRP B 1 403 ? -8.133 18.016 2.918 1 95.19 403 TRP B O 1
ATOM 7156 N N . GLY B 1 404 ? -7.555 15.906 3.371 1 94.62 404 GLY B N 1
ATOM 7157 C CA . GLY B 1 404 ? -7.637 16.109 4.809 1 94.62 404 GLY B CA 1
ATOM 7158 C C . GLY B 1 404 ? -9.062 16.125 5.328 1 94.62 404 GLY B C 1
ATOM 7159 O O . GLY B 1 404 ? -9.406 16.906 6.211 1 94.62 404 GLY B O 1
ATOM 7160 N N . LEU B 1 405 ? -9.898 15.211 4.805 1 96 405 LEU B N 1
ATOM 7161 C CA . LEU B 1 405 ? -11.32 15.242 5.125 1 96 405 LEU B CA 1
ATOM 7162 C C . LEU B 1 405 ? -11.578 14.672 6.516 1 96 405 LEU B C 1
ATOM 7164 O O . LEU B 1 405 ? -12.562 15.031 7.168 1 96 405 LEU B O 1
ATOM 7168 N N . SER B 1 406 ? -10.664 13.812 6.992 1 94.38 406 SER B N 1
ATOM 7169 C CA . SER B 1 406 ? -10.891 13.141 8.266 1 94.38 406 SER B CA 1
ATOM 7170 C C . SER B 1 406 ? -9.938 13.656 9.344 1 94.38 406 SER B C 1
ATOM 7172 O O . SER B 1 406 ? -9.789 13.039 10.398 1 94.38 406 SER B O 1
ATOM 7174 N N . GLN B 1 407 ? -9.203 14.695 9.055 1 94.56 407 GLN B N 1
ATOM 7175 C CA . GLN B 1 407 ? -8.289 15.242 10.062 1 94.56 407 GLN B CA 1
ATOM 7176 C C . GLN B 1 407 ? -9.016 15.484 11.383 1 94.56 407 GLN B C 1
ATOM 7178 O O . GLN B 1 407 ? -10.102 16.062 11.406 1 94.56 407 GLN B O 1
ATOM 7183 N N . ARG B 1 408 ? -8.438 15.078 12.5 1 95.88 408 ARG B N 1
ATOM 7184 C CA . ARG B 1 408 ? -9.031 15.188 13.828 1 95.88 408 ARG B CA 1
ATOM 7185 C C . ARG B 1 408 ? -7.961 15.422 14.891 1 95.88 408 ARG B C 1
ATOM 7187 O O . ARG B 1 408 ? -6.918 14.758 14.891 1 95.88 408 ARG B O 1
ATOM 7194 N N . TYR B 1 409 ? -8.133 16.391 15.703 1 96.81 409 TYR B N 1
ATOM 7195 C CA . TYR B 1 409 ? -7.293 16.562 16.875 1 96.81 409 TYR B CA 1
ATOM 7196 C C . TYR B 1 409 ? -7.793 15.719 18.047 1 96.81 409 TYR B C 1
ATOM 7198 O O . TYR B 1 409 ? -9 15.602 18.25 1 96.81 409 TYR B O 1
ATOM 7206 N N . SER B 1 410 ? -6.914 15.172 18.766 1 92.81 410 SER B N 1
ATOM 7207 C CA . SER B 1 410 ? -7.277 14.516 20.016 1 92.81 410 SER B CA 1
ATOM 7208 C C . SER B 1 410 ? -7.387 15.516 21.156 1 92.81 410 SER B C 1
ATOM 7210 O O . SER B 1 410 ? -6.391 15.836 21.797 1 92.81 410 SER B O 1
ATOM 7212 N N . LEU B 1 411 ? -8.594 15.93 21.422 1 92.56 411 LEU B N 1
ATOM 7213 C CA . LEU B 1 411 ? -8.781 16.984 22.391 1 92.56 411 LEU B CA 1
ATOM 7214 C C . LEU B 1 411 ? -9.031 16.406 23.781 1 92.56 411 LEU B C 1
ATOM 7216 O O . LEU B 1 411 ? -8.852 17.094 24.797 1 92.56 411 LEU B O 1
ATOM 7220 N N . SER B 1 412 ? -9.586 15.195 23.781 1 81.56 412 SER B N 1
ATOM 7221 C CA . SER B 1 412 ? -9.891 14.531 25.047 1 81.56 412 SER B CA 1
ATOM 7222 C C . SER B 1 412 ? -9.594 13.039 24.969 1 81.56 412 SER B C 1
ATOM 7224 O O . SER B 1 412 ? -9.578 12.461 23.875 1 81.56 412 SER B O 1
ATOM 7226 N N . ASP B 1 413 ? -9.25 12.539 26.078 1 77.75 413 ASP B N 1
ATOM 7227 C CA . ASP B 1 413 ? -9.023 11.102 26.156 1 77.75 413 ASP B CA 1
ATOM 7228 C C . ASP B 1 413 ? -10.305 10.359 26.531 1 77.75 413 ASP B C 1
ATOM 7230 O O . ASP B 1 413 ? -10.281 9.148 26.766 1 77.75 413 ASP B O 1
ATOM 7234 N N . ASP B 1 414 ? -11.336 11.086 26.484 1 81.06 414 ASP B N 1
ATOM 7235 C CA . ASP B 1 414 ? -12.617 10.477 26.844 1 81.06 414 ASP B CA 1
ATOM 7236 C C . ASP B 1 414 ? -13.125 9.57 25.719 1 81.06 414 ASP B C 1
ATOM 7238 O O . ASP B 1 414 ? -13.336 10.023 24.594 1 81.06 414 ASP B O 1
ATOM 7242 N N . ALA B 1 415 ? -13.414 8.281 26.078 1 77.62 415 ALA B N 1
ATOM 7243 C CA . ALA B 1 415 ? -13.859 7.277 25.109 1 77.62 415 ALA B CA 1
ATOM 7244 C C . ALA B 1 415 ? -15.266 7.582 24.609 1 77.62 415 ALA B C 1
ATOM 7246 O O . ALA B 1 415 ? -15.656 7.152 23.516 1 77.62 415 ALA B O 1
ATOM 7247 N N . ASP B 1 416 ? -15.961 8.391 25.391 1 82.44 416 ASP B N 1
ATOM 7248 C CA . ASP B 1 416 ? -17.359 8.656 25.062 1 82.44 416 ASP B CA 1
ATOM 7249 C C . ASP B 1 416 ? -17.516 10.016 24.375 1 82.44 416 ASP B C 1
ATOM 7251 O O . ASP B 1 416 ? -18.625 10.531 24.266 1 82.44 416 ASP B O 1
ATOM 7255 N N . GLU B 1 417 ? -16.469 10.523 24.016 1 90.25 417 GLU B N 1
ATOM 7256 C CA . GLU B 1 417 ? -16.516 11.812 23.328 1 90.25 417 GLU B CA 1
ATOM 7257 C C . GLU B 1 417 ? -17.234 11.695 22 1 90.25 417 GLU B C 1
ATOM 7259 O O . GLU B 1 417 ? -17.125 10.688 21.297 1 90.25 417 GLU B O 1
ATOM 7264 N N . HIS B 1 418 ? -18.109 12.703 21.781 1 94 418 HIS B N 1
ATOM 7265 C CA . HIS B 1 418 ? -18.828 12.727 20.516 1 94 418 HIS B CA 1
ATOM 7266 C C . HIS B 1 418 ? -17.859 12.656 19.344 1 94 418 HIS B C 1
ATOM 7268 O O . HIS B 1 418 ? -16.797 13.297 19.375 1 94 418 HIS B O 1
ATOM 7274 N N . PRO B 1 419 ? -18.109 11.977 18.234 1 94.19 419 PRO B N 1
ATOM 7275 C CA . PRO B 1 419 ? -17.188 11.766 17.125 1 94.19 419 PRO B CA 1
ATOM 7276 C C . PRO B 1 419 ? -16.797 13.07 16.422 1 94.19 419 PRO B C 1
ATOM 7278 O O . PRO B 1 419 ? -15.75 13.141 15.781 1 94.19 419 PRO B O 1
ATOM 7281 N N . LEU B 1 420 ? -17.625 14.062 16.562 1 96.69 420 LEU B N 1
ATOM 7282 C CA . LEU B 1 420 ? -17.375 15.312 15.867 1 96.69 420 LEU B CA 1
ATOM 7283 C C . LEU B 1 420 ? -16.328 16.156 16.609 1 96.69 420 LEU B C 1
ATOM 7285 O O . LEU B 1 420 ? -15.742 17.078 16.047 1 96.69 420 LEU B O 1
ATOM 7289 N N . VAL B 1 421 ? -16.141 15.891 17.891 1 97.12 421 VAL B N 1
ATOM 7290 C CA . VAL B 1 421 ? -15.18 16.641 18.688 1 97.12 421 VAL B CA 1
ATOM 7291 C C . VAL B 1 421 ? -13.773 16.422 18.141 1 97.12 421 VAL B C 1
ATOM 7293 O O . VAL B 1 421 ? -13.367 15.273 17.906 1 97.12 421 VAL B O 1
ATOM 7296 N N . GLY B 1 422 ? -13.07 17.484 17.859 1 97.06 422 GLY B N 1
ATOM 7297 C CA . GLY B 1 422 ? -11.727 17.422 17.312 1 97.06 422 GLY B CA 1
ATOM 7298 C C . GLY B 1 422 ? -11.688 17.578 15.805 1 97.06 422 GLY B C 1
ATOM 7299 O O . GLY B 1 422 ? -10.617 17.766 15.219 1 97.06 422 GLY B O 1
ATOM 7300 N N . HIS B 1 423 ? -12.867 17.562 15.164 1 97.31 423 HIS B N 1
ATOM 7301 C CA . HIS B 1 423 ? -12.953 17.766 13.727 1 97.31 423 HIS B CA 1
ATOM 7302 C C . HIS B 1 423 ? -13.273 19.203 13.383 1 97.31 423 HIS B C 1
ATOM 7304 O O . HIS B 1 423 ? -13.703 19.969 14.25 1 97.31 423 HIS B O 1
ATOM 7310 N N . SER B 1 424 ? -12.992 19.516 12.117 1 97.62 424 SER B N 1
ATOM 7311 C CA . SER B 1 424 ? -13.43 20.797 11.586 1 97.62 424 SER B CA 1
ATOM 7312 C C . SER B 1 424 ? -14.953 20.922 11.625 1 97.62 424 SER B C 1
ATOM 7314 O O . SER B 1 424 ? -15.672 19.969 11.328 1 97.62 424 SER B O 1
ATOM 7316 N N . ALA B 1 425 ? -15.422 22.031 12.094 1 98 425 ALA B N 1
ATOM 7317 C CA . ALA B 1 425 ? -16.859 22.266 12.188 1 98 425 ALA B CA 1
ATOM 7318 C C . ALA B 1 425 ? -17.516 22.219 10.805 1 98 425 ALA B C 1
ATOM 7320 O O . ALA B 1 425 ? -17 22.797 9.852 1 98 425 ALA B O 1
ATOM 7321 N N . PRO B 1 426 ? -18.609 21.5 10.68 1 97.69 426 PRO B N 1
ATOM 7322 C CA . PRO B 1 426 ? -19.328 21.562 9.406 1 97.69 426 PRO B CA 1
ATOM 7323 C C . PRO B 1 426 ? -19.766 22.969 9.039 1 97.69 426 PRO B C 1
ATOM 7325 O O . PRO B 1 426 ? -20.219 23.734 9.906 1 97.69 426 PRO B O 1
ATOM 7328 N N . ASP B 1 427 ? -19.625 23.312 7.828 1 97.38 427 ASP B N 1
ATOM 7329 C CA . ASP B 1 427 ? -20.047 24.625 7.383 1 97.38 427 ASP B CA 1
ATOM 7330 C C . ASP B 1 427 ? -21.547 24.688 7.145 1 97.38 427 ASP B C 1
ATOM 7332 O O . ASP B 1 427 ? -22 24.734 5.996 1 97.38 427 ASP B O 1
ATOM 7336 N N . PHE B 1 428 ? -22.312 24.828 8.195 1 97.69 428 PHE B N 1
ATOM 7337 C CA . PHE B 1 428 ? -23.766 24.828 8.148 1 97.69 428 PHE B CA 1
ATOM 7338 C C . PHE B 1 428 ? -24.281 26.031 7.355 1 97.69 428 PHE B C 1
ATOM 7340 O O . PHE B 1 428 ? -23.703 27.109 7.426 1 97.69 428 PHE B O 1
ATOM 7347 N N . THR B 1 429 ? -25.297 25.719 6.602 1 96.94 429 THR B N 1
ATOM 7348 C CA . THR B 1 429 ? -26.109 26.781 6.031 1 96.94 429 THR B CA 1
ATOM 7349 C C . THR B 1 429 ? -27.328 27.078 6.91 1 96.94 429 THR B C 1
ATOM 7351 O O . THR B 1 429 ? -28.188 26.219 7.098 1 96.94 429 THR B O 1
ATOM 7354 N N . PHE B 1 430 ? -27.406 28.297 7.402 1 97.25 430 PHE B N 1
ATOM 7355 C CA . PHE B 1 430 ? -28.5 28.641 8.312 1 97.25 430 PHE B CA 1
ATOM 7356 C C . PHE B 1 430 ? -29.75 29 7.539 1 97.25 430 PHE B C 1
ATOM 7358 O O . PHE B 1 430 ? -29.719 29.156 6.316 1 97.25 430 PHE B O 1
ATOM 7365 N N . THR B 1 431 ? -30.828 29.156 8.219 1 96.12 431 THR B N 1
ATOM 7366 C CA . THR B 1 431 ? -32.125 29.391 7.602 1 96.12 431 THR B CA 1
ATOM 7367 C C . THR B 1 431 ? -32.156 30.719 6.852 1 96.12 431 THR B C 1
ATOM 7369 O O . THR B 1 431 ? -32.875 30.875 5.879 1 96.12 431 THR B O 1
ATOM 7372 N N . ASP B 1 432 ? -31.297 31.641 7.277 1 95.38 432 ASP B N 1
ATOM 7373 C CA . ASP B 1 432 ? -31.266 32.938 6.617 1 95.38 432 ASP B CA 1
ATOM 7374 C C . ASP B 1 432 ? -30.312 32.906 5.418 1 95.38 432 ASP B C 1
ATOM 7376 O O . ASP B 1 432 ? -30.078 33.969 4.785 1 95.38 432 ASP B O 1
ATOM 7380 N N . GLY B 1 433 ? -29.734 31.781 5.172 1 94.62 433 GLY B N 1
ATOM 7381 C CA . GLY B 1 433 ? -28.875 31.625 4.004 1 94.62 433 GLY B CA 1
ATOM 7382 C C . GLY B 1 433 ? -27.406 31.844 4.309 1 94.62 433 GLY B C 1
ATOM 7383 O O . GLY B 1 433 ? -26.531 31.453 3.518 1 94.62 433 GLY B O 1
ATOM 7384 N N . SER B 1 434 ? -27.125 32.438 5.414 1 95.5 434 SER B N 1
ATOM 7385 C CA . SER B 1 434 ? -25.719 32.625 5.781 1 95.5 434 SER B CA 1
ATOM 7386 C C . SER B 1 434 ? -25.062 31.328 6.203 1 95.5 434 SER B C 1
ATOM 7388 O O . SER B 1 434 ? -25.75 30.328 6.445 1 95.5 434 SER B O 1
ATOM 7390 N N . ARG B 1 435 ? -23.734 31.375 6.238 1 95.75 435 ARG B N 1
ATOM 7391 C CA . ARG B 1 435 ? -23 30.156 6.543 1 95.75 435 ARG B CA 1
ATOM 7392 C C . ARG B 1 435 ? -22.172 30.297 7.816 1 95.75 435 ARG B C 1
ATOM 7394 O O . ARG B 1 435 ? -21.922 31.422 8.258 1 95.75 435 ARG B O 1
ATOM 7401 N N . LEU B 1 436 ? -21.75 29.188 8.32 1 97.44 436 LEU B N 1
ATOM 7402 C CA . LEU B 1 436 ? -21.078 29.156 9.609 1 97.44 436 LEU B CA 1
ATOM 7403 C C . LEU B 1 436 ? -19.672 29.75 9.492 1 97.44 436 LEU B C 1
ATOM 7405 O O . LEU B 1 436 ? -19.266 30.547 10.336 1 97.44 436 LEU B O 1
ATOM 7409 N N . ASN B 1 437 ? -18.891 29.422 8.477 1 97.06 437 ASN B N 1
ATOM 7410 C CA . ASN B 1 437 ? -17.469 29.75 8.43 1 97.06 437 ASN B CA 1
ATOM 7411 C C . ASN B 1 437 ? -17.234 31.25 8.477 1 97.06 437 ASN B C 1
ATOM 7413 O O . ASN B 1 437 ? -16.422 31.734 9.266 1 97.06 437 ASN B O 1
ATOM 7417 N N . PRO B 1 438 ? -18.031 32 7.758 1 95.62 438 PRO B N 1
ATOM 7418 C CA . PRO B 1 438 ? -17.828 33.438 7.828 1 95.62 438 PRO B CA 1
ATOM 7419 C C . PRO B 1 438 ? -18.109 34.031 9.219 1 95.62 438 PRO B C 1
ATOM 7421 O O . PRO B 1 438 ? -17.656 35.125 9.547 1 95.62 438 PRO B O 1
ATOM 7424 N N . LYS B 1 439 ? -18.859 33.312 10.047 1 96.56 439 LYS B N 1
ATOM 7425 C CA . LYS B 1 439 ? -19.172 33.75 11.398 1 96.56 439 LYS B CA 1
ATOM 7426 C C . LYS B 1 439 ? -17.938 33.688 12.305 1 96.56 439 LYS B C 1
ATOM 7428 O O . LYS B 1 439 ? -17.922 34.281 13.383 1 96.56 439 LYS B O 1
ATOM 7433 N N . LEU B 1 440 ? -16.891 33.062 11.82 1 97.12 440 LEU B N 1
ATOM 7434 C CA . LEU B 1 440 ? -15.672 32.938 12.594 1 97.12 440 LEU B CA 1
ATOM 7435 C C . LEU B 1 440 ? -14.625 33.938 12.148 1 97.12 440 LEU B C 1
ATOM 7437 O O . LEU B 1 440 ? -13.445 33.812 12.484 1 97.12 440 LEU B O 1
ATOM 7441 N N . GLU B 1 441 ? -14.992 34.969 11.461 1 96.88 441 GLU B N 1
ATOM 7442 C CA . GLU B 1 441 ? -14.086 35.938 10.852 1 96.88 441 GLU B CA 1
ATOM 7443 C C . GLU B 1 441 ? -13.273 36.688 11.906 1 96.88 441 GLU B C 1
ATOM 7445 O O . GLU B 1 441 ? -12.109 37.031 11.688 1 96.88 441 GLU B O 1
ATOM 7450 N N . LYS B 1 442 ? -13.844 36.844 13.117 1 95 442 LYS B N 1
ATOM 7451 C CA . LYS B 1 442 ? -13.203 37.656 14.141 1 95 442 LYS B CA 1
ATOM 7452 C C . LYS B 1 442 ? -12.234 36.844 14.977 1 95 442 LYS B C 1
ATOM 7454 O O . LYS B 1 442 ? -11.555 37.375 15.859 1 95 442 LYS B O 1
ATOM 7459 N N . GLY B 1 443 ? -12.203 35.562 14.719 1 94.69 443 GLY B N 1
ATOM 7460 C CA . GLY B 1 443 ? -11.25 34.688 15.406 1 94.69 443 GLY B CA 1
ATOM 7461 C C . GLY B 1 443 ? -11.656 34.344 16.828 1 94.69 443 GLY B C 1
ATOM 7462 O O . GLY B 1 443 ? -10.805 34.062 17.672 1 94.69 443 GLY B O 1
ATOM 7463 N N . GLN B 1 444 ? -12.914 34.531 17.156 1 93.12 444 GLN B N 1
ATOM 7464 C CA . GLN B 1 444 ? -13.453 34.156 18.469 1 93.12 444 GLN B CA 1
ATOM 7465 C C . GLN B 1 444 ? -14.133 32.812 18.422 1 93.12 444 GLN B C 1
ATOM 7467 O O . GLN B 1 444 ? -14.5 32.312 17.344 1 93.12 444 GLN B O 1
ATOM 7472 N N . GLY B 1 445 ? -14.156 32.188 19.609 1 94.44 445 GLY B N 1
ATOM 7473 C CA . GLY B 1 445 ? -14.945 30.969 19.703 1 94.44 445 GLY B CA 1
ATOM 7474 C C . GLY B 1 445 ? -16.438 31.219 19.5 1 94.44 445 GLY B C 1
ATOM 7475 O O . GLY B 1 445 ? -16.891 32.344 19.547 1 94.44 445 GLY B O 1
ATOM 7476 N N . LEU B 1 446 ? -17.156 30.109 19.234 1 96.31 446 LEU B N 1
ATOM 7477 C CA . LEU B 1 446 ? -18.578 30.219 18.953 1 96.31 446 LEU B CA 1
ATOM 7478 C C . LEU B 1 446 ? -19.359 29.047 19.547 1 96.31 446 LEU B C 1
ATOM 7480 O O . LEU B 1 446 ? -18.984 27.891 19.359 1 96.31 446 LEU B O 1
ATOM 7484 N N . LEU B 1 447 ? -20.281 29.375 20.422 1 97 447 LEU B N 1
ATOM 7485 C CA . LEU B 1 447 ? -21.281 28.375 20.797 1 97 447 LEU B CA 1
ATOM 7486 C C . LEU B 1 447 ? -22.516 28.469 19.906 1 97 447 LEU B C 1
ATOM 7488 O O . LEU B 1 447 ? -23.297 29.422 20.031 1 97 447 LEU B O 1
ATOM 7492 N N . LEU B 1 448 ? -22.609 27.516 18.984 1 97.88 448 LEU B N 1
ATOM 7493 C CA . LEU B 1 448 ? -23.75 27.453 18.094 1 97.88 448 LEU B CA 1
ATOM 7494 C C . LEU B 1 448 ? -24.891 26.672 18.734 1 97.88 448 LEU B C 1
ATOM 7496 O O . LEU B 1 448 ? -24.719 25.5 19.094 1 97.88 448 LEU B O 1
ATOM 7500 N N . ASP B 1 449 ? -25.938 27.328 18.953 1 97.38 449 ASP B N 1
ATOM 7501 C CA . ASP B 1 449 ? -27.156 26.75 19.531 1 97.38 449 ASP B CA 1
ATOM 7502 C C . ASP B 1 449 ? -28.312 26.797 18.531 1 97.38 449 ASP B C 1
ATOM 7504 O O . ASP B 1 449 ? -28.859 27.859 18.25 1 97.38 449 ASP B O 1
ATOM 7508 N N . PHE B 1 450 ? -28.703 25.594 18.016 1 95.94 450 PHE B N 1
ATOM 7509 C CA . PHE B 1 450 ? -29.734 25.547 17 1 95.94 450 PHE B CA 1
ATOM 7510 C C . PHE B 1 450 ? -31.109 25.844 17.609 1 95.94 450 PHE B C 1
ATOM 7512 O O . PHE B 1 450 ? -32 26.359 16.922 1 95.94 450 PHE B O 1
ATOM 7519 N N . GLY B 1 451 ? -31.531 25.484 18.875 1 88.62 451 GLY B N 1
ATOM 7520 C CA . GLY B 1 451 ? -32.844 25.516 19.484 1 88.62 451 GLY B CA 1
ATOM 7521 C C . GLY B 1 451 ? -33.031 26.672 20.453 1 88.62 451 GLY B C 1
ATOM 7522 O O . GLY B 1 451 ? -34.125 26.859 21.016 1 88.62 451 GLY B O 1
ATOM 7523 N N . LYS B 1 452 ? -32.156 27.516 20.781 1 87.56 452 LYS B N 1
ATOM 7524 C CA . LYS B 1 452 ? -32.156 28.609 21.766 1 87.56 452 LYS B CA 1
ATOM 7525 C C . LYS B 1 452 ? -32.281 28.078 23.188 1 87.56 452 LYS B C 1
ATOM 7527 O O . LYS B 1 452 ? -33.188 28.469 23.938 1 87.56 452 LYS B O 1
ATOM 7532 N N . ASP B 1 453 ? -31.516 27.25 23.547 1 92.25 453 ASP B N 1
ATOM 7533 C CA . ASP B 1 453 ? -31.469 26.688 24.891 1 92.25 453 ASP B CA 1
ATOM 7534 C C . ASP B 1 453 ? -30.969 27.703 25.906 1 92.25 453 ASP B C 1
ATOM 7536 O O . ASP B 1 453 ? -29.812 28.125 25.844 1 92.25 453 ASP B O 1
ATOM 7540 N N . GLN B 1 454 ? -31.75 28.031 26.859 1 92.31 454 GLN B N 1
ATOM 7541 C CA . GLN B 1 454 ? -31.453 29.094 27.812 1 92.31 454 GLN B CA 1
ATOM 7542 C C . GLN B 1 454 ? -30.281 28.688 28.719 1 92.31 454 GLN B C 1
ATOM 7544 O O . GLN B 1 454 ? -29.516 29.547 29.172 1 92.31 454 GLN B O 1
ATOM 7549 N N . LYS B 1 455 ? -30.172 27.438 28.984 1 93.19 455 LYS B N 1
ATOM 7550 C CA . LYS B 1 455 ? -29.062 26.969 29.812 1 93.19 455 LYS B CA 1
ATOM 7551 C C . LYS B 1 455 ? -27.719 27.25 29.141 1 93.19 455 LYS B C 1
ATOM 7553 O O . LYS B 1 455 ? -26.766 27.641 29.812 1 93.19 455 LYS B O 1
ATOM 7558 N N . LEU B 1 456 ? -27.703 27.031 27.875 1 94.69 456 LEU B N 1
ATOM 7559 C CA . LEU B 1 456 ? -26.469 27.234 27.141 1 94.69 456 LEU B CA 1
ATOM 7560 C C . LEU B 1 456 ? -26.094 28.719 27.094 1 94.69 456 LEU B C 1
ATOM 7562 O O . LEU B 1 456 ? -24.938 29.078 27.281 1 94.69 456 LEU B O 1
ATOM 7566 N N . LYS B 1 457 ? -27.078 29.516 26.844 1 93.06 457 LYS B N 1
ATOM 7567 C CA . LYS B 1 457 ? -26.844 30.953 26.828 1 93.06 457 LYS B CA 1
ATOM 7568 C C . LYS B 1 457 ? -26.344 31.438 28.188 1 93.06 457 LYS B C 1
ATOM 7570 O O . LYS B 1 457 ? -25.438 32.281 28.281 1 93.06 457 LYS B O 1
ATOM 7575 N N . ALA B 1 458 ? -26.938 30.875 29.219 1 91.94 458 ALA B N 1
ATOM 7576 C CA . ALA B 1 458 ? -26.578 31.266 30.578 1 91.94 458 ALA B CA 1
ATOM 7577 C C . ALA B 1 458 ? -25.125 30.953 30.875 1 91.94 458 ALA B C 1
ATOM 7579 O O . ALA B 1 458 ? -24.438 31.703 31.562 1 91.94 458 ALA B O 1
ATOM 7580 N N . VAL B 1 459 ? -24.688 29.891 30.375 1 91.31 459 VAL B N 1
ATOM 7581 C CA . VAL B 1 459 ? -23.297 29.5 30.594 1 91.31 459 VAL B CA 1
ATOM 7582 C C . VAL B 1 459 ? -22.359 30.516 29.953 1 91.31 459 VAL B C 1
ATOM 7584 O O . VAL B 1 459 ? -21.375 30.922 30.562 1 91.31 459 VAL B O 1
ATOM 7587 N N . ILE B 1 460 ? -22.656 30.969 28.734 1 90.12 460 ILE B N 1
ATOM 7588 C CA . ILE B 1 460 ? -21.812 31.922 28.031 1 90.12 460 ILE B CA 1
ATOM 7589 C C . ILE B 1 460 ? -21.891 33.281 28.703 1 90.12 460 ILE B C 1
ATOM 7591 O O . ILE B 1 460 ? -20.891 34 28.812 1 90.12 460 ILE B O 1
ATOM 7595 N N . ASP B 1 461 ? -23.109 33.625 29.188 1 87.44 461 ASP B N 1
ATOM 7596 C CA . ASP B 1 461 ? -23.297 34.906 29.859 1 87.44 461 ASP B CA 1
ATOM 7597 C C . ASP B 1 461 ? -22.484 34.969 31.156 1 87.44 461 ASP B C 1
ATOM 7599 O O . ASP B 1 461 ? -22 36.031 31.531 1 87.44 461 ASP B O 1
ATOM 7603 N N . LEU B 1 462 ? -22.359 33.875 31.703 1 83 462 LEU B N 1
ATOM 7604 C CA . LEU B 1 462 ? -21.594 33.781 32.938 1 83 462 LEU B CA 1
ATOM 7605 C C . LEU B 1 462 ? -20.109 33.969 32.688 1 83 462 LEU B C 1
ATOM 7607 O O . LEU B 1 462 ? -19.359 34.406 33.531 1 83 462 LEU B O 1
ATOM 7611 N N . HIS B 1 463 ? -19.734 33.656 31.5 1 76.31 463 HIS B N 1
ATOM 7612 C CA . HIS B 1 463 ? -18.328 33.656 31.156 1 76.31 463 HIS B CA 1
ATOM 7613 C C . HIS B 1 463 ? -17.984 34.875 30.266 1 76.31 463 HIS B C 1
ATOM 7615 O O . HIS B 1 463 ? -16.828 35.031 29.891 1 76.31 463 HIS B O 1
ATOM 7621 N N . LYS B 1 464 ? -18.984 35.625 29.859 1 67 464 LYS B N 1
ATOM 7622 C CA . LYS B 1 464 ? -18.891 36.625 28.828 1 67 464 LYS B CA 1
ATOM 7623 C C . LYS B 1 464 ? -17.734 37.594 29.078 1 67 464 LYS B C 1
ATOM 7625 O O . LYS B 1 464 ? -17.031 37.969 28.141 1 67 464 LYS B O 1
ATOM 7630 N N . CYS B 1 465 ? -17.469 38 30.234 1 58.12 465 CYS B N 1
ATOM 7631 C CA . CYS B 1 465 ? -16.438 39 30.484 1 58.12 465 CYS B CA 1
ATOM 7632 C C . CYS B 1 465 ? -15.047 38.406 30.406 1 58.12 465 CYS B C 1
ATOM 7634 O O . CYS B 1 465 ? -14.062 39.094 30.172 1 58.12 465 CYS B O 1
ATOM 7636 N N . ASP B 1 466 ? -15.039 37.125 30.234 1 65.38 466 ASP B N 1
ATOM 7637 C CA . ASP B 1 466 ? -13.734 36.531 30.5 1 65.38 466 ASP B CA 1
ATOM 7638 C C . ASP B 1 466 ? -13.227 35.75 29.297 1 65.38 466 ASP B C 1
ATOM 7640 O O . ASP B 1 466 ? -12.016 35.562 29.141 1 65.38 466 ASP B O 1
ATOM 7644 N N . ILE B 1 467 ? -14.172 35.469 28.422 1 69.88 467 ILE B N 1
ATOM 7645 C CA . ILE B 1 467 ? -13.68 34.562 27.391 1 69.88 467 ILE B CA 1
ATOM 7646 C C . ILE B 1 467 ? -14.133 35.062 26.016 1 69.88 467 ILE B C 1
ATOM 7648 O O . ILE B 1 467 ? -15.219 35.625 25.875 1 69.88 467 ILE B O 1
ATOM 7652 N N . PRO B 1 468 ? -13.297 34.875 25 1 84.69 468 PRO B N 1
ATOM 7653 C CA . PRO B 1 468 ? -13.617 35.312 23.625 1 84.69 468 PRO B CA 1
ATOM 7654 C C . PRO B 1 468 ? -14.492 34.312 22.891 1 84.69 468 PRO B C 1
ATOM 7656 O O . PRO B 1 468 ? -14.102 33.812 21.828 1 84.69 468 PRO B O 1
ATOM 7659 N N . VAL B 1 469 ? -15.789 34.031 23.516 1 92.38 469 VAL B N 1
ATOM 7660 C CA . VAL B 1 469 ? -16.719 33.094 22.891 1 92.38 469 VAL B CA 1
ATOM 7661 C C . VAL B 1 469 ? -18.062 33.781 22.656 1 92.38 469 VAL B C 1
ATOM 7663 O O . VAL B 1 469 ? -18.625 34.375 23.578 1 92.38 469 VAL B O 1
ATOM 7666 N N . GLU B 1 470 ? -18.516 33.719 21.469 1 92.88 470 GLU B N 1
ATOM 7667 C CA . GLU B 1 470 ? -19.812 34.312 21.125 1 92.88 470 GLU B CA 1
ATOM 7668 C C . GLU B 1 470 ? -20.906 33.25 21.141 1 92.88 470 GLU B C 1
ATOM 7670 O O . GLU B 1 470 ? -20.656 32.062 20.844 1 92.88 470 GLU B O 1
ATOM 7675 N N . TYR B 1 471 ? -22.062 33.625 21.609 1 95.12 471 TYR B N 1
ATOM 7676 C CA . TYR B 1 471 ? -23.234 32.781 21.531 1 95.12 471 TYR B CA 1
ATOM 7677 C C . TYR B 1 471 ? -24.062 33.094 20.281 1 95.12 471 TYR B C 1
ATOM 7679 O O . TYR B 1 471 ? -24.391 34.25 20.031 1 95.12 471 TYR B O 1
ATOM 7687 N N . LEU B 1 472 ? -24.297 32.094 19.453 1 96.12 472 LEU B N 1
ATOM 7688 C CA . LEU B 1 472 ? -25.109 32.281 18.25 1 96.12 472 LEU B CA 1
ATOM 7689 C C . LEU B 1 472 ? -26.281 31.312 18.25 1 96.12 472 LEU B C 1
ATOM 7691 O O . LEU B 1 472 ? -26.109 30.094 18.312 1 96.12 472 LEU B O 1
ATOM 7695 N N . ASN B 1 473 ? -27.391 31.875 18.281 1 96.69 473 ASN B N 1
ATOM 7696 C CA . ASN B 1 473 ? -28.594 31.094 18.016 1 96.69 473 ASN B CA 1
ATOM 7697 C C . ASN B 1 473 ? -29.016 31.188 16.562 1 96.69 473 ASN B C 1
ATOM 7699 O O . ASN B 1 473 ? -29.422 32.25 16.094 1 96.69 473 ASN B O 1
ATOM 7703 N N . ALA B 1 474 ? -28.828 30.141 15.805 1 96.12 474 ALA B N 1
ATOM 7704 C CA . ALA B 1 474 ? -29.188 30.078 14.391 1 96.12 474 ALA B CA 1
ATOM 7705 C C . ALA B 1 474 ? -29.578 28.656 13.984 1 96.12 474 ALA B C 1
ATOM 7707 O O . ALA B 1 474 ? -28.844 27.703 14.273 1 96.12 474 ALA B O 1
ATOM 7708 N N . ASP B 1 475 ? -30.656 28.562 13.312 1 95.25 475 ASP B N 1
ATOM 7709 C CA . ASP B 1 475 ? -31.156 27.25 12.922 1 95.25 475 ASP B CA 1
ATOM 7710 C C . ASP B 1 475 ? -30.672 26.875 11.516 1 95.25 475 ASP B C 1
ATOM 7712 O O . ASP B 1 475 ? -30.234 27.75 10.758 1 95.25 475 ASP B O 1
ATOM 7716 N N . SER B 1 476 ? -30.641 25.578 11.297 1 95.44 476 SER B N 1
ATOM 7717 C CA . SER B 1 476 ? -30.266 24.984 10.016 1 95.44 476 SER B CA 1
ATOM 7718 C C . SER B 1 476 ? -31.172 23.812 9.656 1 95.44 476 SER B C 1
ATOM 7720 O O . SER B 1 476 ? -31.641 23.094 10.539 1 95.44 476 SER B O 1
ATOM 7722 N N . ASP B 1 477 ? -31.469 23.688 8.375 1 91 477 ASP B N 1
ATOM 7723 C CA . ASP B 1 477 ? -32.25 22.531 7.945 1 91 477 ASP B CA 1
ATOM 7724 C C . ASP B 1 477 ? -31.469 21.234 8.133 1 91 477 ASP B C 1
ATOM 7726 O O . ASP B 1 477 ? -32.031 20.188 8.43 1 91 477 ASP B O 1
ATOM 7730 N N . VAL B 1 478 ? -30.21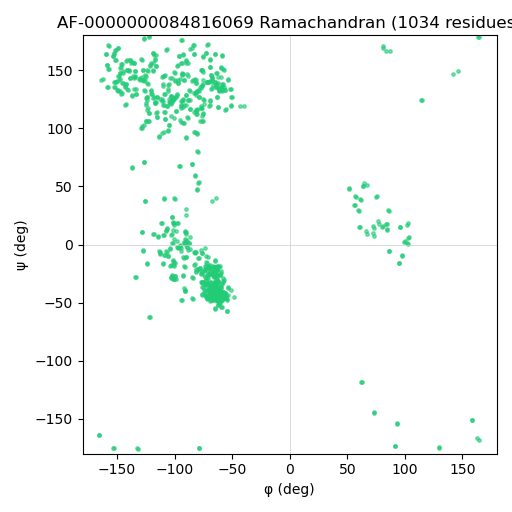9 21.312 7.91 1 95.5 478 VAL B N 1
ATOM 7731 C CA . VAL B 1 478 ? -29.344 20.156 8.094 1 95.5 478 VAL B CA 1
ATOM 7732 C C . VAL B 1 478 ? -28.531 20.312 9.375 1 95.5 478 VAL B C 1
ATOM 7734 O O . VAL B 1 478 ? -27.516 21.016 9.383 1 95.5 478 VAL B O 1
ATOM 7737 N N . ARG B 1 479 ? -28.938 19.609 10.422 1 96.31 479 ARG B N 1
ATOM 7738 C CA . ARG B 1 479 ? -28.297 19.797 11.727 1 96.31 479 ARG B CA 1
ATOM 7739 C C . ARG B 1 479 ? -27.391 18.625 12.055 1 96.31 479 ARG B C 1
ATOM 7741 O O . ARG B 1 479 ? -26.594 18.688 12.992 1 96.31 479 ARG B O 1
ATOM 7748 N N . LEU B 1 480 ? -27.406 17.5 11.297 1 96.69 480 LEU B N 1
ATOM 7749 C CA . LEU B 1 480 ? -26.578 16.312 11.43 1 96.69 480 LEU B CA 1
ATOM 7750 C C . LEU B 1 480 ? -26.766 15.656 12.797 1 96.69 480 LEU B C 1
ATOM 7752 O O . LEU B 1 480 ? -25.812 15.125 13.375 1 96.69 480 LEU B O 1
ATOM 7756 N N . GLY B 1 481 ? -27.938 15.82 13.375 1 96 481 GLY B N 1
ATOM 7757 C CA . GLY B 1 481 ? -28.25 15.219 14.664 1 96 481 GLY B CA 1
ATOM 7758 C C . GLY B 1 481 ? -27.703 16 15.844 1 96 481 GLY B C 1
ATOM 7759 O O . GLY B 1 481 ? -27.656 15.5 16.969 1 96 481 GLY B O 1
ATOM 7760 N N . ILE B 1 482 ? -27.312 17.219 15.656 1 97 482 ILE B N 1
ATOM 7761 C CA . ILE B 1 482 ? -26.656 18.047 16.672 1 97 482 ILE B CA 1
ATOM 7762 C C . ILE B 1 482 ? -27.609 19.156 17.109 1 97 482 ILE B C 1
ATOM 7764 O O . ILE B 1 482 ? -28.328 19.734 16.281 1 97 482 ILE B O 1
ATOM 7768 N N . SER B 1 483 ? -27.672 19.453 18.438 1 97.06 483 SER B N 1
ATOM 7769 C CA . SER B 1 483 ? -28.484 20.562 18.922 1 97.06 483 SER B CA 1
ATOM 7770 C C . SER B 1 483 ? -27.625 21.797 19.203 1 97.06 483 SER B C 1
ATOM 7772 O O . SER B 1 483 ? -28.109 22.922 19.109 1 97.06 483 SER B O 1
ATOM 7774 N N . ALA B 1 484 ? -26.375 21.562 19.562 1 97.75 484 ALA B N 1
ATOM 7775 C CA . ALA B 1 484 ? -25.453 22.656 19.828 1 97.75 484 ALA B CA 1
ATOM 7776 C C . ALA B 1 484 ? -24 22.188 19.703 1 97.75 484 ALA B C 1
ATOM 7778 O O . ALA B 1 484 ? -23.719 21 19.828 1 97.75 484 ALA B O 1
ATOM 7779 N N . LEU B 1 485 ? -23.125 23.109 19.406 1 97.5 485 LEU B N 1
ATOM 7780 C CA . LEU B 1 485 ? -21.703 22.75 19.375 1 97.5 485 LEU B CA 1
ATOM 7781 C C . LEU B 1 485 ? -20.844 23.969 19.734 1 97.5 485 LEU B C 1
ATOM 7783 O O . LEU B 1 485 ? -21.203 25.094 19.438 1 97.5 485 LEU B O 1
ATOM 7787 N N . LEU B 1 486 ? -19.797 23.734 20.516 1 97.12 486 LEU B N 1
ATOM 7788 C CA . LEU B 1 486 ? -18.766 24.719 20.797 1 97.12 486 LEU B CA 1
ATOM 7789 C C . LEU B 1 486 ? -17.625 24.641 19.781 1 97.12 486 LEU B C 1
ATOM 7791 O O . LEU B 1 486 ? -17.016 23.578 19.609 1 97.12 486 LEU B O 1
ATOM 7795 N N . ILE B 1 487 ? -17.391 25.688 19.094 1 97.88 487 ILE B N 1
ATOM 7796 C CA . ILE B 1 487 ? -16.359 25.766 18.062 1 97.88 487 ILE B CA 1
ATOM 7797 C C . ILE B 1 487 ? -15.211 26.641 18.562 1 97.88 487 ILE B C 1
ATOM 7799 O O . ILE B 1 487 ? -15.438 27.781 18.984 1 97.88 487 ILE B O 1
ATOM 7803 N N . ARG B 1 488 ? -14.031 26.141 18.453 1 96.88 488 ARG B N 1
ATOM 7804 C CA . ARG B 1 488 ? -12.836 26.891 18.859 1 96.88 488 ARG B CA 1
ATOM 7805 C C . ARG B 1 488 ? -12.555 28.031 17.875 1 96.88 488 ARG B C 1
ATOM 7807 O O . ARG B 1 488 ? -13.156 28.094 16.812 1 96.88 488 ARG B O 1
ATOM 7814 N N . CYS B 1 489 ? -11.578 28.875 18.266 1 95.5 489 CYS B N 1
ATOM 7815 C CA . CYS B 1 489 ? -11.18 30.016 17.453 1 95.5 489 CYS B CA 1
ATOM 7816 C C . CYS B 1 489 ? -10.672 29.562 16.078 1 95.5 489 CYS B C 1
ATOM 7818 O O . CYS B 1 489 ? -10.766 30.312 15.102 1 95.5 489 CYS B O 1
ATOM 7820 N N . ASP B 1 490 ? -10.172 28.359 15.969 1 96.56 490 ASP B N 1
ATOM 7821 C CA . ASP B 1 490 ? -9.617 27.875 14.711 1 96.56 490 ASP B CA 1
ATOM 7822 C C . ASP B 1 490 ? -10.648 27.078 13.922 1 96.56 490 ASP B C 1
ATOM 7824 O O . ASP B 1 490 ? -10.344 26.516 12.867 1 96.56 490 ASP B O 1
ATOM 7828 N N . GLY B 1 491 ? -11.828 26.906 14.414 1 97.31 491 GLY B N 1
ATOM 7829 C CA . GLY B 1 491 ? -12.914 26.312 13.648 1 97.31 491 GLY B CA 1
ATOM 7830 C C . GLY B 1 491 ? -13.133 24.844 13.969 1 97.31 491 GLY B C 1
ATOM 7831 O O . GLY B 1 491 ? -13.992 24.188 13.367 1 97.31 491 GLY B O 1
ATOM 7832 N N . PHE B 1 492 ? -12.391 24.266 14.922 1 97.88 492 PHE B N 1
ATOM 7833 C CA . PHE B 1 492 ? -12.547 22.859 15.289 1 97.88 492 PHE B CA 1
ATOM 7834 C C . PHE B 1 492 ? -13.516 22.703 16.453 1 97.88 492 PHE B C 1
ATOM 7836 O O . PHE B 1 492 ? -13.578 23.578 17.344 1 97.88 492 PHE B O 1
ATOM 7843 N N . VAL B 1 493 ? -14.234 21.656 16.484 1 97.94 493 VAL B N 1
ATOM 7844 C CA . VAL B 1 493 ? -15.305 21.453 17.438 1 97.94 493 VAL B CA 1
ATOM 7845 C C . VAL B 1 493 ? -14.727 20.969 18.766 1 97.94 493 VAL B C 1
ATOM 7847 O O . VAL B 1 493 ? -13.953 20 18.797 1 97.94 493 VAL B O 1
ATOM 7850 N N . ALA B 1 494 ? -15.156 21.625 19.875 1 97 494 ALA B N 1
ATOM 7851 C CA . ALA B 1 494 ? -14.617 21.297 21.188 1 97 494 ALA B CA 1
ATOM 7852 C C . ALA B 1 494 ? -15.664 20.609 22.047 1 97 494 ALA B C 1
ATOM 7854 O O . ALA B 1 494 ? -15.336 20 23.062 1 97 494 ALA B O 1
ATOM 7855 N N . TRP B 1 495 ? -16.906 20.688 21.703 1 96.75 495 TRP B N 1
ATOM 7856 C CA . TRP B 1 495 ? -18.031 20.125 22.453 1 96.75 495 TRP B CA 1
ATOM 7857 C C . TRP B 1 495 ? -19.281 20.016 21.594 1 96.75 495 TRP B C 1
ATOM 7859 O O . TRP B 1 495 ? -19.5 20.859 20.719 1 96.75 495 TRP B O 1
ATOM 7869 N N . VAL B 1 496 ? -20.062 18.922 21.781 1 97.19 496 VAL B N 1
ATOM 7870 C CA . VAL B 1 496 ? -21.266 18.703 20.984 1 97.19 496 VAL B CA 1
ATOM 7871 C C . VAL B 1 496 ? -22.406 18.266 21.891 1 97.19 496 VAL B C 1
ATOM 7873 O O . VAL B 1 496 ? -22.203 17.484 22.828 1 97.19 496 VAL B O 1
ATOM 7876 N N . ALA B 1 497 ? -23.562 18.844 21.719 1 96.69 497 ALA B N 1
ATOM 7877 C CA . ALA B 1 497 ? -24.812 18.328 22.25 1 96.69 497 ALA B CA 1
ATOM 7878 C C . ALA B 1 497 ? -25.672 17.719 21.156 1 96.69 497 ALA B C 1
ATOM 7880 O O . ALA B 1 497 ? -25.828 18.297 20.078 1 96.69 497 ALA B O 1
ATOM 7881 N N . GLU B 1 498 ? -26.188 16.578 21.422 1 95.88 498 GLU B N 1
ATOM 7882 C CA . GLU B 1 498 ? -27.031 15.898 20.438 1 95.88 498 GLU B CA 1
ATOM 7883 C C . GLU B 1 498 ? -28.5 16.281 20.609 1 95.88 498 GLU B C 1
ATOM 7885 O O . GLU B 1 498 ? -28.922 16.656 21.719 1 95.88 498 GLU B O 1
ATOM 7890 N N . GLU B 1 499 ? -29.219 16.141 19.562 1 93.56 499 GLU B N 1
ATOM 7891 C CA . GLU B 1 499 ? -30.641 16.453 19.578 1 93.56 499 GLU B CA 1
ATOM 7892 C C . GLU B 1 499 ? -31.391 15.484 20.5 1 93.56 499 GLU B C 1
ATOM 7894 O O . GLU B 1 499 ? -32.438 15.844 21.078 1 93.56 499 GLU B O 1
ATOM 7899 N N . SER B 1 500 ? -30.891 14.367 20.625 1 91.25 500 SER B N 1
ATOM 7900 C CA . SER B 1 500 ? -31.594 13.281 21.312 1 91.25 500 SER B CA 1
ATOM 7901 C C . SER B 1 500 ? -31.422 13.383 22.812 1 91.25 500 SER B C 1
ATOM 7903 O O . SER B 1 500 ? -32.062 12.633 23.562 1 91.25 500 SER B O 1
ATOM 7905 N N . SER B 1 501 ? -30.594 14.281 23.312 1 90.44 501 SER B N 1
ATOM 7906 C CA . SER B 1 501 ? -30.344 14.352 24.75 1 90.44 501 SER B CA 1
ATOM 7907 C C . SER B 1 501 ? -30.203 15.797 25.219 1 90.44 501 SER B C 1
ATOM 7909 O O . SER B 1 501 ? -30 16.703 24.406 1 90.44 501 SER B O 1
ATOM 7911 N N . ASP B 1 502 ? -30.438 16 26.578 1 92.19 502 ASP B N 1
ATOM 7912 C CA . ASP B 1 502 ? -30.172 17.312 27.172 1 92.19 502 ASP B CA 1
ATOM 7913 C C . ASP B 1 502 ? -28.688 17.656 27.109 1 92.19 502 ASP B C 1
ATOM 7915 O O . ASP B 1 502 ? -27.828 16.781 27.328 1 92.19 502 ASP B O 1
ATOM 7919 N N . PRO B 1 503 ? -28.406 18.844 26.781 1 94.88 503 PRO B N 1
ATOM 7920 C CA . PRO B 1 503 ? -27 19.234 26.719 1 94.88 503 PRO B CA 1
ATOM 7921 C C . PRO B 1 503 ? -26.281 19.078 28.047 1 94.88 503 PRO B C 1
ATOM 7923 O O . PRO B 1 503 ? -26.844 19.391 29.109 1 94.88 503 PRO B O 1
ATOM 7926 N N . ASP B 1 504 ? -25.141 18.562 28.047 1 93.56 504 ASP B N 1
ATOM 7927 C CA . ASP B 1 504 ? -24.297 18.438 29.234 1 93.56 504 ASP B CA 1
ATOM 7928 C C . ASP B 1 504 ? -23.562 19.734 29.547 1 93.56 504 ASP B C 1
ATOM 7930 O O . ASP B 1 504 ? -22.422 19.922 29.125 1 93.56 504 ASP B O 1
ATOM 7934 N N . VAL B 1 505 ? -24.125 20.516 30.406 1 93.88 505 VAL B N 1
ATOM 7935 C CA . VAL B 1 505 ? -23.641 21.844 30.719 1 93.88 505 VAL B CA 1
ATOM 7936 C C . VAL B 1 505 ? -22.297 21.766 31.453 1 93.88 505 VAL B C 1
ATOM 7938 O O . VAL B 1 505 ? -21.422 22.609 31.281 1 93.88 505 VAL B O 1
ATOM 7941 N N . ALA B 1 506 ? -22.172 20.766 32.25 1 92.81 506 ALA B N 1
ATOM 7942 C CA . ALA B 1 506 ? -20.922 20.562 32.969 1 92.81 506 ALA B CA 1
ATOM 7943 C C . ALA B 1 506 ? -19.75 20.344 32.031 1 92.81 506 ALA B C 1
ATOM 7945 O O . ALA B 1 506 ? -18.672 20.906 32.188 1 92.81 506 ALA B O 1
ATOM 7946 N N . ARG B 1 507 ? -19.984 19.562 31.031 1 93.31 507 ARG B N 1
ATOM 7947 C CA . ARG B 1 507 ? -18.953 19.297 30.031 1 93.31 507 ARG B CA 1
ATOM 7948 C C . ARG B 1 507 ? -18.672 20.531 29.188 1 93.31 507 ARG B C 1
ATOM 7950 O O . ARG B 1 507 ? -17.531 20.766 28.781 1 93.31 507 ARG B O 1
ATOM 7957 N N . LEU B 1 508 ? -19.734 21.234 28.891 1 94.62 508 LEU B N 1
ATOM 7958 C CA . LEU B 1 508 ? -19.547 22.5 28.172 1 94.62 508 LEU B CA 1
ATOM 7959 C C . LEU B 1 508 ? -18.672 23.453 28.984 1 94.62 508 LEU B C 1
ATOM 7961 O O . LEU B 1 508 ? -17.734 24.047 28.438 1 94.62 508 LEU B O 1
ATOM 7965 N N . THR B 1 509 ? -18.953 23.578 30.25 1 92.5 509 THR B N 1
ATOM 7966 C CA . THR B 1 509 ? -18.188 24.469 31.125 1 92.5 509 THR B CA 1
ATOM 7967 C C . THR B 1 509 ? -16.734 24.016 31.203 1 92.5 509 THR B C 1
ATOM 7969 O O . THR B 1 509 ? -15.82 24.859 31.156 1 92.5 509 THR B O 1
ATOM 7972 N N . ALA B 1 510 ? -16.562 22.766 31.266 1 90.81 510 ALA B N 1
ATOM 7973 C CA . ALA B 1 510 ? -15.211 22.219 31.312 1 90.81 510 ALA B CA 1
ATOM 7974 C C . ALA B 1 510 ? -14.453 22.547 30.031 1 90.81 510 ALA B C 1
ATOM 7976 O O . ALA B 1 510 ? -13.258 22.859 30.062 1 90.81 510 ALA B O 1
ATOM 7977 N N . ALA B 1 511 ? -15.109 22.422 28.906 1 92.25 511 ALA B N 1
ATOM 7978 C CA . ALA B 1 511 ? -14.484 22.75 27.625 1 92.25 511 ALA B CA 1
ATOM 7979 C C . ALA B 1 511 ? -14.125 24.234 27.562 1 92.25 511 ALA B C 1
ATOM 7981 O O . ALA B 1 511 ? -13.039 24.594 27.094 1 92.25 511 ALA B O 1
ATOM 7982 N N . LEU B 1 512 ? -15.023 25.062 28.016 1 92 512 LEU B N 1
ATOM 7983 C CA . LEU B 1 512 ? -14.766 26.5 28.031 1 92 512 LEU B CA 1
ATOM 7984 C C . LEU B 1 512 ? -13.562 26.828 28.922 1 92 512 LEU B C 1
ATOM 7986 O O . LEU B 1 512 ? -12.727 27.656 28.547 1 92 512 LEU B O 1
ATOM 7990 N N . ASP B 1 513 ? -13.477 26.156 30 1 87.25 513 ASP B N 1
ATOM 7991 C CA . ASP B 1 513 ? -12.359 26.375 30.906 1 87.25 513 ASP B CA 1
ATOM 7992 C C . ASP B 1 513 ? -11.039 25.938 30.281 1 87.25 513 ASP B C 1
ATOM 7994 O O . ASP B 1 513 ? -10.016 26.609 30.422 1 87.25 513 ASP B O 1
ATOM 7998 N N . MET B 1 514 ? -11.133 24.906 29.625 1 86.38 514 MET B N 1
ATOM 7999 C CA . MET B 1 514 ? -9.938 24.328 29.031 1 86.38 514 MET B CA 1
ATOM 8000 C C . MET B 1 514 ? -9.391 25.234 27.922 1 86.38 514 MET B C 1
ATOM 8002 O O . MET B 1 514 ? -8.18 25.438 27.828 1 86.38 514 MET B O 1
ATOM 8006 N N . TRP B 1 515 ? -10.234 25.797 27.203 1 89.81 515 TRP B N 1
ATOM 8007 C CA . TRP B 1 515 ? -9.766 26.422 25.984 1 89.81 515 TRP B CA 1
ATOM 8008 C C . TRP B 1 515 ? -9.688 27.938 26.141 1 89.81 515 TRP B C 1
ATOM 8010 O O . TRP B 1 515 ? -8.984 28.609 25.375 1 89.81 515 TRP B O 1
ATOM 8020 N N . TYR B 1 516 ? -10.406 28.453 27.203 1 84.69 516 TYR B N 1
ATOM 8021 C CA . TYR B 1 516 ? -10.477 29.906 27.219 1 84.69 516 TYR B CA 1
ATOM 8022 C C . TYR B 1 516 ? -10.188 30.453 28.625 1 84.69 516 TYR B C 1
ATOM 8024 O O . TYR B 1 516 ? -9.969 31.656 28.797 1 84.69 516 TYR B O 1
ATOM 8032 N N . CYS B 1 517 ? -10.508 29.594 29.641 1 65.69 517 CYS B N 1
ATOM 8033 C CA . CYS B 1 517 ? -10.312 30.125 30.984 1 65.69 517 CYS B CA 1
ATOM 8034 C C . CYS B 1 517 ? -8.906 29.828 31.484 1 65.69 517 CYS B C 1
ATOM 8036 O O . CYS B 1 517 ? -8.719 28.906 32.281 1 65.69 517 CYS B O 1
ATOM 8038 N N . ILE B 1 518 ? -8 29.656 30.641 1 55.41 518 ILE B N 1
ATOM 8039 C CA . ILE B 1 518 ? -6.691 29.344 31.203 1 55.41 518 ILE B CA 1
ATOM 8040 C C . ILE B 1 518 ? -6.176 30.516 32.031 1 55.41 518 ILE B C 1
ATOM 8042 O O . ILE B 1 518 ? -5.555 31.438 31.484 1 55.41 518 ILE B O 1
ATOM 8046 N N . ARG B 1 519 ? -6.973 31.281 32.875 1 45.19 519 ARG B N 1
ATOM 8047 C CA . ARG B 1 519 ? -6.445 32.188 33.906 1 45.19 519 ARG B CA 1
ATOM 8048 C C . ARG B 1 519 ? -5.789 31.375 35.031 1 45.19 519 ARG B C 1
ATOM 8050 O O . ARG B 1 519 ? -6.25 30.297 35.375 1 45.19 519 ARG B O 1
#

InterPro domains:
  IPR002938 FAD-binding domain [PF01494] (6-364)
  IPR036188 FAD/NAD(P)-binding domain superfamily [G3DSA:3.50.50.60] (6-363)
  IPR036188 FAD/NAD(P)-binding domain superfamily [SSF51905] (6-376)
  IPR050641 Rifampicin monooxygenase-like [PTHR43004] (5-375)

Solvent-accessible surface area (backbone atoms only — not comparable to full-atom values): 53871 Å² total; per-residue (Å²): 127,74,66,72,32,56,30,34,32,28,18,66,42,61,36,28,26,48,23,40,31,44,22,13,62,69,69,42,52,37,38,31,22,15,55,56,71,59,90,78,49,77,62,23,32,81,76,70,10,55,40,48,40,27,19,60,45,38,38,52,32,32,18,52,67,42,40,67,80,78,41,64,70,90,74,46,59,32,60,75,61,74,59,81,68,78,83,42,84,52,50,54,60,59,62,44,75,33,49,35,46,59,57,58,63,81,78,38,84,62,63,51,66,31,74,37,48,54,60,47,78,50,30,49,46,58,52,34,52,55,31,46,55,50,14,45,75,41,62,31,42,76,42,54,52,36,20,68,50,44,70,75,45,80,56,99,76,24,34,32,34,28,26,68,80,66,52,71,46,30,21,42,29,40,34,22,25,49,32,71,77,21,45,52,38,59,62,69,64,58,54,73,48,73,50,74,36,54,20,28,33,33,46,32,35,33,41,55,77,44,63,82,79,55,73,71,41,61,42,80,35,78,51,7,30,37,33,27,78,52,95,35,35,34,40,40,35,38,72,59,48,22,49,57,63,73,64,63,60,76,83,40,72,68,52,46,44,52,51,50,28,48,23,61,64,50,84,87,62,49,72,75,43,79,77,45,73,49,76,48,45,51,35,27,34,34,38,84,57,46,60,58,91,56,35,35,48,32,26,37,32,30,36,38,54,46,86,70,68,47,46,64,67,38,53,9,41,51,37,19,50,57,40,16,59,35,51,37,51,39,53,52,43,24,71,70,33,91,81,47,59,71,71,58,67,61,53,54,48,42,42,72,44,46,48,59,54,54,52,49,51,37,30,54,46,37,35,27,56,51,30,46,39,50,43,74,45,12,50,24,36,37,52,52,50,51,58,40,43,72,34,69,54,35,34,38,51,51,41,33,65,65,36,46,74,74,56,63,36,80,82,64,90,57,88,80,55,62,85,59,45,24,18,65,53,54,50,40,51,30,78,86,68,51,52,45,40,56,72,32,44,74,52,37,21,35,37,42,26,46,80,64,55,62,70,62,52,48,55,48,63,74,39,46,94,66,34,69,54,44,81,41,73,56,41,45,89,71,51,88,65,43,34,29,36,34,28,40,48,69,42,30,20,66,38,76,23,43,60,90,49,83,65,58,60,68,59,48,51,50,44,46,36,63,76,47,48,75,120,127,74,67,73,32,56,29,34,31,29,18,68,42,62,34,27,26,48,24,41,31,42,21,13,61,68,69,44,52,36,39,30,22,16,54,56,70,59,90,79,50,76,64,22,33,80,76,70,10,56,41,49,40,28,21,61,45,38,38,53,32,31,18,53,68,42,39,68,80,77,41,65,69,90,76,47,58,32,60,75,62,75,61,81,68,80,83,42,84,51,51,54,58,59,62,44,74,34,50,37,46,60,55,59,64,80,79,40,82,63,62,50,70,31,75,37,49,54,60,46,78,49,31,48,48,58,50,34,52,55,32,46,56,49,14,45,74,43,62,29,43,77,41,55,52,34,20,70,49,45,71,75,44,80,56,97,76,26,34,32,34,29,25,69,80,68,51,69,46,30,21,42,28,40,34,23,25,47,32,71,79,20,47,52,39,60,63,70,63,58,52,74,47,71,50,74,36,54,21,30,31,33,47,33,34,34,42,56,78,45,63,84,79,54,73,69,42,63,41,81,36,78,50,7,30,38,34,26,78,52,96,37,36,35,39,40,34,38,71,58,48,21,49,57,63,74,66,64,60,76,82,41,71,68,53,47,44,51,50,50,28,48,22,63,64,49,82,86,62,48,72,74,44,78,77,44,75,50,75,47,46,51,35,26,34,33,40,82,56,46,62,57,91,56,34,35,47,31,26,37,33,32,36,37,54,47,87,69,67,45,46,64,67,39,52,9,41,50,38,20,50,58,40,16,60,36,51,39,52,36,53,53,45,21,71,70,33,91,81,47,60,64,71,59,67,60,53,52,46,42,42,69,42,44,49,59,56,54,52,50,52,38,30,54,45,38,35,25,54,50,29,46,39,50,43,73,47,12,49,24,37,38,52,52,49,51,58,41,43,72,33,69,55,36,36,37,50,53,41,31,65,65,36,45,74,74,56,62,36,80,82,66,88,58,90,80,54,61,86,60,46,25,18,64,53,53,50,40,52,31,78,87,66,50,52,45,40,55,71,32,45,74,51,37,22,35,38,41,25,45,79,64,54,64,68,60,52,51,54,48,62,74,38,46,92,68,33,70,54,44,81,42,72,57,40,45,89,71,51,87,63,44,33,31,36,33,28,40,50,71,42,31,22,66,38,76,22,42,61,90,49,84,65,59,61,68,59,49,51,51,44,46,37,61,76,49,49,75,120

Sequence (1038 aa):
MTKLHDVIIAGAGPVGLLLACELGLAGTAVLVLERDKIPESPWKTTPLGFRGLQTSAIETFHRRALLDKFFDLSNRPHSPPKEKGGNRFGGHFAGIPLNIHKLDLARHRYRLPGPSLMPAPTTIDKIEAILTERAESLGAEILRGQGFDHIVQKDDSGLTIETECGKQFRTRWLVGCDGGRSRVRKAAGFDFVGSEPTLTGYSLRCDLDHPEKLKMGFNTTETGFYIFTGFGMFALLDFDGGASQARKQELTQEYMQGVLERVLNRTDVHITKIHLVSTWTDRSKQTTNFREGRVLLAGDAAHIHPPFGAQGMNAGLGDAMNLGWKLAATIQGEKCSEDGLFHSKLLDTYEKERHPVGASVLDWNRAQAATMQPTPTGRALRALASDLIDTDDGVNHFIDRVWGLSQRYSLSDDADEHPLVGHSAPDFTFTDGSRLNPKLEKGQGLLLDFGKDQKLKAVIDLHKCDIPVEYLNADSDVRLGISALLIRCDGFVAWVAEESSDPDVARLTAALDMWYCIRMTKLHDVIIAGAGPVGLLLACELGLAGTAVLVLERDKIPESPWKTTPLGFRGLQTSAIETFHRRALLDKFFDLSNRPHSPPKEKGGNRFGGHFAGIPLNIHKLDLARHRYRLPGPSLMPAPTTIDKIEAILTERAESLGAEILRGQGFDHIVQKDDSGLTIETECGKQFRTRWLVGCDGGRSRVRKAAGFDFVGSEPTLTGYSLRCDLDHPEKLKMGFNTTETGFYIFTGFGMFALLDFDGGASQARKQELTQEYMQGVLERVLNRTDVHITKIHLVSTWTDRSKQTTNFREGRVLLAGDAAHIHPPFGAQGMNAGLGDAMNLGWKLAATIQGEKCSEDGLFHSKLLDTYEKERHPVGASVLDWNRAQAATMQPTPTGRALRALASDLIDTDDGVNHFIDRVWGLSQRYSLSDDADEHPLVGHSAPDFTFTDGSRLNPKLEKGQGLLLDFGKDQKLKAVIDLHKCDIPVEYLNADSDVRLGISALLIRCDGFVAWVAEESSDPDVARLTAALDMWYCIR

Nearest PDB structures (foldseek):
  4k5r-assembly2_B-3  TM=8.626E-01  e=1.484E-42  Streptomyces argillaceus
  7vwp-assembly2_B  TM=8.561E-01  e=8.938E-42  Micromonospora rosaria
  7vwp-assembly1_A  TM=8.627E-01  e=1.434E-40  Micromonospora rosaria
  4x4j-assembly1_A  TM=8.611E-01  e=6.947E-40  Amycolatopsis orientalis subsp. vinearia
  3fmw-assembly1_C-2  TM=8.521E-01  e=5.901E-40  Streptomyces argillaceus

Secondary structure (DSSP, 8-state):
---EEEEEEE--SHHHHHHHHHHHHTT--EEEEES-SSS--TTTSTTTTEEEE-HHHHHHHHHTT-HHHHS-TTS--SS------S--EEEEETTEEEEGGG--GGG-TT---STTTS-EEEEHHHHHHHHHHHHHHTT-EEEET--EEEEEEEETTEEEEEETTS-EEEEEEEEE-S-TT-HHHHHHT--EEEEPPS-EEEEEEEEES-GGGSPSEEEE-SSEEEEE-STTEEEEEE-STTHHHHTT----HHHHHHHHHHHHT-SS--EEEEEEEEEEE--EEEES-SEETTEEE-GGGTEE---SSS-HHHHHHHHHHHHHHHHHHHHHHHHH-SS-----HHHHHHHHHHHHHHHHHHHHHHHHHHHH-SSHHHHHHHHHHHHHHTSHHHHHHHHHHHHTTT--------TT--TTTTSBPP-PBBTTS-BSGGGGTT--EEEEESS--HHHHHHHHHHTTT--EEEEE--BS--TTEEEEEE-TTSBEEEEEETTS---HHHHHHHHHHHH---/---EEEEEEE--SHHHHHHHHHHHHTT--EEEEES-SSS--TTTSTTTTEEEE-HHHHHHHHHTT-HHHHS-TTS--SS------S--EEEEETTEEEEGGG--GGG-TT---STTTS-EEEEHHHHHHHHHHHHHHTT-EEEET--EEEEEEEETTEEEEEETTS-EEEEEEEEE-S-TT-HHHHHHT--EEEEPPS-EEEEEEEEES-GGGSPSEEEE-SSEEEEE-STTEEEEEE-STTHHHHTT----HHHHHHHHHHHHT-SS--EEEEEEEEEEE--EEEES-SEETTEEE-GGGTEE---SSS-HHHHHHHHHHHHHHHHHHHHHHHHH-SS-PPP-HHHHHHHHHHHHHHHHHHHHHHHHHHHH-SSHHHHHHHHHHHHHHTSHHHHHHHHHHHHTTT--------TT--TTTTSBPP-PBBTTS-BSGGGGTT--EEEEESS--HHHHHHHHHHTTT--EEEEE--BS--TTEEEEEE-TTSBEEEEEETTS---HHHHHHHHHHHH---

Organism: Colletotrichum graminicola (strain M1.001 / M2 / FGSC 10212) (NCBI:txid645133)